Protein AF-0000000084593591 (afdb_homodimer)

Nearest PDB structures (foldseek):
  9ce3-assembly1_B  TM=7.766E-01  e=1.064E-32  Homo sapiens
  6ssh-assembly1_A  TM=9.298E-01  e=1.401E-16  Thermochaetoides thermophila
  1srq-assembly2_C  TM=5.461E-01  e=8.043E-14  Homo sapiens
  1srq-assembly1_A  TM=5.404E-01  e=1.190E-13  Homo sapiens
  3brw-assembly1_A  TM=5.599E-01  e=1.426E-11  Homo sapiens

Secondary structure (DSSP, 8-state):
---GGGG-SHHHHHHHHHHHHHHHHHHHTT-HHHHH-S--TT--HHHHHHHHHHHHHHHGGGGGGS-HHHHHHHHHHHHHHTTS-HHHHHHHHHHHHHHHHH-HHHHHHHHHHHHHHHHHHTT-HHHHHHHHHHHHHHHT-GGGGTT--HHHHHHHHHHHHHHHHHHHSGGGGSSGGGGS-HHHHHHHHHHHHHHHHHHHHHS-GGGHHHHHHHHHHHHHHHTTTSSS--HHHHHHHHHHHHHSSB---SS----HHHHHHHS-TT--S-SEEEEEEEE-SS-EEEEEEESSTTEEEEEEEETTEEEEEEEEES-S--STHHHHHHHHHHHHHHHHHHHHHHHHH------S---------TTSSS-----------B-HHHHHHHTS--S--SSS-TT-EEE--SHHHHHHHHHHHHS-SSEEEEEEEEEE-TT--SHHHHHT-S---HHHHHHHHHHSEEEE-TT--SS--TT--SSS-TT-SEEEEEE-SSEEEEEEEGGGS---TT-TT-HHHHHHHTT-SEEEEEE-SSSPPPTTSS--S---EEEEEEESSTT------TTTGGG-EEEEEEEE-TTPPP-SS-TTEEEEETTTHHHHHHHHHHHHHHHHHHHHHTTTTTS-PPP--HHHHHHHHHHHHHHHSPPPP-----SSSGGGHHHH-GGGT-/---GGGG-SHHHHHHHHHHHHHHHHHHHTT-HHHHH-S--TT--HHHHHHHHHHHHHHHGGGGGGS-HHHHHHHHHHHHHHTTS-HHHHHHHHHHHHHHHHH-HHHHHHHHHHHHHHHHHHTT-HHHHHHHHHHHHHHHT-GGGGTT--HHHHHHHHHHHHHHHHHHHSGGGGSSGGGGS-HHHHHHHHHHHHHHHHHHHHHS-GGGHHHHHHHHHHHHHHHTTTSSS--HHHHHHHHHHHHHSSB---SS----HHHHHHHS-TT--S-SEEEEEEEE-SS-EEEEEEESSTTEEEEEEEETTEEEEEEEEES-S---THHHHHHHHHHHHHHHHHHHHHHHHH------S---------TTSS------------B-HHHHHHHTS--S--SSS-TT-EEE--SHHHHHHHHHHHHS-SSEEEEEEEEEE-TT--SHHHHHT-S---HHHHHHHHHHSEEEE-TT--SS--TT--SSS-TT-SEEEEEE-SSEEEEEEEGGGS---TT-TT-HHHHHHHTT-SEEEEEE-SSSPPPTTSS--S---EEEEEEESSTT------TTGGGG-EEEEEEEE-TTPPP-SS-SSEEEEETTTHHHHHHHHHHHHHHHHHHHHHTTTTTS-PPP--HHHHHHHHHHHHHHHSPPPP-----SSSGGGHHHH-GGGT-

InterPro domains:
  IPR000331 Rap/Ran-GAP domain [PF02145] (442-643)
  IPR000331 Rap/Ran-GAP domain [PS50085] (413-647)
  IPR016024 Armadillo-type fold [SSF48371] (11-152)
  IPR018515 Tuberin-type domain [PF03542] (2-205)
  IPR027107 Tuberin/Ral GTPase-activating protein subunit alpha [PTHR10063] (328-657)
  IPR035974 Rap/Ran-GAP superfamily [G3DSA:3.40.50.11210] (422-617)
  IPR035974 Rap/Ran-GAP superfamily [SSF111347] (372-648)

Foldseek 3Di:
DLACVVQPDPVSLVVLLVVLVVLLVCLLVVNPDVVVPDDDPVDDSLVVSLVSLLVLLSSVLSCVSPDPVSLLSSLVSLLSQCPDDPSSNQSSLLSLLQCVLSVLVSLLVCVLVSLVSLQVVCLDPVCVLSSLLSLLSNLVPLSSCVPPDPVSLLSQLNSLLVVLLLLLDPCNCPPPNVVDQLLVSLLSNVSSLVSVVSSLLSDDLVCSVVCCVVNVVSQVSSCVVPPDRDLSSQLSQVQSLQPNFWQDFQEDDCALLNCCQQDPPPDPDGQFDDKWWFAFALWIWMKTDGPQPQWIKIWIFHLLHIDIDIDGDPPDDPPDVNVVSVVRSVVSSVVVVVVVVVVVVPPPPDPDPPPCPDCPPPVQPPPPCPPPPPDIGGDPVNVVSSPHSPDPNVPTDPQTFIDDPDPLVVVLVVVLVPQDSAAEAEEEEWEAAAQRAAPLVGLQALDHDPLVVVLLVPLAHKDFQAPDDPDDAQPDDRHDCQQAGIWGWDDGNHYIYTYLYSNRGDDDPPPSVNVVSCVRNLQHQEYEYEHHHLDDHDQCNDPHPNHFKYWYKAWSHRPPDCPVDPPCLQSGKIKIAIDGDPLQDDHDSAPGIGIHGSVSVSSRVSSRRVSVRSSSVSCVVCVNSVHNDNDADSSSVSSVSSVVSVVPDDDDDDLPCDDDDVSCVVVPPCVNRD/DLACVVQPDPVSLVVLLVVLVVLLVCLQVVNPDVVVPDDDPVDDSLVVSLVSLVVLLSSVLSCVSPDPVSLLSSLVSLLSQCPDDPSSNQSSLLSLLQCVLSVLVSLLVCVLVVLVSLQVVCLDPVCVLSSLLSLLSNLVPLSSCVPPDPVSLLSQLNSLLVVLLLCLDPCNCPPPNVVDQLLVVLLSNVSSLVSVLSSLLSDDLVCSVVCCVVNVVSQCSSCVPPPDRDLSSQLSQVQSLQPNFWQDFQEDDCALLNCCQQDPPPDPDGQFDDKWWFAFALWIWMKTDGPQPQWIKIWIFHLLHIDIDIDGDPPDDPPDVNVVSVVSSVVSSVVVVVVVVVVVVPPPPDPDPPPCPDCPPPVQPPPPCPPPPPDIRGDPVNVVSSPHSPDPNVPTDPQTFIDDPDPLVVVLVVVLVVQDSAAEAEEEEWEAAAQRAAPLVGLQALDHDPLVVVLLVPLAHKDFQAPDDPADAQPDDRHDCQQAGIWGWDDGNHYIYTYLYSNRGDDDPPPSVNVVSCVRNLQHQEYEYEHHHLDDHDQCNDPHPNHFKYWYKAWSHRPPDCPVDPPCLQSGKIKIAIDGDPLQDDHDSAPGIGIHGSVSVSSRVSSRRVSVSSSSVSCVVCVNSVHNDNDAHSSSVSSVSSVVSVVPDDDDDDLPCDDDDVSCVVVPPCVNSD

Organism: NCBI:txid1423351

Radius of gyration: 41.79 Å; Cα contacts (8 Å, |Δi|>4): 2212; chains: 2; bounding box: 86×126×93 Å

Sequence (1348 aa):
MSNKHLFCGPRTRSAIIRLISELCTAVYEDKLTTHIGPLATSLKATDVAGLAYHTLTTLMSYHRTFNKQLQDDLLRTFLRGLNKNTTTVKPCLQALAIAAFELQPSTTKFLGEIVDKLSQIMSNPTIAGYILELLCIIGSIPSLYANFTDDNYRRVFHVPLQYITLHNRPDSHAGPAGKESYALTQHVLILAYYQIYIWFLALKLQDRPKHIPYITRHLLLANEHYTQVDEPTEVCFDWLARFSYANAESKPRMSSLRESVLNPPGSSGEGVVASKSWVFGNSIITIKTLRHSGWLEIECRRPSGLSTFLCKLENVAALGLGEQVTGEIVEAATEAISQVQTESGSNPSNEAPVAETPNIPSGLLSPCSIAPPKEMELDPSYFALQLSPYPDIRRASLRGRLVPNDDLLGRTLRSLDRVPVMDFHKVGIIYVGPGQTHEREILANRAGSPAYTHFLDNIGRLIRLKDQKDLYTGGLDQHYDSDGKYAYAWWDVIIQMLYHTATLMPNREGDEQFAFKKLHIGNDYVRIVWNDSGKPYRFDTLATQFQYVNIVIEPHSIGTVAAFTSDAHREEFYKVILQRAPGMPEFGMIGEFKVVSAKCLPDVVRQTSMLADFFAQIYVHTQHDTTREEFITPWRARLRQIRMYKSKLPPMAVEELADGILGQEVARDFSRSYMSNKHLFCGPRTRSAIIRLISELCTAVYEDKLTTHIGPLATSLKATDVAGLAYHTLTTLMSYHRTFNKQLQDDLLRTFLRGLNKNTTTVKPCLQALAIAAFELQPSTTKFLGEIVDKLSQIMSNPTIAGYILELLCIIGSIPSLYANFTDDNYRRVFHVPLQYITLHNRPDSHAGPAGKESYALTQHVLILAYYQIYIWFLALKLQDRPKHIPYITRHLLLANEHYTQVDEPTEVCFDWLARFSYANAESKPRMSSLRESVLNPPGSSGEGVVASKSWVFGNSIITIKTLRHSGWLEIECRRPSGLSTFLCKLENVAALGLGEQVTGEIVEAATEAISQVQTESGSNPSNEAPVAETPNIPSGLLSPCSIAPPKEMELDPSYFALQLSPYPDIRRASLRGRLVPNDDLLGRTLRSLDRVPVMDFHKVGIIYVGPGQTHEREILANRAGSPAYTHFLDNIGRLIRLKDQKDLYTGGLDQHYDSDGKYAYAWWDVIIQMLYHTATLMPNREGDEQFAFKKLHIGNDYVRIVWNDSGKPYRFDTLATQFQYVNIVIEPHSIGTVAAFTSDAHREEFYKVILQRAPGMPEFGMIGEFKVVSAKCLPDVVRQTSMLADFFAQIYVHTQHDTTREEFITPWRARLRQIRMYKSKLPPMAVEELADGILGQEVARDFSRSY

Structure (mmCIF, N/CA/C/O backbone):
data_AF-0000000084593591-model_v1
#
loop_
_entity.id
_entity.type
_entity.pdbx_description
1 polymer 'Tuberin-like protein'
#
loop_
_atom_site.group_PDB
_atom_site.id
_atom_site.type_symbol
_atom_site.label_atom_id
_atom_site.label_alt_id
_atom_site.label_comp_id
_atom_site.label_asym_id
_atom_site.label_entity_id
_atom_site.label_seq_id
_atom_site.pdbx_PDB_ins_code
_atom_site.Cartn_x
_atom_site.Cartn_y
_atom_site.Cartn_z
_atom_site.occupancy
_atom_site.B_iso_or_equiv
_atom_site.auth_seq_id
_atom_site.auth_comp_id
_atom_site.auth_asym_id
_atom_site.auth_atom_id
_atom_site.pdbx_PDB_model_num
ATOM 1 N N . MET A 1 1 ? -1.349 54.156 32.812 1 54.78 1 MET A N 1
ATOM 2 C CA . MET A 1 1 ? -0.956 52.875 33.375 1 54.78 1 MET A CA 1
ATOM 3 C C . MET A 1 1 ? -0.174 52.031 32.375 1 54.78 1 MET A C 1
ATOM 5 O O . MET A 1 1 ? 0.542 51.125 32.75 1 54.78 1 MET A O 1
ATOM 9 N N . SER A 1 2 ? -0.221 52.531 31.188 1 61.03 2 SER A N 1
ATOM 10 C CA . SER A 1 2 ? 0.537 51.844 30.141 1 61.03 2 SER A CA 1
ATOM 11 C C . SER A 1 2 ? 1.986 52.312 30.109 1 61.03 2 SER A C 1
ATOM 13 O O . SER A 1 2 ? 2.844 51.688 29.5 1 61.03 2 SER A O 1
ATOM 15 N N . ASN A 1 3 ? 2.15 53.406 30.828 1 56.19 3 ASN A N 1
ATOM 16 C CA . ASN A 1 3 ? 3.52 53.906 30.922 1 56.19 3 ASN A CA 1
ATOM 17 C C . ASN A 1 3 ? 4.25 53.312 32.125 1 56.19 3 ASN A C 1
ATOM 19 O O . ASN A 1 3 ? 4.336 53.969 33.188 1 56.19 3 ASN A O 1
ATOM 23 N N . LYS A 1 4 ? 4.848 52.312 32.062 1 65.44 4 LYS A N 1
ATOM 24 C CA . LYS A 1 4 ? 5.383 51.5 33.125 1 65.44 4 LYS A CA 1
ATOM 25 C C . LYS A 1 4 ? 6.586 52.156 33.781 1 65.44 4 LYS A C 1
ATOM 27 O O . LYS A 1 4 ? 6.848 51.969 34.969 1 65.44 4 LYS A O 1
ATOM 32 N N . HIS A 1 5 ? 7.23 52.938 33.031 1 62 5 HIS A N 1
ATOM 33 C CA . HIS A 1 5 ? 8.414 53.562 33.594 1 62 5 HIS A CA 1
ATOM 34 C C . HIS A 1 5 ? 8.047 54.531 34.719 1 62 5 HIS A C 1
ATOM 36 O O . HIS A 1 5 ? 8.844 54.75 35.656 1 62 5 HIS A O 1
ATOM 42 N N . LEU A 1 6 ? 6.938 54.938 34.625 1 58.72 6 LEU A N 1
ATOM 43 C CA . LEU A 1 6 ? 6.477 55.875 35.688 1 58.72 6 LEU A CA 1
ATOM 44 C C . LEU A 1 6 ? 6.297 55.125 37 1 58.72 6 LEU A C 1
ATOM 46 O O . LEU A 1 6 ? 6.312 55.75 38.062 1 58.72 6 LEU A O 1
ATOM 50 N N . PHE A 1 7 ? 6.332 53.844 36.875 1 65.06 7 PHE A N 1
ATOM 51 C CA . PHE A 1 7 ? 5.965 53.094 38.062 1 65.06 7 PHE A CA 1
ATOM 52 C C . PHE A 1 7 ? 7.09 52.156 38.5 1 65.06 7 PHE A C 1
ATOM 54 O O . PHE A 1 7 ? 6.844 51.125 39.125 1 65.06 7 PHE A O 1
ATOM 61 N N . CYS A 1 8 ? 8.266 52.406 38.094 1 65.19 8 CYS A N 1
ATOM 62 C CA . CYS A 1 8 ? 9.414 51.562 38.344 1 65.19 8 CYS A CA 1
ATOM 63 C C . CYS A 1 8 ? 9.961 51.812 39.75 1 65.19 8 CYS A C 1
ATOM 65 O O . CYS A 1 8 ? 10.719 51 40.281 1 65.19 8 CYS A O 1
ATOM 67 N N . GLY A 1 9 ? 9.516 52.781 40.438 1 70.56 9 GLY A N 1
ATOM 68 C CA . GLY A 1 9 ? 10.031 53.031 41.781 1 70.56 9 GLY A CA 1
ATOM 69 C C . GLY A 1 9 ? 9.422 52.156 42.844 1 70.56 9 GLY A C 1
ATOM 70 O O . GLY A 1 9 ? 8.359 51.562 42.625 1 70.56 9 GLY A O 1
ATOM 71 N N . PRO A 1 10 ? 10.125 51.906 43.875 1 77.06 10 PRO A N 1
ATOM 72 C CA . PRO A 1 10 ? 9.648 51.031 44.938 1 77.06 10 PRO A CA 1
ATOM 73 C C . PRO A 1 10 ? 8.289 51.469 45.5 1 77.06 10 PRO A C 1
ATOM 75 O O . PRO A 1 10 ? 7.434 50.594 45.75 1 77.06 10 PRO A O 1
ATOM 78 N N . ARG A 1 11 ? 8.148 52.688 45.656 1 79.38 11 ARG A N 1
ATOM 79 C CA . ARG A 1 11 ? 6.883 53.156 46.188 1 79.38 11 ARG A CA 1
ATOM 80 C C . ARG A 1 11 ? 5.758 52.969 45.188 1 79.38 11 ARG A C 1
ATOM 82 O O . ARG A 1 11 ? 4.637 52.625 45.531 1 79.38 11 ARG A O 1
ATOM 89 N N . THR A 1 12 ? 6.105 53.25 44.062 1 79.56 12 THR A N 1
ATOM 90 C CA . THR A 1 12 ? 5.105 53.125 43 1 79.56 12 THR A CA 1
ATOM 91 C C . THR A 1 12 ? 4.75 51.656 42.781 1 79.56 12 THR A C 1
ATOM 93 O O . THR A 1 12 ? 3.594 51.312 42.531 1 79.56 12 THR A O 1
ATOM 96 N N . ARG A 1 13 ? 5.672 50.844 43.031 1 81.94 13 ARG A N 1
ATOM 97 C CA . ARG A 1 13 ? 5.426 49.438 42.938 1 81.94 13 ARG A CA 1
ATOM 98 C C . ARG A 1 13 ? 4.418 48.969 43.969 1 81.94 13 ARG A C 1
ATOM 100 O O . ARG A 1 13 ? 3.512 48.188 43.688 1 81.94 13 ARG A O 1
ATOM 107 N N . SER A 1 14 ? 4.672 49.469 45.094 1 85.94 14 SER A N 1
ATOM 108 C CA . SER A 1 14 ? 3.764 49.125 46.156 1 85.94 14 SER A CA 1
ATOM 109 C C . SER A 1 14 ? 2.361 49.656 45.906 1 85.94 14 SER A C 1
ATOM 111 O O . SER A 1 14 ? 1.367 49.031 46.25 1 85.94 14 SER A O 1
ATOM 113 N N . ALA A 1 15 ? 2.326 50.781 45.312 1 86.44 15 ALA A N 1
ATOM 114 C CA . ALA A 1 15 ? 1.044 51.406 45.031 1 86.44 15 ALA A CA 1
ATOM 115 C C . ALA A 1 15 ? 0.285 50.625 43.969 1 86.44 15 ALA A C 1
ATOM 117 O O . ALA A 1 15 ? -0.939 50.5 44.031 1 86.44 15 ALA A O 1
ATOM 118 N N . ILE A 1 16 ? 1.019 50.156 43.062 1 86.5 16 ILE A N 1
ATOM 119 C CA . ILE A 1 16 ? 0.4 49.375 41.969 1 86.5 16 ILE A CA 1
ATOM 120 C C . ILE A 1 16 ? -0.162 48.062 42.5 1 86.5 16 ILE A C 1
ATOM 122 O O . ILE A 1 16 ? -1.256 47.656 42.125 1 86.5 16 ILE A O 1
ATOM 126 N N . ILE A 1 17 ? 0.55 47.5 43.406 1 88.81 17 ILE A N 1
ATOM 127 C CA . ILE A 1 17 ? 0.109 46.25 44 1 88.81 17 ILE A CA 1
ATOM 128 C C . ILE A 1 17 ? -1.183 46.5 44.781 1 88.81 17 ILE A C 1
ATOM 130 O O . ILE A 1 17 ? -2.119 45.688 44.719 1 88.81 17 ILE A O 1
ATOM 134 N N . ARG A 1 18 ? -1.184 47.594 45.438 1 89.56 18 ARG A N 1
ATOM 135 C CA . ARG A 1 18 ? -2.375 47.906 46.219 1 89.56 18 ARG A CA 1
ATOM 136 C C . ARG A 1 18 ? -3.553 48.219 45.281 1 89.56 18 ARG A C 1
ATOM 138 O O . ARG A 1 18 ? -4.688 47.844 45.562 1 89.56 18 ARG A O 1
ATOM 145 N N . LEU A 1 19 ? -3.229 48.906 44.312 1 89.75 19 LEU A N 1
ATOM 146 C CA . LEU A 1 19 ? -4.266 49.281 43.375 1 89.75 19 LEU A CA 1
ATOM 147 C C . LEU A 1 19 ? -4.902 48.062 42.75 1 89.75 19 LEU A C 1
ATOM 149 O O . LEU A 1 19 ? -6.129 47.938 42.656 1 89.75 19 LEU A O 1
ATOM 153 N N . ILE A 1 20 ? -4.109 47.125 42.312 1 90.25 20 ILE A N 1
ATOM 154 C CA . ILE A 1 20 ? -4.605 45.938 41.656 1 90.25 20 ILE A CA 1
ATOM 155 C C . ILE A 1 20 ? -5.398 45.094 42.625 1 90.25 20 ILE A C 1
ATOM 157 O O . ILE A 1 20 ? -6.453 44.562 42.281 1 90.25 20 ILE A O 1
ATOM 161 N N . SER A 1 21 ? -4.871 45 43.781 1 91.69 21 SER A N 1
ATOM 162 C CA . SER A 1 21 ? -5.547 44.219 44.812 1 91.69 21 SER A CA 1
ATOM 163 C C . SER A 1 21 ? -6.922 44.781 45.125 1 91.69 21 SER A C 1
ATOM 165 O O . SER A 1 21 ? -7.906 44.062 45.219 1 91.69 21 SER A O 1
ATOM 167 N N . GLU A 1 22 ? -6.977 46.062 45.219 1 90.94 22 GLU A N 1
ATOM 168 C CA . GLU A 1 22 ? -8.234 46.75 45.531 1 90.94 22 GLU A CA 1
ATOM 169 C C . GLU A 1 22 ? -9.219 46.656 44.375 1 90.94 22 GLU A C 1
ATOM 171 O O . GLU A 1 22 ? -10.414 46.438 44.594 1 90.94 22 GLU A O 1
ATOM 176 N N . LEU A 1 23 ? -8.656 46.906 43.281 1 91.06 23 LEU A N 1
ATOM 177 C CA . LEU A 1 23 ? -9.516 46.875 42.094 1 91.06 23 LEU A CA 1
ATOM 178 C C . LEU A 1 23 ? -10.047 45.469 41.844 1 91.06 23 LEU A C 1
ATOM 180 O O . LEU A 1 23 ? -11.219 45.312 41.5 1 91.06 23 LEU A O 1
ATOM 184 N N . CYS A 1 24 ? -9.227 44.469 42 1 91.88 24 CYS A N 1
ATOM 185 C CA . CYS A 1 24 ? -9.656 43.062 41.844 1 91.88 24 CYS A CA 1
ATOM 186 C C . CYS A 1 24 ? -10.758 42.719 42.812 1 91.88 24 CYS A C 1
ATOM 188 O O . CYS A 1 24 ? -11.758 42.125 42.438 1 91.88 24 CYS A O 1
ATOM 190 N N . THR A 1 25 ? -10.523 43.125 43.969 1 91 25 THR A N 1
ATOM 191 C CA . THR A 1 25 ? -11.508 42.844 45.031 1 91 25 THR A CA 1
ATOM 192 C C . THR A 1 25 ? -12.82 43.562 44.719 1 91 25 THR A C 1
ATOM 194 O O . THR A 1 25 ? -13.891 42.969 44.844 1 91 25 THR A O 1
ATOM 197 N N . ALA A 1 26 ? -12.742 44.812 44.344 1 90.19 26 ALA A N 1
ATOM 198 C CA . ALA A 1 26 ? -13.93 45.594 44.062 1 90.19 26 ALA A CA 1
ATOM 199 C C . ALA A 1 26 ? -14.711 45.062 42.875 1 90.19 26 ALA A C 1
ATOM 201 O O . ALA A 1 26 ? -15.945 45.031 42.906 1 90.19 26 ALA A O 1
ATOM 202 N N . VAL A 1 27 ? -13.984 44.656 41.906 1 89.38 27 VAL A N 1
ATOM 203 C CA . VAL A 1 27 ? -14.617 44.156 40.688 1 89.38 27 VAL A CA 1
ATOM 204 C C . VAL A 1 27 ? -15.18 42.75 40.969 1 89.38 27 VAL A C 1
ATOM 206 O O . VAL A 1 27 ? -16.297 42.438 40.531 1 89.38 27 VAL A O 1
ATOM 209 N N . TYR A 1 28 ? -14.43 41.969 41.688 1 88.81 28 TYR A N 1
ATOM 210 C CA . TYR A 1 28 ? -14.836 40.594 41.969 1 88.81 28 TYR A CA 1
ATOM 211 C C . TYR A 1 28 ? -16.109 40.594 42.812 1 88.81 28 TYR A C 1
ATOM 213 O O . TYR A 1 28 ? -16.984 39.75 42.594 1 88.81 28 TYR A O 1
ATOM 221 N N . GLU A 1 29 ? -16.203 41.531 43.688 1 88.31 29 GLU A N 1
ATOM 222 C CA . GLU A 1 29 ? -17.344 41.594 44.594 1 88.31 29 GLU A CA 1
ATOM 223 C C . GLU A 1 29 ? -18.469 42.469 44.031 1 88.31 29 GLU A C 1
ATOM 225 O O . GLU A 1 29 ? -19.5 42.656 44.688 1 88.31 29 GLU A O 1
ATOM 230 N N . ASP A 1 30 ? -18.297 43.094 42.969 1 83.62 30 ASP A N 1
ATOM 231 C CA . ASP A 1 30 ? -19.281 43.969 42.312 1 83.62 30 ASP A CA 1
ATOM 232 C C . ASP A 1 30 ? -19.562 45.219 43.156 1 83.62 30 ASP A C 1
ATOM 234 O O . ASP A 1 30 ? -20.719 45.594 43.344 1 83.62 30 ASP A O 1
ATOM 238 N N . LYS A 1 31 ? -18.562 45.688 43.719 1 84 31 LYS A N 1
ATOM 239 C CA . LYS A 1 31 ? -18.719 46.844 44.594 1 84 31 LYS A CA 1
ATOM 240 C C . LYS A 1 31 ? -18 48.062 44.031 1 84 31 LYS A C 1
ATOM 242 O O . LYS A 1 31 ? -17.766 49.062 44.75 1 84 31 LYS A O 1
ATOM 247 N N . LEU A 1 32 ? -17.641 48.031 42.875 1 81.88 32 LEU A N 1
ATOM 248 C CA . LEU A 1 32 ? -16.875 49.125 42.281 1 81.88 32 LEU A CA 1
ATOM 249 C C . LEU A 1 32 ? -17.688 50.406 42.25 1 81.88 32 LEU A C 1
ATOM 251 O O . LEU A 1 32 ? -17.172 51.469 42.625 1 81.88 32 LEU A O 1
ATOM 255 N N . THR A 1 33 ? -18.938 50.312 41.906 1 79.44 33 THR A N 1
ATOM 256 C CA . THR A 1 33 ? -19.781 51.5 41.781 1 79.44 33 THR A CA 1
ATOM 257 C C . THR A 1 33 ? -20.188 52.031 43.156 1 79.44 33 THR A C 1
ATOM 259 O O . THR A 1 33 ? -20.469 53.219 43.312 1 79.44 33 THR A O 1
ATOM 262 N N . THR A 1 34 ? -20.219 51.125 44.031 1 79.19 34 THR A N 1
ATOM 263 C CA . THR A 1 34 ? -20.547 51.562 45.375 1 79.19 34 THR A CA 1
ATOM 264 C C . THR A 1 34 ? -19.469 52.469 45.938 1 79.19 34 THR A C 1
ATOM 266 O O . THR A 1 34 ? -19.75 53.375 46.75 1 79.19 34 THR A O 1
ATOM 269 N N . HIS A 1 35 ? -18.344 52.25 45.531 1 74.81 35 HIS A N 1
ATOM 270 C CA . HIS A 1 35 ? -17.203 53 46.031 1 74.81 35 HIS A CA 1
ATOM 271 C C . HIS A 1 35 ? -17 54.312 45.281 1 74.81 35 HIS A C 1
ATOM 273 O O . HIS A 1 35 ? -16.328 55.219 45.75 1 74.81 35 HIS A O 1
ATOM 279 N N . ILE A 1 36 ? -17.438 54.438 44.094 1 71.44 36 ILE A N 1
ATOM 280 C CA . ILE A 1 36 ? -17.219 55.625 43.25 1 71.44 36 ILE A CA 1
ATOM 281 C C . ILE A 1 36 ? -18.328 56.625 43.5 1 71.44 36 ILE A C 1
ATOM 283 O O . ILE A 1 36 ? -18.109 57.844 43.406 1 71.44 36 ILE A O 1
ATOM 287 N N . GLY A 1 37 ? -19.5 56.406 44 1 67.12 37 GLY A N 1
ATOM 288 C CA . GLY A 1 37 ? -20.641 57.281 44.188 1 67.12 37 GLY A CA 1
ATOM 289 C C . GLY A 1 37 ? -21.609 57.281 43.031 1 67.12 37 GLY A C 1
ATOM 290 O O . GLY A 1 37 ? -21.5 56.438 42.125 1 67.12 37 GLY A O 1
ATOM 291 N N . PRO A 1 38 ? -22.562 58.188 43 1 70.62 38 PRO A N 1
ATOM 292 C CA . PRO A 1 38 ? -23.609 58.219 42 1 70.62 38 PRO A CA 1
ATOM 293 C C . PRO A 1 38 ? -23.047 58.469 40.594 1 70.62 38 PRO A C 1
ATOM 295 O O . PRO A 1 38 ? -22.297 59.438 40.406 1 70.62 38 PRO A O 1
ATOM 298 N N . LEU A 1 39 ? -23.219 57.375 39.656 1 74 39 LEU A N 1
ATOM 299 C CA . LEU A 1 39 ? -22.734 57.5 38.281 1 74 39 LEU A CA 1
ATOM 300 C C . LEU A 1 39 ? -23.562 58.5 37.5 1 74 39 LEU A C 1
ATOM 302 O O . LEU A 1 39 ? -24.75 58.688 37.781 1 74 39 LEU A O 1
ATOM 306 N N . ALA A 1 40 ? -22.812 59.219 36.75 1 76.88 40 ALA A N 1
ATOM 307 C CA . ALA A 1 40 ? -23.531 60.125 35.844 1 76.88 40 ALA A CA 1
ATOM 308 C C . ALA A 1 40 ? -24.609 59.375 35.062 1 76.88 40 ALA A C 1
ATOM 310 O O . ALA A 1 40 ? -24.484 58.188 34.781 1 76.88 40 ALA A O 1
ATOM 311 N N . THR A 1 41 ? -25.703 60.031 34.906 1 75.31 41 THR A N 1
ATOM 312 C CA . THR A 1 41 ? -26.859 59.438 34.25 1 75.31 41 THR A CA 1
ATOM 313 C C . THR A 1 41 ? -26.469 58.812 32.938 1 75.31 41 THR A C 1
ATOM 315 O O . THR A 1 41 ? -27.125 57.844 32.469 1 75.31 41 THR A O 1
ATOM 318 N N . SER A 1 42 ? -25.422 59.188 32.375 1 79.19 42 SER A N 1
ATOM 319 C CA . SER A 1 42 ? -25.031 58.688 31.062 1 79.19 42 SER A CA 1
ATOM 320 C C . SER A 1 42 ? -24.141 57.469 31.172 1 79.19 42 SER A C 1
ATOM 322 O O . SER A 1 42 ? -23.922 56.781 30.172 1 79.19 42 SER A O 1
ATOM 324 N N . LEU A 1 43 ? -23.75 57.219 32.375 1 78.81 43 LEU A N 1
ATOM 325 C CA . LEU A 1 43 ? -22.781 56.125 32.531 1 78.81 43 LEU A CA 1
ATOM 326 C C . LEU A 1 43 ? -23.438 54.875 33.094 1 78.81 43 LEU A C 1
ATOM 328 O O . LEU A 1 43 ? -24.031 54.938 34.188 1 78.81 43 LEU A O 1
ATOM 332 N N . LYS A 1 44 ? -23.484 53.906 32.281 1 82.69 44 LYS A N 1
ATOM 333 C CA . LYS A 1 44 ? -24 52.625 32.719 1 82.69 44 LYS A CA 1
ATOM 334 C C . LYS A 1 44 ? -22.984 51.906 33.594 1 82.69 44 LYS A C 1
ATOM 336 O O . LYS A 1 44 ? -21.781 51.938 33.344 1 82.69 44 LYS A O 1
ATOM 341 N N . ALA A 1 45 ? -23.453 51.25 34.594 1 80.44 45 ALA A N 1
ATOM 342 C CA . ALA A 1 45 ? -22.609 50.469 35.5 1 80.44 45 ALA A CA 1
ATOM 343 C C . ALA A 1 45 ? -21.812 49.406 34.781 1 80.44 45 ALA A C 1
ATOM 345 O O . ALA A 1 45 ? -20.672 49.125 35.125 1 80.44 45 ALA A O 1
ATOM 346 N N . THR A 1 46 ? -22.422 48.938 33.781 1 81.5 46 THR A N 1
ATOM 347 C CA . THR A 1 46 ? -21.781 47.875 33 1 81.5 46 THR A CA 1
ATOM 348 C C . THR A 1 46 ? -20.578 48.438 32.219 1 81.5 46 THR A C 1
ATOM 350 O O . THR A 1 46 ? -19.562 47.75 32.062 1 81.5 46 THR A O 1
ATOM 353 N N . ASP A 1 47 ? -20.609 49.594 31.875 1 84.19 47 ASP A N 1
ATOM 354 C CA . ASP A 1 47 ? -19.516 50.219 31.156 1 84.19 47 ASP A CA 1
ATOM 355 C C . ASP A 1 47 ? -18.344 50.5 32.094 1 84.19 47 ASP A C 1
ATOM 357 O O . ASP A 1 47 ? -17.172 50.406 31.672 1 84.19 47 ASP A O 1
ATOM 361 N N . VAL A 1 48 ? -18.766 50.812 33.219 1 85.81 48 VAL A N 1
ATOM 362 C CA . VAL A 1 48 ? -17.734 51.094 34.219 1 85.81 48 VAL A CA 1
ATOM 363 C C . VAL A 1 48 ? -16.984 49.812 34.531 1 85.81 48 VAL A C 1
ATOM 365 O O . VAL A 1 48 ? -15.75 49.812 34.656 1 85.81 48 VAL A O 1
ATOM 368 N N . ALA A 1 49 ? -17.766 48.812 34.656 1 84.62 49 ALA A N 1
ATOM 369 C CA . ALA A 1 49 ? -17.141 47.531 34.906 1 84.62 49 ALA A CA 1
ATOM 370 C C . ALA A 1 49 ? -16.234 47.125 33.719 1 84.62 49 ALA A C 1
ATOM 372 O O . ALA A 1 49 ? -15.141 46.594 33.938 1 84.62 49 ALA A O 1
ATOM 373 N N . GLY A 1 50 ? -16.656 47.375 32.562 1 85.75 50 GLY A N 1
ATOM 374 C CA . GLY A 1 50 ? -15.859 47.094 31.391 1 85.75 50 GLY A CA 1
ATOM 375 C C . GLY A 1 50 ? -14.531 47.812 31.391 1 85.75 50 GLY A C 1
ATOM 376 O O . GLY A 1 50 ? -13.5 47.25 31.047 1 85.75 50 GLY A O 1
ATOM 377 N N . LEU A 1 51 ? -14.594 49.031 31.797 1 86.75 51 LEU A N 1
ATOM 378 C CA . LEU A 1 51 ? -13.391 49.844 31.859 1 86.75 51 LEU A CA 1
ATOM 379 C C . LEU A 1 51 ? -12.445 49.344 32.938 1 86.75 51 LEU A C 1
ATOM 381 O O . LEU A 1 51 ? -11.219 49.406 32.781 1 86.75 51 LEU A O 1
ATOM 385 N N . ALA A 1 52 ? -13.062 48.906 33.969 1 89.5 52 ALA A N 1
ATOM 386 C CA . ALA A 1 52 ? -12.25 48.344 35.031 1 89.5 52 ALA A CA 1
ATOM 387 C C . ALA A 1 52 ? -11.484 47.094 34.594 1 89.5 52 ALA A C 1
ATOM 389 O O . ALA A 1 52 ? -10.312 46.938 34.906 1 89.5 52 ALA A O 1
ATOM 390 N N . TYR A 1 53 ? -12.164 46.281 33.875 1 90.62 53 TYR A N 1
ATOM 391 C CA . TYR A 1 53 ? -11.5 45.094 33.344 1 90.62 53 TYR A CA 1
ATOM 392 C C . TYR A 1 53 ? -10.391 45.469 32.375 1 90.62 53 TYR A C 1
ATOM 394 O O . TYR A 1 53 ? -9.344 44.844 32.344 1 90.62 53 TYR A O 1
ATOM 402 N N . HIS A 1 54 ? -10.57 46.438 31.562 1 88.62 54 HIS A N 1
ATOM 403 C CA . HIS A 1 54 ? -9.531 46.938 30.672 1 88.62 54 HIS A CA 1
ATOM 404 C C . HIS A 1 54 ? -8.32 47.438 31.453 1 88.62 54 HIS A C 1
ATOM 406 O O . HIS A 1 54 ? -7.176 47.219 31.031 1 88.62 54 HIS A O 1
ATOM 412 N N . THR A 1 55 ? -8.633 48.125 32.469 1 89.44 55 THR A N 1
ATOM 413 C CA . THR A 1 55 ? -7.562 48.625 33.312 1 89.44 55 THR A CA 1
ATOM 414 C C . THR A 1 55 ? -6.777 47.5 33.938 1 89.44 55 THR A C 1
ATOM 416 O O . THR A 1 55 ? -5.547 47.531 34 1 89.44 55 THR A O 1
ATOM 419 N N . LEU A 1 56 ? -7.539 46.562 34.375 1 90.94 56 LEU A N 1
ATOM 420 C CA . LEU A 1 56 ? -6.891 45.406 34.969 1 90.94 56 LEU A CA 1
ATOM 421 C C . LEU A 1 56 ? -5.992 44.719 33.969 1 90.94 56 LEU A C 1
ATOM 423 O O . LEU A 1 56 ? -4.922 44.219 34.312 1 90.94 56 LEU A O 1
ATOM 427 N N . THR A 1 57 ? -6.414 44.656 32.75 1 90.75 57 THR A N 1
ATOM 428 C CA . THR A 1 57 ? -5.613 44.031 31.672 1 90.75 57 THR A CA 1
ATOM 429 C C . THR A 1 57 ? -4.309 44.812 31.484 1 90.75 57 THR A C 1
ATOM 431 O O . THR A 1 57 ? -3.25 44.188 31.297 1 90.75 57 THR A O 1
ATOM 434 N N . THR A 1 58 ? -4.434 46.094 31.516 1 86.81 58 THR A N 1
ATOM 435 C CA . THR A 1 58 ? -3.24 46.906 31.375 1 86.81 58 THR A CA 1
ATOM 436 C C . THR A 1 58 ? -2.303 46.719 32.562 1 86.81 58 THR A C 1
ATOM 438 O O . THR A 1 58 ? -1.083 46.656 32.406 1 86.81 58 THR A O 1
ATOM 441 N N . LEU A 1 59 ? -2.889 46.531 33.688 1 87.75 59 LEU A N 1
ATOM 442 C CA . LEU A 1 59 ? -2.104 46.375 34.906 1 87.75 59 LEU A CA 1
ATOM 443 C C . LEU A 1 59 ? -1.447 45 34.969 1 87.75 59 LEU A C 1
ATOM 445 O O . LEU A 1 59 ? -0.487 44.781 35.719 1 87.75 59 LEU A O 1
ATOM 449 N N . MET A 1 60 ? -1.931 44.125 34.25 1 89.19 60 MET A N 1
ATOM 450 C CA . MET A 1 60 ? -1.348 42.781 34.156 1 89.19 60 MET A CA 1
ATOM 451 C C . MET A 1 60 ? 0.102 42.844 33.688 1 89.19 60 MET A C 1
ATOM 453 O O . MET A 1 60 ? 0.903 41.969 33.969 1 89.19 60 MET A O 1
ATOM 457 N N . SER A 1 61 ? 0.504 43.906 32.969 1 86.19 61 SER A N 1
ATOM 458 C CA . SER A 1 61 ? 1.862 44.062 32.469 1 86.19 61 SER A CA 1
ATOM 459 C C . SER A 1 61 ? 2.857 44.281 33.594 1 86.19 61 SER A C 1
ATOM 461 O O . SER A 1 61 ? 4.066 44.125 33.406 1 86.19 61 SER A O 1
ATOM 463 N N . TYR A 1 62 ? 2.342 44.406 34.781 1 85.12 62 TYR A N 1
ATOM 464 C CA . TYR A 1 62 ? 3.205 44.562 35.969 1 85.12 62 TYR A CA 1
ATOM 465 C C . TYR A 1 62 ? 3.311 43.25 36.719 1 85.12 62 TYR A C 1
ATOM 467 O O . TYR A 1 62 ? 3.742 43.219 37.875 1 85.12 62 TYR A O 1
ATOM 475 N N . HIS A 1 63 ? 2.971 42.188 36.188 1 84.62 63 HIS A N 1
ATOM 476 C CA . HIS A 1 63 ? 2.828 40.906 36.875 1 84.62 63 HIS A CA 1
ATOM 477 C C . HIS A 1 63 ? 4.156 40.438 37.469 1 84.62 63 HIS A C 1
ATOM 479 O O . HIS A 1 63 ? 4.176 39.625 38.375 1 84.62 63 HIS A O 1
ATOM 485 N N . ARG A 1 64 ? 5.207 40.969 37 1 81.94 64 ARG A N 1
ATOM 486 C CA . ARG A 1 64 ? 6.5 40.594 37.562 1 81.94 64 ARG A CA 1
ATOM 487 C C . ARG A 1 64 ? 6.629 41.062 39.031 1 81.94 64 ARG A C 1
ATOM 489 O O . ARG A 1 64 ? 7.438 40.531 39.781 1 81.94 64 ARG A O 1
ATOM 496 N N . THR A 1 65 ? 5.891 42.062 39.25 1 81.94 65 THR A N 1
ATOM 497 C CA . THR A 1 65 ? 5.941 42.594 40.594 1 81.94 65 THR A CA 1
ATOM 498 C C . THR A 1 65 ? 4.926 41.906 41.5 1 81.94 65 THR A C 1
ATOM 500 O O . THR A 1 65 ? 4.906 42.125 42.719 1 81.94 65 THR A O 1
ATOM 503 N N . PHE A 1 66 ? 4.129 41.062 40.938 1 86.38 66 PHE A N 1
ATOM 504 C CA . PHE A 1 66 ? 3.062 40.406 41.688 1 86.38 66 PHE A CA 1
ATOM 505 C C . PHE A 1 66 ? 3.559 39.094 42.25 1 86.38 66 PHE A C 1
ATOM 507 O O . PHE A 1 66 ? 4.445 38.438 41.688 1 86.38 66 PHE A O 1
ATOM 514 N N . ASN A 1 67 ? 3.066 38.75 43.344 1 89.06 67 ASN A N 1
ATOM 515 C CA . ASN A 1 67 ? 3.229 37.375 43.812 1 89.06 67 ASN A CA 1
ATOM 516 C C . ASN A 1 67 ? 2.242 36.438 43.125 1 89.06 67 ASN A C 1
ATOM 518 O O . ASN A 1 67 ? 1.363 36.906 42.375 1 89.06 67 ASN A O 1
ATOM 522 N N . LYS A 1 68 ? 2.367 35.25 43.312 1 93.19 68 LYS A N 1
ATOM 523 C CA . LYS A 1 68 ? 1.563 34.25 42.625 1 93.19 68 LYS A CA 1
ATOM 524 C C . LYS A 1 68 ? 0.092 34.344 43 1 93.19 68 LYS A C 1
ATOM 526 O O . LYS A 1 68 ? -0.792 34.188 42.156 1 93.19 68 LYS A O 1
ATOM 531 N N . GLN A 1 69 ? -0.118 34.688 44.156 1 93.5 69 GLN A N 1
ATOM 532 C CA . GLN A 1 69 ? -1.488 34.812 44.656 1 93.5 69 GLN A CA 1
ATOM 533 C C . GLN A 1 69 ? -2.225 35.938 43.938 1 93.5 69 GLN A C 1
ATOM 535 O O . GLN A 1 69 ? -3.391 35.781 43.562 1 93.5 69 GLN A O 1
ATOM 540 N N . LEU A 1 70 ? -1.562 37.031 43.875 1 92.56 70 LEU A N 1
ATOM 541 C CA . LEU A 1 70 ? -2.176 38.156 43.188 1 92.56 70 LEU A CA 1
ATOM 542 C C . LEU A 1 70 ? -2.426 37.844 41.719 1 92.56 70 LEU A C 1
ATOM 544 O O . LEU A 1 70 ? -3.418 38.312 41.156 1 92.56 70 LEU A O 1
ATOM 548 N N . GLN A 1 71 ? -1.527 37.156 41.062 1 94.69 71 GLN A N 1
ATOM 549 C CA . GLN A 1 71 ? -1.73 36.75 39.688 1 94.69 71 GLN A CA 1
ATOM 550 C C . GLN A 1 71 ? -2.949 35.844 39.562 1 94.69 71 GLN A C 1
ATOM 552 O O . GLN A 1 71 ? -3.74 35.969 38.625 1 94.69 71 GLN A O 1
ATOM 557 N N . ASP A 1 72 ? -3.072 34.938 40.5 1 95.88 72 ASP A N 1
ATOM 558 C CA . ASP A 1 72 ? -4.23 34.062 40.531 1 95.88 72 ASP A CA 1
ATOM 559 C C . ASP A 1 72 ? -5.523 34.844 40.719 1 95.88 72 ASP A C 1
ATOM 561 O O . ASP A 1 72 ? -6.535 34.531 40.062 1 95.88 72 ASP A O 1
ATOM 565 N N . ASP A 1 73 ? -5.453 35.781 41.594 1 94.25 73 ASP A N 1
ATOM 566 C CA . ASP A 1 73 ? -6.625 36.625 41.844 1 94.25 73 ASP A CA 1
ATOM 567 C C . ASP A 1 73 ? -7.039 37.406 40.625 1 94.25 73 ASP A C 1
ATOM 569 O O . ASP A 1 73 ? -8.234 37.594 40.375 1 94.25 73 ASP A O 1
ATOM 573 N N . LEU A 1 74 ? -6.07 37.844 40 1 94.19 74 LEU A N 1
ATOM 574 C CA . LEU A 1 74 ? -6.332 38.594 38.75 1 94.19 74 LEU A CA 1
ATOM 575 C C . LEU A 1 74 ? -7.066 37.688 37.75 1 94.19 74 LEU A C 1
ATOM 577 O O . LEU A 1 74 ? -8.062 38.125 37.156 1 94.19 74 LEU A O 1
ATOM 581 N N . LEU A 1 75 ? -6.625 36.438 37.562 1 95.06 75 LEU A N 1
ATOM 582 C CA . LEU A 1 75 ? -7.262 35.531 36.625 1 95.06 75 LEU A CA 1
ATOM 583 C C . LEU A 1 75 ? -8.672 35.156 37.094 1 95.06 75 LEU A C 1
ATOM 585 O O . LEU A 1 75 ? -9.594 35.062 36.281 1 95.06 75 LEU A O 1
ATOM 589 N N . ARG A 1 76 ? -8.844 35 38.312 1 94.25 76 ARG A N 1
ATOM 590 C CA . ARG A 1 76 ? -10.164 34.688 38.875 1 94.25 76 ARG A CA 1
ATOM 591 C C . ARG A 1 76 ? -11.133 35.844 38.625 1 94.25 76 ARG A C 1
ATOM 593 O O . ARG A 1 76 ? -12.32 35.625 38.375 1 94.25 76 ARG A O 1
ATOM 600 N N . THR A 1 77 ? -10.586 37 38.75 1 94.31 77 THR A N 1
ATOM 601 C CA . THR A 1 77 ? -11.406 38.188 38.5 1 94.31 77 THR A CA 1
ATOM 602 C C . THR A 1 77 ? -11.875 38.219 37.062 1 94.31 77 THR A C 1
ATOM 604 O O . THR A 1 77 ? -13.039 38.5 36.781 1 94.31 77 THR A O 1
ATOM 607 N N . PHE A 1 78 ? -10.961 37.969 36.156 1 94.88 78 PHE A N 1
ATOM 608 C CA . PHE A 1 78 ? -11.344 37.906 34.75 1 94.88 78 PHE A CA 1
ATOM 609 C C . PHE A 1 78 ? -12.367 36.812 34.5 1 94.88 78 PHE A C 1
ATOM 611 O O . PHE A 1 78 ? -13.305 37 33.719 1 94.88 78 PHE A O 1
ATOM 618 N N . LEU A 1 79 ? -12.242 35.688 35.156 1 93.88 79 LEU A N 1
ATOM 619 C CA . LEU A 1 79 ? -13.172 34.562 35.031 1 93.88 79 LEU A CA 1
ATOM 620 C C . LEU A 1 79 ? -14.562 34.969 35.5 1 93.88 79 LEU A C 1
ATOM 622 O O . LEU A 1 79 ? -15.562 34.562 34.906 1 93.88 79 LEU A O 1
ATOM 626 N N . ARG A 1 80 ? -14.57 35.688 36.531 1 91.56 80 ARG A N 1
ATOM 627 C CA . ARG A 1 80 ? -15.844 36.156 37.062 1 91.56 80 ARG A CA 1
ATOM 628 C C . ARG A 1 80 ? -16.547 37.094 36.094 1 91.56 80 ARG A C 1
ATOM 630 O O . ARG A 1 80 ? -17.781 37.125 36 1 91.56 80 ARG A O 1
ATOM 637 N N . GLY A 1 81 ? -15.758 37.812 35.375 1 91.94 81 GLY A N 1
ATOM 638 C CA . GLY A 1 81 ? -16.297 38.75 34.406 1 91.94 81 GLY A CA 1
ATOM 639 C C . GLY A 1 81 ? -17 38.062 33.25 1 91.94 81 GLY A C 1
ATOM 640 O O . GLY A 1 81 ? -17.812 38.688 32.562 1 91.94 81 GLY A O 1
ATOM 641 N N . LEU A 1 82 ? -16.797 36.781 33.062 1 91 82 LEU A N 1
ATOM 642 C CA . LEU A 1 82 ? -17.406 36.031 31.969 1 91 82 LEU A CA 1
ATOM 643 C C . LEU A 1 82 ? -18.859 35.688 32.281 1 91 82 LEU A C 1
ATOM 645 O O . LEU A 1 82 ? -19.641 35.344 31.406 1 91 82 LEU A O 1
ATOM 649 N N . ASN A 1 83 ? -19.266 35.781 33.5 1 82.75 83 ASN A N 1
ATOM 650 C CA . ASN A 1 83 ? -20.625 35.469 33.969 1 82.75 83 ASN A CA 1
ATOM 651 C C . ASN A 1 83 ? -21.531 36.688 33.875 1 82.75 83 ASN A C 1
ATOM 653 O O . ASN A 1 83 ? -22.734 36.594 34.156 1 82.75 83 ASN A O 1
ATOM 657 N N . LYS A 1 84 ? -21.062 37.75 33.5 1 76.88 84 LYS A N 1
ATOM 658 C CA . LYS A 1 84 ? -21.859 38.969 33.562 1 76.88 84 LYS A CA 1
ATOM 659 C C . LYS A 1 84 ? -22.422 39.312 32.188 1 76.88 84 LYS A C 1
ATOM 661 O O . LYS A 1 84 ? -22.812 38.438 31.438 1 76.88 84 LYS A O 1
ATOM 666 N N . ASN A 1 85 ? -22.438 40.562 31.891 1 77 85 ASN A N 1
ATOM 667 C CA . ASN A 1 85 ? -23.016 41.062 30.641 1 77 85 ASN A CA 1
ATOM 668 C C . ASN A 1 85 ? -22.016 40.969 29.5 1 77 85 ASN A C 1
ATOM 670 O O . ASN A 1 85 ? -20.812 40.812 29.719 1 77 85 ASN A O 1
ATOM 674 N N . THR A 1 86 ? -22.516 41.031 28.359 1 75.06 86 THR A N 1
ATOM 675 C CA . THR A 1 86 ? -21.719 40.938 27.141 1 75.06 86 THR A CA 1
ATOM 676 C C . THR A 1 86 ? -20.641 42 27.125 1 75.06 86 THR A C 1
ATOM 678 O O . THR A 1 86 ? -19.562 41.812 26.562 1 75.06 86 THR A O 1
ATOM 681 N N . THR A 1 87 ? -20.875 43.031 27.781 1 82 87 THR A N 1
ATOM 682 C CA . THR A 1 87 ? -19.953 44.156 27.766 1 82 87 THR A CA 1
ATOM 683 C C . THR A 1 87 ? -18.688 43.812 28.562 1 82 87 THR A C 1
ATOM 685 O O . THR A 1 87 ? -17.609 44.375 28.297 1 82 87 THR A O 1
ATOM 688 N N . THR A 1 88 ? -18.844 42.969 29.438 1 88.25 88 THR A N 1
ATOM 689 C CA . THR A 1 88 ? -17.703 42.625 30.281 1 88.25 88 THR A CA 1
ATOM 690 C C . THR A 1 88 ? -17 41.375 29.719 1 88.25 88 THR A C 1
ATOM 692 O O . THR A 1 88 ? -15.797 41.188 29.953 1 88.25 88 THR A O 1
ATOM 695 N N . VAL A 1 89 ? -17.75 40.625 28.984 1 91.25 89 VAL A N 1
ATOM 696 C CA . VAL A 1 89 ? -17.234 39.344 28.547 1 91.25 89 VAL A CA 1
ATOM 697 C C . VAL A 1 89 ? -16.094 39.562 27.547 1 91.25 89 VAL A C 1
ATOM 699 O O . VAL A 1 89 ? -15.047 38.906 27.625 1 91.25 89 VAL A O 1
ATOM 702 N N . LYS A 1 90 ? -16.234 40.438 26.641 1 90.81 90 LYS A N 1
ATOM 703 C CA . LYS A 1 90 ? -15.25 40.688 25.578 1 90.81 90 LYS A CA 1
ATOM 704 C C . LYS A 1 90 ? -13.906 41.094 26.156 1 90.81 90 LYS A C 1
ATOM 706 O O . LYS A 1 90 ? -12.883 40.5 25.875 1 90.81 90 LYS A O 1
ATOM 711 N N . PRO A 1 91 ? -13.898 42.094 27.047 1 91.94 91 PRO A N 1
ATOM 712 C CA . PRO A 1 91 ? -12.609 42.5 27.625 1 91.94 91 PRO A CA 1
ATOM 713 C C . PRO A 1 91 ? -11.977 41.375 28.453 1 91.94 91 PRO A C 1
ATOM 715 O O . PRO A 1 91 ? -10.75 41.25 28.5 1 91.94 91 PRO A O 1
ATOM 718 N N . CYS A 1 92 ? -12.797 40.625 29.109 1 95 92 CYS A N 1
ATOM 719 C CA . CYS A 1 92 ? -12.266 39.531 29.922 1 95 92 CYS A CA 1
ATOM 720 C C . CYS A 1 92 ? -11.648 38.469 29.047 1 95 92 CYS A C 1
ATOM 722 O O . CYS A 1 92 ? -10.609 37.906 29.391 1 95 92 CYS A O 1
ATOM 724 N N . LEU A 1 93 ? -12.305 38.156 27.922 1 95.62 93 LEU A N 1
ATOM 725 C CA . LEU A 1 93 ? -11.75 37.188 26.984 1 95.62 93 LEU A CA 1
ATOM 726 C C . LEU A 1 93 ? -10.422 37.688 26.422 1 95.62 93 LEU A C 1
ATOM 728 O O . LEU A 1 93 ? -9.461 36.906 26.312 1 95.62 93 LEU A O 1
ATOM 732 N N . GLN A 1 94 ? -10.367 38.906 26.094 1 94.88 94 GLN A N 1
ATOM 733 C CA . GLN A 1 94 ? -9.141 39.5 25.578 1 94.88 94 GLN A CA 1
ATOM 734 C C . GLN A 1 94 ? -8.031 39.469 26.625 1 94.88 94 GLN A C 1
ATOM 736 O O . GLN A 1 94 ? -6.871 39.25 26.297 1 94.88 94 GLN A O 1
ATOM 741 N N . ALA A 1 95 ? -8.43 39.719 27.844 1 95.81 95 ALA A N 1
ATOM 742 C CA . ALA A 1 95 ? -7.465 39.688 28.938 1 95.81 95 ALA A CA 1
ATOM 743 C C . ALA A 1 95 ? -6.898 38.281 29.125 1 95.81 95 ALA A C 1
ATOM 745 O O . ALA A 1 95 ? -5.695 38.125 29.344 1 95.81 95 ALA A O 1
ATOM 746 N N . LEU A 1 96 ? -7.781 37.344 29.062 1 96.81 96 LEU A N 1
ATOM 747 C CA . LEU A 1 96 ? -7.359 35.969 29.234 1 96.81 96 LEU A CA 1
ATOM 748 C C . LEU A 1 96 ? -6.414 35.531 28.109 1 96.81 96 LEU A C 1
ATOM 750 O O . LEU A 1 96 ? -5.508 34.75 28.328 1 96.81 96 LEU A O 1
ATOM 754 N N . ALA A 1 97 ? -6.602 36.062 26.891 1 96.88 97 ALA A N 1
ATOM 755 C CA . ALA A 1 97 ? -5.715 35.75 25.766 1 96.88 97 ALA A CA 1
ATOM 756 C C . ALA A 1 97 ? -4.293 36.219 26.062 1 96.88 97 ALA A C 1
ATOM 758 O O . ALA A 1 97 ? -3.33 35.5 25.781 1 96.88 97 ALA A O 1
ATOM 759 N N . ILE A 1 98 ? -4.168 37.375 26.594 1 95.62 98 ILE A N 1
ATOM 760 C CA . ILE A 1 98 ? -2.854 37.938 26.922 1 95.62 98 ILE A CA 1
ATOM 761 C C . ILE A 1 98 ? -2.271 37.156 28.109 1 95.62 98 ILE A C 1
ATOM 763 O O . ILE A 1 98 ? -1.07 36.875 28.156 1 95.62 98 ILE A O 1
ATOM 767 N N . ALA A 1 99 ? -3.152 36.844 29.062 1 96.69 99 ALA A N 1
ATOM 768 C CA . ALA A 1 99 ? -2.723 36.125 30.25 1 96.69 99 ALA A CA 1
ATOM 769 C C . ALA A 1 99 ? -2.162 34.75 29.859 1 96.69 99 ALA A C 1
ATOM 771 O O . ALA A 1 99 ? -1.246 34.219 30.5 1 96.69 99 ALA A O 1
ATOM 772 N N . ALA A 1 100 ? -2.703 34.156 28.844 1 97.06 100 ALA A N 1
ATOM 773 C CA . ALA A 1 100 ? -2.23 32.875 28.359 1 97.06 100 ALA A CA 1
ATOM 774 C C . ALA A 1 100 ? -0.748 32.906 28.016 1 97.06 100 ALA A C 1
ATOM 776 O O . ALA A 1 100 ? -0.03 31.922 28.156 1 97.06 100 ALA A O 1
ATOM 777 N N . PHE A 1 101 ? -0.307 34.031 27.547 1 95.88 101 PHE A N 1
ATOM 778 C CA . PHE A 1 101 ? 1.1 34.219 27.203 1 95.88 101 PHE A CA 1
ATOM 779 C C . PHE A 1 101 ? 1.902 34.688 28.406 1 95.88 101 PHE A C 1
ATOM 781 O O . PHE A 1 101 ? 2.996 34.188 28.672 1 95.88 101 PHE A O 1
ATOM 788 N N . GLU A 1 102 ? 1.341 35.625 29.219 1 94.12 102 GLU A N 1
ATOM 789 C CA . GLU A 1 102 ? 2.094 36.375 30.219 1 94.12 102 GLU A CA 1
ATOM 790 C C . GLU A 1 102 ? 2.043 35.656 31.578 1 94.12 102 GLU A C 1
ATOM 792 O O . GLU A 1 102 ? 2.98 35.75 32.375 1 94.12 102 GLU A O 1
ATOM 797 N N . LEU A 1 103 ? 0.938 35.031 31.875 1 95.5 103 LEU A N 1
ATOM 798 C CA . LEU A 1 103 ? 0.721 34.406 33.188 1 95.5 103 LEU A CA 1
ATOM 799 C C . LEU A 1 103 ? 0.469 32.906 33.031 1 95.5 103 LEU A C 1
ATOM 801 O O . LEU A 1 103 ? -0.544 32.406 33.5 1 95.5 103 LEU A O 1
ATOM 805 N N . GLN A 1 104 ? 1.401 32.188 32.5 1 94.75 104 GLN A N 1
ATOM 806 C CA . GLN A 1 104 ? 1.215 30.797 32.094 1 94.75 104 GLN A CA 1
ATOM 807 C C . GLN A 1 104 ? 0.968 29.906 33.281 1 94.75 104 GLN A C 1
ATOM 809 O O . GLN A 1 104 ? 0.066 29.062 33.281 1 94.75 104 GLN A O 1
ATOM 814 N N . PRO A 1 105 ? 1.673 30.094 34.438 1 94.75 105 PRO A N 1
ATOM 815 C CA . PRO A 1 105 ? 1.414 29.219 35.594 1 94.75 105 PRO A CA 1
ATOM 816 C C . PRO A 1 105 ? -0.011 29.344 36.125 1 94.75 105 PRO A C 1
ATOM 818 O O . PRO A 1 105 ? -0.651 28.344 36.438 1 94.75 105 PRO A O 1
ATOM 821 N N . SER A 1 106 ? -0.445 30.609 36.219 1 95.44 106 SER A N 1
ATOM 822 C CA . SER A 1 106 ? -1.803 30.828 36.688 1 95.44 106 SER A CA 1
ATOM 823 C C . SER A 1 106 ? -2.838 30.344 35.688 1 95.44 106 SER A C 1
ATOM 825 O O . SER A 1 106 ? -3.865 29.766 36.062 1 95.44 106 SER A O 1
ATOM 827 N N . THR A 1 107 ? -2.592 30.625 34.469 1 96.75 107 THR A N 1
ATOM 828 C CA . THR A 1 107 ? -3.506 30.156 33.406 1 96.75 107 THR A CA 1
ATOM 829 C C . THR A 1 107 ? -3.611 28.641 33.406 1 96.75 107 THR A C 1
ATOM 831 O O . THR A 1 107 ? -4.699 28.094 33.25 1 96.75 107 THR A O 1
ATOM 834 N N . THR A 1 108 ? -2.471 27.953 33.562 1 96.38 108 THR A N 1
ATOM 835 C CA . THR A 1 108 ? -2.455 26.5 33.625 1 96.38 108 THR A CA 1
ATOM 836 C C . THR A 1 108 ? -3.322 26 34.781 1 96.38 108 THR A C 1
ATOM 838 O O . THR A 1 108 ? -4.09 25.047 34.594 1 96.38 108 THR A O 1
ATOM 841 N N . LYS A 1 109 ? -3.188 26.688 35.844 1 95.5 109 LYS A N 1
ATOM 842 C CA . LYS A 1 109 ? -3.922 26.312 37.031 1 95.5 109 LYS A CA 1
ATOM 843 C C . LYS A 1 109 ? -5.43 26.422 36.844 1 95.5 109 LYS A C 1
ATOM 845 O O . LYS A 1 109 ? -6.195 25.562 37.281 1 95.5 109 LYS A O 1
ATOM 850 N N . PHE A 1 110 ? -5.855 27.438 36.156 1 95.38 110 PHE A N 1
ATOM 851 C CA . PHE A 1 110 ? -7.281 27.719 36.031 1 95.38 110 PHE A CA 1
ATOM 852 C C . PHE A 1 110 ? -7.82 27.266 34.688 1 95.38 110 PHE A C 1
ATOM 854 O O . PHE A 1 110 ? -8.977 27.547 34.344 1 95.38 110 PHE A O 1
ATOM 861 N N . LEU A 1 111 ? -7.027 26.625 33.844 1 96.62 111 LEU A N 1
ATOM 862 C CA . LEU A 1 111 ? -7.402 26.328 32.469 1 96.62 111 LEU A CA 1
ATOM 863 C C . LEU A 1 111 ? -8.664 25.469 32.406 1 96.62 111 LEU A C 1
ATOM 865 O O . LEU A 1 111 ? -9.531 25.688 31.578 1 96.62 111 LEU A O 1
ATOM 869 N N . GLY A 1 112 ? -8.75 24.453 33.281 1 94.5 112 GLY A N 1
ATOM 870 C CA . GLY A 1 112 ? -9.953 23.641 33.312 1 94.5 112 GLY A CA 1
ATOM 871 C C . GLY A 1 112 ? -11.211 24.453 33.562 1 94.5 112 GLY A C 1
ATOM 872 O O . GLY A 1 112 ? -12.211 24.266 32.844 1 94.5 112 GLY A O 1
ATOM 873 N N . GLU A 1 113 ? -11.172 25.375 34.5 1 94.38 113 GLU A N 1
ATOM 874 C CA . GLU A 1 113 ? -12.305 26.234 34.812 1 94.38 113 GLU A CA 1
ATOM 875 C C . GLU A 1 113 ? -12.617 27.172 33.656 1 94.38 113 GLU A C 1
ATOM 877 O O . GLU A 1 113 ? -13.781 27.484 33.406 1 94.38 113 GLU A O 1
ATOM 882 N N . ILE A 1 114 ? -11.562 27.656 33.031 1 95.31 114 ILE A N 1
ATOM 883 C CA . ILE A 1 114 ? -11.719 28.547 31.906 1 95.31 114 ILE A CA 1
ATOM 884 C C . ILE A 1 114 ? -12.492 27.828 30.797 1 95.31 114 ILE A C 1
ATOM 886 O O . ILE A 1 114 ? -13.477 28.359 30.266 1 95.31 114 ILE A O 1
ATOM 890 N N . VAL A 1 115 ? -12.086 26.641 30.484 1 95.12 115 VAL A N 1
ATOM 891 C CA . VAL A 1 115 ? -12.711 25.875 29.406 1 95.12 115 VAL A CA 1
ATOM 892 C C . VAL A 1 115 ? -14.172 25.609 29.75 1 95.12 115 VAL A C 1
ATOM 894 O O . VAL A 1 115 ? -15.047 25.703 28.875 1 95.12 115 VAL A O 1
ATOM 897 N N . ASP A 1 116 ? -14.461 25.312 30.938 1 93.88 116 ASP A N 1
ATOM 898 C CA . ASP A 1 116 ? -15.828 25.062 31.375 1 93.88 116 ASP A CA 1
ATOM 899 C C . ASP A 1 116 ? -16.703 26.297 31.188 1 93.88 116 ASP A C 1
ATOM 901 O O . ASP A 1 116 ? -17.828 26.203 30.672 1 93.88 116 ASP A O 1
ATOM 905 N N . LYS A 1 117 ? -16.219 27.375 31.578 1 93.25 117 LYS A N 1
ATOM 906 C CA . LYS A 1 117 ? -16.969 28.625 31.453 1 93.25 117 LYS A CA 1
ATOM 907 C C . LYS A 1 117 ? -17.188 28.984 29.984 1 93.25 117 LYS A C 1
ATOM 909 O O . LYS A 1 117 ? -18.281 29.438 29.625 1 93.25 117 LYS A O 1
ATOM 914 N N . LEU A 1 118 ? -16.141 28.844 29.234 1 94.19 118 LEU A N 1
ATOM 915 C CA . LEU A 1 118 ? -16.25 29.141 27.812 1 94.19 118 LEU A CA 1
ATOM 916 C C . LEU A 1 118 ? -17.297 28.25 27.141 1 94.19 118 LEU A C 1
ATOM 918 O O . LEU A 1 118 ? -18.062 28.719 26.297 1 94.19 118 LEU A O 1
ATOM 922 N N . SER A 1 119 ? -17.359 27.016 27.516 1 91.88 119 SER A N 1
ATOM 923 C CA . SER A 1 119 ? -18.328 26.078 26.969 1 91.88 119 SER A CA 1
ATOM 924 C C . SER A 1 119 ? -19.75 26.5 27.328 1 91.88 119 SER A C 1
ATOM 926 O O . SER A 1 119 ? -20.672 26.328 26.531 1 91.88 119 SER A O 1
ATOM 928 N N . GLN A 1 120 ? -19.938 27.109 28.406 1 90.56 120 GLN A N 1
ATOM 929 C CA . GLN A 1 120 ? -21.25 27.516 28.906 1 90.56 120 GLN A CA 1
ATOM 930 C C . GLN A 1 120 ? -21.766 28.734 28.156 1 90.56 120 GLN A C 1
ATOM 932 O O . GLN A 1 120 ? -22.969 28.875 27.922 1 90.56 120 GLN A O 1
ATOM 937 N N . ILE A 1 121 ? -20.891 29.594 27.75 1 90.81 121 ILE A N 1
ATOM 938 C CA . ILE A 1 121 ? -21.344 30.859 27.203 1 90.81 121 ILE A CA 1
ATOM 939 C C . ILE A 1 121 ? -21.219 30.828 25.688 1 90.81 121 ILE A C 1
ATOM 941 O O . ILE A 1 121 ? -21.484 31.828 25.016 1 90.81 121 ILE A O 1
ATOM 945 N N . MET A 1 122 ? -20.891 29.734 25.094 1 89 122 MET A N 1
ATOM 946 C CA . MET A 1 122 ? -20.609 29.594 23.672 1 89 122 MET A CA 1
ATOM 947 C C . MET A 1 122 ? -21.875 29.797 22.844 1 89 122 MET A C 1
ATOM 949 O O . MET A 1 122 ? -21.797 30.156 21.656 1 89 122 MET A O 1
ATOM 953 N N . SER A 1 123 ? -23.031 29.766 23.375 1 84.31 123 SER A N 1
ATOM 954 C CA . SER A 1 123 ? -24.297 29.875 22.641 1 84.31 123 SER A CA 1
ATOM 955 C C . SER A 1 123 ? -24.547 31.312 22.172 1 84.31 123 SER A C 1
ATOM 957 O O . SER A 1 123 ? -25.375 31.547 21.281 1 84.31 123 SER A O 1
ATOM 959 N N . ASN A 1 124 ? -23.781 32.281 22.75 1 83.31 124 ASN A N 1
ATOM 960 C CA . ASN A 1 124 ? -23.906 33.656 22.328 1 83.31 124 ASN A CA 1
ATOM 961 C C . ASN A 1 124 ? -23.094 33.938 21.062 1 83.31 124 ASN A C 1
ATOM 963 O O . ASN A 1 124 ? -21.859 33.906 21.078 1 83.31 124 ASN A O 1
ATOM 967 N N . PRO A 1 125 ? -23.75 34.219 20.031 1 79.19 125 PRO A N 1
ATOM 968 C CA . PRO A 1 125 ? -23.078 34.344 18.75 1 79.19 125 PRO A CA 1
ATOM 969 C C . PRO A 1 125 ? -22.109 35.531 18.719 1 79.19 125 PRO A C 1
ATOM 971 O O . PRO A 1 125 ? -21.125 35.531 17.984 1 79.19 125 PRO A O 1
ATOM 974 N N . THR A 1 126 ? -22.375 36.562 19.531 1 80.69 126 THR A N 1
ATOM 975 C CA . THR A 1 126 ? -21.562 37.75 19.484 1 80.69 126 THR A CA 1
ATOM 976 C C . THR A 1 126 ? -20.203 37.5 20.109 1 80.69 126 THR A C 1
ATOM 978 O O . THR A 1 126 ? -19.234 38.219 19.812 1 80.69 126 THR A O 1
ATOM 981 N N . ILE A 1 127 ? -20.156 36.531 20.969 1 90.06 127 ILE A N 1
ATOM 982 C CA . ILE A 1 127 ? -18.891 36.344 21.672 1 90.06 127 ILE A CA 1
ATOM 983 C C . ILE A 1 127 ? -18.219 35.062 21.188 1 90.06 127 ILE A C 1
ATOM 985 O O . ILE A 1 127 ? -17.062 34.781 21.516 1 90.06 127 ILE A O 1
ATOM 989 N N . ALA A 1 128 ? -18.922 34.25 20.406 1 91 128 ALA A N 1
ATOM 990 C CA . ALA A 1 128 ? -18.453 32.938 19.984 1 91 128 ALA A CA 1
ATOM 991 C C . ALA A 1 128 ? -17.094 33.062 19.281 1 91 128 ALA A C 1
ATOM 993 O O . ALA A 1 128 ? -16.203 32.25 19.5 1 91 128 ALA A O 1
ATOM 994 N N . GLY A 1 129 ? -17 34.062 18.469 1 92.75 129 GLY A N 1
ATOM 995 C CA . GLY A 1 129 ? -15.742 34.281 17.75 1 92.75 129 GLY A CA 1
ATOM 996 C C . GLY A 1 129 ? -14.555 34.469 18.688 1 92.75 129 GLY A C 1
ATOM 997 O O . GLY A 1 129 ? -13.469 33.938 18.438 1 92.75 129 GLY A O 1
ATOM 998 N N . TYR A 1 130 ? -14.773 35.188 19.719 1 94.56 130 TYR A N 1
ATOM 999 C CA . TYR A 1 130 ? -13.719 35.469 20.688 1 94.56 130 TYR A CA 1
ATOM 1000 C C . TYR A 1 130 ? -13.367 34.219 21.484 1 94.56 130 TYR A C 1
ATOM 1002 O O . TYR A 1 130 ? -12.195 33.969 21.781 1 94.56 130 TYR A O 1
ATOM 1010 N N . ILE A 1 131 ? -14.367 33.469 21.766 1 96.12 131 ILE A N 1
ATOM 1011 C CA . ILE A 1 131 ? -14.164 32.25 22.531 1 96.12 131 ILE A CA 1
ATOM 1012 C C . ILE A 1 131 ? -13.305 31.281 21.719 1 96.12 131 ILE A C 1
ATOM 1014 O O . ILE A 1 131 ? -12.32 30.734 22.234 1 96.12 131 ILE A O 1
ATOM 1018 N N . LEU A 1 132 ? -13.695 31.109 20.484 1 96.75 132 LEU A N 1
ATOM 1019 C CA . LEU A 1 132 ? -12.969 30.188 19.609 1 96.75 132 LEU A CA 1
ATOM 1020 C C . LEU A 1 132 ? -11.531 30.672 19.406 1 96.75 132 LEU A C 1
ATOM 1022 O O . LEU A 1 132 ? -10.602 29.859 19.422 1 96.75 132 LEU A O 1
ATOM 1026 N N . GLU A 1 133 ? -11.352 31.906 19.219 1 96.38 133 GLU A N 1
ATOM 1027 C CA . GLU A 1 133 ? -10.008 32.469 19.047 1 96.38 133 GLU A CA 1
ATOM 1028 C C . GLU A 1 133 ? -9.164 32.25 20.297 1 96.38 133 GLU A C 1
ATOM 1030 O O . GLU A 1 133 ? -7.973 31.938 20.203 1 96.38 133 GLU A O 1
ATOM 1035 N N . LEU A 1 134 ? -9.758 32.469 21.438 1 97 134 LEU A N 1
ATOM 1036 C CA . LEU A 1 134 ? -9.047 32.281 22.688 1 97 134 LEU A CA 1
ATOM 1037 C C . LEU A 1 134 ? -8.555 30.828 22.797 1 97 134 LEU A C 1
ATOM 1039 O O . LEU A 1 134 ? -7.398 30.594 23.156 1 97 134 LEU A O 1
ATOM 1043 N N . LEU A 1 135 ? -9.398 29.938 22.469 1 96.94 135 LEU A N 1
ATOM 1044 C CA . LEU A 1 135 ? -9.031 28.531 22.594 1 96.94 135 LEU A CA 1
ATOM 1045 C C . LEU A 1 135 ? -7.996 28.141 21.547 1 96.94 135 LEU A C 1
ATOM 1047 O O . LEU A 1 135 ? -7.172 27.266 21.781 1 96.94 135 LEU A O 1
ATOM 1051 N N . CYS A 1 136 ? -8.016 28.812 20.406 1 96.06 136 CYS A N 1
ATOM 1052 C CA . CYS A 1 136 ? -6.965 28.594 19.422 1 96.06 136 CYS A CA 1
ATOM 1053 C C . CYS A 1 136 ? -5.617 29.078 19.938 1 96.06 136 CYS A C 1
ATOM 1055 O O . CYS A 1 136 ? -4.598 28.406 19.75 1 96.06 136 CYS A O 1
ATOM 1057 N N . ILE A 1 137 ? -5.633 30.219 20.578 1 96.19 137 ILE A N 1
ATOM 1058 C CA . ILE A 1 137 ? -4.41 30.766 21.156 1 96.19 137 ILE A CA 1
ATOM 1059 C C . ILE A 1 137 ? -3.877 29.828 22.234 1 96.19 137 ILE A C 1
ATOM 1061 O O . ILE A 1 137 ? -2.691 29.484 22.234 1 96.19 137 ILE A O 1
ATOM 1065 N N . ILE A 1 138 ? -4.77 29.406 23.094 1 96.81 138 ILE A N 1
ATOM 1066 C CA . ILE A 1 138 ? -4.371 28.5 24.156 1 96.81 138 ILE A CA 1
ATOM 1067 C C . ILE A 1 138 ? -3.82 27.203 23.562 1 96.81 138 ILE A C 1
ATOM 1069 O O . ILE A 1 138 ? -2.816 26.672 24.031 1 96.81 138 ILE A O 1
ATOM 1073 N N . GLY A 1 139 ? -4.445 26.703 22.547 1 95.56 139 GLY A N 1
ATOM 1074 C CA . GLY A 1 139 ? -4.027 25.484 21.875 1 95.56 139 GLY A CA 1
ATOM 1075 C C . GLY A 1 139 ? -2.641 25.578 21.266 1 95.56 139 GLY A C 1
ATOM 1076 O O . GLY A 1 139 ? -1.962 24.562 21.094 1 95.56 139 GLY A O 1
ATOM 1077 N N . SER A 1 140 ? -2.186 26.734 20.969 1 93.5 140 SER A N 1
ATOM 1078 C CA . SER A 1 140 ? -0.878 26.953 20.359 1 93.5 140 SER A CA 1
ATOM 1079 C C . SER A 1 140 ? 0.23 26.953 21.406 1 93.5 140 SER A C 1
ATOM 1081 O O . SER A 1 140 ? 1.414 26.984 21.062 1 93.5 140 SER A O 1
ATOM 1083 N N . ILE A 1 141 ? -0.166 26.891 22.688 1 95.12 141 ILE A N 1
ATOM 1084 C CA . ILE A 1 141 ? 0.804 26.938 23.781 1 95.12 141 ILE A CA 1
ATOM 1085 C C . ILE A 1 141 ? 0.764 25.641 24.562 1 95.12 141 ILE A C 1
ATOM 1087 O O . ILE A 1 141 ? 0.093 25.547 25.594 1 95.12 141 ILE A O 1
ATOM 1091 N N . PRO A 1 142 ? 1.588 24.672 24.266 1 93.44 142 PRO A N 1
ATOM 1092 C CA . PRO A 1 142 ? 1.524 23.328 24.844 1 93.44 142 PRO A CA 1
ATOM 1093 C C . PRO A 1 142 ? 1.752 23.328 26.359 1 93.44 142 PRO A C 1
ATOM 1095 O O . PRO A 1 142 ? 1.206 22.484 27.062 1 93.44 142 PRO A O 1
ATOM 1098 N N . SER A 1 143 ? 2.455 24.234 26.875 1 94.06 143 SER A N 1
ATOM 1099 C CA . SER A 1 143 ? 2.768 24.281 28.297 1 94.06 143 SER A CA 1
ATOM 1100 C C . SER A 1 143 ? 1.508 24.469 29.125 1 94.06 143 SER A C 1
ATOM 1102 O O . SER A 1 143 ? 1.475 24.109 30.312 1 94.06 143 SER A O 1
ATOM 1104 N N . LEU A 1 144 ? 0.526 25.031 28.547 1 96.5 144 LEU A N 1
ATOM 1105 C CA . LEU A 1 144 ? -0.683 25.375 29.297 1 96.5 144 LEU A CA 1
ATOM 1106 C C . LEU A 1 144 ? -1.512 24.125 29.578 1 96.5 144 LEU A C 1
ATOM 1108 O O . LEU A 1 144 ? -2.271 24.094 30.547 1 96.5 144 LEU A O 1
ATOM 1112 N N . TYR A 1 145 ? -1.429 23.078 28.75 1 96.06 145 TYR A N 1
ATOM 1113 C CA . TYR A 1 145 ? -2.301 21.938 28.922 1 96.06 145 TYR A CA 1
ATOM 1114 C C . TYR A 1 145 ? -1.487 20.656 29.109 1 96.06 145 TYR A C 1
ATOM 1116 O O . TYR A 1 145 ? -1.903 19.578 28.672 1 96.06 145 TYR A O 1
ATOM 1124 N N . ALA A 1 146 ? -0.361 20.734 29.609 1 91.69 146 ALA A N 1
ATOM 1125 C CA . ALA A 1 146 ? 0.508 19.594 29.875 1 91.69 146 ALA A CA 1
ATOM 1126 C C . ALA A 1 146 ? -0.18 18.578 30.781 1 91.69 146 ALA A C 1
ATOM 1128 O O . ALA A 1 146 ? 0.072 17.375 30.688 1 91.69 146 ALA A O 1
ATOM 1129 N N . ASN A 1 147 ? -1.092 19.062 31.625 1 90.69 147 ASN A N 1
ATOM 1130 C CA . ASN A 1 147 ? -1.734 18.188 32.594 1 90.69 147 ASN A CA 1
ATOM 1131 C C . ASN A 1 147 ? -3.178 17.875 32.219 1 90.69 147 ASN A C 1
ATOM 1133 O O . ASN A 1 147 ? -3.969 17.438 33.031 1 90.69 147 ASN A O 1
ATOM 1137 N N . PHE A 1 148 ? -3.518 18.141 31.031 1 94.38 148 PHE A N 1
ATOM 1138 C CA . PHE A 1 148 ? -4.887 17.922 30.578 1 94.38 148 PHE A CA 1
ATOM 1139 C C . PHE A 1 148 ? -5.223 16.438 30.562 1 94.38 148 PHE A C 1
ATOM 1141 O O . PHE A 1 148 ? -4.387 15.609 30.188 1 94.38 148 PHE A O 1
ATOM 1148 N N . THR A 1 149 ? -6.359 16.094 31 1 94.25 149 THR A N 1
ATOM 1149 C CA . THR A 1 149 ? -6.914 14.75 30.922 1 94.25 149 THR A CA 1
ATOM 1150 C C . THR A 1 149 ? -7.785 14.594 29.672 1 94.25 149 THR A C 1
ATOM 1152 O O . THR A 1 149 ? -8.062 15.57 28.984 1 94.25 149 THR A O 1
ATOM 1155 N N . ASP A 1 150 ? -8.234 13.422 29.359 1 94.69 150 ASP A N 1
ATOM 1156 C CA . ASP A 1 150 ? -9.109 13.156 28.219 1 94.69 150 ASP A CA 1
ATOM 1157 C C . ASP A 1 150 ? -10.422 13.922 28.344 1 94.69 150 ASP A C 1
ATOM 1159 O O . ASP A 1 150 ? -10.961 14.391 27.344 1 94.69 150 ASP A O 1
ATOM 1163 N N . ASP A 1 151 ? -10.867 14 29.516 1 94.38 151 ASP A N 1
ATOM 1164 C CA . ASP A 1 151 ? -12.117 14.727 29.75 1 94.38 151 ASP A CA 1
ATOM 1165 C C . ASP A 1 151 ? -11.953 16.203 29.438 1 94.38 151 ASP A C 1
ATOM 1167 O O . ASP A 1 151 ? -12.875 16.844 28.891 1 94.38 151 ASP A O 1
ATOM 1171 N N . ASN A 1 152 ? -10.805 16.75 29.859 1 95.31 152 ASN A N 1
ATOM 1172 C CA . ASN A 1 152 ? -10.523 18.141 29.531 1 95.31 152 ASN A CA 1
ATOM 1173 C C . ASN A 1 152 ? -10.5 18.375 28.016 1 95.31 152 ASN A C 1
ATOM 1175 O O . ASN A 1 152 ? -11.094 19.328 27.516 1 95.31 152 ASN A O 1
ATOM 1179 N N . TYR A 1 153 ? -9.852 17.484 27.344 1 97 153 TYR A N 1
ATOM 1180 C CA . TYR A 1 153 ? -9.781 17.594 25.891 1 97 153 TYR A CA 1
ATOM 1181 C C . TYR A 1 153 ? -11.172 17.5 25.266 1 97 153 TYR A C 1
ATOM 1183 O O . TYR A 1 153 ? -11.492 18.234 24.328 1 97 153 TYR A O 1
ATOM 1191 N N . ARG A 1 154 ? -11.969 16.594 25.766 1 96.25 154 ARG A N 1
ATOM 1192 C CA . ARG A 1 154 ? -13.32 16.438 25.25 1 96.25 154 ARG A CA 1
ATOM 1193 C C . ARG A 1 154 ? -14.117 17.734 25.391 1 96.25 154 ARG A C 1
ATOM 1195 O O . ARG A 1 154 ? -14.883 18.094 24.5 1 96.25 154 ARG A O 1
ATOM 1202 N N . ARG A 1 155 ? -13.953 18.375 26.484 1 95.25 155 ARG A N 1
ATOM 1203 C CA . ARG A 1 155 ? -14.641 19.641 26.703 1 95.25 155 ARG A CA 1
ATOM 1204 C C . ARG A 1 155 ? -14.172 20.703 25.719 1 95.25 155 ARG A C 1
ATOM 1206 O O . ARG A 1 155 ? -14.977 21.531 25.25 1 95.25 155 ARG A O 1
ATOM 1213 N N . VAL A 1 156 ? -12.883 20.688 25.5 1 97.25 156 VAL A N 1
ATOM 1214 C CA . VAL A 1 156 ? -12.328 21.641 24.547 1 97.25 156 VAL A CA 1
ATOM 1215 C C . VAL A 1 156 ? -12.922 21.391 23.156 1 97.25 156 VAL A C 1
ATOM 1217 O O . VAL A 1 156 ? -13.289 22.328 22.453 1 97.25 156 VAL A O 1
ATOM 1220 N N . PHE A 1 157 ? -13.055 20.094 22.75 1 97.88 157 PHE A N 1
ATOM 1221 C CA . PHE A 1 157 ? -13.609 19.75 21.438 1 97.88 157 PHE A CA 1
ATOM 1222 C C . PHE A 1 157 ? -15.094 20.078 21.375 1 97.88 157 PHE A C 1
ATOM 1224 O O . PHE A 1 157 ? -15.625 20.391 20.312 1 97.88 157 PHE A O 1
ATOM 1231 N N . HIS A 1 158 ? -15.734 20.062 22.484 1 96.62 158 HIS A N 1
ATOM 1232 C CA . HIS A 1 158 ? -17.172 20.312 22.531 1 96.62 158 HIS A CA 1
ATOM 1233 C C . HIS A 1 158 ? -17.5 21.734 22.094 1 96.62 158 HIS A C 1
ATOM 1235 O O . HIS A 1 158 ? -18.547 21.984 21.484 1 96.62 158 HIS A O 1
ATOM 1241 N N . VAL A 1 159 ? -16.656 22.688 22.391 1 96.75 159 VAL A N 1
ATOM 1242 C CA . VAL A 1 159 ? -16.906 24.109 22.156 1 96.75 159 VAL A CA 1
ATOM 1243 C C . VAL A 1 159 ? -17.078 24.375 20.672 1 96.75 159 VAL A C 1
ATOM 1245 O O . VAL A 1 159 ? -18.109 24.875 20.234 1 96.75 159 VAL A O 1
ATOM 1248 N N . PRO A 1 160 ? -16.078 24.062 19.875 1 97.62 160 PRO A N 1
ATOM 1249 C CA . PRO A 1 160 ? -16.281 24.297 18.438 1 97.62 160 PRO A CA 1
ATOM 1250 C C . PRO A 1 160 ? -17.406 23.453 17.844 1 97.62 160 PRO A C 1
ATOM 1252 O O . PRO A 1 160 ? -18.094 23.891 16.922 1 97.62 160 PRO A O 1
ATOM 1255 N N . LEU A 1 161 ? -17.578 22.219 18.344 1 97.5 161 LEU A N 1
ATOM 1256 C CA . LEU A 1 161 ? -18.625 21.344 17.828 1 97.5 161 LEU A CA 1
ATOM 1257 C C . LEU A 1 161 ? -20 21.906 18.125 1 97.5 161 LEU A C 1
ATOM 1259 O O . LEU A 1 161 ? -20.906 21.812 17.281 1 97.5 161 LEU A O 1
ATOM 1263 N N . GLN A 1 162 ? -20.156 22.469 19.25 1 95.31 162 GLN A N 1
ATOM 1264 C CA . GLN A 1 162 ? -21.406 23.125 19.594 1 95.31 162 GLN A CA 1
ATOM 1265 C C . GLN A 1 162 ? -21.656 24.328 18.688 1 95.31 162 GLN A C 1
ATOM 1267 O O . GLN A 1 162 ? -22.781 24.531 18.219 1 95.31 162 GLN A O 1
ATOM 1272 N N . TYR A 1 163 ? -20.641 25.094 18.453 1 95.62 163 TYR A N 1
ATOM 1273 C CA . TYR A 1 163 ? -20.797 26.234 17.562 1 95.62 163 TYR A CA 1
ATOM 1274 C C . TYR A 1 163 ? -21.234 25.797 16.172 1 95.62 163 TYR A C 1
ATOM 1276 O O . TYR A 1 163 ? -22.125 26.391 15.578 1 95.62 163 TYR A O 1
ATOM 1284 N N . ILE A 1 164 ? -20.578 24.766 15.633 1 96.31 164 ILE A N 1
ATOM 1285 C CA . ILE A 1 164 ? -20.891 24.266 14.297 1 96.31 164 ILE A CA 1
ATOM 1286 C C . ILE A 1 164 ? -22.328 23.797 14.25 1 96.31 164 ILE A C 1
ATOM 1288 O O . ILE A 1 164 ? -23.047 24.047 13.273 1 96.31 164 ILE A O 1
ATOM 1292 N N . THR A 1 165 ? -22.797 23.125 15.32 1 94.75 165 THR A N 1
ATOM 1293 C CA . THR A 1 165 ? -24.172 22.672 15.398 1 94.75 165 THR A CA 1
ATOM 1294 C C . THR A 1 165 ? -25.141 23.844 15.352 1 94.75 165 THR A C 1
ATOM 1296 O O . THR A 1 165 ? -26.141 23.812 14.625 1 94.75 165 THR A O 1
ATOM 1299 N N . LEU A 1 166 ? -24.828 24.875 16.078 1 92 166 LEU A N 1
ATOM 1300 C CA . LEU A 1 166 ? -25.672 26.062 16.125 1 92 166 LEU A CA 1
ATOM 1301 C C . LEU A 1 166 ? -25.656 26.797 14.781 1 92 166 LEU A C 1
ATOM 1303 O O . LEU A 1 166 ? -26.703 27.25 14.312 1 92 166 LEU A O 1
ATOM 1307 N N . HIS A 1 167 ? -24.5 26.906 14.211 1 91.62 167 HIS A N 1
ATOM 1308 C CA . HIS A 1 167 ? -24.344 27.578 12.93 1 91.62 167 HIS A CA 1
ATOM 1309 C C . HIS A 1 167 ? -25.156 26.891 11.836 1 91.62 167 HIS A C 1
ATOM 1311 O O . HIS A 1 167 ? -25.734 27.547 10.969 1 91.62 167 HIS A O 1
ATOM 1317 N N . ASN A 1 168 ? -25.203 25.578 11.859 1 92.44 168 ASN A N 1
ATOM 1318 C CA . ASN A 1 168 ? -25.797 24.781 10.797 1 92.44 168 ASN A CA 1
ATOM 1319 C C . ASN A 1 168 ? -27.312 24.672 10.977 1 92.44 168 ASN A C 1
ATOM 1321 O O . ASN A 1 168 ? -28.016 24.203 10.078 1 92.44 168 ASN A O 1
ATOM 1325 N N . ARG A 1 169 ? -27.812 25.188 12.008 1 89.31 169 ARG A N 1
ATOM 1326 C CA . ARG A 1 169 ? -29.25 25.141 12.211 1 89.31 169 ARG A CA 1
ATOM 1327 C C . ARG A 1 169 ? -29.969 26.016 11.188 1 89.31 169 ARG A C 1
ATOM 1329 O O . ARG A 1 169 ? -29.5 27.094 10.836 1 89.31 169 ARG A O 1
ATOM 1336 N N . PRO A 1 170 ? -31.062 25.5 10.695 1 83.88 170 PRO A N 1
ATOM 1337 C CA . PRO A 1 170 ? -31.812 26.25 9.672 1 83.88 170 PRO A CA 1
ATOM 1338 C C . PRO A 1 170 ? -32.25 27.641 10.156 1 83.88 170 PRO A C 1
ATOM 1340 O O . PRO A 1 170 ? -32.312 28.578 9.367 1 83.88 170 PRO A O 1
ATOM 1343 N N . ASP A 1 171 ? -32.438 27.844 11.414 1 77.88 171 ASP A N 1
ATOM 1344 C CA . ASP A 1 171 ? -32.969 29.094 11.945 1 77.88 171 ASP A CA 1
ATOM 1345 C C . ASP A 1 171 ? -31.844 30.078 12.281 1 77.88 171 ASP A C 1
ATOM 1347 O O . ASP A 1 171 ? -32.094 31.219 12.656 1 77.88 171 ASP A O 1
ATOM 1351 N N . SER A 1 172 ? -30.719 29.641 12.117 1 72.88 172 SER A N 1
ATOM 1352 C CA . SER A 1 172 ? -29.594 30.453 12.586 1 72.88 172 SER A CA 1
ATOM 1353 C C . SER A 1 172 ? -29.391 31.688 11.711 1 72.88 172 SER A C 1
ATOM 1355 O O . SER A 1 172 ? -28.938 32.719 12.195 1 72.88 172 SER A O 1
ATOM 1357 N N . HIS A 1 173 ? -29.734 31.531 10.547 1 65.31 173 HIS A N 1
ATOM 1358 C CA . HIS A 1 173 ? -29.453 32.656 9.672 1 65.31 173 HIS A CA 1
ATOM 1359 C C . HIS A 1 173 ? -30.688 33.5 9.43 1 65.31 173 HIS A C 1
ATOM 1361 O O . HIS A 1 173 ? -30.656 34.469 8.656 1 65.31 173 HIS A O 1
ATOM 1367 N N . ALA A 1 174 ? -31.891 33 10.203 1 56.47 174 ALA A N 1
ATOM 1368 C CA . ALA A 1 174 ? -33.156 33.719 10.141 1 56.47 174 ALA A CA 1
ATOM 1369 C C . ALA A 1 174 ? -33.312 34.656 11.32 1 56.47 174 ALA A C 1
ATOM 1371 O O . ALA A 1 174 ? -32.812 34.406 12.414 1 56.47 174 ALA A O 1
ATOM 1372 N N . GLY A 1 175 ? -33.281 36.219 11.039 1 48.81 175 GLY A N 1
ATOM 1373 C CA . GLY A 1 175 ? -33.562 37.188 12.086 1 48.81 175 GLY A CA 1
ATOM 1374 C C . GLY A 1 175 ? -32.469 38.219 12.242 1 48.81 175 GLY A C 1
ATOM 1375 O O . GLY A 1 175 ? -31.672 38.438 11.328 1 48.81 175 GLY A O 1
ATOM 1376 N N . PRO A 1 176 ? -32.375 38.656 13.547 1 48 176 PRO A N 1
ATOM 1377 C CA . PRO A 1 176 ? -31.469 39.75 13.852 1 48 176 PRO A CA 1
ATOM 1378 C C . PRO A 1 176 ? -30 39.375 13.672 1 48 176 PRO A C 1
ATOM 1380 O O . PRO A 1 176 ? -29.141 40.25 13.508 1 48 176 PRO A O 1
ATOM 1383 N N . ALA A 1 177 ? -29.688 38.125 13.812 1 52.28 177 ALA A N 1
ATOM 1384 C CA . ALA A 1 177 ? -28.359 37.562 13.539 1 52.28 177 ALA A CA 1
ATOM 1385 C C . ALA A 1 177 ? -27.938 37.812 12.094 1 52.28 177 ALA A C 1
ATOM 1387 O O . ALA A 1 177 ? -26.75 37.875 11.781 1 52.28 177 ALA A O 1
ATOM 1388 N N . GLY A 1 178 ? -28.953 37.969 11.344 1 51.19 178 GLY A N 1
ATOM 1389 C CA . GLY A 1 178 ? -28.781 38.406 9.961 1 51.19 178 GLY A CA 1
ATOM 1390 C C . GLY A 1 178 ? -28.109 39.781 9.844 1 51.19 178 GLY A C 1
ATOM 1391 O O . GLY A 1 178 ? -27.688 40.156 8.75 1 51.19 178 GLY A O 1
ATOM 1392 N N . LYS A 1 179 ? -28.031 40.438 10.953 1 61.81 179 LYS A N 1
ATOM 1393 C CA . LYS A 1 179 ? -27.453 41.781 10.984 1 61.81 179 LYS A CA 1
ATOM 1394 C C . LYS A 1 179 ? -25.953 41.719 11.25 1 61.81 179 LYS A C 1
ATOM 1396 O O . LYS A 1 179 ? -25.266 42.75 11.141 1 61.81 179 LYS A O 1
ATOM 1401 N N . GLU A 1 180 ? -25.516 40.469 11.422 1 76.88 180 GLU A N 1
ATOM 1402 C CA . GLU A 1 180 ? -24.078 40.312 11.68 1 76.88 180 GLU A CA 1
ATOM 1403 C C . GLU A 1 180 ? -23.297 40.219 10.383 1 76.88 180 GLU A C 1
ATOM 1405 O O . GLU A 1 180 ? -23.844 39.906 9.328 1 76.88 180 GLU A O 1
ATOM 1410 N N . SER A 1 181 ? -22.109 40.688 10.398 1 88.25 181 SER A N 1
ATOM 1411 C CA . SER A 1 181 ? -21.188 40.625 9.266 1 88.25 181 SER A CA 1
ATOM 1412 C C . SER A 1 181 ? -21.078 39.188 8.742 1 88.25 181 SER A C 1
ATOM 1414 O O . SER A 1 181 ? -20.75 38.25 9.492 1 88.25 181 SER A O 1
ATOM 1416 N N . TYR A 1 182 ? -21.484 39 7.469 1 91.31 182 TYR A N 1
ATOM 1417 C CA . TYR A 1 182 ? -21.375 37.688 6.832 1 91.31 182 TYR A CA 1
ATOM 1418 C C . TYR A 1 182 ? -19.922 37.219 6.805 1 91.31 182 TYR A C 1
ATOM 1420 O O . TYR A 1 182 ? -19.641 36.031 7.031 1 91.31 182 TYR A O 1
ATOM 1428 N N . ALA A 1 183 ? -19.016 38.125 6.562 1 93.12 183 ALA A N 1
ATOM 1429 C CA . ALA A 1 183 ? -17.578 37.812 6.555 1 93.12 183 ALA A CA 1
ATOM 1430 C C . ALA A 1 183 ? -17.125 37.312 7.91 1 93.12 183 ALA A C 1
ATOM 1432 O O . ALA A 1 183 ? -16.344 36.344 7.984 1 93.12 183 ALA A O 1
ATOM 1433 N N . LEU A 1 184 ? -17.609 37.906 8.891 1 92.06 184 LEU A N 1
ATOM 1434 C CA . LEU A 1 184 ? -17.219 37.5 10.234 1 92.06 184 LEU A CA 1
ATOM 1435 C C . LEU A 1 184 ? -17.766 36.125 10.562 1 92.06 184 LEU A C 1
ATOM 1437 O O . LEU A 1 184 ? -17.094 35.312 11.211 1 92.06 184 LEU A O 1
ATOM 1441 N N . THR A 1 185 ? -19 35.875 10.141 1 91.75 185 THR A N 1
ATOM 1442 C CA . THR A 1 185 ? -19.609 34.562 10.391 1 91.75 185 THR A CA 1
ATOM 1443 C C . THR A 1 185 ? -18.812 33.469 9.688 1 91.75 185 THR A C 1
ATOM 1445 O O . THR A 1 185 ? -18.625 32.375 10.25 1 91.75 185 THR A O 1
ATOM 1448 N N . GLN A 1 186 ? -18.391 33.719 8.508 1 93.62 186 GLN A N 1
ATOM 1449 C CA . GLN A 1 186 ? -17.578 32.75 7.781 1 93.62 186 GLN A CA 1
ATOM 1450 C C . GLN A 1 186 ? -16.234 32.531 8.477 1 93.62 186 GLN A C 1
ATOM 1452 O O . GLN A 1 186 ? -15.758 31.391 8.594 1 93.62 186 GLN A O 1
ATOM 1457 N N . HIS A 1 187 ? -15.68 33.625 8.891 1 94.44 187 HIS A N 1
ATOM 1458 C CA . HIS A 1 187 ? -14.414 33.562 9.609 1 94.44 187 HIS A CA 1
ATOM 1459 C C . HIS A 1 187 ? -14.539 32.688 10.867 1 94.44 187 HIS A C 1
ATOM 1461 O O . HIS A 1 187 ? -13.688 31.844 11.117 1 94.44 187 HIS A O 1
ATOM 1467 N N . VAL A 1 188 ? -15.609 32.875 11.609 1 94.44 188 VAL A N 1
ATOM 1468 C CA . VAL A 1 188 ? -15.805 32.188 12.875 1 94.44 188 VAL A CA 1
ATOM 1469 C C . VAL A 1 188 ? -16.047 30.703 12.609 1 94.44 188 VAL A C 1
ATOM 1471 O O . VAL A 1 188 ? -15.57 29.844 13.367 1 94.44 188 VAL A O 1
ATOM 1474 N N . LEU A 1 189 ? -16.75 30.375 11.594 1 95.31 189 LEU A N 1
ATOM 1475 C CA . LEU A 1 189 ? -16.984 28.969 11.25 1 95.31 189 LEU A CA 1
ATOM 1476 C C . LEU A 1 189 ? -15.664 28.266 10.93 1 95.31 189 LEU A C 1
ATOM 1478 O O . LEU A 1 189 ? -15.414 27.156 11.406 1 95.31 189 LEU A O 1
ATOM 1482 N N . ILE A 1 190 ? -14.875 28.891 10.102 1 96 190 ILE A N 1
ATOM 1483 C CA . ILE A 1 190 ? -13.586 28.312 9.734 1 96 190 ILE A CA 1
ATOM 1484 C C . ILE A 1 190 ? -12.703 28.188 10.969 1 96 190 ILE A C 1
ATOM 1486 O O . ILE A 1 190 ? -11.961 27.203 11.117 1 96 190 ILE A O 1
ATOM 1490 N N . LEU A 1 191 ? -12.812 29.172 11.828 1 96 191 LEU A N 1
ATOM 1491 C CA . LEU A 1 191 ? -12.07 29.125 13.086 1 96 191 LEU A CA 1
ATOM 1492 C C . LEU A 1 191 ? -12.5 27.938 13.938 1 96 191 LEU A C 1
ATOM 1494 O O . LEU A 1 191 ? -11.68 27.359 14.664 1 96 191 LEU A O 1
ATOM 1498 N N . ALA A 1 192 ? -13.75 27.641 13.93 1 97.62 192 ALA A N 1
ATOM 1499 C CA . ALA A 1 192 ? -14.242 26.5 14.688 1 97.62 192 ALA A CA 1
ATOM 1500 C C . ALA A 1 192 ? -13.578 25.219 14.242 1 97.62 192 ALA A C 1
ATOM 1502 O O . ALA A 1 192 ? -13.117 24.422 15.07 1 97.62 192 ALA A O 1
ATOM 1503 N N . TYR A 1 193 ? -13.523 25.016 12.977 1 98.06 193 TYR A N 1
ATOM 1504 C CA . TYR A 1 193 ? -12.844 23.828 12.461 1 98.06 193 TYR A CA 1
ATOM 1505 C C . TYR A 1 193 ? -11.352 23.891 12.766 1 98.06 193 TYR A C 1
ATOM 1507 O O . TYR A 1 193 ? -10.742 22.875 13.102 1 98.06 193 TYR A O 1
ATOM 1515 N N . TYR A 1 194 ? -10.781 25.047 12.594 1 97.06 194 TYR A N 1
ATOM 1516 C CA . TYR A 1 194 ? -9.375 25.219 12.906 1 97.06 194 TYR A CA 1
ATOM 1517 C C . TYR A 1 194 ? -9.086 24.844 14.352 1 97.06 194 TYR A C 1
ATOM 1519 O O . TYR A 1 194 ? -8.047 24.234 14.648 1 97.06 194 TYR A O 1
ATOM 1527 N N . GLN A 1 195 ? -9.969 25.203 15.234 1 97.62 195 GLN A N 1
ATOM 1528 C CA . GLN A 1 195 ? -9.805 24.844 16.641 1 97.62 195 GLN A CA 1
ATOM 1529 C C . GLN A 1 195 ? -9.766 23.344 16.828 1 97.62 195 GLN A C 1
ATOM 1531 O O . GLN A 1 195 ? -8.992 22.828 17.641 1 97.62 195 GLN A O 1
ATOM 1536 N N . ILE A 1 196 ? -10.602 22.641 16.094 1 98.38 196 ILE A N 1
ATOM 1537 C CA . ILE A 1 196 ? -10.594 21.188 16.156 1 98.38 196 ILE A CA 1
ATOM 1538 C C . ILE A 1 196 ? -9.227 20.656 15.734 1 98.38 196 ILE A C 1
ATOM 1540 O O . ILE A 1 196 ? -8.641 19.797 16.406 1 98.38 196 ILE A O 1
ATOM 1544 N N . TYR A 1 197 ? -8.688 21.203 14.695 1 97.69 197 TYR A N 1
ATOM 1545 C CA . TYR A 1 197 ? -7.434 20.719 14.141 1 97.69 197 TYR A CA 1
ATOM 1546 C C . TYR A 1 197 ? -6.277 20.984 15.102 1 97.69 197 TYR A C 1
ATOM 1548 O O . TYR A 1 197 ? -5.477 20.078 15.375 1 97.69 197 TYR A O 1
ATOM 1556 N N . ILE A 1 198 ? -6.188 22.156 15.648 1 96.44 198 ILE A N 1
ATOM 1557 C CA . ILE A 1 198 ? -5.062 22.531 16.5 1 96.44 198 ILE A CA 1
ATOM 1558 C C . ILE A 1 198 ? -5.074 21.688 17.781 1 96.44 198 ILE A C 1
ATOM 1560 O O . ILE A 1 198 ? -4.023 21.234 18.234 1 96.44 198 ILE A O 1
ATOM 1564 N N . TRP A 1 199 ? -6.18 21.516 18.312 1 97.69 199 TRP A N 1
ATOM 1565 C CA . TRP A 1 199 ? -6.262 20.766 19.562 1 97.69 199 TRP A CA 1
ATOM 1566 C C . TRP A 1 199 ? -6.125 19.266 19.312 1 97.69 199 TRP A C 1
ATOM 1568 O O . TRP A 1 199 ? -5.668 18.516 20.188 1 97.69 199 TRP A O 1
ATOM 1578 N N . PHE A 1 200 ? -6.574 18.812 18.125 1 97.62 200 PHE A N 1
ATOM 1579 C CA . PHE A 1 200 ? -6.336 17.422 17.781 1 97.62 200 PHE A CA 1
ATOM 1580 C C . PHE A 1 200 ? -4.844 17.125 17.672 1 97.62 200 PHE A C 1
ATOM 1582 O O . PHE A 1 200 ? -4.375 16.078 18.125 1 97.62 200 PHE A O 1
ATOM 1589 N N . LEU A 1 201 ? -4.125 18.047 17.156 1 95.56 201 LEU A N 1
ATOM 1590 C CA . LEU A 1 201 ? -2.676 17.906 17.031 1 95.56 201 LEU A CA 1
ATOM 1591 C C . LEU A 1 201 ? -1.999 18.031 18.391 1 95.56 201 LEU A C 1
ATOM 1593 O O . LEU A 1 201 ? -0.849 17.609 18.562 1 95.56 201 LEU A O 1
ATOM 1597 N N . ALA A 1 202 ? -2.676 18.656 19.328 1 95.12 202 ALA A N 1
ATOM 1598 C CA . ALA A 1 202 ? -2.139 18.812 20.672 1 95.12 202 ALA A CA 1
ATOM 1599 C C . ALA A 1 202 ? -2.141 17.469 21.422 1 95.12 202 ALA A C 1
ATOM 1601 O O . ALA A 1 202 ? -1.393 17.297 22.375 1 95.12 202 ALA A O 1
ATOM 1602 N N . LEU A 1 203 ? -2.941 16.516 20.969 1 96 203 LEU A N 1
ATOM 1603 C CA . LEU A 1 203 ? -3.016 15.195 21.578 1 96 203 LEU A CA 1
ATOM 1604 C C . LEU A 1 203 ? -1.778 14.375 21.234 1 96 203 LEU A C 1
ATOM 1606 O O . LEU A 1 203 ? -1.177 14.555 20.172 1 96 203 LEU A O 1
ATOM 1610 N N . LYS A 1 204 ? -1.44 13.539 22.188 1 93.69 204 LYS A N 1
ATOM 1611 C CA . LYS A 1 204 ? -0.453 12.523 21.844 1 93.69 204 LYS A CA 1
ATOM 1612 C C . LYS A 1 204 ? -0.994 11.578 20.766 1 93.69 204 LYS A C 1
ATOM 1614 O O . LYS A 1 204 ? -2.18 11.234 20.766 1 93.69 204 LYS A O 1
ATOM 1619 N N . LEU A 1 205 ? -0.145 11.156 19.938 1 93.38 205 LEU A N 1
ATOM 1620 C CA . LEU A 1 205 ? -0.547 10.328 18.812 1 93.38 205 LEU A CA 1
ATOM 1621 C C . LEU A 1 205 ? -1.336 9.109 19.281 1 93.38 205 LEU A C 1
ATOM 1623 O O . LEU A 1 205 ? -2.35 8.75 18.672 1 93.38 205 LEU A O 1
ATOM 1627 N N . GLN A 1 206 ? -0.95 8.469 20.359 1 93.38 206 GLN A N 1
ATOM 1628 C CA . GLN A 1 206 ? -1.554 7.238 20.859 1 93.38 206 GLN A CA 1
ATOM 1629 C C . GLN A 1 206 ? -2.963 7.484 21.391 1 93.38 206 GLN A C 1
ATOM 1631 O O . GLN A 1 206 ? -3.779 6.566 21.453 1 93.38 206 GLN A O 1
ATOM 1636 N N . ASP A 1 207 ? -3.297 8.742 21.672 1 95.5 207 ASP A N 1
ATOM 1637 C CA . ASP A 1 207 ? -4.574 9.062 22.297 1 95.5 207 ASP A CA 1
ATOM 1638 C C . ASP A 1 207 ? -5.57 9.602 21.266 1 95.5 207 ASP A C 1
ATOM 1640 O O . ASP A 1 207 ? -6.77 9.68 21.547 1 95.5 207 ASP A O 1
ATOM 1644 N N . ARG A 1 208 ? -5.125 9.93 20.109 1 97 208 ARG A N 1
ATOM 1645 C CA . ARG A 1 208 ? -5.953 10.602 19.109 1 97 208 ARG A CA 1
ATOM 1646 C C . ARG A 1 208 ? -7.145 9.727 18.719 1 97 208 ARG A C 1
ATOM 1648 O O . ARG A 1 208 ? -8.281 10.203 18.688 1 97 208 ARG A O 1
ATOM 1655 N N . PRO A 1 209 ? -6.961 8.406 18.531 1 96.31 209 PRO A N 1
ATOM 1656 C CA . PRO A 1 209 ? -8.094 7.574 18.125 1 96.31 209 PRO A CA 1
ATOM 1657 C C . PRO A 1 209 ? -9.203 7.547 19.172 1 96.31 209 PRO A C 1
ATOM 1659 O O . PRO A 1 209 ? -10.383 7.391 18.828 1 96.31 209 PRO A O 1
ATOM 1662 N N . LYS A 1 210 ? -8.914 7.793 20.406 1 96.25 210 LYS A N 1
ATOM 1663 C CA . LYS A 1 210 ? -9.883 7.762 21.5 1 96.25 210 LYS A CA 1
ATOM 1664 C C . LYS A 1 210 ? -10.914 8.875 21.359 1 96.25 210 LYS A C 1
ATOM 1666 O O . LYS A 1 210 ? -12.031 8.766 21.859 1 96.25 210 LYS A O 1
ATOM 1671 N N . HIS A 1 211 ? -10.57 9.906 20.656 1 97.5 211 HIS A N 1
ATOM 1672 C CA . HIS A 1 211 ? -11.43 11.086 20.594 1 97.5 211 HIS A CA 1
ATOM 1673 C C . HIS A 1 211 ? -12.227 11.117 19.297 1 97.5 211 HIS A C 1
ATOM 1675 O O . HIS A 1 211 ? -13.133 11.938 19.141 1 97.5 211 HIS A O 1
ATOM 1681 N N . ILE A 1 212 ? -11.961 10.18 18.375 1 97.62 212 ILE A N 1
ATOM 1682 C CA . ILE A 1 212 ? -12.555 10.195 17.031 1 97.62 212 ILE A CA 1
ATOM 1683 C C . ILE A 1 212 ? -14.047 9.891 17.141 1 97.62 212 ILE A C 1
ATOM 1685 O O . ILE A 1 212 ? -14.867 10.562 16.516 1 97.62 212 ILE A O 1
ATOM 1689 N N . PRO A 1 213 ? -14.477 8.914 17.984 1 95.75 213 PRO A N 1
ATOM 1690 C CA . PRO A 1 213 ? -15.906 8.625 18.047 1 95.75 213 PRO A CA 1
ATOM 1691 C C . PRO A 1 213 ? -16.734 9.828 18.5 1 95.75 213 PRO A C 1
ATOM 1693 O O . PRO A 1 213 ? -17.766 10.125 17.906 1 95.75 213 PRO A O 1
ATOM 1696 N N . TYR A 1 214 ? -16.234 10.531 19.5 1 96.75 214 TYR A N 1
ATOM 1697 C CA . TYR A 1 214 ? -16.953 11.688 20.031 1 96.75 214 TYR A CA 1
ATOM 1698 C C . TYR A 1 214 ? -17.047 12.789 18.984 1 96.75 214 TYR A C 1
ATOM 1700 O O . TYR A 1 214 ? -18.109 13.352 18.75 1 96.75 214 TYR A O 1
ATOM 1708 N N . ILE A 1 215 ? -15.922 13.133 18.359 1 98 215 ILE A N 1
ATOM 1709 C CA . ILE A 1 215 ? -15.875 14.203 17.359 1 98 215 ILE A CA 1
ATOM 1710 C C . ILE A 1 215 ? -16.781 13.852 16.188 1 98 215 ILE A C 1
ATOM 1712 O O . ILE A 1 215 ? -17.547 14.688 15.711 1 98 215 ILE A O 1
ATOM 1716 N N . THR A 1 216 ? -16.688 12.57 15.75 1 96.44 216 THR A N 1
ATOM 1717 C CA . THR A 1 216 ? -17.453 12.102 14.609 1 96.44 216 THR A CA 1
ATOM 1718 C C . THR A 1 216 ? -18.953 12.219 14.891 1 96.44 216 THR A C 1
ATOM 1720 O O . THR A 1 216 ? -19.703 12.734 14.062 1 96.44 216 THR A O 1
ATOM 1723 N N . ARG A 1 217 ? -19.391 11.812 16.016 1 95.5 217 ARG A N 1
ATOM 1724 C CA . ARG A 1 217 ? -20.797 11.859 16.375 1 95.5 217 ARG A CA 1
ATOM 1725 C C . ARG A 1 217 ? -21.312 13.297 16.375 1 95.5 217 ARG A C 1
ATOM 1727 O O . ARG A 1 217 ? -22.391 13.57 15.82 1 95.5 217 ARG A O 1
ATOM 1734 N N . HIS A 1 218 ? -20.594 14.203 16.938 1 96.81 218 HIS A N 1
ATOM 1735 C CA . HIS A 1 218 ? -21.062 15.578 17.062 1 96.81 218 HIS A CA 1
ATOM 1736 C C . HIS A 1 218 ? -21 16.297 15.727 1 96.81 218 HIS A C 1
ATOM 1738 O O . HIS A 1 218 ? -21.828 17.172 15.453 1 96.81 218 HIS A O 1
ATOM 1744 N N . LEU A 1 219 ? -20.031 15.938 14.875 1 97.25 219 LEU A N 1
ATOM 1745 C CA . LEU A 1 219 ? -20.016 16.484 13.531 1 97.25 219 LEU A CA 1
ATOM 1746 C C . LEU A 1 219 ? -21.234 16.031 12.742 1 97.25 219 LEU A C 1
ATOM 1748 O O . LEU A 1 219 ? -21.828 16.812 11.984 1 97.25 219 LEU A O 1
ATOM 1752 N N . LEU A 1 220 ? -21.594 14.773 12.969 1 95.06 220 LEU A N 1
ATOM 1753 C CA . LEU A 1 220 ? -22.781 14.25 12.289 1 95.06 220 LEU A CA 1
ATOM 1754 C C . LEU A 1 220 ? -24.047 14.883 12.844 1 95.06 220 LEU A C 1
ATOM 1756 O O . LEU A 1 220 ? -24.969 15.18 12.094 1 95.06 220 LEU A O 1
ATOM 1760 N N . LEU A 1 221 ? -24.078 15.078 14.156 1 95.19 221 LEU A N 1
ATOM 1761 C CA . LEU A 1 221 ? -25.219 15.758 14.773 1 95.19 221 LEU A CA 1
ATOM 1762 C C . LEU A 1 221 ? -25.391 17.156 14.203 1 95.19 221 LEU A C 1
ATOM 1764 O O . LEU A 1 221 ? -26.516 17.609 13.984 1 95.19 221 LEU A O 1
ATOM 1768 N N . ALA A 1 222 ? -24.281 17.828 13.969 1 95.62 222 ALA A N 1
ATOM 1769 C CA . ALA A 1 222 ? -24.312 19.172 13.406 1 95.62 222 ALA A CA 1
ATOM 1770 C C . ALA A 1 222 ? -24.859 19.156 11.977 1 95.62 222 ALA A C 1
ATOM 1772 O O . ALA A 1 222 ? -25.281 20.203 11.461 1 95.62 222 ALA A O 1
ATOM 1773 N N . ASN A 1 223 ? -24.844 18 11.336 1 95.19 223 ASN A N 1
ATOM 1774 C CA . ASN A 1 223 ? -25.297 17.875 9.953 1 95.19 223 ASN A CA 1
ATOM 1775 C C . ASN A 1 223 ? -26.625 17.125 9.852 1 95.19 223 ASN A C 1
ATOM 1777 O O . ASN A 1 223 ? -27.031 16.734 8.758 1 95.19 223 ASN A O 1
ATOM 1781 N N . GLU A 1 224 ? -27.312 16.906 10.891 1 91.25 224 GLU A N 1
ATOM 1782 C CA . GLU A 1 224 ? -28.484 16.031 10.953 1 91.25 224 GLU A CA 1
ATOM 1783 C C . GLU A 1 224 ? -29.594 16.547 10.047 1 91.25 224 GLU A C 1
ATOM 1785 O O . GLU A 1 224 ? -30.359 15.758 9.477 1 91.25 224 GLU A O 1
ATOM 1790 N N . HIS A 1 225 ? -29.641 17.797 9.844 1 89.19 225 HIS A N 1
ATOM 1791 C CA . HIS A 1 225 ? -30.75 18.391 9.086 1 89.19 225 HIS A CA 1
ATOM 1792 C C . HIS A 1 225 ? -30.438 18.406 7.594 1 89.19 225 HIS A C 1
ATOM 1794 O O . HIS A 1 225 ? -31.312 18.734 6.781 1 89.19 225 HIS A O 1
ATOM 1800 N N . TYR A 1 226 ? -29.266 18.109 7.227 1 89.94 226 TYR A N 1
ATOM 1801 C CA . TYR A 1 226 ? -28.875 18.078 5.82 1 89.94 226 TYR A CA 1
ATOM 1802 C C . TYR A 1 226 ? -29.125 16.703 5.219 1 89.94 226 TYR A C 1
ATOM 1804 O O . TYR A 1 226 ? -29.266 15.711 5.949 1 89.94 226 TYR A O 1
ATOM 1812 N N . THR A 1 227 ? -29.203 16.609 3.932 1 88.31 227 THR A N 1
ATOM 1813 C CA . THR A 1 227 ? -29.328 15.336 3.223 1 88.31 227 THR A CA 1
ATOM 1814 C C . THR A 1 227 ? -27.969 14.648 3.104 1 88.31 227 THR A C 1
ATOM 1816 O O . THR A 1 227 ? -27.891 13.414 3.141 1 88.31 227 THR A O 1
ATOM 1819 N N . GLN A 1 228 ? -26.984 15.492 2.992 1 90.75 228 GLN A N 1
ATOM 1820 C CA . GLN A 1 228 ? -25.609 15.016 2.922 1 90.75 228 GLN A CA 1
ATOM 1821 C C . GLN A 1 228 ? -24.703 15.828 3.844 1 90.75 228 GLN A C 1
ATOM 1823 O O . GLN A 1 228 ? -25 16.984 4.16 1 90.75 228 GLN A O 1
ATOM 1828 N N . VAL A 1 229 ? -23.703 15.18 4.23 1 93.75 229 VAL A N 1
ATOM 1829 C CA . VAL A 1 229 ? -22.734 15.875 5.07 1 93.75 229 VAL A CA 1
ATOM 1830 C C . VAL A 1 229 ? -22.125 17.047 4.297 1 93.75 229 VAL A C 1
ATOM 1832 O O . VAL A 1 229 ? -21.797 16.922 3.117 1 93.75 229 VAL A O 1
ATOM 1835 N N . ASP A 1 230 ? -22.094 18.125 4.918 1 95.12 230 ASP A N 1
ATOM 1836 C CA . ASP A 1 230 ? -21.594 19.328 4.23 1 95.12 230 ASP A CA 1
ATOM 1837 C C . ASP A 1 230 ? -20.094 19.219 3.953 1 95.12 230 ASP A C 1
ATOM 1839 O O . ASP A 1 230 ? -19.406 18.375 4.551 1 95.12 230 ASP A O 1
ATOM 1843 N N . GLU A 1 231 ? -19.562 20.016 3.07 1 96.12 231 GLU A N 1
ATOM 1844 C CA . GLU A 1 231 ? -18.188 19.922 2.566 1 96.12 231 GLU A CA 1
ATOM 1845 C C . GLU A 1 231 ? -17.172 20.172 3.674 1 96.12 231 GLU A C 1
ATOM 1847 O O . GLU A 1 231 ? -16.172 19.469 3.777 1 96.12 231 GLU A O 1
ATOM 1852 N N . PRO A 1 232 ? -17.344 21.219 4.57 1 97.12 232 PRO A N 1
ATOM 1853 C CA . PRO A 1 232 ? -16.359 21.438 5.633 1 97.12 232 PRO A CA 1
ATOM 1854 C C . PRO A 1 232 ? -16.219 20.234 6.566 1 97.12 232 PRO A C 1
ATOM 1856 O O . PRO A 1 232 ? -15.117 19.906 6.992 1 97.12 232 PRO A O 1
ATOM 1859 N N . THR A 1 233 ? -17.375 19.625 6.836 1 97.44 233 THR A N 1
ATOM 1860 C CA . THR A 1 233 ? -17.344 18.438 7.695 1 97.44 233 THR A CA 1
ATOM 1861 C C . THR A 1 233 ? -16.656 17.281 6.992 1 97.44 233 THR A C 1
ATOM 1863 O O . THR A 1 233 ? -15.906 16.516 7.617 1 97.44 233 THR A O 1
ATOM 1866 N N . GLU A 1 234 ? -16.906 17.109 5.703 1 96.62 234 GLU A N 1
ATOM 1867 C CA . GLU A 1 234 ? -16.234 16.078 4.922 1 96.62 234 GLU A CA 1
ATOM 1868 C C . GLU A 1 234 ? -14.711 16.25 4.969 1 96.62 234 GLU A C 1
ATOM 1870 O O . GLU A 1 234 ? -13.969 15.281 5.133 1 96.62 234 GLU A O 1
ATOM 1875 N N . VAL A 1 235 ? -14.312 17.469 4.762 1 97.25 235 VAL A N 1
ATOM 1876 C CA . VAL A 1 235 ? -12.891 17.797 4.812 1 97.25 235 VAL A CA 1
ATOM 1877 C C . VAL A 1 235 ? -12.344 17.516 6.211 1 97.25 235 VAL A C 1
ATOM 1879 O O . VAL A 1 235 ? -11.227 17.016 6.359 1 97.25 235 VAL A O 1
ATOM 1882 N N . CYS A 1 236 ? -13.086 17.844 7.219 1 98 236 CYS A N 1
ATOM 1883 C CA . CYS A 1 236 ? -12.664 17.609 8.594 1 98 236 CYS A CA 1
ATOM 1884 C C . CYS A 1 236 ? -12.453 16.125 8.852 1 98 236 CYS A C 1
ATOM 1886 O O . CYS A 1 236 ? -11.469 15.727 9.477 1 98 236 CYS A O 1
ATOM 1888 N N . PHE A 1 237 ? -13.414 15.281 8.352 1 97.12 237 PHE A N 1
ATOM 1889 C CA . PHE A 1 237 ? -13.258 13.836 8.469 1 97.12 237 PHE A CA 1
ATOM 1890 C C . PHE A 1 237 ? -11.961 13.375 7.812 1 97.12 237 PHE A C 1
ATOM 1892 O O . PHE A 1 237 ? -11.203 12.594 8.398 1 97.12 237 PHE A O 1
ATOM 1899 N N . ASP A 1 238 ? -11.766 13.836 6.66 1 96.69 238 ASP A N 1
ATOM 1900 C CA . ASP A 1 238 ? -10.57 13.461 5.91 1 96.69 238 ASP A CA 1
ATOM 1901 C C . ASP A 1 238 ? -9.305 13.898 6.645 1 96.69 238 ASP A C 1
ATOM 1903 O O . ASP A 1 238 ? -8.328 13.148 6.707 1 96.69 238 ASP A O 1
ATOM 1907 N N . TRP A 1 239 ? -9.312 15.102 7.156 1 97.25 239 TRP A N 1
ATOM 1908 C CA . TRP A 1 239 ? -8.156 15.656 7.859 1 97.25 239 TRP A CA 1
ATOM 1909 C C . TRP A 1 239 ? -7.867 14.867 9.133 1 97.25 239 TRP A C 1
ATOM 1911 O O . TRP A 1 239 ? -6.711 14.547 9.422 1 97.25 239 TRP A O 1
ATOM 1921 N N . LEU A 1 240 ? -8.875 14.578 9.898 1 97.81 240 LEU A N 1
ATOM 1922 C CA . LEU A 1 240 ? -8.711 13.789 11.117 1 97.81 240 LEU A CA 1
ATOM 1923 C C . LEU A 1 240 ? -8.125 12.422 10.805 1 97.81 240 LEU A C 1
ATOM 1925 O O . LEU A 1 240 ? -7.277 11.914 11.547 1 97.81 240 LEU A O 1
ATOM 1929 N N . ALA A 1 241 ? -8.578 11.867 9.711 1 96.44 241 ALA A N 1
ATOM 1930 C CA . ALA A 1 241 ? -8.062 10.562 9.297 1 96.44 241 ALA A CA 1
ATOM 1931 C C . ALA A 1 241 ? -6.57 10.641 8.977 1 96.44 241 ALA A C 1
ATOM 1933 O O . ALA A 1 241 ? -5.816 9.719 9.281 1 96.44 241 ALA A O 1
ATOM 1934 N N . ARG A 1 242 ? -6.176 11.672 8.391 1 95.94 242 ARG A N 1
ATOM 1935 C CA . ARG A 1 242 ? -4.785 11.844 7.996 1 95.94 242 ARG A CA 1
ATOM 1936 C C . ARG A 1 242 ? -3.879 11.969 9.219 1 95.94 242 ARG A C 1
ATOM 1938 O O . ARG A 1 242 ? -2.768 11.438 9.227 1 95.94 242 ARG A O 1
ATOM 1945 N N . PHE A 1 243 ? -4.305 12.625 10.258 1 96.19 243 PHE A N 1
ATOM 1946 C CA . PHE A 1 243 ? -3.389 13.016 11.328 1 96.19 243 PHE A CA 1
ATOM 1947 C C . PHE A 1 243 ? -3.639 12.188 12.586 1 96.19 243 PHE A C 1
ATOM 1949 O O . PHE A 1 243 ? -3.002 12.414 13.617 1 96.19 243 PHE A O 1
ATOM 1956 N N . SER A 1 244 ? -4.488 11.203 12.555 1 97.06 244 SER A N 1
ATOM 1957 C CA . SER A 1 244 ? -4.754 10.352 13.703 1 97.06 244 SER A CA 1
ATOM 1958 C C . SER A 1 244 ? -3.584 9.406 13.977 1 97.06 244 SER A C 1
ATOM 1960 O O . SER A 1 244 ? -3.309 9.07 15.125 1 97.06 244 SER A O 1
ATOM 1962 N N . TYR A 1 245 ? -2.938 9.039 12.875 1 96.31 245 TYR A N 1
ATOM 1963 C CA . TYR A 1 245 ? -2 7.938 13.07 1 96.31 245 TYR A CA 1
ATOM 1964 C C . TYR A 1 245 ? -0.587 8.352 12.672 1 96.31 245 TYR A C 1
ATOM 1966 O O . TYR A 1 245 ? 0.331 7.527 12.68 1 96.31 245 TYR A O 1
ATOM 1974 N N . ALA A 1 246 ? -0.422 9.57 12.297 1 93.62 246 ALA A N 1
ATOM 1975 C CA . ALA A 1 246 ? 0.903 10.102 11.992 1 93.62 246 ALA A CA 1
ATOM 1976 C C . ALA A 1 246 ? 0.872 11.625 11.891 1 93.62 246 ALA A C 1
ATOM 1978 O O . ALA A 1 246 ? -0.187 12.211 11.664 1 93.62 246 ALA A O 1
ATOM 1979 N N . ASN A 1 247 ? 2.002 12.203 12.211 1 89.88 247 ASN A N 1
ATOM 1980 C CA . ASN A 1 247 ? 2.195 13.617 11.898 1 89.88 247 ASN A CA 1
ATOM 1981 C C . ASN A 1 247 ? 3.016 13.805 10.625 1 89.88 247 ASN A C 1
ATOM 1983 O O . ASN A 1 247 ? 4.047 14.477 10.641 1 89.88 247 ASN A O 1
ATOM 1987 N N . ALA A 1 248 ? 2.473 13.227 9.578 1 90.31 248 ALA A N 1
ATOM 1988 C CA . ALA A 1 248 ? 3.129 13.32 8.273 1 90.31 248 ALA A CA 1
ATOM 1989 C C . ALA A 1 248 ? 2.762 14.617 7.566 1 90.31 248 ALA A C 1
ATOM 1991 O O . ALA A 1 248 ? 1.627 15.094 7.668 1 90.31 248 ALA A O 1
ATOM 1992 N N . GLU A 1 249 ? 3.697 15.125 6.832 1 89.44 249 GLU A N 1
ATOM 1993 C CA . GLU A 1 249 ? 3.432 16.328 6.055 1 89.44 249 GLU A CA 1
ATOM 1994 C C . GLU A 1 249 ? 2.348 16.078 5.012 1 89.44 249 GLU A C 1
ATOM 1996 O O . GLU A 1 249 ? 2.156 14.953 4.562 1 89.44 249 GLU A O 1
ATOM 2001 N N . SER A 1 250 ? 1.734 17.109 4.648 1 92.31 250 SER A N 1
ATOM 2002 C CA . SER A 1 250 ? 0.62 16.984 3.715 1 92.31 250 SER A CA 1
ATOM 2003 C C . SER A 1 250 ? 1.111 16.922 2.273 1 92.31 250 SER A C 1
ATOM 2005 O O . SER A 1 250 ? 0.351 16.578 1.367 1 92.31 250 SER A O 1
ATOM 2007 N N . LYS A 1 251 ? 2.348 17.266 2.074 1 91.38 251 LYS A N 1
ATOM 2008 C CA . LYS A 1 251 ? 2.975 17.156 0.759 1 91.38 251 LYS A CA 1
ATOM 2009 C C . LYS A 1 251 ? 4.27 16.359 0.826 1 91.38 251 LYS A C 1
ATOM 2011 O O . LYS A 1 251 ? 5.055 16.516 1.767 1 91.38 251 LYS A O 1
ATOM 2016 N N . PRO A 1 252 ? 4.426 15.523 -0.161 1 91.44 252 PRO A N 1
ATOM 2017 C CA . PRO A 1 252 ? 5.66 14.734 -0.158 1 91.44 252 PRO A CA 1
ATOM 2018 C C . PRO A 1 252 ? 6.883 15.562 -0.548 1 91.44 252 PRO A C 1
ATOM 2020 O O . PRO A 1 252 ? 6.754 16.594 -1.211 1 91.44 252 PRO A O 1
ATOM 2023 N N . ARG A 1 253 ? 7.961 15.078 -0.129 1 83.75 253 ARG A N 1
ATOM 2024 C CA . ARG A 1 253 ? 9.242 15.664 -0.501 1 83.75 253 ARG A CA 1
ATOM 2025 C C . ARG A 1 253 ? 10.023 14.734 -1.43 1 83.75 253 ARG A C 1
ATOM 2027 O O . ARG A 1 253 ? 9.727 13.539 -1.51 1 83.75 253 ARG A O 1
ATOM 2034 N N . MET A 1 254 ? 10.969 15.312 -2.1 1 80.94 254 MET A N 1
ATOM 2035 C CA . MET A 1 254 ? 11.844 14.523 -2.965 1 80.94 254 MET A CA 1
ATOM 2036 C C . MET A 1 254 ? 13.078 14.055 -2.209 1 80.94 254 MET A C 1
ATOM 2038 O O . MET A 1 254 ? 14.07 14.789 -2.111 1 80.94 254 MET A O 1
ATOM 2042 N N . SER A 1 255 ? 12.977 12.859 -1.739 1 78.44 255 SER A N 1
ATOM 2043 C CA . SER A 1 255 ? 14.141 12.305 -1.056 1 78.44 255 SER A CA 1
ATOM 2044 C C . SER A 1 255 ? 15.211 11.875 -2.051 1 78.44 255 SER A C 1
ATOM 2046 O O . SER A 1 255 ? 14.938 11.734 -3.244 1 78.44 255 SER A O 1
ATOM 2048 N N . SER A 1 256 ? 16.406 11.711 -1.559 1 74.56 256 SER A N 1
ATOM 2049 C CA . SER A 1 256 ? 17.5 11.266 -2.41 1 74.56 256 SER A CA 1
ATOM 2050 C C . SER A 1 256 ? 17.219 9.883 -2.988 1 74.56 256 SER A C 1
ATOM 2052 O O . SER A 1 256 ? 17.562 9.602 -4.141 1 74.56 256 SER A O 1
ATOM 2054 N N . LEU A 1 257 ? 16.688 9.039 -2.16 1 80.62 257 LEU A N 1
ATOM 2055 C CA . LEU A 1 257 ? 16.328 7.707 -2.633 1 80.62 257 LEU A CA 1
ATOM 2056 C C . LEU A 1 257 ? 15.305 7.781 -3.754 1 80.62 257 LEU A C 1
ATOM 2058 O O . LEU A 1 257 ? 15.438 7.105 -4.777 1 80.62 257 LEU A O 1
ATOM 2062 N N . ARG A 1 258 ? 14.266 8.547 -3.484 1 84.69 258 ARG A N 1
ATOM 2063 C CA . ARG A 1 258 ? 13.211 8.711 -4.48 1 84.69 258 ARG A CA 1
ATOM 2064 C C . ARG A 1 258 ? 13.781 9.258 -5.789 1 84.69 258 ARG A C 1
ATOM 2066 O O . ARG A 1 258 ? 13.43 8.781 -6.871 1 84.69 258 ARG A O 1
ATOM 2073 N N . GLU A 1 259 ? 14.625 10.234 -5.707 1 81.06 259 GLU A N 1
ATOM 2074 C CA . GLU A 1 259 ? 15.242 10.82 -6.891 1 81.06 259 GLU A CA 1
ATOM 2075 C C . GLU A 1 259 ? 16.078 9.797 -7.648 1 81.06 259 GLU A C 1
ATOM 2077 O O . GLU A 1 259 ? 16.062 9.766 -8.883 1 81.06 259 GLU A O 1
ATOM 2082 N N . SER A 1 260 ? 16.781 9.031 -6.918 1 77.69 260 SER A N 1
ATOM 2083 C CA . SER A 1 260 ? 17.641 8.031 -7.527 1 77.69 260 SER A CA 1
ATOM 2084 C C . SER A 1 260 ? 16.828 6.953 -8.234 1 77.69 260 SER A C 1
ATOM 2086 O O . SER A 1 260 ? 17.266 6.398 -9.242 1 77.69 260 SER A O 1
ATOM 2088 N N . VAL A 1 261 ? 15.766 6.602 -7.672 1 82.12 261 VAL A N 1
ATOM 2089 C CA . VAL A 1 261 ? 14.922 5.559 -8.242 1 82.12 261 VAL A CA 1
ATOM 2090 C C . VAL A 1 261 ? 14.203 6.098 -9.477 1 82.12 261 VAL A C 1
ATOM 2092 O O . VAL A 1 261 ? 14.047 5.383 -10.477 1 82.12 261 VAL A O 1
ATOM 2095 N N . LEU A 1 262 ? 13.766 7.305 -9.383 1 82.56 262 LEU A N 1
ATOM 2096 C CA . LEU A 1 262 ? 13.008 7.902 -10.477 1 82.56 262 LEU A CA 1
ATOM 2097 C C . LEU A 1 262 ? 13.938 8.312 -11.625 1 82.56 262 LEU A C 1
ATOM 2099 O O . LEU A 1 262 ? 13.555 8.234 -12.789 1 82.56 262 LEU A O 1
ATOM 2103 N N . ASN A 1 263 ? 15 8.859 -11.289 1 76 263 ASN A N 1
ATOM 2104 C CA . ASN A 1 263 ? 15.977 9.312 -12.273 1 76 263 ASN A CA 1
ATOM 2105 C C . ASN A 1 263 ? 17.328 8.625 -12.086 1 76 263 ASN A C 1
ATOM 2107 O O . ASN A 1 263 ? 18.297 9.258 -11.648 1 76 263 ASN A O 1
ATOM 2111 N N . PRO A 1 264 ? 17.297 7.363 -12.492 1 65.56 264 PRO A N 1
ATOM 2112 C CA . PRO A 1 264 ? 18.594 6.691 -12.305 1 65.56 264 PRO A CA 1
ATOM 2113 C C . PRO A 1 264 ? 19.719 7.34 -13.109 1 65.56 264 PRO A C 1
ATOM 2115 O O . PRO A 1 264 ? 19.484 7.836 -14.211 1 65.56 264 PRO A O 1
ATOM 2118 N N . PRO A 1 265 ? 20.844 7.441 -12.461 1 59.19 265 PRO A N 1
ATOM 2119 C CA . PRO A 1 265 ? 21.969 8.039 -13.203 1 59.19 265 PRO A CA 1
ATOM 2120 C C . PRO A 1 265 ? 22.25 7.324 -14.523 1 59.19 265 PRO A C 1
ATOM 2122 O O . PRO A 1 265 ? 22.234 6.09 -14.578 1 59.19 265 PRO A O 1
ATOM 2125 N N . GLY A 1 266 ? 22.375 8.047 -15.617 1 59.16 266 GLY A N 1
ATOM 2126 C CA . GLY A 1 266 ? 22.766 7.516 -16.906 1 59.16 266 GLY A CA 1
ATOM 2127 C C . GLY A 1 266 ? 21.578 7.168 -17.781 1 59.16 266 GLY A C 1
ATOM 2128 O O . GLY A 1 266 ? 21.75 6.77 -18.938 1 59.16 266 GLY A O 1
ATOM 2129 N N . SER A 1 267 ? 20.453 6.988 -17.172 1 59.78 267 SER A N 1
ATOM 2130 C CA . SER A 1 267 ? 19.328 6.594 -18.016 1 59.78 267 SER A CA 1
ATOM 2131 C C . SER A 1 267 ? 18.547 7.812 -18.5 1 59.78 267 SER A C 1
ATOM 2133 O O . SER A 1 267 ? 18.391 8.789 -17.766 1 59.78 267 SER A O 1
ATOM 2135 N N . SER A 1 268 ? 18.484 8.109 -19.719 1 58.91 268 SER A N 1
ATOM 2136 C CA . SER A 1 268 ? 17.844 9.25 -20.344 1 58.91 268 SER A CA 1
ATOM 2137 C C . SER A 1 268 ? 16.312 9.133 -20.281 1 58.91 268 SER A C 1
ATOM 2139 O O . SER A 1 268 ? 15.602 10.086 -20.594 1 58.91 268 SER A O 1
ATOM 2141 N N . GLY A 1 269 ? 15.852 7.98 -19.672 1 59.38 269 GLY A N 1
ATOM 2142 C CA . GLY A 1 269 ? 14.414 7.867 -19.844 1 59.38 269 GLY A CA 1
ATOM 2143 C C . GLY A 1 269 ? 13.633 8.086 -18.562 1 59.38 269 GLY A C 1
ATOM 2144 O O . GLY A 1 269 ? 14.227 8.273 -17.5 1 59.38 269 GLY A O 1
ATOM 2145 N N . GLU A 1 270 ? 12.258 8.375 -18.875 1 65.25 270 GLU A N 1
ATOM 2146 C CA . GLU A 1 270 ? 11.359 8.578 -17.734 1 65.25 270 GLU A CA 1
ATOM 2147 C C . GLU A 1 270 ? 11.359 7.363 -16.812 1 65.25 270 GLU A C 1
ATOM 2149 O O . GLU A 1 270 ? 11.352 6.223 -17.281 1 65.25 270 GLU A O 1
ATOM 2154 N N . GLY A 1 271 ? 11.547 7.48 -15.625 1 79.5 271 GLY A N 1
ATOM 2155 C CA . GLY A 1 271 ? 11.648 6.449 -14.602 1 79.5 271 GLY A CA 1
ATOM 2156 C C . GLY A 1 271 ? 10.367 5.652 -14.438 1 79.5 271 GLY A C 1
ATOM 2157 O O . GLY A 1 271 ? 10.391 4.527 -13.938 1 79.5 271 GLY A O 1
ATOM 2158 N N . VAL A 1 272 ? 9.227 6.199 -15.07 1 85.81 272 VAL A N 1
ATOM 2159 C CA . VAL A 1 272 ? 7.938 5.535 -14.891 1 85.81 272 VAL A CA 1
ATOM 2160 C C . VAL A 1 272 ? 7.629 4.656 -16.094 1 85.81 272 VAL A C 1
ATOM 2162 O O . VAL A 1 272 ? 7.645 5.137 -17.234 1 85.81 272 VAL A O 1
ATOM 2165 N N . VAL A 1 273 ? 7.328 3.4 -15.883 1 87.62 273 VAL A N 1
ATOM 2166 C CA . VAL A 1 273 ? 7.066 2.426 -16.938 1 87.62 273 VAL A CA 1
ATOM 2167 C C . VAL A 1 273 ? 5.562 2.334 -17.203 1 87.62 273 VAL A C 1
ATOM 2169 O O . VAL A 1 273 ? 5.125 2.266 -18.344 1 87.62 273 VAL A O 1
ATOM 2172 N N . ALA A 1 274 ? 4.793 2.262 -16.172 1 92.88 274 ALA A N 1
ATOM 2173 C CA . ALA A 1 274 ? 3.338 2.15 -16.266 1 92.88 274 ALA A CA 1
ATOM 2174 C C . ALA A 1 274 ? 2.658 2.857 -15.094 1 92.88 274 ALA A C 1
ATOM 2176 O O . ALA A 1 274 ? 3.244 3 -14.016 1 92.88 274 ALA A O 1
ATOM 2177 N N . SER A 1 275 ? 1.469 3.338 -15.344 1 95.38 275 SER A N 1
ATOM 2178 C CA . SER A 1 275 ? 0.71 4.047 -14.32 1 95.38 275 SER A CA 1
ATOM 2179 C C . SER A 1 275 ? -0.782 3.75 -14.438 1 95.38 275 SER A C 1
ATOM 2181 O O . SER A 1 275 ? -1.322 3.672 -15.539 1 95.38 275 SER A O 1
ATOM 2183 N N . LYS A 1 276 ? -1.379 3.449 -13.352 1 96.69 276 LYS A N 1
ATOM 2184 C CA . LYS A 1 276 ? -2.826 3.285 -13.258 1 96.69 276 LYS A CA 1
ATOM 2185 C C . LYS A 1 276 ? -3.391 4.066 -12.07 1 96.69 276 LYS A C 1
ATOM 2187 O O . LYS A 1 276 ? -2.727 4.211 -11.047 1 96.69 276 LYS A O 1
ATOM 2192 N N . SER A 1 277 ? -4.582 4.605 -12.219 1 97 277 SER A N 1
ATOM 2193 C CA . SER A 1 277 ? -5.207 5.402 -11.164 1 97 277 SER A CA 1
ATOM 2194 C C . SER A 1 277 ? -6.605 4.891 -10.836 1 97 277 SER A C 1
ATOM 2196 O O . SER A 1 277 ? -7.324 4.426 -11.727 1 97 277 SER A O 1
ATOM 2198 N N . TRP A 1 278 ? -6.941 4.867 -9.633 1 94.94 278 TRP A N 1
ATOM 2199 C CA . TRP A 1 278 ? -8.258 4.48 -9.141 1 94.94 278 TRP A CA 1
ATOM 2200 C C . TRP A 1 278 ? -8.906 5.621 -8.367 1 94.94 278 TRP A C 1
ATOM 2202 O O . TRP A 1 278 ? -8.242 6.305 -7.578 1 94.94 278 TRP A O 1
ATOM 2212 N N . VAL A 1 279 ? -10.156 5.922 -8.641 1 93.19 279 VAL A N 1
ATOM 2213 C CA . VAL A 1 279 ? -10.945 6.777 -7.758 1 93.19 279 VAL A CA 1
ATOM 2214 C C . VAL A 1 279 ? -11.547 5.941 -6.629 1 93.19 279 VAL A C 1
ATOM 2216 O O . VAL A 1 279 ? -12.25 4.957 -6.883 1 93.19 279 VAL A O 1
ATOM 2219 N N . PHE A 1 280 ? -11.219 6.242 -5.473 1 89.94 280 PHE A N 1
ATOM 2220 C CA . PHE A 1 280 ? -11.609 5.484 -4.293 1 89.94 280 PHE A CA 1
ATOM 2221 C C . PHE A 1 280 ? -12.164 6.406 -3.215 1 89.94 280 PHE A C 1
ATOM 2223 O O . PHE A 1 280 ? -11.406 6.977 -2.43 1 89.94 280 PHE A O 1
ATOM 2230 N N . GLY A 1 281 ? -13.492 6.527 -3.047 1 89.12 281 GLY A N 1
ATOM 2231 C CA . GLY A 1 281 ? -14.086 7.555 -2.205 1 89.12 281 GLY A CA 1
ATOM 2232 C C . GLY A 1 281 ? -13.789 8.961 -2.684 1 89.12 281 GLY A C 1
ATOM 2233 O O . GLY A 1 281 ? -14.039 9.297 -3.844 1 89.12 281 GLY A O 1
ATOM 2234 N N . ASN A 1 282 ? -13.266 9.727 -1.763 1 91.25 282 ASN A N 1
ATOM 2235 C CA . ASN A 1 282 ? -12.852 11.078 -2.123 1 91.25 282 ASN A CA 1
ATOM 2236 C C . ASN A 1 282 ? -11.344 11.172 -2.328 1 91.25 282 ASN A C 1
ATOM 2238 O O . ASN A 1 282 ? -10.703 12.109 -1.853 1 91.25 282 ASN A O 1
ATOM 2242 N N . SER A 1 283 ? -10.828 10.117 -2.918 1 94.62 283 SER A N 1
ATOM 2243 C CA . SER A 1 283 ? -9.391 10.102 -3.176 1 94.62 283 SER A CA 1
ATOM 2244 C C . SER A 1 283 ? -9.086 9.547 -4.562 1 94.62 283 SER A C 1
ATOM 2246 O O . SER A 1 283 ? -9.922 8.875 -5.164 1 94.62 283 SER A O 1
ATOM 2248 N N . ILE A 1 284 ? -8.031 9.93 -5.098 1 96.62 284 ILE A N 1
ATOM 2249 C CA . ILE A 1 284 ? -7.477 9.367 -6.324 1 96.62 284 ILE A CA 1
ATOM 2250 C C . ILE A 1 284 ? -6.125 8.711 -6.027 1 96.62 284 ILE A C 1
ATOM 2252 O O . ILE A 1 284 ? -5.176 9.391 -5.633 1 96.62 284 ILE A O 1
ATOM 2256 N N . ILE A 1 285 ? -6.098 7.422 -6.129 1 96.62 285 ILE A N 1
ATOM 2257 C CA . ILE A 1 285 ? -4.875 6.668 -5.867 1 96.62 285 ILE A CA 1
ATOM 2258 C C . ILE A 1 285 ? -4.199 6.312 -7.188 1 96.62 285 ILE A C 1
ATOM 2260 O O . ILE A 1 285 ? -4.812 5.699 -8.062 1 96.62 285 ILE A O 1
ATOM 2264 N N . THR A 1 286 ? -3.027 6.73 -7.371 1 97.75 286 THR A N 1
ATOM 2265 C CA . THR A 1 286 ? -2.23 6.422 -8.555 1 97.75 286 THR A CA 1
ATOM 2266 C C . THR A 1 286 ? -1.054 5.523 -8.195 1 97.75 286 THR A C 1
ATOM 2268 O O . THR A 1 286 ? -0.282 5.832 -7.285 1 97.75 286 THR A O 1
ATOM 2271 N N . ILE A 1 287 ? -0.96 4.414 -8.812 1 97.5 287 ILE A N 1
ATOM 2272 C CA . ILE A 1 287 ? 0.162 3.5 -8.633 1 97.5 287 ILE A CA 1
ATOM 2273 C C . ILE A 1 287 ? 1.022 3.484 -9.891 1 97.5 287 ILE A C 1
ATOM 2275 O O . ILE A 1 287 ? 0.515 3.26 -10.992 1 97.5 287 ILE A O 1
ATOM 2279 N N . LYS A 1 288 ? 2.295 3.734 -9.719 1 96.31 288 LYS A N 1
ATOM 2280 C CA . LYS A 1 288 ? 3.252 3.781 -10.828 1 96.31 288 LYS A CA 1
ATOM 2281 C C . LYS A 1 288 ? 4.312 2.695 -10.68 1 96.31 288 LYS A C 1
ATOM 2283 O O . LYS A 1 288 ? 4.855 2.492 -9.586 1 96.31 288 LYS A O 1
ATOM 2288 N N . THR A 1 289 ? 4.473 1.919 -11.711 1 94.19 289 THR A N 1
ATOM 2289 C CA . THR A 1 289 ? 5.613 1.016 -11.766 1 94.19 289 THR A CA 1
ATOM 2290 C C . THR A 1 289 ? 6.836 1.728 -12.344 1 94.19 289 THR A C 1
ATOM 2292 O O . THR A 1 289 ? 6.754 2.371 -13.391 1 94.19 289 THR A O 1
ATOM 2295 N N . LEU A 1 290 ? 7.895 1.567 -11.633 1 90.25 290 LEU A N 1
ATOM 2296 C CA . LEU A 1 290 ? 9.102 2.283 -12.016 1 90.25 290 LEU A CA 1
ATOM 2297 C C . LEU A 1 290 ? 10.039 1.382 -12.82 1 90.25 290 LEU A C 1
ATOM 2299 O O . LEU A 1 290 ? 9.781 0.182 -12.953 1 90.25 290 LEU A O 1
ATOM 2303 N N . ARG A 1 291 ? 11.023 1.934 -13.43 1 81.25 291 ARG A N 1
ATOM 2304 C CA . ARG A 1 291 ? 11.891 1.255 -14.383 1 81.25 291 ARG A CA 1
ATOM 2305 C C . ARG A 1 291 ? 12.695 0.149 -13.703 1 81.25 291 ARG A C 1
ATOM 2307 O O . ARG A 1 291 ? 12.898 -0.92 -14.281 1 81.25 291 ARG A O 1
ATOM 2314 N N . HIS A 1 292 ? 13.062 0.405 -12.5 1 76.69 292 HIS A N 1
ATOM 2315 C CA . HIS A 1 292 ? 13.82 -0.618 -11.797 1 76.69 292 HIS A CA 1
ATOM 2316 C C . HIS A 1 292 ? 12.914 -1.723 -11.273 1 76.69 292 HIS A C 1
ATOM 2318 O O . HIS A 1 292 ? 11.797 -1.453 -10.828 1 76.69 292 HIS A O 1
ATOM 2324 N N . SER A 1 293 ? 13.469 -2.861 -11.375 1 77.81 293 SER A N 1
ATOM 2325 C CA . SER A 1 293 ? 12.648 -4.039 -11.102 1 77.81 293 SER A CA 1
ATOM 2326 C C . SER A 1 293 ? 12.094 -4.016 -9.68 1 77.81 293 SER A C 1
ATOM 2328 O O . SER A 1 293 ? 12.859 -3.885 -8.719 1 77.81 293 SER A O 1
ATOM 2330 N N . GLY A 1 294 ? 10.812 -4.027 -9.633 1 87.25 294 GLY A N 1
ATOM 2331 C CA . GLY A 1 294 ? 10.117 -4.246 -8.375 1 87.25 294 GLY A CA 1
ATOM 2332 C C . GLY A 1 294 ? 9.766 -2.957 -7.66 1 87.25 294 GLY A C 1
ATOM 2333 O O . GLY A 1 294 ? 9.172 -2.984 -6.578 1 87.25 294 GLY A O 1
ATOM 2334 N N . TRP A 1 295 ? 10.164 -1.822 -8.25 1 90.44 295 TRP A N 1
ATOM 2335 C CA . TRP A 1 295 ? 9.891 -0.557 -7.574 1 90.44 295 TRP A CA 1
ATOM 2336 C C . TRP A 1 295 ? 8.555 0.026 -8.023 1 90.44 295 TRP A C 1
ATOM 2338 O O . TRP A 1 295 ? 8.219 -0.025 -9.211 1 90.44 295 TRP A O 1
ATOM 2348 N N . LEU A 1 296 ? 7.82 0.521 -7.051 1 95.25 296 LEU A N 1
ATOM 2349 C CA . LEU A 1 296 ? 6.527 1.152 -7.273 1 95.25 296 LEU A CA 1
ATOM 2350 C C . LEU A 1 296 ? 6.426 2.469 -6.508 1 95.25 296 LEU A C 1
ATOM 2352 O O . LEU A 1 296 ? 7.09 2.652 -5.488 1 95.25 296 LEU A O 1
ATOM 2356 N N . GLU A 1 297 ? 5.688 3.354 -6.988 1 96.38 297 GLU A N 1
ATOM 2357 C CA . GLU A 1 297 ? 5.305 4.574 -6.285 1 96.38 297 GLU A CA 1
ATOM 2358 C C . GLU A 1 297 ? 3.787 4.691 -6.172 1 96.38 297 GLU A C 1
ATOM 2360 O O . GLU A 1 297 ? 3.07 4.543 -7.164 1 96.38 297 GLU A O 1
ATOM 2365 N N . ILE A 1 298 ? 3.354 4.867 -5.023 1 97.81 298 ILE A N 1
ATOM 2366 C CA . ILE A 1 298 ? 1.927 5.023 -4.766 1 97.81 298 ILE A CA 1
ATOM 2367 C C . ILE A 1 298 ? 1.632 6.457 -4.34 1 97.81 298 ILE A C 1
ATOM 2369 O O . ILE A 1 298 ? 2.221 6.961 -3.377 1 97.81 298 ILE A O 1
ATOM 2373 N N . GLU A 1 299 ? 0.761 7.121 -5.012 1 97.5 299 GLU A N 1
ATOM 2374 C CA . GLU A 1 299 ? 0.328 8.477 -4.691 1 97.5 299 GLU A CA 1
ATOM 2375 C C . GLU A 1 299 ? -1.15 8.508 -4.312 1 97.5 299 GLU A C 1
ATOM 2377 O O . GLU A 1 299 ? -2.002 8.039 -5.074 1 97.5 299 GLU A O 1
ATOM 2382 N N . CYS A 1 300 ? -1.405 8.984 -3.203 1 97.12 300 CYS A N 1
ATOM 2383 C CA . CYS A 1 300 ? -2.775 9.125 -2.725 1 97.12 300 CYS A CA 1
ATOM 2384 C C . CYS A 1 300 ? -3.162 10.594 -2.602 1 97.12 300 CYS A C 1
ATOM 2386 O O . CYS A 1 300 ? -2.738 11.273 -1.667 1 97.12 300 CYS A O 1
ATOM 2388 N N . ARG A 1 301 ? -3.959 11.07 -3.492 1 97.62 301 ARG A N 1
ATOM 2389 C CA . ARG A 1 301 ? -4.441 12.445 -3.471 1 97.62 301 ARG A CA 1
ATOM 2390 C C . ARG A 1 301 ? -5.793 12.539 -2.77 1 97.62 301 ARG A C 1
ATOM 2392 O O . ARG A 1 301 ? -6.777 11.961 -3.225 1 97.62 301 ARG A O 1
ATOM 2399 N N . ARG A 1 302 ? -5.84 13.219 -1.666 1 97.25 302 ARG A N 1
ATOM 2400 C CA . ARG A 1 302 ? -7.031 13.445 -0.857 1 97.25 302 ARG A CA 1
ATOM 2401 C C . ARG A 1 302 ? -7.258 14.938 -0.618 1 97.25 302 ARG A C 1
ATOM 2403 O O . ARG A 1 302 ? -6.383 15.758 -0.909 1 97.25 302 ARG A O 1
ATOM 2410 N N . PRO A 1 303 ? -8.398 15.328 -0.106 1 97.06 303 PRO A N 1
ATOM 2411 C CA . PRO A 1 303 ? -8.641 16.75 0.15 1 97.06 303 PRO A CA 1
ATOM 2412 C C . PRO A 1 303 ? -7.617 17.359 1.106 1 97.06 303 PRO A C 1
ATOM 2414 O O . PRO A 1 303 ? -7.176 18.5 0.902 1 97.06 303 PRO A O 1
ATOM 2417 N N . SER A 1 304 ? -7.172 16.656 2.045 1 96.25 304 SER A N 1
ATOM 2418 C CA . SER A 1 304 ? -6.309 17.203 3.082 1 96.25 304 SER A CA 1
ATOM 2419 C C . SER A 1 304 ? -4.84 17.125 2.68 1 96.25 304 SER A C 1
ATOM 2421 O O . SER A 1 304 ? -3.965 17.609 3.4 1 96.25 304 SER A O 1
ATOM 2423 N N . GLY A 1 305 ? -4.559 16.391 1.578 1 96.25 305 GLY A N 1
ATOM 2424 C CA . GLY A 1 305 ? -3.162 16.375 1.177 1 96.25 305 GLY A CA 1
ATOM 2425 C C . GLY A 1 305 ? -2.838 15.258 0.198 1 96.25 305 GLY A C 1
ATOM 2426 O O . GLY A 1 305 ? -3.742 14.602 -0.328 1 96.25 305 GLY A O 1
ATOM 2427 N N . LEU A 1 306 ? -1.551 15.195 -0.138 1 96.69 306 LEU A N 1
ATOM 2428 C CA . LEU A 1 306 ? -0.979 14.18 -1.013 1 96.69 306 LEU A CA 1
ATOM 2429 C C . LEU A 1 306 ? 0.036 13.328 -0.26 1 96.69 306 LEU A C 1
ATOM 2431 O O . LEU A 1 306 ? 0.996 13.852 0.309 1 96.69 306 LEU A O 1
ATOM 2435 N N . SER A 1 307 ? -0.219 12.039 -0.134 1 96.44 307 SER A N 1
ATOM 2436 C CA . SER A 1 307 ? 0.73 11.094 0.442 1 96.44 307 SER A CA 1
ATOM 2437 C C . SER A 1 307 ? 1.396 10.25 -0.64 1 96.44 307 SER A C 1
ATOM 2439 O O . SER A 1 307 ? 0.729 9.766 -1.556 1 96.44 307 SER A O 1
ATOM 2441 N N . THR A 1 308 ? 2.695 10.109 -0.565 1 96.75 308 THR A N 1
ATOM 2442 C CA . THR A 1 308 ? 3.441 9.328 -1.543 1 96.75 308 THR A CA 1
ATOM 2443 C C . THR A 1 308 ? 4.27 8.242 -0.852 1 96.75 308 THR A C 1
ATOM 2445 O O . THR A 1 308 ? 4.996 8.523 0.101 1 96.75 308 THR A O 1
ATOM 2448 N N . PHE A 1 309 ? 4.148 7.027 -1.297 1 96.81 309 PHE A N 1
ATOM 2449 C CA . PHE A 1 309 ? 4.922 5.895 -0.798 1 96.81 309 PHE A CA 1
ATOM 2450 C C . PHE A 1 309 ? 5.82 5.328 -1.891 1 96.81 309 PHE A C 1
ATOM 2452 O O . PHE A 1 309 ? 5.352 4.992 -2.979 1 96.81 309 PHE A O 1
ATOM 2459 N N . LEU A 1 310 ? 7.078 5.316 -1.621 1 94.44 310 LEU A N 1
ATOM 2460 C CA . LEU A 1 310 ? 8.008 4.566 -2.463 1 94.44 310 LEU A CA 1
ATOM 2461 C C . LEU A 1 310 ? 8.125 3.123 -1.983 1 94.44 310 LEU A C 1
ATOM 2463 O O . LEU A 1 310 ? 8.523 2.875 -0.844 1 94.44 310 LEU A O 1
ATOM 2467 N N . CYS A 1 311 ? 7.754 2.166 -2.834 1 95 311 CYS A N 1
ATOM 2468 C CA . CYS A 1 311 ? 7.668 0.772 -2.412 1 95 311 CYS A CA 1
ATOM 2469 C C . CYS A 1 311 ? 8.594 -0.108 -3.248 1 95 311 CYS A C 1
ATOM 2471 O O . CYS A 1 311 ? 8.812 0.163 -4.43 1 95 311 CYS A O 1
ATOM 2473 N N . LYS A 1 312 ? 9.141 -1.118 -2.641 1 92.56 312 LYS A N 1
ATOM 2474 C CA . LYS A 1 312 ? 9.922 -2.16 -3.303 1 92.56 312 LYS A CA 1
ATOM 2475 C C . LYS A 1 312 ? 9.328 -3.541 -3.041 1 92.56 312 LYS A C 1
ATOM 2477 O O . LYS A 1 312 ? 9.164 -3.939 -1.886 1 92.56 312 LYS A O 1
ATOM 2482 N N . LEU A 1 313 ? 8.93 -4.191 -4.098 1 94.62 313 LEU A N 1
ATOM 2483 C CA . LEU A 1 313 ? 8.445 -5.566 -3.992 1 94.62 313 LEU A CA 1
ATOM 2484 C C . LEU A 1 313 ? 9.602 -6.527 -3.732 1 94.62 313 LEU A C 1
ATOM 2486 O O . LEU A 1 313 ? 10.555 -6.582 -4.512 1 94.62 313 LEU A O 1
ATOM 2490 N N . GLU A 1 314 ? 9.516 -7.348 -2.686 1 92.12 314 GLU A N 1
ATOM 2491 C CA . GLU A 1 314 ? 10.594 -8.242 -2.285 1 92.12 314 GLU A CA 1
ATOM 2492 C C . GLU A 1 314 ? 10.461 -9.609 -2.953 1 92.12 314 GLU A C 1
ATOM 2494 O O . GLU A 1 314 ? 11.328 -10.469 -2.795 1 92.12 314 GLU A O 1
ATOM 2499 N N . ASN A 1 315 ? 9.422 -9.82 -3.699 1 91.31 315 ASN A N 1
ATOM 2500 C CA . ASN A 1 315 ? 9.172 -11.07 -4.41 1 91.31 315 ASN A CA 1
ATOM 2501 C C . ASN A 1 315 ? 9.828 -11.07 -5.785 1 91.31 315 ASN A C 1
ATOM 2503 O O . ASN A 1 315 ? 9.281 -11.625 -6.742 1 91.31 315 ASN A O 1
ATOM 2507 N N . VAL A 1 316 ? 10.945 -10.367 -5.91 1 80.56 316 VAL A N 1
ATOM 2508 C CA . VAL A 1 316 ? 11.664 -10.312 -7.176 1 80.56 316 VAL A CA 1
ATOM 2509 C C . VAL A 1 316 ? 12.828 -11.297 -7.156 1 80.56 316 VAL A C 1
ATOM 2511 O O . VAL A 1 316 ? 13.477 -11.484 -6.121 1 80.56 316 VAL A O 1
ATOM 2514 N N . ALA A 1 317 ? 12.891 -12.102 -8.242 1 60.62 317 ALA A N 1
ATOM 2515 C CA . ALA A 1 317 ? 13.898 -13.148 -8.352 1 60.62 317 ALA A CA 1
ATOM 2516 C C . ALA A 1 317 ? 15.305 -12.562 -8.25 1 60.62 317 ALA A C 1
ATOM 2518 O O . ALA A 1 317 ? 15.562 -11.445 -8.703 1 60.62 317 ALA A O 1
ATOM 2519 N N . ALA A 1 318 ? 16.047 -12.797 -7.086 1 51.56 318 ALA A N 1
ATOM 2520 C CA . ALA A 1 318 ? 17.406 -12.367 -6.777 1 51.56 318 ALA A CA 1
ATOM 2521 C C . ALA A 1 318 ? 18.297 -12.469 -8.008 1 51.56 318 ALA A C 1
ATOM 2523 O O . ALA A 1 318 ? 19.5 -12.203 -7.934 1 51.56 318 ALA A O 1
ATOM 2524 N N . LEU A 1 319 ? 17.875 -13.062 -9.055 1 44.81 319 LEU A N 1
ATOM 2525 C CA . LEU A 1 319 ? 19.047 -13.352 -9.867 1 44.81 319 LEU A CA 1
ATOM 2526 C C . LEU A 1 319 ? 19.703 -12.062 -10.344 1 44.81 319 LEU A C 1
ATOM 2528 O O . LEU A 1 319 ? 19.031 -11.164 -10.844 1 44.81 319 LEU A O 1
ATOM 2532 N N . GLY A 1 320 ? 20.969 -11.617 -9.914 1 44.72 320 GLY A N 1
ATOM 2533 C CA . GLY A 1 320 ? 22.141 -10.789 -10.18 1 44.72 320 GLY A CA 1
ATOM 2534 C C . GLY A 1 320 ? 21.812 -9.312 -10.289 1 44.72 320 GLY A C 1
ATOM 2535 O O . GLY A 1 320 ? 22.391 -8.492 -9.562 1 44.72 320 GLY A O 1
ATOM 2536 N N . LEU A 1 321 ? 20.953 -8.945 -11.188 1 41.59 321 LEU A N 1
ATOM 2537 C CA . LEU A 1 321 ? 20.875 -7.578 -11.695 1 41.59 321 LEU A CA 1
ATOM 2538 C C . LEU A 1 321 ? 20.031 -6.711 -10.766 1 41.59 321 LEU A C 1
ATOM 2540 O O . LEU A 1 321 ? 20.344 -5.535 -10.555 1 41.59 321 LEU A O 1
ATOM 2544 N N . GLY A 1 322 ? 18.938 -7.312 -10.164 1 46.41 322 GLY A N 1
ATOM 2545 C CA . GLY A 1 322 ? 18.109 -6.473 -9.312 1 46.41 322 GLY A CA 1
ATOM 2546 C C . GLY A 1 322 ? 18.844 -5.91 -8.117 1 46.41 322 GLY A C 1
ATOM 2547 O O . GLY A 1 322 ? 18.703 -4.727 -7.793 1 46.41 322 GLY A O 1
ATOM 2548 N N . GLU A 1 323 ? 19.516 -6.836 -7.531 1 52.88 323 GLU A N 1
ATOM 2549 C CA . GLU A 1 323 ? 20.281 -6.383 -6.379 1 52.88 323 GLU A CA 1
ATOM 2550 C C . GLU A 1 323 ? 21.375 -5.395 -6.797 1 52.88 323 GLU A C 1
ATOM 2552 O O . GLU A 1 323 ? 21.688 -4.453 -6.062 1 52.88 323 GLU A O 1
ATOM 2557 N N . GLN A 1 324 ? 21.812 -5.703 -8.016 1 50.47 324 GLN A N 1
ATOM 2558 C CA . GLN A 1 324 ? 22.828 -4.785 -8.5 1 50.47 324 GLN A CA 1
ATOM 2559 C C . GLN A 1 324 ? 22.266 -3.385 -8.711 1 50.47 324 GLN A C 1
ATOM 2561 O O . GLN A 1 324 ? 22.875 -2.395 -8.312 1 50.47 324 GLN A O 1
ATOM 2566 N N . VAL A 1 325 ? 21.125 -3.408 -9.281 1 50.72 325 VAL A N 1
ATOM 2567 C CA . VAL A 1 325 ? 20.516 -2.119 -9.578 1 50.72 325 VAL A CA 1
ATOM 2568 C C . VAL A 1 325 ? 20.125 -1.418 -8.281 1 50.72 325 VAL A C 1
ATOM 2570 O O . VAL A 1 325 ? 20.344 -0.212 -8.133 1 50.72 325 VAL A O 1
ATOM 2573 N N . THR A 1 326 ? 19.562 -2.258 -7.402 1 58.44 326 THR A N 1
ATOM 2574 C CA . THR A 1 326 ? 19.266 -1.68 -6.098 1 58.44 326 THR A CA 1
ATOM 2575 C C . THR A 1 326 ? 20.516 -1.132 -5.438 1 58.44 326 THR A C 1
ATOM 2577 O O . THR A 1 326 ? 20.484 -0.084 -4.789 1 58.44 326 THR A O 1
ATOM 2580 N N . GLY A 1 327 ? 21.516 -1.9 -5.66 1 58.09 327 GLY A N 1
ATOM 2581 C CA . GLY A 1 327 ? 22.797 -1.436 -5.141 1 58.09 327 GLY A CA 1
ATOM 2582 C C . GLY A 1 327 ? 23.234 -0.119 -5.746 1 58.09 327 GLY A C 1
ATOM 2583 O O . GLY A 1 327 ? 23.703 0.773 -5.035 1 58.09 327 GLY A O 1
ATOM 2584 N N . GLU A 1 328 ? 23 -0.043 -7.035 1 57.72 328 GLU A N 1
ATOM 2585 C CA . GLU A 1 328 ? 23.375 1.177 -7.742 1 57.72 328 GLU A CA 1
ATOM 2586 C C . GLU A 1 328 ? 22.516 2.359 -7.301 1 57.72 328 GLU A C 1
ATOM 2588 O O . GLU A 1 328 ? 23.031 3.469 -7.125 1 57.72 328 GLU A O 1
ATOM 2593 N N . ILE A 1 329 ? 21.328 2.105 -7.203 1 56.12 329 ILE A N 1
ATOM 2594 C CA . ILE A 1 329 ? 20.406 3.152 -6.781 1 56.12 329 ILE A CA 1
ATOM 2595 C C . ILE A 1 329 ? 20.766 3.631 -5.379 1 56.12 329 ILE A C 1
ATOM 2597 O O . ILE A 1 329 ? 20.828 4.836 -5.121 1 56.12 329 ILE A O 1
ATOM 2601 N N . VAL A 1 330 ? 21.047 2.672 -4.629 1 59.34 330 VAL A N 1
ATOM 2602 C CA . VAL A 1 330 ? 21.375 2.971 -3.24 1 59.34 330 VAL A CA 1
ATOM 2603 C C . VAL A 1 330 ? 22.703 3.725 -3.174 1 59.34 330 VAL A C 1
ATOM 2605 O O . VAL A 1 330 ? 22.844 4.656 -2.381 1 59.34 330 VAL A O 1
ATOM 2608 N N . GLU A 1 331 ? 23.562 3.357 -4.09 1 59.53 331 GLU A N 1
ATOM 2609 C CA . GLU A 1 331 ? 24.844 4.047 -4.176 1 59.53 331 GLU A CA 1
ATOM 2610 C C . GLU A 1 331 ? 24.656 5.496 -4.617 1 59.53 331 GLU A C 1
ATOM 2612 O O . GLU A 1 331 ? 25.281 6.402 -4.055 1 59.53 331 GLU A O 1
ATOM 2617 N N . ALA A 1 332 ? 23.922 5.641 -5.57 1 56.53 332 ALA A N 1
ATOM 2618 C CA . ALA A 1 332 ? 23.672 6.984 -6.082 1 56.53 332 ALA A CA 1
ATOM 2619 C C . ALA A 1 332 ? 23.016 7.859 -5.02 1 56.53 332 ALA A C 1
ATOM 2621 O O . ALA A 1 332 ? 23.359 9.031 -4.867 1 56.53 332 ALA A O 1
ATOM 2622 N N . ALA A 1 333 ? 22.109 7.242 -4.316 1 55.97 333 ALA A N 1
ATOM 2623 C CA . ALA A 1 333 ? 21.422 7.969 -3.252 1 55.97 333 ALA A CA 1
ATOM 2624 C C . ALA A 1 333 ? 22.391 8.367 -2.145 1 55.97 333 ALA A C 1
ATOM 2626 O O . ALA A 1 333 ? 22.328 9.484 -1.628 1 55.97 333 ALA A O 1
ATOM 2627 N N . THR A 1 334 ? 23.25 7.523 -1.858 1 56.53 334 THR A N 1
ATOM 2628 C CA . THR A 1 334 ? 24.25 7.777 -0.826 1 56.53 334 THR A CA 1
ATOM 2629 C C . THR A 1 334 ? 25.188 8.906 -1.244 1 56.53 334 THR A C 1
ATOM 2631 O O . THR A 1 334 ? 25.547 9.758 -0.427 1 56.53 334 THR A O 1
ATOM 2634 N N . GLU A 1 335 ? 25.578 8.836 -2.461 1 57.06 335 GLU A N 1
ATOM 2635 C CA . GLU A 1 335 ? 26.453 9.883 -2.977 1 57.06 335 GLU A CA 1
ATOM 2636 C C . GLU A 1 335 ? 25.766 11.25 -2.918 1 57.06 335 GLU A C 1
ATOM 2638 O O . GLU A 1 335 ? 26.391 12.25 -2.566 1 57.06 335 GLU A O 1
ATOM 2643 N N . ALA A 1 336 ? 24.578 11.242 -3.188 1 54.22 336 ALA A N 1
ATOM 2644 C CA . ALA A 1 336 ? 23.828 12.492 -3.193 1 54.22 336 ALA A CA 1
ATOM 2645 C C . ALA A 1 336 ? 23.656 13.039 -1.778 1 54.22 336 ALA A C 1
ATOM 2647 O O . ALA A 1 336 ? 23.781 14.25 -1.555 1 54.22 336 ALA A O 1
ATOM 2648 N N . ILE A 1 337 ? 23.438 12.125 -0.86 1 53.97 337 ILE A N 1
ATOM 2649 C CA . ILE A 1 337 ? 23.281 12.508 0.539 1 53.97 337 ILE A CA 1
ATOM 2650 C C . ILE A 1 337 ? 24.609 13.055 1.075 1 53.97 337 ILE A C 1
ATOM 2652 O O . ILE A 1 337 ? 24.625 14.062 1.786 1 53.97 337 ILE A O 1
ATOM 2656 N N . SER A 1 338 ? 25.641 12.359 0.717 1 54.12 338 SER A N 1
ATOM 2657 C CA . SER A 1 338 ? 26.969 12.789 1.155 1 54.12 338 SER A CA 1
ATOM 2658 C C . SER A 1 338 ? 27.328 14.156 0.575 1 54.12 338 SER A C 1
ATOM 2660 O O . SER A 1 338 ? 27.953 14.977 1.249 1 54.12 338 SER A O 1
ATOM 2662 N N . GLN A 1 339 ? 27 14.391 -0.604 1 51.25 339 GLN A N 1
ATOM 2663 C CA . GLN A 1 339 ? 27.297 15.672 -1.238 1 51.25 339 GLN A CA 1
ATOM 2664 C C . GLN A 1 339 ? 26.547 16.812 -0.554 1 51.25 339 GLN A C 1
ATOM 2666 O O . GLN A 1 339 ? 27.094 17.891 -0.362 1 51.25 339 GLN A O 1
ATOM 2671 N N . VAL A 1 340 ? 25.359 16.562 -0.209 1 50.72 340 VAL A N 1
ATOM 2672 C CA . VAL A 1 340 ? 24.562 17.594 0.459 1 50.72 340 VAL A CA 1
ATOM 2673 C C . VAL A 1 340 ? 25.141 17.875 1.845 1 50.72 340 VAL A C 1
ATOM 2675 O O . VAL A 1 340 ? 25.188 19.031 2.277 1 50.72 340 VAL A O 1
ATOM 2678 N N . GLN A 1 341 ? 25.625 16.828 2.461 1 49.41 341 GLN A N 1
ATOM 2679 C CA . GLN A 1 341 ? 26.25 17.016 3.768 1 49.41 341 GLN A CA 1
ATOM 2680 C C . GLN A 1 341 ? 27.578 17.766 3.639 1 49.41 341 GLN A C 1
ATOM 2682 O O . GLN A 1 341 ? 27.922 18.594 4.496 1 49.41 341 GLN A O 1
ATOM 2687 N N . THR A 1 342 ? 28.391 17.375 2.668 1 47.19 342 THR A N 1
ATOM 2688 C CA . THR A 1 342 ? 29.672 18.062 2.486 1 47.19 342 THR A CA 1
ATOM 2689 C C . THR A 1 342 ? 29.453 19.516 2.07 1 47.19 342 THR A C 1
ATOM 2691 O O . THR A 1 342 ? 30.203 20.391 2.471 1 47.19 342 THR A O 1
ATOM 2694 N N . GLU A 1 343 ? 28.578 19.719 1.136 1 43.41 343 GLU A N 1
ATOM 2695 C CA . GLU A 1 343 ? 28.359 21.109 0.747 1 43.41 343 GLU A CA 1
ATOM 2696 C C . GLU A 1 343 ? 27.828 21.922 1.921 1 43.41 343 GLU A C 1
ATOM 2698 O O . GLU A 1 343 ? 28.109 23.125 2.029 1 43.41 343 GLU A O 1
ATOM 2703 N N . SER A 1 344 ? 27.094 21.328 2.686 1 39.72 344 SER A N 1
ATOM 2704 C CA . SER A 1 344 ? 26.703 22.047 3.891 1 39.72 344 SER A CA 1
ATOM 2705 C C . SER A 1 344 ? 27.844 22.125 4.891 1 39.72 344 SER A C 1
ATOM 2707 O O . SER A 1 344 ? 27.891 23.047 5.711 1 39.72 344 SER A O 1
ATOM 2709 N N . GLY A 1 345 ? 28.891 21.172 4.812 1 35.78 345 GLY A N 1
ATOM 2710 C CA . GLY A 1 345 ? 30.031 21.203 5.703 1 35.78 345 GLY A CA 1
ATOM 2711 C C . GLY A 1 345 ? 31.234 21.938 5.109 1 35.78 345 GLY A C 1
ATOM 2712 O O . GLY A 1 345 ? 32.312 21.953 5.695 1 35.78 345 GLY A O 1
ATOM 2713 N N . SER A 1 346 ? 31.531 22.047 3.811 1 32.84 346 SER A N 1
ATOM 2714 C CA . SER A 1 346 ? 32.75 22.75 3.422 1 32.84 346 SER A CA 1
ATOM 2715 C C . SER A 1 346 ? 32.781 24.156 4.02 1 32.84 346 SER A C 1
ATOM 2717 O O . SER A 1 346 ? 32.156 25.078 3.492 1 32.84 346 SER A O 1
ATOM 2719 N N . ASN A 1 347 ? 33 24.328 5.273 1 29.33 347 ASN A N 1
ATOM 2720 C CA . ASN A 1 347 ? 33.844 25.422 5.777 1 29.33 347 ASN A CA 1
ATOM 2721 C C . ASN A 1 347 ? 35.25 25.391 5.191 1 29.33 347 ASN A C 1
ATOM 2723 O O . ASN A 1 347 ? 35.969 24.422 5.395 1 29.33 347 ASN A O 1
ATOM 2727 N N . PRO A 1 348 ? 35.688 26.031 4.09 1 30.42 348 PRO A N 1
ATOM 2728 C CA . PRO A 1 348 ? 37.094 26.266 3.76 1 30.42 348 PRO A CA 1
ATOM 2729 C C . PRO A 1 348 ? 37.938 26.656 4.977 1 30.42 348 PRO A C 1
ATOM 2731 O O . PRO A 1 348 ? 37.625 27.641 5.652 1 30.42 348 PRO A O 1
ATOM 2734 N N . SER A 1 349 ? 38.656 25.922 5.652 1 28.92 349 SER A N 1
ATOM 2735 C CA . SER A 1 349 ? 39.75 26.281 6.531 1 28.92 349 SER A CA 1
ATOM 2736 C C . SER A 1 349 ? 40.844 27.062 5.781 1 28.92 349 SER A C 1
ATOM 2738 O O . SER A 1 349 ? 42 26.984 6.113 1 28.92 349 SER A O 1
ATOM 2740 N N . ASN A 1 350 ? 40.812 27.547 4.559 1 27.05 350 ASN A N 1
ATOM 2741 C CA . ASN A 1 350 ? 41.969 28.375 4.223 1 27.05 350 ASN A CA 1
ATOM 2742 C C . ASN A 1 350 ? 42.156 29.531 5.203 1 27.05 350 ASN A C 1
ATOM 2744 O O . ASN A 1 350 ? 41.156 30.078 5.691 1 27.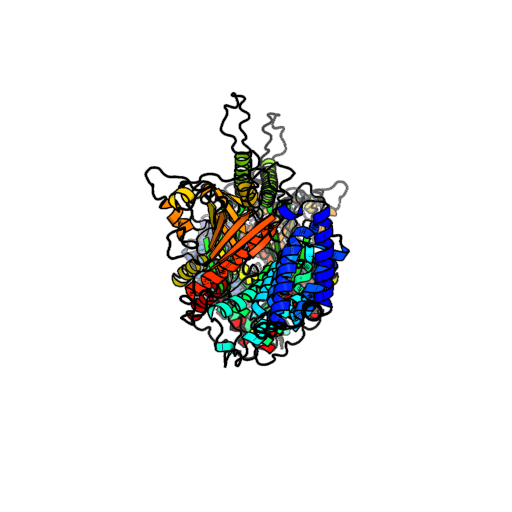05 350 ASN A O 1
ATOM 2748 N N . GLU A 1 351 ? 43.5 29.859 5.738 1 29.34 351 GLU A N 1
ATOM 2749 C CA . GLU A 1 351 ? 44.25 30.969 6.328 1 29.34 351 GLU A CA 1
ATOM 2750 C C . GLU A 1 351 ? 44.031 32.25 5.566 1 29.34 351 GLU A C 1
ATOM 2752 O O . GLU A 1 351 ? 44.844 33.188 5.625 1 29.34 351 GLU A O 1
ATOM 2757 N N . ALA A 1 352 ? 43.438 32.438 4.48 1 31.17 352 ALA A N 1
ATOM 2758 C CA . ALA A 1 352 ? 43.594 33.875 4.215 1 31.17 352 ALA A CA 1
ATOM 2759 C C . ALA A 1 352 ? 43.094 34.719 5.387 1 31.17 352 ALA A C 1
ATOM 2761 O O . ALA A 1 352 ? 42.25 34.281 6.152 1 31.17 352 ALA A O 1
ATOM 2762 N N . PRO A 1 353 ? 43.906 35.938 5.73 1 26.7 353 PRO A N 1
ATOM 2763 C CA . PRO A 1 353 ? 43.406 36.938 6.688 1 26.7 353 PRO A CA 1
ATOM 2764 C C . PRO A 1 353 ? 41.906 37.156 6.582 1 26.7 353 PRO A C 1
ATOM 2766 O O . PRO A 1 353 ? 41.344 37.062 5.492 1 26.7 353 PRO A O 1
ATOM 2769 N N . VAL A 1 354 ? 41.094 36.906 7.695 1 25.08 354 VAL A N 1
ATOM 2770 C CA . VAL A 1 354 ? 39.75 37.25 8.062 1 25.08 354 VAL A CA 1
ATOM 2771 C C . VAL A 1 354 ? 39.375 38.625 7.508 1 25.08 354 VAL A C 1
ATOM 2773 O O . VAL A 1 354 ? 39.781 39.656 8.078 1 25.08 354 VAL A O 1
ATOM 2776 N N . ALA A 1 355 ? 39.844 38.875 6.254 1 27.89 355 ALA A N 1
ATOM 2777 C CA . ALA A 1 355 ? 39.312 40.188 5.887 1 27.89 355 ALA A CA 1
ATOM 2778 C C . ALA A 1 355 ? 37.906 40.375 6.418 1 27.89 355 ALA A C 1
ATOM 2780 O O . ALA A 1 355 ? 37.125 39.438 6.508 1 27.89 355 ALA A O 1
ATOM 2781 N N . GLU A 1 356 ? 37.656 41.688 7.109 1 23.86 356 GLU A N 1
ATOM 2782 C CA . GLU A 1 356 ? 36.562 42.188 7.91 1 23.86 356 GLU A CA 1
ATOM 2783 C C . GLU A 1 356 ? 35.188 41.844 7.285 1 23.86 356 GLU A C 1
ATOM 2785 O O . GLU A 1 356 ? 34.719 42.531 6.398 1 23.86 356 GLU A O 1
ATOM 2790 N N . THR A 1 357 ? 35.125 40.75 6.684 1 27.34 357 THR A N 1
ATOM 2791 C CA . THR A 1 357 ? 33.844 40.594 5.992 1 27.34 357 THR A CA 1
ATOM 2792 C C . THR A 1 357 ? 32.688 40.969 6.906 1 27.34 357 THR A C 1
ATOM 2794 O O . THR A 1 357 ? 32.656 40.594 8.078 1 27.34 357 THR A O 1
ATOM 2797 N N . PRO A 1 358 ? 31.953 42.094 6.617 1 27.02 358 PRO A N 1
ATOM 2798 C CA . PRO A 1 358 ? 30.969 42.656 7.547 1 27.02 358 PRO A CA 1
ATOM 2799 C C . PRO A 1 358 ? 30.219 41.594 8.336 1 27.02 358 PRO A C 1
ATOM 2801 O O . PRO A 1 358 ? 30.141 40.438 7.887 1 27.02 358 PRO A O 1
ATOM 2804 N N . ASN A 1 359 ? 30.094 41.781 9.68 1 24.55 359 ASN A N 1
ATOM 2805 C CA . ASN A 1 359 ? 29.547 41.156 10.867 1 24.55 359 ASN A CA 1
ATOM 2806 C C . ASN A 1 359 ? 28.203 40.5 10.586 1 24.55 359 ASN A C 1
ATOM 2808 O O . ASN A 1 359 ? 27.156 41.156 10.672 1 24.55 359 ASN A O 1
ATOM 2812 N N . ILE A 1 360 ? 28.078 39.844 9.484 1 28.59 360 ILE A N 1
ATOM 2813 C CA . ILE A 1 360 ? 26.781 39.188 9.484 1 28.59 360 ILE A CA 1
ATOM 2814 C C . ILE A 1 360 ? 26.594 38.469 10.812 1 28.59 360 ILE A C 1
ATOM 2816 O O . ILE A 1 360 ? 27.391 37.594 11.18 1 28.59 360 ILE A O 1
ATOM 2820 N N . PRO A 1 361 ? 25.984 39.156 11.867 1 25.88 361 PRO A N 1
ATOM 2821 C CA . PRO A 1 361 ? 25.953 38.562 13.211 1 25.88 361 PRO A CA 1
ATOM 2822 C C . PRO A 1 361 ? 25.812 37.031 13.18 1 25.88 361 PRO A C 1
ATOM 2824 O O . PRO A 1 361 ? 25.25 36.5 12.227 1 25.88 361 PRO A O 1
ATOM 2827 N N . SER A 1 362 ? 26.734 36.312 13.758 1 28.27 362 SER A N 1
ATOM 2828 C CA . SER A 1 362 ? 26.953 34.906 14.094 1 28.27 362 SER A CA 1
ATOM 2829 C C . SER A 1 362 ? 25.625 34.188 14.422 1 28.27 362 SER A C 1
ATOM 2831 O O . SER A 1 362 ? 25.609 33 14.664 1 28.27 362 SER A O 1
ATOM 2833 N N . GLY A 1 363 ? 24.672 35 15.133 1 26.92 363 GLY A N 1
ATOM 2834 C CA . GLY A 1 363 ? 23.469 34.406 15.688 1 26.92 363 GLY A CA 1
ATOM 2835 C C . GLY A 1 363 ? 22.625 33.688 14.656 1 26.92 363 GLY A C 1
ATOM 2836 O O . GLY A 1 363 ? 21.516 33.25 14.961 1 26.92 363 GLY A O 1
ATOM 2837 N N . LEU A 1 364 ? 22.734 34.031 13.508 1 27.27 364 LEU A N 1
ATOM 2838 C CA . LEU A 1 364 ? 21.812 33.562 12.477 1 27.27 364 LEU A CA 1
ATOM 2839 C C . LEU A 1 364 ? 21.859 32.031 12.367 1 27.27 364 LEU A C 1
ATOM 2841 O O . LEU A 1 364 ? 20.891 31.406 11.969 1 27.27 364 LEU A O 1
ATOM 2845 N N . LEU A 1 365 ? 23.094 31.547 12.203 1 28.06 365 LEU A N 1
ATOM 2846 C CA . LEU A 1 365 ? 23.266 30.109 11.977 1 28.06 365 LEU A CA 1
ATOM 2847 C C . LEU A 1 365 ? 22.984 29.328 13.25 1 28.06 365 LEU A C 1
ATOM 2849 O O . LEU A 1 365 ? 23.438 28.172 13.391 1 28.06 365 LEU A O 1
ATOM 2853 N N . SER A 1 366 ? 22.938 30.047 14.422 1 26.22 366 SER A N 1
ATOM 2854 C CA . SER A 1 366 ? 22.734 29.094 15.516 1 26.22 366 SER A CA 1
ATOM 2855 C C . SER A 1 366 ? 21.641 28.094 15.172 1 26.22 366 SER A C 1
ATOM 2857 O O . SER A 1 366 ? 20.516 28.469 14.812 1 26.22 366 SER A O 1
ATOM 2859 N N . PRO A 1 367 ? 22.047 26.875 14.789 1 28.78 367 PRO A N 1
ATOM 2860 C CA . PRO A 1 367 ? 21.094 25.781 14.648 1 28.78 367 PRO A CA 1
ATOM 2861 C C . PRO A 1 367 ? 19.953 25.859 15.68 1 28.78 367 PRO A C 1
ATOM 2863 O O . PRO A 1 367 ? 20.219 25.781 16.891 1 28.78 367 PRO A O 1
ATOM 2866 N N . CYS A 1 368 ? 19.234 26.922 15.906 1 27.48 368 CYS A N 1
ATOM 2867 C CA . CYS A 1 368 ? 18.109 26.844 16.828 1 27.48 368 CYS A CA 1
ATOM 2868 C C . CYS A 1 368 ? 17.797 25.391 17.188 1 27.48 368 CYS A C 1
ATOM 2870 O O . CYS A 1 368 ? 18 24.5 16.391 1 27.48 368 CYS A O 1
ATOM 2872 N N . SER A 1 369 ? 17.719 25.172 18.578 1 29.31 369 SER A N 1
ATOM 2873 C CA . SER A 1 369 ? 17.484 23.875 19.203 1 29.31 369 SER A CA 1
ATOM 2874 C C . SER A 1 369 ? 16.531 23.016 18.375 1 29.31 369 SER A C 1
ATOM 2876 O O . SER A 1 369 ? 15.32 23.094 18.516 1 29.31 369 SER A O 1
ATOM 2878 N N . ILE A 1 370 ? 16.719 23.031 17.188 1 31.48 370 ILE A N 1
ATOM 2879 C CA . ILE A 1 370 ? 16.016 21.969 16.469 1 31.48 370 ILE A CA 1
ATOM 2880 C C . ILE A 1 370 ? 15.992 20.703 17.328 1 31.48 370 ILE A C 1
ATOM 2882 O O . ILE A 1 370 ? 17.047 20.141 17.625 1 31.48 370 ILE A O 1
ATOM 2886 N N . ALA A 1 371 ? 15.148 20.812 18.328 1 35.06 371 ALA A N 1
ATOM 2887 C CA . ALA A 1 371 ? 15.008 19.531 19.016 1 35.06 371 ALA A CA 1
ATOM 2888 C C . ALA A 1 371 ? 15.445 18.375 18.109 1 35.06 371 ALA A C 1
ATOM 2890 O O . ALA A 1 371 ? 15.32 18.453 16.891 1 35.06 371 ALA A O 1
ATOM 2891 N N . PRO A 1 372 ? 16.422 17.656 18.516 1 39.44 372 PRO A N 1
ATOM 2892 C CA . PRO A 1 372 ? 16.812 16.469 17.75 1 39.44 372 PRO A CA 1
ATOM 2893 C C . PRO A 1 372 ? 15.672 15.922 16.891 1 39.44 372 PRO A C 1
ATOM 2895 O O . PRO A 1 372 ? 14.516 15.938 17.328 1 39.44 372 PRO A O 1
ATOM 2898 N N . PRO A 1 373 ? 15.758 16.141 15.602 1 41.59 373 PRO A N 1
ATOM 2899 C CA . PRO A 1 373 ? 14.719 15.648 14.688 1 41.59 373 PRO A CA 1
ATOM 2900 C C . PRO A 1 373 ? 13.969 14.438 15.242 1 41.59 373 PRO A C 1
ATOM 2902 O O . PRO A 1 373 ? 14.578 13.398 15.508 1 41.59 373 PRO A O 1
ATOM 2905 N N . LYS A 1 374 ? 13.156 14.656 16.219 1 48.97 374 LYS A N 1
ATOM 2906 C CA . LYS A 1 374 ? 12.359 13.578 16.781 1 48.97 374 LYS A CA 1
ATOM 2907 C C . LYS A 1 374 ? 11.82 12.656 15.695 1 48.97 374 LYS A C 1
ATOM 2909 O O . LYS A 1 374 ? 11.414 13.117 14.625 1 48.97 374 LYS A O 1
ATOM 2914 N N . GLU A 1 375 ? 12.148 11.43 15.641 1 62.53 375 GLU A N 1
ATOM 2915 C CA . GLU A 1 375 ? 11.641 10.336 14.828 1 62.53 375 GLU A CA 1
ATOM 2916 C C . GLU A 1 375 ? 10.125 10.414 14.688 1 62.53 375 GLU A C 1
ATOM 2918 O O . GLU A 1 375 ? 9.414 10.648 15.664 1 62.53 375 GLU A O 1
ATOM 2923 N N . MET A 1 376 ? 9.672 10.758 13.453 1 75.44 376 MET A N 1
ATOM 2924 C CA . MET A 1 376 ? 8.234 10.805 13.18 1 75.44 376 MET A CA 1
ATOM 2925 C C . MET A 1 376 ? 7.551 9.516 13.641 1 75.44 376 MET A C 1
ATOM 2927 O O . MET A 1 376 ? 8.023 8.422 13.344 1 75.44 376 MET A O 1
ATOM 2931 N N . GLU A 1 377 ? 6.605 9.719 14.5 1 85.25 377 GLU A N 1
ATOM 2932 C CA . GLU A 1 377 ? 5.781 8.586 14.898 1 85.25 377 GLU A CA 1
ATOM 2933 C C . GLU A 1 377 ? 4.824 8.18 13.781 1 85.25 377 GLU A C 1
ATOM 2935 O O . GLU A 1 377 ? 4.129 9.023 13.211 1 85.25 377 GLU A O 1
ATOM 2940 N N . LEU A 1 378 ? 4.945 7.043 13.375 1 92.44 378 LEU A N 1
ATOM 2941 C CA . LEU A 1 378 ? 4.117 6.5 12.305 1 92.44 378 LEU A CA 1
ATOM 2942 C C . LEU A 1 378 ? 3.439 5.207 12.742 1 92.44 378 LEU A C 1
ATOM 2944 O O . LEU A 1 378 ? 4.113 4.219 13.039 1 92.44 378 LEU A O 1
ATOM 2948 N N . ASP A 1 379 ? 2.125 5.246 12.867 1 95.44 379 ASP A N 1
ATOM 2949 C CA . ASP A 1 379 ? 1.326 4.062 13.172 1 95.44 379 ASP A CA 1
ATOM 2950 C C . ASP A 1 379 ? 0.973 3.295 11.898 1 95.44 379 ASP A C 1
ATOM 2952 O O . ASP A 1 379 ? 0.672 3.896 10.867 1 95.44 379 ASP A O 1
ATOM 2956 N N . PRO A 1 380 ? 0.923 1.977 11.961 1 96.06 380 PRO A N 1
ATOM 2957 C CA . PRO A 1 380 ? 0.611 1.174 10.773 1 96.06 380 PRO A CA 1
ATOM 2958 C C . PRO A 1 380 ? -0.74 1.531 10.156 1 96.06 380 PRO A C 1
ATOM 2960 O O . PRO A 1 380 ? -0.927 1.392 8.945 1 96.06 380 PRO A O 1
ATOM 2963 N N . SER A 1 381 ? -1.643 1.991 10.914 1 96.5 381 SER A N 1
ATOM 2964 C CA . SER A 1 381 ? -2.982 2.324 10.438 1 96.5 381 SER A CA 1
ATOM 2965 C C . SER A 1 381 ? -2.945 3.475 9.438 1 96.5 381 SER A C 1
ATOM 2967 O O . SER A 1 381 ? -3.893 3.67 8.68 1 96.5 381 SER A O 1
ATOM 2969 N N . TYR A 1 382 ? -1.901 4.305 9.5 1 96.56 382 TYR A N 1
ATOM 2970 C CA . TYR A 1 382 ? -1.802 5.426 8.57 1 96.56 382 TYR A CA 1
ATOM 2971 C C . TYR A 1 382 ? -1.863 4.945 7.125 1 96.56 382 TYR A C 1
ATOM 2973 O O . TYR A 1 382 ? -2.668 5.438 6.332 1 96.56 382 TYR A O 1
ATOM 2981 N N . PHE A 1 383 ? -1.065 3.963 6.875 1 96.25 383 PHE A N 1
ATOM 2982 C CA . PHE A 1 383 ? -0.998 3.41 5.527 1 96.25 383 PHE A CA 1
ATOM 2983 C C . PHE A 1 383 ? -2.342 2.822 5.113 1 96.25 383 PHE A C 1
ATOM 2985 O O . PHE A 1 383 ? -2.84 3.107 4.023 1 96.25 383 PHE A O 1
ATOM 2992 N N . ALA A 1 384 ? -2.873 2.008 5.918 1 94.38 384 ALA A N 1
ATOM 2993 C CA . ALA A 1 384 ? -4.129 1.323 5.629 1 94.38 384 ALA A CA 1
ATOM 2994 C C . ALA A 1 384 ? -5.262 2.324 5.414 1 94.38 384 ALA A C 1
ATOM 2996 O O . ALA A 1 384 ? -6.055 2.182 4.484 1 94.38 384 ALA A O 1
ATOM 2997 N N . LEU A 1 385 ? -5.281 3.279 6.258 1 93.69 385 LEU A N 1
ATOM 2998 C CA . LEU A 1 385 ? -6.375 4.246 6.23 1 93.69 385 LEU A CA 1
ATOM 2999 C C . LEU A 1 385 ? -6.254 5.164 5.02 1 93.69 385 LEU A C 1
ATOM 3001 O O . LEU A 1 385 ? -7.258 5.48 4.375 1 93.69 385 LEU A O 1
ATOM 3005 N N . GLN A 1 386 ? -5.051 5.605 4.688 1 92.88 386 GLN A N 1
ATOM 3006 C CA . GLN A 1 386 ? -4.848 6.504 3.555 1 92.88 386 GLN A CA 1
ATOM 3007 C C . GLN A 1 386 ? -5.23 5.824 2.24 1 92.88 386 GLN A C 1
ATOM 3009 O O . GLN A 1 386 ? -5.652 6.492 1.292 1 92.88 386 GLN A O 1
ATOM 3014 N N . LEU A 1 387 ? -5.109 4.523 2.225 1 91.44 387 LEU A N 1
ATOM 3015 C CA . LEU A 1 387 ? -5.418 3.797 0.997 1 91.44 387 LEU A CA 1
ATOM 3016 C C . LEU A 1 387 ? -6.824 3.205 1.053 1 91.44 387 LEU A C 1
ATOM 3018 O O . LEU A 1 387 ? -7.195 2.396 0.2 1 91.44 387 LEU A O 1
ATOM 3022 N N . SER A 1 388 ? -7.609 3.598 1.975 1 89.88 388 SER A N 1
ATOM 3023 C CA . SER A 1 388 ? -8.992 3.156 2.115 1 89.88 388 SER A CA 1
ATOM 3024 C C . SER A 1 388 ? -9.953 4.129 1.443 1 89.88 388 SER A C 1
ATOM 3026 O O . SER A 1 388 ? -9.57 5.242 1.083 1 89.88 388 SER A O 1
ATOM 3028 N N . PRO A 1 389 ? -11.164 3.766 1.262 1 86.5 389 PRO A N 1
ATOM 3029 C CA . PRO A 1 389 ? -12.148 4.672 0.659 1 86.5 389 PRO A CA 1
ATOM 3030 C C . PRO A 1 389 ? -12.766 5.629 1.674 1 86.5 389 PRO A C 1
ATOM 3032 O O . PRO A 1 389 ? -13.789 6.262 1.391 1 86.5 389 PRO A O 1
ATOM 3035 N N . TYR A 1 390 ? -12.25 5.758 2.85 1 86.56 390 TYR A N 1
ATOM 3036 C CA . TYR A 1 390 ? -12.742 6.699 3.852 1 86.56 390 TYR A CA 1
ATOM 3037 C C . TYR A 1 390 ? -12.883 8.094 3.264 1 86.56 390 TYR A C 1
ATOM 3039 O O . TYR A 1 390 ? -12.094 8.5 2.408 1 86.56 390 TYR A O 1
ATOM 3047 N N . PRO A 1 391 ? -14.07 8.719 3.615 1 81.31 391 PRO A N 1
ATOM 3048 C CA . PRO A 1 391 ? -14.883 8.633 4.832 1 81.31 391 PRO A CA 1
ATOM 3049 C C . PRO A 1 391 ? -16.203 7.895 4.609 1 81.31 391 PRO A C 1
ATOM 3051 O O . PRO A 1 391 ? -16.797 7.398 5.566 1 81.31 391 PRO A O 1
ATOM 3054 N N . ASP A 1 392 ? -16.781 7.996 3.473 1 70.75 392 ASP A N 1
ATOM 3055 C CA . ASP A 1 392 ? -18.031 7.281 3.275 1 70.75 392 ASP A CA 1
ATOM 3056 C C . ASP A 1 392 ? -17.797 5.922 2.621 1 70.75 392 ASP A C 1
ATOM 3058 O O . ASP A 1 392 ? -17.797 5.809 1.393 1 70.75 392 ASP A O 1
ATOM 3062 N N . ILE A 1 393 ? -17.766 4.969 3.455 1 65.31 393 ILE A N 1
ATOM 3063 C CA . ILE A 1 393 ? -17.406 3.627 3.004 1 65.31 393 ILE A CA 1
ATOM 3064 C C . ILE A 1 393 ? -18.672 2.891 2.539 1 65.31 393 ILE A C 1
ATOM 3066 O O . ILE A 1 393 ? -18.578 1.919 1.784 1 65.31 393 ILE A O 1
ATOM 3070 N N . ARG A 1 394 ? -19.844 3.422 2.908 1 58.88 394 ARG A N 1
ATOM 3071 C CA . ARG A 1 394 ? -21.094 2.768 2.533 1 58.88 394 ARG A CA 1
ATOM 3072 C C . ARG A 1 394 ? -21.328 2.863 1.029 1 58.88 394 ARG A C 1
ATOM 3074 O O . ARG A 1 394 ? -21.906 1.957 0.427 1 58.88 394 ARG A O 1
ATOM 3081 N N . ARG A 1 395 ? -20.797 3.832 0.548 1 55.84 395 ARG A N 1
ATOM 3082 C CA . ARG A 1 395 ? -21.078 4.094 -0.859 1 55.84 395 ARG A CA 1
ATOM 3083 C C . ARG A 1 395 ? -19.906 3.678 -1.741 1 55.84 395 ARG A C 1
ATOM 3085 O O . ARG A 1 395 ? -20.031 3.65 -2.967 1 55.84 395 ARG A O 1
ATOM 3092 N N . ALA A 1 396 ? -18.922 3.279 -1.123 1 54.5 396 ALA A N 1
ATOM 3093 C CA . ALA A 1 396 ? -17.719 3.045 -1.908 1 54.5 396 ALA A CA 1
ATOM 3094 C C . ALA A 1 396 ? -17.656 1.598 -2.389 1 54.5 396 ALA A C 1
ATOM 3096 O O . ALA A 1 396 ? -18.141 0.69 -1.718 1 54.5 396 ALA A O 1
ATOM 3097 N N . SER A 1 397 ? -17.375 1.52 -3.666 1 59.88 397 SER A N 1
ATOM 3098 C CA . SER A 1 397 ? -17.047 0.197 -4.191 1 59.88 397 SER A CA 1
ATOM 3099 C C . SER A 1 397 ? -15.781 -0.357 -3.547 1 59.88 397 SER A C 1
ATOM 3101 O O . SER A 1 397 ? -14.82 0.381 -3.32 1 59.88 397 SER A O 1
ATOM 3103 N N . LEU A 1 398 ? -15.922 -1.518 -3.104 1 60.59 398 LEU A N 1
ATOM 3104 C CA . LEU A 1 398 ? -14.82 -2.205 -2.438 1 60.59 398 LEU A CA 1
ATOM 3105 C C . LEU A 1 398 ? -13.594 -2.277 -3.344 1 60.59 398 LEU A C 1
ATOM 3107 O O . LEU A 1 398 ? -12.484 -2.51 -2.871 1 60.59 398 LEU A O 1
ATOM 3111 N N . ARG A 1 399 ? -13.742 -1.929 -4.605 1 71.06 399 ARG A N 1
ATOM 3112 C CA . ARG A 1 399 ? -12.609 -2.119 -5.512 1 71.06 399 ARG A CA 1
ATOM 3113 C C . ARG A 1 399 ? -12.117 -0.785 -6.059 1 71.06 399 ARG A C 1
ATOM 3115 O O . ARG A 1 399 ? -11.078 -0.723 -6.715 1 71.06 399 ARG A O 1
ATOM 3122 N N . GLY A 1 400 ? -12.688 0.234 -5.676 1 79.94 400 GLY A N 1
ATOM 3123 C CA . GLY A 1 400 ? -12.312 1.464 -6.352 1 79.94 400 GLY A CA 1
ATOM 3124 C C . GLY A 1 400 ? -12.664 1.466 -7.828 1 79.94 400 GLY A C 1
ATOM 3125 O O . GLY A 1 400 ? -12.992 0.421 -8.391 1 79.94 400 GLY A O 1
ATOM 3126 N N . ARG A 1 401 ? -12.664 2.51 -8.453 1 88.62 401 ARG A N 1
ATOM 3127 C CA . ARG A 1 401 ? -12.953 2.637 -9.883 1 88.62 401 ARG A CA 1
ATOM 3128 C C . ARG A 1 401 ? -11.688 2.947 -10.672 1 88.62 401 ARG A C 1
ATOM 3130 O O . ARG A 1 401 ? -11.117 4.027 -10.531 1 88.62 401 ARG A O 1
ATOM 3137 N N . LEU A 1 402 ? -11.297 1.937 -11.414 1 92.69 402 LEU A N 1
ATOM 3138 C CA . LEU A 1 402 ? -10.172 2.16 -12.312 1 92.69 402 LEU A CA 1
ATOM 3139 C C . LEU A 1 402 ? -10.523 3.191 -13.383 1 92.69 402 LEU A C 1
ATOM 3141 O O . LEU A 1 402 ? -11.57 3.094 -14.023 1 92.69 402 LEU A O 1
ATOM 3145 N N . VAL A 1 403 ? -9.703 4.184 -13.531 1 94.81 403 VAL A N 1
ATOM 3146 C CA . VAL A 1 403 ? -9.977 5.238 -14.5 1 94.81 403 VAL A CA 1
ATOM 3147 C C . VAL A 1 403 ? -8.945 5.188 -15.625 1 94.81 403 VAL A C 1
ATOM 3149 O O . VAL A 1 403 ? -7.785 4.855 -15.391 1 94.81 403 VAL A O 1
ATOM 3152 N N . PRO A 1 404 ? -9.359 5.465 -16.844 1 91.88 404 PRO A N 1
ATOM 3153 C CA . PRO A 1 404 ? -8.414 5.457 -17.953 1 91.88 404 PRO A CA 1
ATOM 3154 C C . PRO A 1 404 ? -7.344 6.539 -17.828 1 91.88 404 PRO A C 1
ATOM 3156 O O . PRO A 1 404 ? -7.617 7.621 -17.312 1 91.88 404 PRO A O 1
ATOM 3159 N N . ASN A 1 405 ? -6.203 6.195 -18.266 1 92.12 405 ASN A N 1
ATOM 3160 C CA . ASN A 1 405 ? -5.102 7.152 -18.312 1 92.12 405 ASN A CA 1
ATOM 3161 C C . ASN A 1 405 ? -5.215 8.094 -19.5 1 92.12 405 ASN A C 1
ATOM 3163 O O . ASN A 1 405 ? -4.402 8.023 -20.438 1 92.12 405 ASN A O 1
ATOM 3167 N N . ASP A 1 406 ? -6.16 9.023 -19.484 1 93.62 406 ASP A N 1
ATOM 3168 C CA . ASP A 1 406 ? -6.414 9.953 -20.578 1 93.62 406 ASP A CA 1
ATOM 3169 C C . ASP A 1 406 ? -6.039 11.375 -20.188 1 93.62 406 ASP A C 1
ATOM 3171 O O . ASP A 1 406 ? -5.465 11.609 -19.125 1 93.62 406 ASP A O 1
ATOM 3175 N N . ASP A 1 407 ? -6.305 12.273 -21.062 1 94.19 407 ASP A N 1
ATOM 3176 C CA . ASP A 1 407 ? -5.934 13.672 -20.859 1 94.19 407 ASP A CA 1
ATOM 3177 C C . ASP A 1 407 ? -6.738 14.297 -19.734 1 94.19 407 ASP A C 1
ATOM 3179 O O . ASP A 1 407 ? -6.238 15.172 -19.016 1 94.19 407 ASP A O 1
ATOM 3183 N N . LEU A 1 408 ? -7.945 13.844 -19.625 1 94.44 408 LEU A N 1
ATOM 3184 C CA . LEU A 1 408 ? -8.789 14.375 -18.562 1 94.44 408 LEU A CA 1
ATOM 3185 C C . LEU A 1 408 ? -8.188 14.078 -17.188 1 94.44 408 LEU A C 1
ATOM 3187 O O . LEU A 1 408 ? -8.148 14.961 -16.328 1 94.44 408 LEU A O 1
ATOM 3191 N N . LEU A 1 409 ? -7.797 12.867 -16.984 1 96.19 409 LEU A N 1
ATOM 3192 C CA . LEU A 1 409 ? -7.152 12.508 -15.734 1 96.19 409 LEU A CA 1
ATOM 3193 C C . LEU A 1 409 ? -5.887 13.336 -15.516 1 96.19 409 LEU A C 1
ATOM 3195 O O . LEU A 1 409 ? -5.672 13.867 -14.422 1 96.19 409 LEU A O 1
ATOM 3199 N N . GLY A 1 410 ? -5.051 13.422 -16.531 1 96.12 410 GLY A N 1
ATOM 3200 C CA . GLY A 1 410 ? -3.818 14.18 -16.422 1 96.12 410 GLY A CA 1
ATOM 3201 C C . GLY A 1 410 ? -4.043 15.625 -16 1 96.12 410 GLY A C 1
ATOM 3202 O O . GLY A 1 410 ? -3.354 16.141 -15.117 1 96.12 410 GLY A O 1
ATOM 3203 N N . ARG A 1 411 ? -4.953 16.25 -16.641 1 95.81 411 ARG A N 1
ATOM 3204 C CA . ARG A 1 411 ? -5.285 17.641 -16.328 1 95.81 411 ARG A CA 1
ATOM 3205 C C . ARG A 1 411 ? -5.82 17.766 -14.906 1 95.81 411 ARG A C 1
ATOM 3207 O O . ARG A 1 411 ? -5.473 18.703 -14.18 1 95.81 411 ARG A O 1
ATOM 3214 N N . THR A 1 412 ? -6.672 16.828 -14.555 1 96.44 412 THR A N 1
ATOM 3215 C CA . THR A 1 412 ? -7.25 16.844 -13.219 1 96.44 412 THR A CA 1
ATOM 3216 C C . THR A 1 412 ? -6.16 16.734 -12.156 1 96.44 412 THR A C 1
ATOM 3218 O O . THR A 1 412 ? -6.172 17.469 -11.172 1 96.44 412 THR A O 1
ATOM 3221 N N . LEU A 1 413 ? -5.285 15.805 -12.367 1 97.06 413 LEU A N 1
ATOM 3222 C CA . LEU A 1 413 ? -4.215 15.594 -11.398 1 97.06 413 LEU A CA 1
ATOM 3223 C C . LEU A 1 413 ? -3.32 16.828 -11.297 1 97.06 413 LEU A C 1
ATOM 3225 O O . LEU A 1 413 ? -2.922 17.219 -10.203 1 97.06 413 LEU A O 1
ATOM 3229 N N . ARG A 1 414 ? -3.025 17.453 -12.375 1 95.56 414 ARG A N 1
ATOM 3230 C CA . ARG A 1 414 ? -2.209 18.656 -12.367 1 95.56 414 ARG A CA 1
ATOM 3231 C C . ARG A 1 414 ? -2.922 19.797 -11.648 1 95.56 414 ARG A C 1
ATOM 3233 O O . ARG A 1 414 ? -2.309 20.531 -10.867 1 95.56 414 ARG A O 1
ATOM 3240 N N . SER A 1 415 ? -4.152 19.938 -11.938 1 95.88 415 SER A N 1
ATOM 3241 C CA . SER A 1 415 ? -4.953 20.969 -11.289 1 95.88 415 SER A CA 1
ATOM 3242 C C . SER A 1 415 ? -5.035 20.734 -9.781 1 95.88 415 SER A C 1
ATOM 3244 O O . SER A 1 415 ? -4.934 21.688 -9 1 95.88 415 SER A O 1
ATOM 3246 N N . LEU A 1 416 ? -5.238 19.5 -9.406 1 96.56 416 LEU A N 1
ATOM 3247 C CA . LEU A 1 416 ? -5.32 19.141 -8 1 96.56 416 LEU A CA 1
ATOM 3248 C C . LEU A 1 416 ? -4.004 19.422 -7.285 1 96.56 416 LEU A C 1
ATOM 3250 O O . LEU A 1 416 ? -4 19.922 -6.156 1 96.56 416 LEU A O 1
ATOM 3254 N N . ASP A 1 417 ? -2.963 19.156 -7.98 1 94.62 417 ASP A N 1
ATOM 3255 C CA . ASP A 1 417 ? -1.649 19.328 -7.367 1 94.62 417 ASP A CA 1
ATOM 3256 C C . ASP A 1 417 ? -1.288 20.812 -7.254 1 94.62 417 ASP A C 1
ATOM 3258 O O . ASP A 1 417 ? -0.415 21.188 -6.469 1 94.62 417 ASP A O 1
ATOM 3262 N N . ARG A 1 418 ? -1.918 21.625 -7.934 1 92.81 418 ARG A N 1
ATOM 3263 C CA . ARG A 1 418 ? -1.675 23.062 -7.875 1 92.81 418 ARG A CA 1
ATOM 3264 C C . ARG A 1 418 ? -2.408 23.703 -6.695 1 92.81 418 ARG A C 1
ATOM 3266 O O . ARG A 1 418 ? -2.021 24.766 -6.219 1 92.81 418 ARG A O 1
ATOM 3273 N N . VAL A 1 419 ? -3.52 23.062 -6.289 1 95.44 419 VAL A N 1
ATOM 3274 C CA . VAL A 1 419 ? -4.238 23.562 -5.121 1 95.44 419 VAL A CA 1
ATOM 3275 C C . VAL A 1 419 ? -3.426 23.281 -3.859 1 95.44 419 VAL A C 1
ATOM 3277 O O . VAL A 1 419 ? -2.955 22.172 -3.648 1 95.44 419 VAL A O 1
ATOM 3280 N N . PRO A 1 420 ? -3.23 24.312 -3.053 1 93.12 420 PRO A N 1
ATOM 3281 C CA . PRO A 1 420 ? -2.439 24.109 -1.837 1 93.12 420 PRO A CA 1
ATOM 3282 C C . PRO A 1 420 ? -3.035 23.047 -0.916 1 93.12 420 PRO A C 1
ATOM 3284 O O . PRO A 1 420 ? -4.258 22.891 -0.854 1 93.12 420 PRO A O 1
ATOM 3287 N N . VAL A 1 421 ? -2.176 22.344 -0.18 1 94 421 VAL A N 1
ATOM 3288 C CA . VAL A 1 421 ? -2.6 21.297 0.748 1 94 421 VAL A CA 1
ATOM 3289 C C . VAL A 1 421 ? -2.645 21.859 2.168 1 94 421 VAL A C 1
ATOM 3291 O O . VAL A 1 421 ? -2.84 21.109 3.129 1 94 421 VAL A O 1
ATOM 3294 N N . MET A 1 422 ? -2.395 23.141 2.332 1 92.69 422 MET A N 1
ATOM 3295 C CA . MET A 1 422 ? -2.473 23.859 3.6 1 92.69 422 MET A CA 1
ATOM 3296 C C . MET A 1 422 ? -2.764 25.344 3.367 1 92.69 422 MET A C 1
ATOM 3298 O O . MET A 1 422 ? -2.873 25.781 2.223 1 92.69 422 MET A O 1
ATOM 3302 N N . ASP A 1 423 ? -3.012 26.016 4.441 1 93.56 423 ASP A N 1
ATOM 3303 C CA . ASP A 1 423 ? -3.287 27.438 4.324 1 93.56 423 ASP A CA 1
ATOM 3304 C C . ASP A 1 423 ? -1.99 28.25 4.238 1 93.56 423 ASP A C 1
ATOM 3306 O O . ASP A 1 423 ? -1.086 28.062 5.055 1 93.56 423 ASP A O 1
ATOM 3310 N N . PHE A 1 424 ? -1.923 29.094 3.268 1 94.19 424 PHE A N 1
ATOM 3311 C CA . PHE A 1 424 ? -0.768 29.953 3.096 1 94.19 424 PHE A CA 1
ATOM 3312 C C . PHE A 1 424 ? -1.126 31.406 3.426 1 94.19 424 PHE A C 1
ATOM 3314 O O . PHE A 1 424 ? -2.186 31.891 3.027 1 94.19 424 PHE A O 1
ATOM 3321 N N . HIS A 1 425 ? -0.234 32.062 4.164 1 95.62 425 HIS A N 1
ATOM 3322 C CA . HIS A 1 425 ? -0.408 33.469 4.539 1 95.62 425 HIS A CA 1
ATOM 3323 C C . HIS A 1 425 ? 0.866 34.281 4.289 1 95.62 425 HIS A C 1
ATOM 3325 O O . HIS A 1 425 ? 1.972 33.75 4.465 1 95.62 425 HIS A O 1
ATOM 3331 N N . LYS A 1 426 ? 0.765 35.438 3.836 1 97.06 426 LYS A N 1
ATOM 3332 C CA . LYS A 1 426 ? 1.857 36.406 3.686 1 97.06 426 LYS A CA 1
ATOM 3333 C C . LYS A 1 426 ? 1.574 37.688 4.461 1 97.06 426 LYS A C 1
ATOM 3335 O O . LYS A 1 426 ? 0.477 38.25 4.375 1 97.06 426 LYS A O 1
ATOM 3340 N N . VAL A 1 427 ? 2.486 38.094 5.219 1 98.19 427 VAL A N 1
ATOM 3341 C CA . VAL A 1 427 ? 2.363 39.25 6.07 1 98.19 427 VAL A CA 1
ATOM 3342 C C . VAL A 1 427 ? 3.6 40.156 5.914 1 98.19 427 VAL A C 1
ATOM 3344 O O . VAL A 1 427 ? 4.727 39.656 5.883 1 98.19 427 VAL A O 1
ATOM 3347 N N . GLY A 1 428 ? 3.385 41.438 5.758 1 98.25 428 GLY A N 1
ATOM 3348 C CA . GLY A 1 428 ? 4.508 42.344 5.648 1 98.25 428 GLY A CA 1
ATOM 3349 C C . GLY A 1 428 ? 5.027 42.812 6.996 1 98.25 428 GLY A C 1
ATOM 3350 O O . GLY A 1 428 ? 4.258 42.969 7.941 1 98.25 428 GLY A O 1
ATOM 3351 N N . ILE A 1 429 ? 6.309 42.969 7.07 1 98.5 429 ILE A N 1
ATOM 3352 C CA . ILE A 1 429 ? 6.934 43.562 8.242 1 98.5 429 ILE A CA 1
ATOM 3353 C C . ILE A 1 429 ? 7.727 44.812 7.832 1 98.5 429 ILE A C 1
ATOM 3355 O O . ILE A 1 429 ? 8.578 44.75 6.938 1 98.5 429 ILE A O 1
ATOM 3359 N N . ILE A 1 430 ? 7.504 45.938 8.531 1 97.81 430 ILE A N 1
ATOM 3360 C CA . ILE A 1 430 ? 8.219 47.188 8.227 1 97.81 430 ILE A CA 1
ATOM 3361 C C . ILE A 1 430 ? 8.781 47.781 9.508 1 97.81 430 ILE A C 1
ATOM 3363 O O . ILE A 1 430 ? 8.211 47.594 10.586 1 97.81 430 ILE A O 1
ATOM 3367 N N . TYR A 1 431 ? 9.891 48.406 9.375 1 98.06 431 TYR A N 1
ATOM 3368 C CA . TYR A 1 431 ? 10.555 49.156 10.453 1 98.06 431 TYR A CA 1
ATOM 3369 C C . TYR A 1 431 ? 10.453 50.656 10.242 1 98.06 431 TYR A C 1
ATOM 3371 O O . TYR A 1 431 ? 10.82 51.156 9.18 1 98.06 431 TYR A O 1
ATOM 3379 N N . VAL A 1 432 ? 9.914 51.312 11.227 1 97.81 432 VAL A N 1
ATOM 3380 C CA . VAL A 1 432 ? 9.844 52.781 11.203 1 97.81 432 VAL A CA 1
ATOM 3381 C C . VAL A 1 432 ? 10.883 53.375 12.156 1 97.81 432 VAL A C 1
ATOM 3383 O O . VAL A 1 432 ? 10.703 53.344 13.375 1 97.81 432 VAL A O 1
ATOM 3386 N N . GLY A 1 433 ? 11.906 53.938 11.594 1 96 433 GLY A N 1
ATOM 3387 C CA . GLY A 1 433 ? 12.984 54.5 12.391 1 96 433 GLY A CA 1
ATOM 3388 C C . GLY A 1 433 ? 12.625 55.812 13.055 1 96 433 GLY A C 1
ATOM 3389 O O . GLY A 1 433 ? 11.547 56.375 12.805 1 96 433 GLY A O 1
ATOM 3390 N N . PRO A 1 434 ? 13.586 56.312 13.867 1 94.19 434 PRO A N 1
ATOM 3391 C CA . PRO A 1 434 ? 13.312 57.562 14.586 1 94.19 434 PRO A CA 1
ATOM 3392 C C . PRO A 1 434 ? 12.984 58.719 13.648 1 94.19 434 PRO A C 1
ATOM 3394 O O . PRO A 1 434 ? 13.734 59 12.703 1 94.19 434 PRO A O 1
ATOM 3397 N N . GLY A 1 435 ? 11.859 59.312 13.859 1 94.12 435 GLY A N 1
ATOM 3398 C CA . GLY A 1 435 ? 11.469 60.5 13.133 1 94.12 435 GLY A CA 1
ATOM 3399 C C . GLY A 1 435 ? 10.852 60.219 11.781 1 94.12 435 GLY A C 1
ATOM 3400 O O . GLY A 1 435 ? 10.336 61.094 11.117 1 94.12 435 GLY A O 1
ATOM 3401 N N . GLN A 1 436 ? 10.789 58.969 11.391 1 95.44 436 GLN A N 1
ATOM 3402 C CA . GLN A 1 436 ? 10.289 58.625 10.062 1 95.44 436 GLN A CA 1
ATOM 3403 C C . GLN A 1 436 ? 8.766 58.594 10.039 1 95.44 436 GLN A C 1
ATOM 3405 O O . GLN A 1 436 ? 8.125 58.125 10.977 1 95.44 436 GLN A O 1
ATOM 3410 N N . THR A 1 437 ? 8.148 59.188 9.023 1 94.06 437 THR A N 1
ATOM 3411 C CA . THR A 1 437 ? 6.691 59.219 8.914 1 94.06 437 THR A CA 1
ATOM 3412 C C . THR A 1 437 ? 6.246 58.938 7.48 1 94.06 437 THR A C 1
ATOM 3414 O O . THR A 1 437 ? 5.055 58.75 7.219 1 94.06 437 THR A O 1
ATOM 3417 N N . HIS A 1 438 ? 7.199 58.875 6.574 1 94.94 438 HIS A N 1
ATOM 3418 C CA . HIS A 1 438 ? 6.859 58.719 5.164 1 94.94 438 HIS A CA 1
ATOM 3419 C C . HIS A 1 438 ? 7.309 57.375 4.629 1 94.94 438 HIS A C 1
ATOM 3421 O O . HIS A 1 438 ? 8.359 56.875 5.023 1 94.94 438 HIS A O 1
ATOM 3427 N N . GLU A 1 439 ? 6.613 56.938 3.633 1 95.44 439 GLU A N 1
ATOM 3428 C CA . GLU A 1 439 ? 6.793 55.594 3.084 1 95.44 439 GLU A CA 1
ATOM 3429 C C . GLU A 1 439 ? 8.195 55.438 2.516 1 95.44 439 GLU A C 1
ATOM 3431 O O . GLU A 1 439 ? 8.812 54.375 2.689 1 95.44 439 GLU A O 1
ATOM 3436 N N . ARG A 1 440 ? 8.727 56.438 1.864 1 95 440 ARG A N 1
ATOM 3437 C CA . ARG A 1 440 ? 10.031 56.344 1.214 1 95 440 ARG A CA 1
ATOM 3438 C C . ARG A 1 440 ? 11.133 56.125 2.24 1 95 440 ARG A C 1
ATOM 3440 O O . ARG A 1 440 ? 12.023 55.281 2.031 1 95 440 ARG A O 1
ATOM 3447 N N . GLU A 1 441 ? 11.062 56.844 3.307 1 95.56 441 GLU A N 1
ATOM 3448 C CA . GLU A 1 441 ? 12.055 56.688 4.367 1 95.56 441 GLU A CA 1
ATOM 3449 C C . GLU A 1 441 ? 11.953 55.312 5.023 1 95.56 441 GLU A C 1
ATOM 3451 O O . GLU A 1 441 ? 12.969 54.688 5.316 1 95.56 441 GLU A O 1
ATOM 3456 N N . ILE A 1 442 ? 10.766 54.906 5.234 1 96.81 442 ILE A N 1
ATOM 3457 C CA . ILE A 1 442 ? 10.492 53.656 5.941 1 96.81 442 ILE A CA 1
ATOM 3458 C C . ILE A 1 442 ? 10.953 52.469 5.098 1 96.81 442 ILE A C 1
ATOM 3460 O O . ILE A 1 442 ? 11.633 51.562 5.598 1 96.81 442 ILE A O 1
ATOM 3464 N N . LEU A 1 443 ? 10.641 52.469 3.762 1 97 443 LEU A N 1
ATOM 3465 C CA . LEU A 1 443 ? 10.984 51.375 2.875 1 97 443 LEU A CA 1
ATOM 3466 C C . LEU A 1 443 ? 12.477 51.344 2.582 1 97 443 LEU A C 1
ATOM 3468 O O . LEU A 1 443 ? 13.023 50.312 2.176 1 97 443 LEU A O 1
ATOM 3472 N N . ALA A 1 444 ? 13.125 52.438 2.859 1 96.31 444 ALA A N 1
ATOM 3473 C CA . ALA A 1 444 ? 14.555 52.531 2.578 1 96.31 444 ALA A CA 1
ATOM 3474 C C . ALA A 1 444 ? 15.375 51.875 3.666 1 96.31 444 ALA A C 1
ATOM 3476 O O . ALA A 1 444 ? 16.562 51.594 3.467 1 96.31 444 ALA A O 1
ATOM 3477 N N . ASN A 1 445 ? 14.758 51.594 4.836 1 96.44 445 ASN A N 1
ATOM 3478 C CA . ASN A 1 445 ? 15.5 51 5.941 1 96.44 445 ASN A CA 1
ATOM 3479 C C . ASN A 1 445 ? 16.016 49.594 5.594 1 96.44 445 ASN A C 1
ATOM 3481 O O . ASN A 1 445 ? 15.25 48.75 5.09 1 96.44 445 ASN A O 1
ATOM 3485 N N . ARG A 1 446 ? 17.297 49.344 5.836 1 95 446 ARG A N 1
ATOM 3486 C CA . ARG A 1 446 ? 17.906 48.031 5.582 1 95 446 ARG A CA 1
ATOM 3487 C C . ARG A 1 446 ? 18.234 47.312 6.891 1 95 446 ARG A C 1
ATOM 3489 O O . ARG A 1 446 ? 18.672 46.156 6.879 1 95 446 ARG A O 1
ATOM 3496 N N . ALA A 1 447 ? 18.047 47.969 7.922 1 93.56 447 ALA A N 1
ATOM 3497 C CA . ALA A 1 447 ? 18.234 47.438 9.273 1 93.56 447 ALA A CA 1
ATOM 3498 C C . ALA A 1 447 ? 17.359 48.188 10.281 1 93.56 447 ALA A C 1
ATOM 3500 O O . ALA A 1 447 ? 16.812 49.25 9.977 1 93.56 447 ALA A O 1
ATOM 3501 N N . GLY A 1 448 ? 17.109 47.594 11.391 1 93.62 448 GLY A N 1
ATOM 3502 C CA . GLY A 1 448 ? 16.328 48.219 12.453 1 93.62 448 GLY A CA 1
ATOM 3503 C C . GLY A 1 448 ? 17.062 48.219 13.789 1 93.62 448 GLY A C 1
ATOM 3504 O O . GLY A 1 448 ? 18.281 48.125 13.836 1 93.62 448 GLY A O 1
ATOM 3505 N N . SER A 1 449 ? 16.359 48.469 14.773 1 92.38 449 SER A N 1
ATOM 3506 C CA . SER A 1 449 ? 16.906 48.469 16.125 1 92.38 449 SER A CA 1
ATOM 3507 C C . SER A 1 449 ? 17.219 47.062 16.609 1 92.38 449 SER A C 1
ATOM 3509 O O . SER A 1 449 ? 16.75 46.094 16.016 1 92.38 449 SER A O 1
ATOM 3511 N N . PRO A 1 450 ? 18.062 46.938 17.578 1 90.12 450 PRO A N 1
ATOM 3512 C CA . PRO A 1 450 ? 18.344 45.625 18.156 1 90.12 450 PRO A CA 1
ATOM 3513 C C . PRO A 1 450 ? 17.062 44.906 18.609 1 90.12 450 PRO A C 1
ATOM 3515 O O . PRO A 1 450 ? 16.953 43.688 18.469 1 90.12 450 PRO A O 1
ATOM 3518 N N . ALA A 1 451 ? 16.156 45.656 19.156 1 90.62 451 ALA A N 1
ATOM 3519 C CA . ALA A 1 451 ? 14.898 45.062 19.594 1 90.62 451 ALA A CA 1
ATOM 3520 C C . ALA A 1 451 ? 14.109 44.531 18.406 1 90.62 451 ALA A C 1
ATOM 3522 O O . ALA A 1 451 ? 13.484 43.469 18.5 1 90.62 451 ALA A O 1
ATOM 3523 N N . TYR A 1 452 ? 14.172 45.281 17.344 1 94.44 452 TYR A N 1
ATOM 3524 C CA . TYR A 1 452 ? 13.531 44.844 16.109 1 94.44 452 TYR A CA 1
ATOM 3525 C C . TYR A 1 452 ? 14.156 43.562 15.594 1 94.44 452 TYR A C 1
ATOM 3527 O O . TYR A 1 452 ? 13.438 42.625 15.219 1 94.44 452 TYR A O 1
ATOM 3535 N N . THR A 1 453 ? 15.398 43.469 15.617 1 93.44 453 THR A N 1
ATOM 3536 C CA . THR A 1 453 ? 16.109 42.281 15.156 1 93.44 453 THR A CA 1
ATOM 3537 C C . THR A 1 453 ? 15.781 41.094 16.047 1 93.44 453 THR A C 1
ATOM 3539 O O . THR A 1 453 ? 15.594 39.969 15.539 1 93.44 453 THR A O 1
ATOM 3542 N N . HIS A 1 454 ? 15.727 41.344 17.281 1 91.06 454 HIS A N 1
ATOM 3543 C CA . HIS A 1 454 ? 15.367 40.281 18.203 1 91.06 454 HIS A CA 1
ATOM 3544 C C . HIS A 1 454 ? 13.961 39.781 17.938 1 91.06 454 HIS A C 1
ATOM 3546 O O . HIS A 1 454 ? 13.703 38.562 18.016 1 91.06 454 HIS A O 1
ATOM 3552 N N . PHE A 1 455 ? 13.102 40.656 17.719 1 94.44 455 PHE A N 1
ATOM 3553 C CA . PHE A 1 455 ? 11.727 40.312 17.391 1 94.44 455 PHE A CA 1
ATOM 3554 C C . PHE A 1 455 ? 11.672 39.438 16.141 1 94.44 455 PHE A C 1
ATOM 3556 O O . PHE A 1 455 ? 11 38.406 16.109 1 94.44 455 PHE A O 1
ATOM 3563 N N . LEU A 1 456 ? 12.383 39.812 15.078 1 95.56 456 LEU A N 1
ATOM 3564 C CA . LEU A 1 456 ? 12.406 39.094 13.82 1 95.56 456 LEU A CA 1
ATOM 3565 C C . LEU A 1 456 ? 12.93 37.688 14.023 1 95.56 456 LEU A C 1
ATOM 3567 O O . LEU A 1 456 ? 12.383 36.719 13.461 1 95.56 456 LEU A O 1
ATOM 3571 N N . ASP A 1 457 ? 13.852 37.562 14.867 1 92.62 457 ASP A N 1
ATOM 3572 C CA . ASP A 1 457 ? 14.5 36.25 15.102 1 92.62 457 ASP A CA 1
ATOM 3573 C C . ASP A 1 457 ? 13.555 35.281 15.805 1 92.62 457 ASP A C 1
ATOM 3575 O O . ASP A 1 457 ? 13.781 34.094 15.797 1 92.62 457 ASP A O 1
ATOM 3579 N N . ASN A 1 458 ? 12.5 35.844 16.375 1 93.69 458 ASN A N 1
ATOM 3580 C CA . ASN A 1 458 ? 11.656 34.969 17.188 1 93.69 458 ASN A CA 1
ATOM 3581 C C . ASN A 1 458 ? 10.25 34.844 16.594 1 93.69 458 ASN A C 1
ATOM 3583 O O . ASN A 1 458 ? 9.43 34.062 17.094 1 93.69 458 ASN A O 1
ATOM 3587 N N . ILE A 1 459 ? 9.977 35.625 15.57 1 95.5 459 ILE A N 1
ATOM 3588 C CA . ILE A 1 459 ? 8.641 35.531 14.984 1 95.5 459 ILE A CA 1
ATOM 3589 C C . ILE A 1 459 ? 8.539 34.281 14.102 1 95.5 459 ILE A C 1
ATOM 3591 O O . ILE A 1 459 ? 7.449 33.75 13.922 1 95.5 459 ILE A O 1
ATOM 3595 N N . GLY A 1 460 ? 9.594 33.906 13.555 1 94.06 460 GLY A N 1
ATOM 3596 C CA . GLY A 1 460 ? 9.695 32.75 12.688 1 94.06 460 GLY A CA 1
ATOM 3597 C C . GLY A 1 460 ? 11.125 32.281 12.477 1 94.06 460 GLY A C 1
ATOM 3598 O O . GLY A 1 460 ? 12 32.531 13.305 1 94.06 460 GLY A O 1
ATOM 3599 N N . ARG A 1 461 ? 11.234 31.484 11.453 1 91.31 461 ARG A N 1
ATOM 3600 C CA . ARG A 1 461 ? 12.555 30.984 11.086 1 91.31 461 ARG A CA 1
ATOM 3601 C C . ARG A 1 461 ? 13.031 31.594 9.773 1 91.31 461 ARG A C 1
ATOM 3603 O O . ARG A 1 461 ? 12.227 31.844 8.875 1 91.31 461 ARG A O 1
ATOM 3610 N N . LEU A 1 462 ? 14.328 31.781 9.797 1 91.25 462 LEU A N 1
ATOM 3611 C CA . LEU A 1 462 ? 14.93 32.312 8.57 1 91.25 462 LEU A CA 1
ATOM 3612 C C . LEU A 1 462 ? 15.086 31.203 7.527 1 91.25 462 LEU A C 1
ATOM 3614 O O . LEU A 1 462 ? 15.656 30.156 7.812 1 91.25 462 LEU A O 1
ATOM 3618 N N . ILE A 1 463 ? 14.594 31.391 6.312 1 90.44 463 ILE A N 1
ATOM 3619 C CA . ILE A 1 463 ? 14.688 30.391 5.262 1 90.44 463 ILE A CA 1
ATOM 3620 C C . ILE A 1 463 ? 15.414 30.984 4.051 1 90.44 463 ILE A C 1
ATOM 3622 O O . ILE A 1 463 ? 15.312 32.188 3.779 1 90.44 463 ILE A O 1
ATOM 3626 N N . ARG A 1 464 ? 16.141 30.141 3.336 1 92.62 464 ARG A N 1
ATOM 3627 C CA . ARG A 1 464 ? 16.781 30.531 2.084 1 92.62 464 ARG A CA 1
ATOM 3628 C C . ARG A 1 464 ? 15.797 30.484 0.924 1 92.62 464 ARG A C 1
ATOM 3630 O O . ARG A 1 464 ? 15.07 29.5 0.755 1 92.62 464 ARG A O 1
ATOM 3637 N N . LEU A 1 465 ? 15.789 31.578 0.166 1 92.62 465 LEU A N 1
ATOM 3638 C CA . LEU A 1 465 ? 14.797 31.688 -0.892 1 92.62 465 LEU A CA 1
ATOM 3639 C C . LEU A 1 465 ? 15.25 30.969 -2.152 1 92.62 465 LEU A C 1
ATOM 3641 O O . LEU A 1 465 ? 14.461 30.297 -2.812 1 92.62 465 LEU A O 1
ATOM 3645 N N . LYS A 1 466 ? 16.484 31.078 -2.41 1 91.81 466 LYS A N 1
ATOM 3646 C CA . LYS A 1 466 ? 17 30.5 -3.646 1 91.81 466 LYS A CA 1
ATOM 3647 C C . LYS A 1 466 ? 16.812 28.984 -3.652 1 91.81 466 LYS A C 1
ATOM 3649 O O . LYS A 1 466 ? 17.219 28.297 -2.709 1 91.81 466 LYS A O 1
ATOM 3654 N N . ASP A 1 467 ? 16.094 28.406 -4.621 1 84.38 467 ASP A N 1
ATOM 3655 C CA . ASP A 1 467 ? 15.883 26.984 -4.875 1 84.38 467 ASP A CA 1
ATOM 3656 C C . ASP A 1 467 ? 15 26.359 -3.799 1 84.38 467 ASP A C 1
ATOM 3658 O O . ASP A 1 467 ? 15.047 25.156 -3.572 1 84.38 467 ASP A O 1
ATOM 3662 N N . GLN A 1 468 ? 14.297 27.25 -3.1 1 85.56 468 GLN A N 1
ATOM 3663 C CA . GLN A 1 468 ? 13.375 26.75 -2.088 1 85.56 468 GLN A CA 1
ATOM 3664 C C . GLN A 1 468 ? 12.195 26.031 -2.729 1 85.56 468 GLN A C 1
ATOM 3666 O O . GLN A 1 468 ? 11.383 26.641 -3.428 1 85.56 468 GLN A O 1
ATOM 3671 N N . LYS A 1 469 ? 12.086 24.734 -2.557 1 76.69 469 LYS A N 1
ATOM 3672 C CA . LYS A 1 469 ? 11.016 23.953 -3.176 1 76.69 469 LYS A CA 1
ATOM 3673 C C . LYS A 1 469 ? 10.047 23.422 -2.123 1 76.69 469 LYS A C 1
ATOM 3675 O O . LYS A 1 469 ? 8.922 23.047 -2.443 1 76.69 469 LYS A O 1
ATOM 3680 N N . ASP A 1 470 ? 10.328 23.516 -0.909 1 76.69 470 ASP A N 1
ATOM 3681 C CA . ASP A 1 470 ? 9.562 22.844 0.139 1 76.69 470 ASP A CA 1
ATOM 3682 C C . ASP A 1 470 ? 8.57 23.797 0.793 1 76.69 470 ASP A C 1
ATOM 3684 O O . ASP A 1 470 ? 7.488 23.391 1.217 1 76.69 470 ASP A O 1
ATOM 3688 N N . LEU A 1 471 ? 9 25.062 0.898 1 85.38 471 LEU A N 1
ATOM 3689 C CA . LEU A 1 471 ? 8.156 26.031 1.611 1 85.38 471 LEU A CA 1
ATOM 3690 C C . LEU A 1 471 ? 7.621 27.094 0.662 1 85.38 471 LEU A C 1
ATOM 3692 O O . LEU A 1 471 ? 8.25 27.406 -0.352 1 85.38 471 LEU A O 1
ATOM 3696 N N . TYR A 1 472 ? 6.516 27.562 1.063 1 87.31 472 TYR A N 1
ATOM 3697 C CA . TYR A 1 472 ? 5.891 28.688 0.377 1 87.31 472 TYR A CA 1
ATOM 3698 C C . TYR A 1 472 ? 6.723 29.953 0.531 1 87.31 472 TYR A C 1
ATOM 3700 O O . TYR A 1 472 ? 7.117 30.312 1.643 1 87.31 472 TYR A O 1
ATOM 3708 N N . THR A 1 473 ? 6.984 30.672 -0.592 1 92.06 473 THR A N 1
ATOM 3709 C CA . THR A 1 473 ? 7.867 31.828 -0.51 1 92.06 473 THR A CA 1
ATOM 3710 C C . THR A 1 473 ? 7.086 33.125 -0.709 1 92.06 473 THR A C 1
ATOM 3712 O O . THR A 1 473 ? 7.676 34.188 -0.852 1 92.06 473 THR A O 1
ATOM 3715 N N . GLY A 1 474 ? 5.789 33.031 -0.808 1 92.62 474 GLY A N 1
ATOM 3716 C CA . GLY A 1 474 ? 4.945 34.219 -0.866 1 92.62 474 GLY A CA 1
ATOM 3717 C C . GLY A 1 474 ? 5.188 35.062 -2.104 1 92.62 474 GLY A C 1
ATOM 3718 O O . GLY A 1 474 ? 5.086 36.281 -2.053 1 92.62 474 GLY A O 1
ATOM 3719 N N . GLY A 1 475 ? 5.742 34.5 -3.158 1 93.69 475 GLY A N 1
ATOM 3720 C CA . GLY A 1 475 ? 5.961 35.219 -4.398 1 93.69 475 GLY A CA 1
ATOM 3721 C C . GLY A 1 475 ? 7.367 35.781 -4.523 1 93.69 475 GLY A C 1
ATOM 3722 O O . GLY A 1 475 ? 7.73 36.344 -5.57 1 93.69 475 GLY A O 1
ATOM 3723 N N . LEU A 1 476 ? 8.125 35.656 -3.482 1 95.88 476 LEU A N 1
ATOM 3724 C CA . LEU A 1 476 ? 9.508 36.156 -3.531 1 95.88 476 LEU A CA 1
ATOM 3725 C C . LEU A 1 476 ? 10.328 35.344 -4.535 1 95.88 476 LEU A C 1
ATOM 3727 O O . LEU A 1 476 ? 10.062 34.156 -4.758 1 95.88 476 LEU A O 1
ATOM 3731 N N . ASP A 1 477 ? 11.281 35.969 -5.027 1 95.12 477 ASP A N 1
ATOM 3732 C CA . ASP A 1 477 ? 12.117 35.375 -6.062 1 95.12 477 ASP A CA 1
ATOM 3733 C C . ASP A 1 477 ? 12.891 34.188 -5.508 1 95.12 477 ASP A C 1
ATOM 3735 O O . ASP A 1 477 ? 13.531 34.281 -4.457 1 95.12 477 ASP A O 1
ATOM 3739 N N . GLN A 1 478 ? 12.859 33.156 -6.215 1 94.06 478 GLN A N 1
ATOM 3740 C CA . GLN A 1 478 ? 13.547 31.922 -5.789 1 94.06 478 GLN A CA 1
ATOM 3741 C C . GLN A 1 478 ? 14.734 31.609 -6.695 1 94.06 478 GLN A C 1
ATOM 3743 O O . GLN A 1 478 ? 15.312 30.531 -6.621 1 94.06 478 GLN A O 1
ATOM 3748 N N . HIS A 1 479 ? 15.172 32.5 -7.559 1 93.62 479 HIS A N 1
ATOM 3749 C CA . HIS A 1 479 ? 16.156 32.125 -8.57 1 93.62 479 HIS A CA 1
ATOM 3750 C C . HIS A 1 479 ? 17.359 33.062 -8.539 1 93.62 479 HIS A C 1
ATOM 3752 O O . HIS A 1 479 ? 18.5 32.625 -8.727 1 93.62 479 HIS A O 1
ATOM 3758 N N . TYR A 1 480 ? 17.125 34.375 -8.336 1 93.31 480 TYR A N 1
ATOM 3759 C CA . TYR A 1 480 ? 18.188 35.344 -8.594 1 93.31 480 TYR A CA 1
ATOM 3760 C C . TYR A 1 480 ? 18.453 36.188 -7.359 1 93.31 480 TYR A C 1
ATOM 3762 O O . TYR A 1 480 ? 19.172 37.219 -7.438 1 93.31 480 TYR A O 1
ATOM 3770 N N . ASP A 1 481 ? 17.812 35.969 -6.238 1 92.88 481 ASP A N 1
ATOM 3771 C CA . ASP A 1 481 ? 17.953 36.719 -5 1 92.88 481 ASP A CA 1
ATOM 3772 C C . ASP A 1 481 ? 17.531 38.188 -5.191 1 92.88 481 ASP A C 1
ATOM 3774 O O . ASP A 1 481 ? 18.078 39.062 -4.539 1 92.88 481 ASP A O 1
ATOM 3778 N N . SER A 1 482 ? 16.656 38.406 -6.105 1 93.5 482 SER A N 1
ATOM 3779 C CA . SER A 1 482 ? 16.25 39.75 -6.441 1 93.5 482 SER A CA 1
ATOM 3780 C C . SER A 1 482 ? 15.453 40.406 -5.305 1 93.5 482 SER A C 1
ATOM 3782 O O . SER A 1 482 ? 15.469 41.625 -5.141 1 93.5 482 SER A O 1
ATOM 3784 N N . ASP A 1 483 ? 14.75 39.625 -4.547 1 95.31 483 ASP A N 1
ATOM 3785 C CA . ASP A 1 483 ? 13.938 40.125 -3.439 1 95.31 483 ASP A CA 1
ATOM 3786 C C . ASP A 1 483 ? 14.648 39.906 -2.102 1 95.31 483 ASP A C 1
ATOM 3788 O O . ASP A 1 483 ? 14.047 40.094 -1.041 1 95.31 483 ASP A O 1
ATOM 3792 N N . GLY A 1 484 ? 15.891 39.562 -2.189 1 94.56 484 GLY A N 1
ATOM 3793 C CA . GLY A 1 484 ? 16.656 39.219 -1.003 1 94.56 484 GLY A CA 1
ATOM 3794 C C . GLY A 1 484 ? 17.031 37.75 -0.929 1 94.56 484 GLY A C 1
ATOM 3795 O O . GLY A 1 484 ? 16.438 36.938 -1.633 1 94.56 484 GLY A O 1
ATOM 3796 N N . LYS A 1 485 ? 17.875 37.438 -0.043 1 94.62 485 LYS A N 1
ATOM 3797 C CA . LYS A 1 485 ? 18.391 36.062 0.057 1 94.62 485 LYS A CA 1
ATOM 3798 C C . LYS A 1 485 ? 17.547 35.25 1.024 1 94.62 485 LYS A C 1
ATOM 3800 O O . LYS A 1 485 ? 17.469 34.031 0.887 1 94.62 485 LYS A O 1
ATOM 3805 N N . TYR A 1 486 ? 16.938 35.938 1.972 1 94.38 486 TYR A N 1
ATOM 3806 C CA . TYR A 1 486 ? 16.281 35.219 3.055 1 94.38 486 TYR A CA 1
ATOM 3807 C C . TYR A 1 486 ? 14.922 35.812 3.373 1 94.38 486 TYR A C 1
ATOM 3809 O O . TYR A 1 486 ? 14.633 36.969 2.98 1 94.38 486 TYR A O 1
ATOM 3817 N N . ALA A 1 487 ? 14.141 35.062 3.977 1 95.81 487 ALA A N 1
ATOM 3818 C CA . ALA A 1 487 ? 12.852 35.5 4.516 1 95.81 487 ALA A CA 1
ATOM 3819 C C . ALA A 1 487 ? 12.516 34.781 5.805 1 95.81 487 ALA A C 1
ATOM 3821 O O . ALA A 1 487 ? 13.016 33.656 6.043 1 95.81 487 ALA A O 1
ATOM 3822 N N . TYR A 1 488 ? 11.773 35.375 6.633 1 95.62 488 TYR A N 1
ATOM 3823 C CA . TYR A 1 488 ? 11.281 34.688 7.824 1 95.62 488 TYR A CA 1
ATOM 3824 C C . TYR A 1 488 ? 9.977 33.969 7.531 1 95.62 488 TYR A C 1
ATOM 3826 O O . TYR A 1 488 ? 9.133 34.469 6.785 1 95.62 488 TYR A O 1
ATOM 3834 N N . ALA A 1 489 ? 9.922 32.75 8.031 1 95.19 489 ALA A N 1
ATOM 3835 C CA . ALA A 1 489 ? 8.711 31.953 7.84 1 95.19 489 ALA A CA 1
ATOM 3836 C C . ALA A 1 489 ? 8.383 31.125 9.086 1 95.19 489 ALA A C 1
ATOM 3838 O O . ALA A 1 489 ? 9.273 30.828 9.891 1 95.19 489 ALA A O 1
ATOM 3839 N N . TRP A 1 490 ? 7.168 30.891 9.312 1 93.81 490 TRP A N 1
ATOM 3840 C CA . TRP A 1 490 ? 6.656 29.984 10.336 1 93.81 490 TRP A CA 1
ATOM 3841 C C . TRP A 1 490 ? 5.629 29.031 9.742 1 93.81 490 TRP A C 1
ATOM 3843 O O . TRP A 1 490 ? 4.828 29.406 8.891 1 93.81 490 TRP A O 1
ATOM 3853 N N . TRP A 1 491 ? 5.75 27.734 10.133 1 89.12 491 TRP A N 1
ATOM 3854 C CA . TRP A 1 491 ? 4.785 26.812 9.555 1 89.12 491 TRP A CA 1
ATOM 3855 C C . TRP A 1 491 ? 4.539 25.625 10.484 1 89.12 491 TRP A C 1
ATOM 3857 O O . TRP A 1 491 ? 5.344 25.344 11.375 1 89.12 491 TRP A O 1
ATOM 3867 N N . ASP A 1 492 ? 3.416 25.031 10.383 1 86.62 492 ASP A N 1
ATOM 3868 C CA . ASP A 1 492 ? 3.045 23.703 10.891 1 86.62 492 ASP A CA 1
ATOM 3869 C C . ASP A 1 492 ? 2.342 22.891 9.805 1 86.62 492 ASP A C 1
ATOM 3871 O O . ASP A 1 492 ? 2.559 23.109 8.617 1 86.62 492 ASP A O 1
ATOM 3875 N N . VAL A 1 493 ? 1.517 21.953 10.219 1 87.06 493 VAL A N 1
ATOM 3876 C CA . VAL A 1 493 ? 0.923 21.062 9.219 1 87.06 493 VAL A CA 1
ATOM 3877 C C . VAL A 1 493 ? -0.38 21.672 8.703 1 87.06 493 VAL A C 1
ATOM 3879 O O . VAL A 1 493 ? -0.962 21.172 7.734 1 87.06 493 VAL A O 1
ATOM 3882 N N . ILE A 1 494 ? -0.827 22.766 9.312 1 92.44 494 ILE A N 1
ATOM 3883 C CA . ILE A 1 494 ? -2.09 23.375 8.922 1 92.44 494 ILE A CA 1
ATOM 3884 C C . ILE A 1 494 ? -1.817 24.656 8.133 1 92.44 494 ILE A C 1
ATOM 3886 O O . ILE A 1 494 ? -2.465 24.922 7.117 1 92.44 494 ILE A O 1
ATOM 3890 N N . ILE A 1 495 ? -0.816 25.422 8.609 1 93.94 495 ILE A N 1
ATOM 3891 C CA . ILE A 1 495 ? -0.639 26.781 8.086 1 93.94 495 ILE A CA 1
ATOM 3892 C C . ILE A 1 495 ? 0.846 27.047 7.852 1 93.94 495 ILE A C 1
ATOM 3894 O O . ILE A 1 495 ? 1.7 26.5 8.555 1 93.94 495 ILE A O 1
ATOM 3898 N N . GLN A 1 496 ? 1.135 27.812 6.832 1 93.56 496 GLN A N 1
ATOM 3899 C CA . GLN A 1 496 ? 2.455 28.391 6.609 1 93.56 496 GLN A CA 1
ATOM 3900 C C . GLN A 1 496 ? 2.377 29.906 6.5 1 93.56 496 GLN A C 1
ATOM 3902 O O . GLN A 1 496 ? 1.574 30.438 5.734 1 93.56 496 GLN A O 1
ATOM 3907 N N . MET A 1 497 ? 3.152 30.547 7.32 1 95.81 497 MET A N 1
ATOM 3908 C CA . MET A 1 497 ? 3.266 32 7.305 1 95.81 497 MET A CA 1
ATOM 3909 C C . MET A 1 497 ? 4.578 32.438 6.664 1 95.81 497 MET A C 1
ATOM 3911 O O . MET A 1 497 ? 5.641 31.922 7 1 95.81 497 MET A O 1
ATOM 3915 N N . LEU A 1 498 ? 4.492 33.312 5.727 1 97.12 498 LEU A N 1
ATOM 3916 C CA . LEU A 1 498 ? 5.668 33.938 5.16 1 97.12 498 LEU A CA 1
ATOM 3917 C C . LEU A 1 498 ? 5.656 35.438 5.461 1 97.12 498 LEU A C 1
ATOM 3919 O O . LEU A 1 498 ? 4.645 36.125 5.254 1 97.12 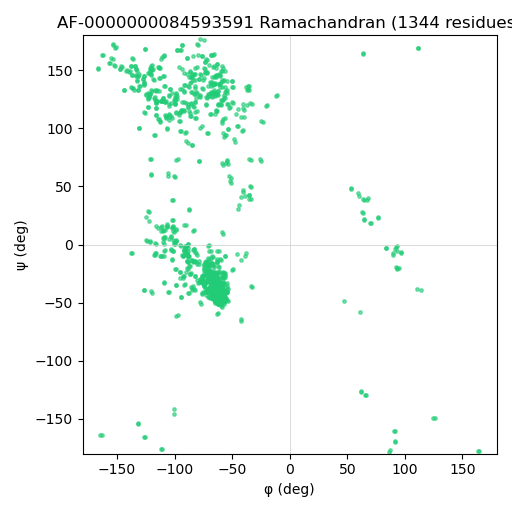498 LEU A O 1
ATOM 3923 N N . TYR A 1 499 ? 6.785 35.969 5.93 1 98.06 499 TYR A N 1
ATOM 3924 C CA . TYR A 1 499 ? 6.863 37.375 6.289 1 98.06 499 TYR A CA 1
ATOM 3925 C C . TYR A 1 499 ? 7.699 38.156 5.277 1 98.06 499 TYR A C 1
ATOM 3927 O O . TYR A 1 499 ? 8.906 37.938 5.156 1 98.06 499 TYR A O 1
ATOM 3935 N N . HIS A 1 500 ? 7.078 39 4.535 1 98 500 HIS A N 1
ATOM 3936 C CA . HIS A 1 500 ? 7.793 39.969 3.691 1 98 500 HIS A CA 1
ATOM 3937 C C . HIS A 1 500 ? 8.445 41.062 4.531 1 98 500 HIS A C 1
ATOM 3939 O O . HIS A 1 500 ? 7.816 42.062 4.836 1 98 500 HIS A O 1
ATOM 3945 N N . THR A 1 501 ? 9.695 40.844 4.797 1 98.06 501 THR A N 1
ATOM 3946 C CA . THR A 1 501 ? 10.414 41.75 5.672 1 98.06 501 THR A CA 1
ATOM 3947 C C . THR A 1 501 ? 11.148 42.812 4.855 1 98.06 501 THR A C 1
ATOM 3949 O O . THR A 1 501 ? 12.156 42.531 4.215 1 98.06 501 THR A O 1
ATOM 3952 N N . ALA A 1 502 ? 10.734 44.031 4.988 1 97.62 502 ALA A N 1
ATOM 3953 C CA . ALA A 1 502 ? 11.266 45.125 4.168 1 97.62 502 ALA A CA 1
ATOM 3954 C C . ALA A 1 502 ? 12.766 45.281 4.387 1 97.62 502 ALA A C 1
ATOM 3956 O O . ALA A 1 502 ? 13.516 45.562 3.443 1 97.62 502 ALA A O 1
ATOM 3957 N N . THR A 1 503 ? 13.258 45.125 5.562 1 97.06 503 THR A N 1
ATOM 3958 C CA . THR A 1 503 ? 14.656 45.375 5.902 1 97.06 503 THR A CA 1
ATOM 3959 C C . THR A 1 503 ? 15.547 44.281 5.309 1 97.06 503 THR A C 1
ATOM 3961 O O . THR A 1 503 ? 16.766 44.5 5.164 1 97.06 503 THR A O 1
ATOM 3964 N N . LEU A 1 504 ? 14.953 43.156 4.988 1 96.19 504 LEU A N 1
ATOM 3965 C CA . LEU A 1 504 ? 15.727 42.062 4.387 1 96.19 504 LEU A CA 1
ATOM 3966 C C . LEU A 1 504 ? 15.742 42.188 2.869 1 96.19 504 LEU A C 1
ATOM 3968 O O . LEU A 1 504 ? 16.547 41.531 2.197 1 96.19 504 LEU A O 1
ATOM 3972 N N . MET A 1 505 ? 14.883 43 2.33 1 96.38 505 MET A N 1
ATOM 3973 C CA . MET A 1 505 ? 14.805 43.219 0.888 1 96.38 505 MET A CA 1
ATOM 3974 C C . MET A 1 505 ? 15.797 44.312 0.444 1 96.38 505 MET A C 1
ATOM 3976 O O . MET A 1 505 ? 15.969 45.312 1.127 1 96.38 505 MET A O 1
ATOM 3980 N N . PRO A 1 506 ? 16.406 44.094 -0.647 1 95.5 506 PRO A N 1
ATOM 3981 C CA . PRO A 1 506 ? 17.438 45.062 -1.08 1 95.5 506 PRO A CA 1
ATOM 3982 C C . PRO A 1 506 ? 16.844 46.344 -1.612 1 95.5 506 PRO A C 1
ATOM 3984 O O . PRO A 1 506 ? 15.711 46.375 -2.102 1 95.5 506 PRO A O 1
ATOM 3987 N N . ASN A 1 507 ? 17.656 47.406 -1.437 1 95.44 507 ASN A N 1
ATOM 3988 C CA . ASN A 1 507 ? 17.375 48.656 -2.145 1 95.44 507 ASN A CA 1
ATOM 3989 C C . ASN A 1 507 ? 18 48.656 -3.535 1 95.44 507 ASN A C 1
ATOM 3991 O O . ASN A 1 507 ? 19.234 48.75 -3.674 1 95.44 507 ASN A O 1
ATOM 3995 N N . ARG A 1 508 ? 17.219 48.594 -4.441 1 92.62 508 ARG A N 1
ATOM 3996 C CA . ARG A 1 508 ? 17.734 48.5 -5.805 1 92.62 508 ARG A CA 1
ATOM 3997 C C . ARG A 1 508 ? 18.094 49.875 -6.355 1 92.62 508 ARG A C 1
ATOM 3999 O O . ARG A 1 508 ? 17.391 50.875 -6.102 1 92.62 508 ARG A O 1
ATOM 4006 N N . GLU A 1 509 ? 19.156 49.844 -7.211 1 91 509 GLU A N 1
ATOM 4007 C CA . GLU A 1 509 ? 19.578 51.062 -7.863 1 91 509 GLU A CA 1
ATOM 4008 C C . GLU A 1 509 ? 18.531 51.531 -8.867 1 91 509 GLU A C 1
ATOM 4010 O O . GLU A 1 509 ? 18.016 50.75 -9.656 1 91 509 GLU A O 1
ATOM 4015 N N . GLY A 1 510 ? 18.172 52.781 -8.781 1 89.94 510 GLY A N 1
ATOM 4016 C CA . GLY A 1 510 ? 17.203 53.344 -9.719 1 89.94 510 GLY A CA 1
ATOM 4017 C C . GLY A 1 510 ? 15.773 53.219 -9.25 1 89.94 510 GLY A C 1
ATOM 4018 O O . GLY A 1 510 ? 14.852 53.719 -9.883 1 89.94 510 GLY A O 1
ATOM 4019 N N . ASP A 1 511 ? 15.562 52.5 -8.211 1 92 511 ASP A N 1
ATOM 4020 C CA . ASP A 1 511 ? 14.227 52.312 -7.656 1 92 511 ASP A CA 1
ATOM 4021 C C . ASP A 1 511 ? 13.984 53.281 -6.496 1 92 511 ASP A C 1
ATOM 4023 O O . ASP A 1 511 ? 13.875 52.875 -5.344 1 92 511 ASP A O 1
ATOM 4027 N N . GLU A 1 512 ? 13.789 54.562 -6.805 1 89.62 512 GLU A N 1
ATOM 4028 C CA . GLU A 1 512 ? 13.711 55.594 -5.793 1 89.62 512 GLU A CA 1
ATOM 4029 C C . GLU A 1 512 ? 12.422 55.5 -4.98 1 89.62 512 GLU A C 1
ATOM 4031 O O . GLU A 1 512 ? 12.359 55.969 -3.838 1 89.62 512 GLU A O 1
ATOM 4036 N N . GLN A 1 513 ? 11.469 54.875 -5.586 1 91.25 513 GLN A N 1
ATOM 4037 C CA . GLN A 1 513 ? 10.188 54.781 -4.898 1 91.25 513 GLN A CA 1
ATOM 4038 C C . GLN A 1 513 ? 10.039 53.406 -4.238 1 91.25 513 GLN A C 1
ATOM 4040 O O . GLN A 1 513 ? 9.008 53.094 -3.631 1 91.25 513 GLN A O 1
ATOM 4045 N N . PHE A 1 514 ? 11.07 52.562 -4.395 1 94.81 514 PHE A N 1
ATOM 4046 C CA . PHE A 1 514 ? 11.109 51.25 -3.785 1 94.81 514 PHE A CA 1
ATOM 4047 C C . PHE A 1 514 ? 9.938 50.375 -4.25 1 94.81 514 PHE A C 1
ATOM 4049 O O . PHE A 1 514 ? 9.25 49.781 -3.436 1 94.81 514 PHE A O 1
ATOM 4056 N N . ALA A 1 515 ? 9.688 50.469 -5.512 1 93.19 515 ALA A N 1
ATOM 4057 C CA . ALA A 1 515 ? 8.586 49.75 -6.16 1 93.19 515 ALA A CA 1
ATOM 4058 C C . ALA A 1 515 ? 8.75 48.25 -6.023 1 93.19 515 ALA A C 1
ATOM 4060 O O . ALA A 1 515 ? 7.766 47.5 -5.91 1 93.19 515 ALA A O 1
ATOM 4061 N N . PHE A 1 516 ? 9.961 47.812 -6 1 94.06 516 PHE A N 1
ATOM 4062 C CA . PHE A 1 516 ? 10.211 46.375 -5.926 1 94.06 516 PHE A CA 1
ATOM 4063 C C . PHE A 1 516 ? 9.828 45.844 -4.559 1 94.06 516 PHE A C 1
ATOM 4065 O O . PHE A 1 516 ? 9.336 44.719 -4.449 1 94.06 516 PHE A O 1
ATOM 4072 N N . LYS A 1 517 ? 10.078 46.594 -3.492 1 95.5 517 LYS A N 1
ATOM 4073 C CA . LYS A 1 517 ? 9.617 46.188 -2.164 1 95.5 517 LYS A CA 1
ATOM 4074 C C . LYS A 1 517 ? 8.094 46.281 -2.07 1 95.5 517 LYS A C 1
ATOM 4076 O O . LYS A 1 517 ? 7.465 45.375 -1.508 1 95.5 517 LYS A O 1
ATOM 4081 N N . LYS A 1 518 ? 7.57 47.281 -2.658 1 94.38 518 LYS A N 1
ATOM 4082 C CA . LYS A 1 518 ? 6.133 47.531 -2.59 1 94.38 518 LYS A CA 1
ATOM 4083 C C . LYS A 1 518 ? 5.359 46.469 -3.383 1 94.38 518 LYS A C 1
ATOM 4085 O O . LYS A 1 518 ? 4.184 46.219 -3.109 1 94.38 518 LYS A O 1
ATOM 4090 N N . LEU A 1 519 ? 6.023 45.938 -4.367 1 94.12 519 LEU A N 1
ATOM 4091 C CA . LEU A 1 519 ? 5.41 44.875 -5.156 1 94.12 519 LEU A CA 1
ATOM 4092 C C . LEU A 1 519 ? 4.938 43.75 -4.254 1 94.12 519 LEU A C 1
ATOM 4094 O O . LEU A 1 519 ? 3.934 43.094 -4.551 1 94.12 519 LEU A O 1
ATOM 4098 N N . HIS A 1 520 ? 5.637 43.438 -3.174 1 95.62 520 HIS A N 1
ATOM 4099 C CA . HIS A 1 520 ? 5.293 42.406 -2.227 1 95.62 520 HIS A CA 1
ATOM 4100 C C . HIS A 1 520 ? 4.57 42.969 -1.008 1 95.62 520 HIS A C 1
ATOM 4102 O O . HIS A 1 520 ? 3.373 42.75 -0.831 1 95.62 520 HIS A O 1
ATOM 4108 N N . ILE A 1 521 ? 5.176 43.844 -0.265 1 96.12 521 ILE A N 1
ATOM 4109 C CA . ILE A 1 521 ? 4.672 44.344 0.998 1 96.12 521 ILE A CA 1
ATOM 4110 C C . ILE A 1 521 ? 3.4 45.156 0.749 1 96.12 521 ILE A C 1
ATOM 4112 O O . ILE A 1 521 ? 2.479 45.156 1.568 1 96.12 521 ILE A O 1
ATOM 4116 N N . GLY A 1 522 ? 3.355 45.844 -0.364 1 94.94 522 GLY A N 1
ATOM 4117 C CA . GLY A 1 522 ? 2.182 46.625 -0.708 1 94.94 522 GLY A CA 1
ATOM 4118 C C . GLY A 1 522 ? 0.945 45.781 -0.946 1 94.94 522 GLY A C 1
ATOM 4119 O O . GLY A 1 522 ? -0.18 46.25 -0.781 1 94.94 522 GLY A O 1
ATOM 4120 N N . ASN A 1 523 ? 1.187 44.594 -1.34 1 95.12 523 ASN A N 1
ATOM 4121 C CA . ASN A 1 523 ? 0.076 43.688 -1.672 1 95.12 523 ASN A CA 1
ATOM 4122 C C . ASN A 1 523 ? -0.309 42.812 -0.489 1 95.12 523 ASN A C 1
ATOM 4124 O O . ASN A 1 523 ? -1.242 42 -0.584 1 95.12 523 ASN A O 1
ATOM 4128 N N . ASP A 1 524 ? 0.359 42.938 0.608 1 97.5 524 ASP A N 1
ATOM 4129 C CA . ASP A 1 524 ? -0.001 42.219 1.809 1 97.5 524 ASP A CA 1
ATOM 4130 C C . ASP A 1 524 ? -1.221 42.812 2.492 1 97.5 524 ASP A C 1
ATOM 4132 O O . ASP A 1 524 ? -1.318 44.031 2.619 1 97.5 524 ASP A O 1
ATOM 4136 N N . TYR A 1 525 ? -2.145 42.031 2.885 1 97.75 525 TYR A N 1
ATOM 4137 C CA . TYR A 1 525 ? -3.354 42.531 3.543 1 97.75 525 TYR A CA 1
ATOM 4138 C C . TYR A 1 525 ? -3.057 42.969 4.969 1 97.75 525 TYR A C 1
ATOM 4140 O O . TYR A 1 525 ? -3.73 43.844 5.504 1 97.75 525 TYR A O 1
ATOM 4148 N N . VAL A 1 526 ? -2.154 42.281 5.582 1 98.19 526 VAL A N 1
ATOM 4149 C CA . VAL A 1 526 ? -1.768 42.562 6.961 1 98.19 526 VAL A CA 1
ATOM 4150 C C . VAL A 1 526 ? -0.294 42.969 7.012 1 98.19 526 VAL A C 1
ATOM 4152 O O . VAL A 1 526 ? 0.534 42.406 6.297 1 98.19 526 VAL A O 1
ATOM 4155 N N . ARG A 1 527 ? 0.009 43.938 7.871 1 98.19 527 ARG A N 1
ATOM 4156 C CA . ARG A 1 527 ? 1.388 44.406 8.055 1 98.19 527 ARG A CA 1
ATOM 4157 C C . ARG A 1 527 ? 1.723 44.562 9.531 1 98.19 527 ARG A C 1
ATOM 4159 O O . ARG A 1 527 ? 0.895 45.031 10.312 1 98.19 527 ARG A O 1
ATOM 4166 N N . ILE A 1 528 ? 2.824 44.062 9.852 1 98.56 528 ILE A N 1
ATOM 4167 C CA . ILE A 1 528 ? 3.4 44.312 11.172 1 98.56 528 ILE A CA 1
ATOM 4168 C C . ILE A 1 528 ? 4.324 45.531 11.102 1 98.56 528 ILE A C 1
ATOM 4170 O O . ILE A 1 528 ? 5.273 45.562 10.32 1 98.56 528 ILE A O 1
ATOM 4174 N N . VAL A 1 529 ? 4.07 46.562 11.914 1 98.38 529 VAL A N 1
ATOM 4175 C CA . VAL A 1 529 ? 4.82 47.812 11.891 1 98.38 529 VAL A CA 1
ATOM 4176 C C . VAL A 1 529 ? 5.578 47.969 13.211 1 98.38 529 VAL A C 1
ATOM 4178 O O . VAL A 1 529 ? 4.973 48.188 14.258 1 98.38 529 VAL A O 1
ATOM 4181 N N . TRP A 1 530 ? 6.824 47.812 13.109 1 97.81 530 TRP A N 1
ATOM 4182 C CA . TRP A 1 530 ? 7.652 48.156 14.25 1 97.81 530 TRP A CA 1
ATOM 4183 C C . TRP A 1 530 ? 7.914 49.656 14.273 1 97.81 530 TRP A C 1
ATOM 4185 O O . TRP A 1 530 ? 8.727 50.188 13.492 1 97.81 530 TRP A O 1
ATOM 4195 N N . ASN A 1 531 ? 7.344 50.406 15.188 1 96.56 531 ASN A N 1
ATOM 4196 C CA . ASN A 1 531 ? 7.359 51.875 15.172 1 96.56 531 ASN A CA 1
ATOM 4197 C C . ASN A 1 531 ? 8.312 52.438 16.234 1 96.56 531 ASN A C 1
ATOM 4199 O O . ASN A 1 531 ? 7.922 52.594 17.391 1 96.56 531 ASN A O 1
ATOM 4203 N N . ASP A 1 532 ? 9.477 52.812 15.828 1 93.69 532 ASP A N 1
ATOM 4204 C CA . ASP A 1 532 ? 10.445 53.5 16.672 1 93.69 532 ASP A CA 1
ATOM 4205 C C . ASP A 1 532 ? 10.484 55 16.375 1 93.69 532 ASP A C 1
ATOM 4207 O O . ASP A 1 532 ? 11.422 55.688 16.766 1 93.69 532 ASP A O 1
ATOM 4211 N N . SER A 1 533 ? 9.539 55.5 15.703 1 93.44 533 SER A N 1
ATOM 4212 C CA . SER A 1 533 ? 9.57 56.875 15.227 1 93.44 533 SER A CA 1
ATOM 4213 C C . SER A 1 533 ? 9.359 57.875 16.375 1 93.44 533 SER A C 1
ATOM 4215 O O . SER A 1 533 ? 9.812 59 16.312 1 93.44 533 SER A O 1
ATOM 4217 N N . GLY A 1 534 ? 8.625 57.438 17.344 1 88.69 534 GLY A N 1
ATOM 4218 C CA . GLY A 1 534 ? 8.234 58.344 18.422 1 88.69 534 GLY A CA 1
ATOM 4219 C C . GLY A 1 534 ? 6.902 59 18.172 1 88.69 534 GLY A C 1
ATOM 4220 O O . GLY A 1 534 ? 6.383 59.719 19.047 1 88.69 534 GLY A O 1
ATOM 4221 N N . LYS A 1 535 ? 6.336 58.781 17 1 90.81 535 LYS A N 1
ATOM 4222 C CA . LYS A 1 535 ? 5.039 59.344 16.625 1 90.81 535 LYS A CA 1
ATOM 4223 C C . LYS A 1 535 ? 4.043 58.219 16.312 1 90.81 535 LYS A C 1
ATOM 4225 O O . LYS A 1 535 ? 4.438 57.094 16 1 90.81 535 LYS A O 1
ATOM 4230 N N . PRO A 1 536 ? 2.816 58.594 16.5 1 91.88 536 PRO A N 1
ATOM 4231 C CA . PRO A 1 536 ? 1.832 57.562 16.125 1 91.88 536 PRO A CA 1
ATOM 4232 C C . PRO A 1 536 ? 1.913 57.188 14.641 1 91.88 536 PRO A C 1
ATOM 4234 O O . PRO A 1 536 ? 2.113 58.062 13.797 1 91.88 536 PRO A O 1
ATOM 4237 N N . TYR A 1 537 ? 1.815 55.969 14.367 1 95.5 537 TYR A N 1
ATOM 4238 C CA . TYR A 1 537 ? 1.846 55.5 12.992 1 95.5 537 TYR A CA 1
ATOM 4239 C C . TYR A 1 537 ? 0.488 55.656 12.328 1 95.5 537 TYR A C 1
ATOM 4241 O O . TYR A 1 537 ? -0.524 55.156 12.82 1 95.5 537 TYR A O 1
ATOM 4249 N N . ARG A 1 538 ? 0.451 56.312 11.195 1 95.56 538 ARG A N 1
ATOM 4250 C CA . ARG A 1 538 ? -0.796 56.531 10.469 1 95.56 538 ARG A CA 1
ATOM 4251 C C . ARG A 1 538 ? -1.153 55.312 9.625 1 95.56 538 ARG A C 1
ATOM 4253 O O . ARG A 1 538 ? -0.285 54.719 8.977 1 95.56 538 ARG A O 1
ATOM 4260 N N . PHE A 1 539 ? -2.416 55.031 9.586 1 94.81 539 PHE A N 1
ATOM 4261 C CA . PHE A 1 539 ? -2.904 53.844 8.898 1 94.81 539 PHE A CA 1
ATOM 4262 C C . PHE A 1 539 ? -2.555 53.906 7.414 1 94.81 539 PHE A C 1
ATOM 4264 O O . PHE A 1 539 ? -2.238 52.875 6.809 1 94.81 539 PHE A O 1
ATOM 4271 N N . ASP A 1 540 ? -2.551 55.094 6.797 1 90.94 540 ASP A N 1
ATOM 4272 C CA . ASP A 1 540 ? -2.391 55.219 5.352 1 90.94 540 ASP A CA 1
ATOM 4273 C C . ASP A 1 540 ? -0.968 55.656 4.996 1 90.94 540 ASP A C 1
ATOM 4275 O O . ASP A 1 540 ? -0.739 56.25 3.949 1 90.94 540 ASP A O 1
ATOM 4279 N N . THR A 1 541 ? -0.028 55.406 5.965 1 93.94 541 THR A N 1
ATOM 4280 C CA . THR A 1 541 ? 1.367 55.75 5.711 1 93.94 541 THR A CA 1
ATOM 4281 C C . THR A 1 541 ? 1.855 55.094 4.418 1 93.94 541 THR A C 1
ATOM 4283 O O . THR A 1 541 ? 2.504 55.75 3.596 1 93.94 541 THR A O 1
ATOM 4286 N N . LEU A 1 542 ? 1.603 53.812 4.242 1 92.25 542 LEU A N 1
ATOM 4287 C CA . LEU A 1 542 ? 1.911 53.125 2.986 1 92.25 542 LEU A CA 1
ATOM 4288 C C . LEU A 1 542 ? 0.771 53.281 1.986 1 92.25 542 LEU A C 1
ATOM 4290 O O . LEU A 1 542 ? -0.379 52.969 2.293 1 92.25 542 LEU A O 1
ATOM 4294 N N . ALA A 1 543 ? 1.046 53.844 0.871 1 90.44 543 ALA A N 1
ATOM 4295 C CA . ALA A 1 543 ? 0.033 54.031 -0.161 1 90.44 543 ALA A CA 1
ATOM 4296 C C . ALA A 1 543 ? -0.264 52.719 -0.902 1 90.44 543 ALA A C 1
ATOM 4298 O O . ALA A 1 543 ? 0.546 52.281 -1.711 1 90.44 543 ALA A O 1
ATOM 4299 N N . THR A 1 544 ? -1.297 52.125 -0.59 1 91.62 544 THR A N 1
ATOM 4300 C CA . THR A 1 544 ? -1.725 50.875 -1.241 1 91.62 544 THR A CA 1
ATOM 4301 C C . THR A 1 544 ? -3.229 50.688 -1.076 1 91.62 544 THR A C 1
ATOM 4303 O O . THR A 1 544 ? -3.846 51.25 -0.187 1 91.62 544 THR A O 1
ATOM 4306 N N . GLN A 1 545 ? -3.838 49.906 -1.981 1 88.25 545 GLN A N 1
ATOM 4307 C CA . GLN A 1 545 ? -5.266 49.594 -1.917 1 88.25 545 GLN A CA 1
ATOM 4308 C C . GLN A 1 545 ? -5.52 48.312 -1.149 1 88.25 545 GLN A C 1
ATOM 4310 O O . GLN A 1 545 ? -6.668 47.969 -0.857 1 88.25 545 GLN A O 1
ATOM 4315 N N . PHE A 1 546 ? -4.504 47.594 -0.746 1 90.5 546 PHE A N 1
ATOM 4316 C CA . PHE A 1 546 ? -4.652 46.281 -0.146 1 90.5 546 PHE A CA 1
ATOM 4317 C C . PHE A 1 546 ? -4.387 46.344 1.354 1 90.5 546 PHE A C 1
ATOM 4319 O O . PHE A 1 546 ? -4.215 45.312 1.997 1 90.5 546 PHE A O 1
ATOM 4326 N N . GLN A 1 547 ? -4.406 47.406 1.953 1 92.06 547 GLN A N 1
ATOM 4327 C CA . GLN A 1 547 ? -4.121 47.562 3.377 1 92.06 547 GLN A CA 1
ATOM 4328 C C . GLN A 1 547 ? -5.383 47.375 4.211 1 92.06 547 GLN A C 1
ATOM 4330 O O . GLN A 1 547 ? -6.285 48.219 4.176 1 92.06 547 GLN A O 1
ATOM 4335 N N . TYR A 1 548 ? -5.418 46.375 4.992 1 96.31 548 TYR A N 1
ATOM 4336 C CA . TYR A 1 548 ? -6.629 46.094 5.762 1 96.31 548 TYR A CA 1
ATOM 4337 C C . TYR A 1 548 ? -6.336 46.125 7.258 1 96.31 548 TYR A C 1
ATOM 4339 O O . TYR A 1 548 ? -7.16 46.562 8.055 1 96.31 548 TYR A O 1
ATOM 4347 N N . VAL A 1 549 ? -5.211 45.562 7.637 1 97.38 549 VAL A N 1
ATOM 4348 C CA . VAL A 1 549 ? -4.871 45.531 9.055 1 97.38 549 VAL A CA 1
ATOM 4349 C C . VAL A 1 549 ? -3.398 45.875 9.242 1 97.38 549 VAL A C 1
ATOM 4351 O O . VAL A 1 549 ? -2.539 45.406 8.5 1 97.38 549 VAL A O 1
ATOM 4354 N N . ASN A 1 550 ? -3.094 46.75 10.211 1 97.69 550 ASN A N 1
ATOM 4355 C CA . ASN A 1 550 ? -1.742 47 10.695 1 97.69 550 ASN A CA 1
ATOM 4356 C C . ASN A 1 550 ? -1.596 46.625 12.172 1 97.69 550 ASN A C 1
ATOM 4358 O O . ASN A 1 550 ? -2.412 47.031 13 1 97.69 550 ASN A O 1
ATOM 4362 N N . ILE A 1 551 ? -0.695 45.812 12.398 1 98.25 551 ILE A N 1
ATOM 4363 C CA . ILE A 1 551 ? -0.304 45.531 13.781 1 98.25 551 ILE A CA 1
ATOM 4364 C C . ILE A 1 551 ? 0.903 46.406 14.156 1 98.25 551 ILE A C 1
ATOM 4366 O O . ILE A 1 551 ? 2.039 46.062 13.812 1 98.25 551 ILE A O 1
ATOM 4370 N N . VAL A 1 552 ? 0.658 47.406 14.953 1 97.94 552 VAL A N 1
ATOM 4371 C CA . VAL A 1 552 ? 1.693 48.375 15.266 1 97.94 552 VAL A CA 1
ATOM 4372 C C . VAL A 1 552 ? 2.309 48.094 16.625 1 97.94 552 VAL A C 1
ATOM 4374 O O . VAL A 1 552 ? 1.593 47.938 17.625 1 97.94 552 VAL A O 1
ATOM 4377 N N . ILE A 1 553 ? 3.576 47.938 16.625 1 97.12 553 ILE A N 1
ATOM 4378 C CA . ILE A 1 553 ? 4.332 47.656 17.844 1 97.12 553 ILE A CA 1
ATOM 4379 C C . ILE A 1 553 ? 5.148 48.906 18.219 1 97.12 553 ILE A C 1
ATOM 4381 O O . ILE A 1 553 ? 5.965 49.375 17.422 1 97.12 553 ILE A O 1
ATOM 4385 N N . GLU A 1 554 ? 4.934 49.406 19.391 1 93.06 554 GLU A N 1
ATOM 4386 C CA . GLU A 1 554 ? 5.641 50.594 19.891 1 93.06 554 GLU A CA 1
ATOM 4387 C C . GLU A 1 554 ? 6.148 50.375 21.312 1 93.06 554 GLU A C 1
ATOM 4389 O O . GLU A 1 554 ? 5.539 49.625 22.094 1 93.06 554 GLU A O 1
ATOM 4394 N N . PRO A 1 555 ? 7.309 50.969 21.562 1 85.38 555 PRO A N 1
ATOM 4395 C CA . PRO A 1 555 ? 7.746 50.875 22.953 1 85.38 555 PRO A CA 1
ATOM 4396 C C . PRO A 1 555 ? 6.746 51.5 23.922 1 85.38 555 PRO A C 1
ATOM 4398 O O . PRO A 1 555 ? 6.105 52.5 23.594 1 85.38 555 PRO A O 1
ATOM 4401 N N . HIS A 1 556 ? 6.504 50.906 25.078 1 74.81 556 HIS A N 1
ATOM 4402 C CA . HIS A 1 556 ? 5.516 51.344 26.047 1 74.81 556 HIS A CA 1
ATOM 4403 C C . HIS A 1 556 ? 5.887 52.719 26.625 1 74.81 556 HIS A C 1
ATOM 4405 O O . HIS A 1 556 ? 5.012 53.5 27 1 74.81 556 HIS A O 1
ATOM 4411 N N . SER A 1 557 ? 7.168 52.969 27.125 1 62.28 557 SER A N 1
ATOM 4412 C CA . SER A 1 557 ? 7.559 54.219 27.734 1 62.28 557 SER A CA 1
ATOM 4413 C C . SER A 1 557 ? 8.281 55.125 26.75 1 62.28 557 SER A C 1
ATOM 4415 O O . SER A 1 557 ? 9.086 54.656 25.938 1 62.28 557 SER A O 1
ATOM 4417 N N . ILE A 1 558 ? 7.738 56.344 26.719 1 50.25 558 ILE A N 1
ATOM 4418 C CA . ILE A 1 558 ? 8.289 57.438 25.906 1 50.25 558 ILE A CA 1
ATOM 4419 C C . ILE A 1 558 ? 9.711 57.75 26.359 1 50.25 558 ILE A C 1
ATOM 4421 O O . ILE A 1 558 ? 9.984 57.844 27.562 1 50.25 558 ILE A O 1
ATOM 4425 N N . GLY A 1 559 ? 10.859 57.688 25.562 1 49.19 559 GLY A N 1
ATOM 4426 C CA . GLY A 1 559 ? 12.219 58.125 25.812 1 49.19 559 GLY A CA 1
ATOM 4427 C C . GLY A 1 559 ? 13.211 56.969 25.891 1 49.19 559 GLY A C 1
ATOM 4428 O O . GLY A 1 559 ? 14.414 57.188 26.031 1 49.19 559 GLY A O 1
ATOM 4429 N N . THR A 1 560 ? 12.766 55.906 26.5 1 45.88 560 THR A N 1
ATOM 4430 C CA . THR A 1 560 ? 13.781 54.875 26.625 1 45.88 560 THR A CA 1
ATOM 4431 C C . THR A 1 560 ? 14.312 54.469 25.25 1 45.88 560 THR A C 1
ATOM 4433 O O . THR A 1 560 ? 13.594 53.875 24.453 1 45.88 560 THR A O 1
ATOM 4436 N N . VAL A 1 561 ? 14.93 55.312 24.734 1 45.41 561 VAL A N 1
ATOM 4437 C CA . VAL A 1 561 ? 15.742 54.812 23.625 1 45.41 561 VAL A CA 1
ATOM 4438 C C . VAL A 1 561 ? 16.266 53.406 23.953 1 45.41 561 VAL A C 1
ATOM 4440 O O . VAL A 1 561 ? 16.594 53.125 25.094 1 45.41 561 VAL A O 1
ATOM 4443 N N . ALA A 1 562 ? 16.203 52.562 23.031 1 44.44 562 ALA A N 1
ATOM 4444 C CA . ALA A 1 562 ? 16.578 51.125 22.953 1 44.44 562 ALA A CA 1
ATOM 4445 C C . ALA A 1 562 ? 17.891 50.875 23.688 1 44.44 562 ALA A C 1
ATOM 4447 O O . ALA A 1 562 ? 18.969 51 23.109 1 44.44 562 ALA A O 1
ATOM 4448 N N . ALA A 1 563 ? 18.156 51.344 24.828 1 39.88 563 ALA A N 1
ATOM 4449 C CA . ALA A 1 563 ? 19.344 50.75 25.422 1 39.88 563 ALA A CA 1
ATOM 4450 C C . ALA A 1 563 ? 19.219 49.219 25.422 1 39.88 563 ALA A C 1
ATOM 4452 O O . ALA A 1 563 ? 18.641 48.625 26.344 1 39.88 563 ALA A O 1
ATOM 4453 N N . PHE A 1 564 ? 19.062 48.562 24.281 1 42.38 564 PHE A N 1
ATOM 4454 C CA . PHE A 1 564 ? 19.031 47.125 24.109 1 42.38 564 PHE A CA 1
ATOM 4455 C C . PHE A 1 564 ? 20.25 46.469 24.75 1 42.38 564 PHE A C 1
ATOM 4457 O O . PHE A 1 564 ? 21.344 46.5 24.188 1 42.38 564 PHE A O 1
ATOM 4464 N N . THR A 1 565 ? 20.578 46.656 26 1 39.12 565 THR A N 1
ATOM 4465 C CA . THR A 1 565 ? 21.641 45.781 26.5 1 39.12 565 THR A CA 1
ATOM 4466 C C . THR A 1 565 ? 21.172 44.312 26.531 1 39.12 565 THR A C 1
ATOM 4468 O O . THR A 1 565 ? 19.969 44.062 26.672 1 39.12 565 THR A O 1
ATOM 4471 N N . SER A 1 566 ? 21.953 43.344 26.266 1 44.97 566 SER A N 1
ATOM 4472 C CA . SER A 1 566 ? 21.781 41.938 26.031 1 44.97 566 SER A CA 1
ATOM 4473 C C . SER A 1 566 ? 20.781 41.312 27.016 1 44.97 566 SER A C 1
ATOM 4475 O O . SER A 1 566 ? 19.859 40.594 26.625 1 44.97 566 SER A O 1
ATOM 4477 N N . ASP A 1 567 ? 21.125 41.312 28.359 1 44.38 567 ASP A N 1
ATOM 4478 C CA . ASP A 1 567 ? 20.469 40.562 29.438 1 44.38 567 ASP A CA 1
ATOM 4479 C C . ASP A 1 567 ? 19.203 41.281 29.906 1 44.38 567 ASP A C 1
ATOM 4481 O O . ASP A 1 567 ? 18.297 40.656 30.453 1 44.38 567 ASP A O 1
ATOM 4485 N N . ALA A 1 568 ? 19.109 42.594 29.859 1 45.28 568 ALA A N 1
ATOM 4486 C CA . ALA A 1 568 ? 18.203 43.531 30.516 1 45.28 568 ALA A CA 1
ATOM 4487 C C . ALA A 1 568 ? 16.922 43.719 29.703 1 45.28 568 ALA A C 1
ATOM 4489 O O . ALA A 1 568 ? 15.938 44.25 30.219 1 45.28 568 ALA A O 1
ATOM 4490 N N . HIS A 1 569 ? 16.891 43.531 28.438 1 50.78 569 HIS A N 1
ATOM 4491 C CA . HIS A 1 569 ? 15.773 43.75 27.516 1 50.78 569 HIS A CA 1
ATOM 4492 C C . HIS A 1 569 ? 14.688 42.688 27.703 1 50.78 569 HIS A C 1
ATOM 4494 O O . HIS A 1 569 ? 13.57 42.844 27.203 1 50.78 569 HIS A O 1
ATOM 4500 N N . ARG A 1 570 ? 15.008 41.625 28.375 1 54.41 570 ARG A N 1
ATOM 4501 C CA . ARG A 1 570 ? 13.984 40.656 28.734 1 54.41 570 ARG A CA 1
ATOM 4502 C C . ARG A 1 570 ? 12.914 41.25 29.625 1 54.41 570 ARG A C 1
ATOM 4504 O O . ARG A 1 570 ? 11.844 40.688 29.812 1 54.41 570 ARG A O 1
ATOM 4511 N N . GLU A 1 571 ? 13.273 42.594 29.984 1 63.53 571 GLU A N 1
ATOM 4512 C CA . GLU A 1 571 ? 12.336 43.156 30.953 1 63.53 571 GLU A CA 1
ATOM 4513 C C . GLU A 1 571 ? 11.523 44.281 30.328 1 63.53 571 GLU A C 1
ATOM 4515 O O . GLU A 1 571 ? 10.742 44.938 31.016 1 63.53 571 GLU A O 1
ATOM 4520 N N . GLU A 1 572 ? 11.539 44.375 28.969 1 78.62 572 GLU A N 1
ATOM 4521 C CA . GLU A 1 572 ? 10.836 45.438 28.281 1 78.62 572 GLU A CA 1
ATOM 4522 C C . GLU A 1 572 ? 9.438 45.031 27.859 1 78.62 572 GLU A C 1
ATOM 4524 O O . GLU A 1 572 ? 9.164 43.812 27.719 1 78.62 572 GLU A O 1
ATOM 4529 N N . PHE A 1 573 ? 8.539 46.031 27.797 1 87.94 573 PHE A N 1
ATOM 4530 C CA . PHE A 1 573 ? 7.168 45.844 27.344 1 87.94 573 PHE A CA 1
ATOM 4531 C C . PHE A 1 573 ? 6.855 46.719 26.141 1 87.94 573 PHE A C 1
ATOM 4533 O O . PHE A 1 573 ? 7.457 47.781 25.969 1 87.94 573 PHE A O 1
ATOM 4540 N N . TYR A 1 574 ? 6.016 46.219 25.344 1 92 574 TYR A N 1
ATOM 4541 C CA . TYR A 1 574 ? 5.617 46.938 24.125 1 92 574 TYR A CA 1
ATOM 4542 C C . TYR A 1 574 ? 4.102 47.062 24.047 1 92 574 TYR A C 1
ATOM 4544 O O . TYR A 1 574 ? 3.365 46.219 24.562 1 92 574 TYR A O 1
ATOM 4552 N N . LYS A 1 575 ? 3.758 48.188 23.5 1 93 575 LYS A N 1
ATOM 4553 C CA . LYS A 1 575 ? 2.348 48.406 23.203 1 93 575 LYS A CA 1
ATOM 4554 C C . LYS A 1 575 ? 2.008 47.906 21.797 1 93 575 LYS A C 1
ATOM 4556 O O . LYS A 1 575 ? 2.672 48.25 20.828 1 93 575 LYS A O 1
ATOM 4561 N N . VAL A 1 576 ? 1.081 47 21.703 1 95.62 576 VAL A N 1
ATOM 4562 C CA . VAL A 1 576 ? 0.622 46.438 20.438 1 95.62 576 VAL A CA 1
ATOM 4563 C C . VAL A 1 576 ? -0.743 47.031 20.078 1 95.62 576 VAL A C 1
ATOM 4565 O O . VAL A 1 576 ? -1.701 46.906 20.844 1 95.62 576 VAL A O 1
ATOM 4568 N N . ILE A 1 577 ? -0.817 47.719 18.922 1 96.12 577 ILE A N 1
ATOM 4569 C CA . ILE A 1 577 ? -2.039 48.375 18.469 1 96.12 577 ILE A CA 1
ATOM 4570 C C . ILE A 1 577 ? -2.531 47.75 17.172 1 96.12 577 ILE A C 1
ATOM 4572 O O . ILE A 1 577 ? -1.739 47.469 16.281 1 96.12 577 ILE A O 1
ATOM 4576 N N . LEU A 1 578 ? -3.77 47.469 17.156 1 96.38 578 LEU A N 1
ATOM 4577 C CA . LEU A 1 578 ? -4.367 46.906 15.953 1 96.38 578 LEU A CA 1
ATOM 4578 C C . LEU A 1 578 ? -5.145 47.969 15.188 1 96.38 578 LEU A C 1
ATOM 4580 O O . LEU A 1 578 ? -6.164 48.469 15.672 1 96.38 578 LEU A O 1
ATOM 4584 N N . GLN A 1 579 ? -4.637 48.406 14.039 1 96.56 579 GLN A N 1
ATOM 4585 C CA . GLN A 1 579 ? -5.352 49.312 13.133 1 96.56 579 GLN A CA 1
ATOM 4586 C C . GLN A 1 579 ? -6.113 48.5 12.07 1 96.56 579 GLN A C 1
ATOM 4588 O O . GLN A 1 579 ? -5.586 47.562 11.508 1 96.56 579 GLN A O 1
ATOM 4593 N N . ARG A 1 580 ? -7.355 48.812 11.805 1 95.88 580 ARG A N 1
ATOM 4594 C CA . ARG A 1 580 ? -8.195 48.156 10.82 1 95.88 580 ARG A CA 1
ATOM 4595 C C . ARG A 1 580 ? -8.688 49.125 9.758 1 95.88 580 ARG A C 1
ATOM 4597 O O . ARG A 1 580 ? -8.852 50.312 10.039 1 95.88 580 ARG A O 1
ATOM 4604 N N . ALA A 1 581 ? -8.906 48.625 8.664 1 94.94 581 ALA A N 1
ATOM 4605 C CA . ALA A 1 581 ? -9.492 49.406 7.598 1 94.94 581 ALA A CA 1
ATOM 4606 C C . ALA A 1 581 ? -10.891 49.906 7.977 1 94.94 581 ALA A C 1
ATOM 4608 O O . ALA A 1 581 ? -11.617 49.219 8.695 1 94.94 581 ALA A O 1
ATOM 4609 N N . PRO A 1 582 ? -11.211 51.062 7.5 1 92 582 PRO A N 1
ATOM 4610 C CA . PRO A 1 582 ? -12.562 51.562 7.785 1 92 582 PRO A CA 1
ATOM 4611 C C . PRO A 1 582 ? -13.656 50.594 7.332 1 92 582 PRO A C 1
ATOM 4613 O O . PRO A 1 582 ? -13.594 50.062 6.223 1 92 582 PRO A O 1
ATOM 4616 N N . GLY A 1 583 ? -14.547 50.344 8.164 1 90.69 583 GLY A N 1
ATOM 4617 C CA . GLY A 1 583 ? -15.672 49.469 7.828 1 90.69 583 GLY A CA 1
ATOM 4618 C C . GLY A 1 583 ? -15.438 48.031 8.203 1 90.69 583 GLY A C 1
ATOM 4619 O O . GLY A 1 583 ? -16.375 47.25 8.281 1 90.69 583 GLY A O 1
ATOM 4620 N N . MET A 1 584 ? -14.18 47.656 8.383 1 93.62 584 MET A N 1
ATOM 4621 C CA . MET A 1 584 ? -13.875 46.281 8.766 1 93.62 584 MET A CA 1
ATOM 4622 C C . MET A 1 584 ? -14.375 45.969 10.172 1 93.62 584 MET A C 1
ATOM 4624 O O . MET A 1 584 ? -14.141 46.75 11.102 1 93.62 584 MET A O 1
ATOM 4628 N N . PRO A 1 585 ? -15.148 44.875 10.289 1 91.81 585 PRO A N 1
ATOM 4629 C CA . PRO A 1 585 ? -15.656 44.531 11.617 1 91.81 585 PRO A CA 1
ATOM 4630 C C . PRO A 1 585 ? -14.531 44.312 12.633 1 91.81 585 PRO A C 1
ATOM 4632 O O . PRO A 1 585 ? -13.43 43.906 12.25 1 91.81 585 PRO A O 1
ATOM 4635 N N . GLU A 1 586 ? -14.859 44.531 13.883 1 90.25 586 GLU A N 1
ATOM 4636 C CA . GLU A 1 586 ? -13.898 44.281 14.953 1 90.25 586 GLU A CA 1
ATOM 4637 C C . GLU A 1 586 ? -13.68 42.781 15.125 1 90.25 586 GLU A C 1
ATOM 4639 O O . GLU A 1 586 ? -14.617 42 15.039 1 90.25 586 GLU A O 1
ATOM 4644 N N . PHE A 1 587 ? -12.469 42.438 15.266 1 89.94 587 PHE A N 1
ATOM 4645 C CA . PHE A 1 587 ? -12.109 41.062 15.5 1 89.94 587 PHE A CA 1
ATOM 4646 C C . PHE A 1 587 ? -10.82 40.969 16.312 1 89.94 587 PHE A C 1
ATOM 4648 O O . PHE A 1 587 ? -10.156 41.969 16.562 1 89.94 587 PHE A O 1
ATOM 4655 N N . GLY A 1 588 ? -10.523 39.812 16.734 1 90.06 588 GLY A N 1
ATOM 4656 C CA . GLY A 1 588 ? -9.242 39.562 17.375 1 90.06 588 GLY A CA 1
ATOM 4657 C C . GLY A 1 588 ? -9.242 39.844 18.859 1 90.06 588 GLY A C 1
ATOM 4658 O O . GLY A 1 588 ? -10.242 40.312 19.406 1 90.06 588 GLY A O 1
ATOM 4659 N N . MET A 1 589 ? -8.086 39.656 19.422 1 93.81 589 MET A N 1
ATOM 4660 C CA . MET A 1 589 ? -7.992 39.688 20.875 1 93.81 589 MET A CA 1
ATOM 4661 C C . MET A 1 589 ? -7.262 40.938 21.359 1 93.81 589 MET A C 1
ATOM 4663 O O . MET A 1 589 ? -7.164 41.188 22.562 1 93.81 589 MET A O 1
ATOM 4667 N N . ILE A 1 590 ? -6.863 41.75 20.438 1 93.81 590 ILE A N 1
ATOM 4668 C CA . ILE A 1 590 ? -6.051 42.906 20.828 1 93.81 590 ILE A CA 1
ATOM 4669 C C . ILE A 1 590 ? -6.961 44.062 21.25 1 93.81 590 ILE A C 1
ATOM 4671 O O . ILE A 1 590 ? -6.656 44.781 22.203 1 93.81 590 ILE A O 1
ATOM 4675 N N . GLY A 1 591 ? -8.117 44.25 20.578 1 89.06 591 GLY A N 1
ATOM 4676 C CA . GLY A 1 591 ? -8.945 45.438 20.828 1 89.06 591 GLY A CA 1
ATOM 4677 C C . GLY A 1 591 ? -8.273 46.719 20.391 1 89.06 591 GLY A C 1
ATOM 4678 O O . GLY A 1 591 ? -7.781 46.812 19.266 1 89.06 591 GLY A O 1
ATOM 4679 N N . GLU A 1 592 ? -8.25 47.688 21.312 1 85.12 592 GLU A N 1
ATOM 4680 C CA . GLU A 1 592 ? -7.582 48.938 20.984 1 85.12 592 GLU A CA 1
ATOM 4681 C C . GLU A 1 592 ? -6.066 48.812 21.094 1 85.12 592 GLU A C 1
ATOM 4683 O O . GLU A 1 592 ? -5.332 49.188 20.188 1 85.12 592 GLU A O 1
ATOM 4688 N N . PHE A 1 593 ? -5.609 48.281 22.203 1 91.06 593 PHE A N 1
ATOM 4689 C CA . PHE A 1 593 ? -4.191 47.969 22.359 1 91.06 593 PHE A CA 1
ATOM 4690 C C . PHE A 1 593 ? -3.98 47 23.516 1 91.06 593 PHE A C 1
ATOM 4692 O O . PHE A 1 593 ? -4.875 46.812 24.344 1 91.06 593 PHE A O 1
ATOM 4699 N N . LYS A 1 594 ? -2.895 46.406 23.547 1 93.69 594 LYS A N 1
ATOM 4700 C CA . LYS A 1 594 ? -2.424 45.594 24.656 1 93.69 594 LYS A CA 1
ATOM 4701 C C . LYS A 1 594 ? -0.941 45.812 24.922 1 93.69 594 LYS A C 1
ATOM 4703 O O . LYS A 1 594 ? -0.194 46.219 24.031 1 93.69 594 LYS A O 1
ATOM 4708 N N . VAL A 1 595 ? -0.547 45.688 26.141 1 91.94 595 VAL A N 1
ATOM 4709 C CA . VAL A 1 595 ? 0.857 45.75 26.531 1 91.94 595 VAL A CA 1
ATOM 4710 C C . VAL A 1 595 ? 1.421 44.344 26.734 1 91.94 595 VAL A C 1
ATOM 4712 O O . VAL A 1 595 ? 0.878 43.562 27.531 1 91.94 595 VAL A O 1
ATOM 4715 N N . VAL A 1 596 ? 2.428 44.062 26 1 92.94 596 VAL A N 1
ATOM 4716 C CA . VAL A 1 596 ? 2.984 42.719 25.969 1 92.94 596 VAL A CA 1
ATOM 4717 C C . VAL A 1 596 ? 4.484 42.781 26.25 1 92.94 596 VAL A C 1
ATOM 4719 O O . VAL A 1 596 ? 5.164 43.719 25.844 1 92.94 596 VAL A O 1
ATOM 4722 N N . SER A 1 597 ? 4.906 41.781 26.984 1 91.56 597 SER A N 1
ATOM 4723 C CA . SER A 1 597 ? 6.336 41.719 27.281 1 91.56 597 SER A CA 1
ATOM 4724 C C . SER A 1 597 ? 7.133 41.375 26.016 1 91.56 597 SER A C 1
ATOM 4726 O O . SER A 1 597 ? 6.613 40.75 25.094 1 91.56 597 SER A O 1
ATOM 4728 N N . ALA A 1 598 ? 8.391 41.781 25.969 1 90.5 598 ALA A N 1
ATOM 4729 C CA . ALA A 1 598 ? 9.273 41.5 24.844 1 90.5 598 ALA A CA 1
ATOM 4730 C C . ALA A 1 598 ? 9.406 40 24.625 1 90.5 598 ALA A C 1
ATOM 4732 O O . ALA A 1 598 ? 9.539 39.531 23.484 1 90.5 598 ALA A O 1
ATOM 4733 N N . LYS A 1 599 ? 9.359 39.312 25.656 1 90.69 599 LYS A N 1
ATOM 4734 C CA . LYS A 1 599 ? 9.492 37.844 25.594 1 90.69 599 LYS A CA 1
ATOM 4735 C C . LYS A 1 599 ? 8.32 37.219 24.859 1 90.69 599 LYS A C 1
ATOM 4737 O O . LYS A 1 599 ? 8.516 36.312 24.047 1 90.69 599 LYS A O 1
ATOM 4742 N N . CYS A 1 600 ? 7.086 37.656 25.078 1 94.12 600 CYS A N 1
ATOM 4743 C CA . CYS A 1 600 ? 5.879 37.062 24.531 1 94.12 600 CYS A CA 1
ATOM 4744 C C . CYS A 1 600 ? 5.477 37.719 23.219 1 94.12 600 CYS A C 1
ATOM 4746 O O . CYS A 1 600 ? 4.648 37.188 22.469 1 94.12 600 CYS A O 1
ATOM 4748 N N . LEU A 1 601 ? 6.145 38.844 22.891 1 95.5 601 LEU A N 1
ATOM 4749 C CA . LEU A 1 601 ? 5.723 39.688 21.781 1 95.5 601 LEU A CA 1
ATOM 4750 C C . LEU A 1 601 ? 5.699 38.906 20.469 1 95.5 601 LEU A C 1
ATOM 4752 O O . LEU A 1 601 ? 4.715 38.969 19.734 1 95.5 601 LEU A O 1
ATOM 4756 N N . PRO A 1 602 ? 6.762 38.125 20.125 1 96.38 602 PRO A N 1
ATOM 4757 C CA . PRO A 1 602 ? 6.738 37.406 18.844 1 96.38 602 PRO A CA 1
ATOM 4758 C C . PRO A 1 602 ? 5.574 36.438 18.734 1 96.38 602 PRO A C 1
ATOM 4760 O O . PRO A 1 602 ? 4.922 36.344 17.688 1 96.38 602 PRO A O 1
ATOM 4763 N N . ASP A 1 603 ? 5.242 35.719 19.766 1 96 603 ASP A N 1
ATOM 4764 C CA . ASP A 1 603 ? 4.164 34.75 19.75 1 96 603 ASP A CA 1
ATOM 4765 C C . ASP A 1 603 ? 2.803 35.406 19.609 1 96 603 ASP A C 1
ATOM 4767 O O . ASP A 1 603 ? 1.943 34.938 18.875 1 96 603 ASP A O 1
ATOM 4771 N N . VAL A 1 604 ? 2.654 36.469 20.344 1 96.94 604 VAL A N 1
ATOM 4772 C CA . VAL A 1 604 ? 1.396 37.219 20.297 1 96.94 604 VAL A CA 1
ATOM 4773 C C . VAL A 1 604 ? 1.167 37.781 18.891 1 96.94 604 VAL A C 1
ATOM 4775 O O . VAL A 1 604 ? 0.07 37.656 18.344 1 96.94 604 VAL A O 1
ATOM 4778 N N . VAL A 1 605 ? 2.197 38.344 18.359 1 97.88 605 VAL A N 1
ATOM 4779 C CA . VAL A 1 605 ? 2.082 39 17.047 1 97.88 605 VAL A CA 1
ATOM 4780 C C . VAL A 1 605 ? 1.897 37.938 15.961 1 97.88 605 VAL A C 1
ATOM 4782 O O . VAL A 1 605 ? 1.174 38.156 14.992 1 97.88 605 VAL A O 1
ATOM 4785 N N . ARG A 1 606 ? 2.568 36.812 16.078 1 96.88 606 ARG A N 1
ATOM 4786 C CA . ARG A 1 606 ? 2.402 35.75 15.125 1 96.88 606 ARG A CA 1
ATOM 4787 C C . ARG A 1 606 ? 0.957 35.25 15.086 1 96.88 606 ARG A C 1
ATOM 4789 O O . ARG A 1 606 ? 0.369 35.125 14.008 1 96.88 606 ARG A O 1
ATOM 4796 N N . GLN A 1 607 ? 0.392 35 16.234 1 95 607 GLN A N 1
ATOM 4797 C CA . GLN A 1 607 ? -0.988 34.531 16.312 1 95 607 GLN A CA 1
ATOM 4798 C C . GLN A 1 607 ? -1.956 35.594 15.781 1 95 607 GLN A C 1
ATOM 4800 O O . GLN A 1 607 ? -2.895 35.281 15.047 1 95 607 GLN A O 1
ATOM 4805 N N . THR A 1 608 ? -1.671 36.812 16.188 1 96.31 608 THR A N 1
ATOM 4806 C CA . THR A 1 608 ? -2.541 37.906 15.781 1 96.31 608 THR A CA 1
ATOM 4807 C C . THR A 1 608 ? -2.486 38.125 14.273 1 96.31 608 THR A C 1
ATOM 4809 O O . THR A 1 608 ? -3.518 38.312 13.625 1 96.31 608 THR A O 1
ATOM 4812 N N . SER A 1 609 ? -1.276 38.094 13.719 1 97.44 609 SER A N 1
ATOM 4813 C CA . SER A 1 609 ? -1.124 38.344 12.289 1 97.44 609 SER A CA 1
ATOM 4814 C C . SER A 1 609 ? -1.727 37.188 11.477 1 97.44 609 SER A C 1
ATOM 4816 O O . SER A 1 609 ? -2.301 37.438 10.406 1 97.44 609 SER A O 1
ATOM 4818 N N . MET A 1 610 ? -1.612 35.969 11.953 1 95.69 610 MET A N 1
ATOM 4819 C CA . MET A 1 610 ? -2.186 34.812 11.281 1 95.69 610 MET A CA 1
ATOM 4820 C C . MET A 1 610 ? -3.705 34.938 11.211 1 95.69 610 MET A C 1
ATOM 4822 O O . MET A 1 610 ? -4.289 34.781 10.133 1 95.69 610 MET A O 1
ATOM 4826 N N . LEU A 1 611 ? -4.301 35.188 12.297 1 93.62 611 LEU A N 1
ATOM 4827 C CA . LEU A 1 611 ? -5.754 35.25 12.359 1 93.62 611 LEU A CA 1
ATOM 4828 C C . LEU A 1 611 ? -6.266 36.469 11.594 1 93.62 611 LEU A C 1
ATOM 4830 O O . LEU A 1 611 ? -7.32 36.406 10.961 1 93.62 611 LEU A O 1
ATOM 4834 N N . ALA A 1 612 ? -5.508 37.531 11.688 1 96.25 612 ALA A N 1
ATOM 4835 C CA . ALA A 1 612 ? -5.879 38.75 10.961 1 96.25 612 ALA A CA 1
ATOM 4836 C C . ALA A 1 612 ? -5.84 38.5 9.453 1 96.25 612 ALA A C 1
ATOM 4838 O O . ALA A 1 612 ? -6.727 38.969 8.719 1 96.25 612 ALA A O 1
ATOM 4839 N N . ASP A 1 613 ? -4.801 37.844 9.023 1 97.06 613 ASP A N 1
ATOM 4840 C CA . ASP A 1 613 ? -4.695 37.594 7.59 1 97.06 613 ASP A CA 1
ATOM 4841 C C . ASP A 1 613 ? -5.805 36.656 7.117 1 97.06 613 ASP A C 1
ATOM 4843 O O . ASP A 1 613 ? -6.309 36.812 6 1 97.06 613 ASP A O 1
ATOM 4847 N N . PHE A 1 614 ? -6.109 35.719 7.941 1 95.12 614 PHE A N 1
ATOM 4848 C CA . PHE A 1 614 ? -7.219 34.844 7.629 1 95.12 614 PHE A CA 1
ATOM 4849 C C . PHE A 1 614 ? -8.508 35.625 7.426 1 95.12 614 PHE A C 1
ATOM 4851 O O . PHE A 1 614 ? -9.211 35.438 6.43 1 95.12 614 PHE A O 1
ATOM 4858 N N . PHE A 1 615 ? -8.828 36.438 8.32 1 95.94 615 PHE A N 1
ATOM 4859 C CA . PHE A 1 615 ? -10.055 37.219 8.234 1 95.94 615 PHE A CA 1
ATOM 4860 C C . PHE A 1 615 ? -10.008 38.188 7.055 1 95.94 615 PHE A C 1
ATOM 4862 O O . PHE A 1 615 ? -11.008 38.375 6.363 1 95.94 615 PHE A O 1
ATOM 4869 N N . ALA A 1 616 ? -8.844 38.812 6.855 1 97.06 616 ALA A N 1
ATOM 4870 C CA . ALA A 1 616 ? -8.695 39.75 5.746 1 97.06 616 ALA A CA 1
ATOM 4871 C C . ALA A 1 616 ? -8.992 39.094 4.41 1 97.06 616 ALA A C 1
ATOM 4873 O O . ALA A 1 616 ? -9.625 39.688 3.537 1 97.06 616 ALA A O 1
ATOM 4874 N N . GLN A 1 617 ? -8.531 37.906 4.238 1 96.44 617 GLN A N 1
ATOM 4875 C CA . GLN A 1 617 ? -8.805 37.156 3.014 1 96.44 617 GLN A CA 1
ATOM 4876 C C . GLN A 1 617 ? -10.305 36.969 2.805 1 96.44 617 GLN A C 1
ATOM 4878 O O . GLN A 1 617 ? -10.805 37.125 1.692 1 96.44 617 GLN A O 1
ATOM 4883 N N . ILE A 1 618 ? -11 36.625 3.844 1 96.62 618 ILE A N 1
ATOM 4884 C CA . ILE A 1 618 ? -12.438 36.375 3.773 1 96.62 618 ILE A CA 1
ATOM 4885 C C . ILE A 1 618 ? -13.148 37.719 3.502 1 96.62 618 ILE A C 1
ATOM 4887 O O . ILE A 1 618 ? -14.086 37.781 2.693 1 96.62 618 ILE A O 1
ATOM 4891 N N . TYR A 1 619 ? -12.672 38.75 4.195 1 96.44 619 TYR A N 1
ATOM 4892 C CA . TYR A 1 619 ? -13.25 40.062 4.039 1 96.44 619 TYR A CA 1
ATOM 4893 C C . TYR A 1 619 ? -13.133 40.562 2.598 1 96.44 619 TYR A C 1
ATOM 4895 O O . TYR A 1 619 ? -14.086 41.094 2.041 1 96.44 619 TYR A O 1
ATOM 4903 N N . VAL A 1 620 ? -12.008 40.344 1.998 1 96.06 620 VAL A N 1
ATOM 4904 C CA . VAL A 1 620 ? -11.781 40.719 0.606 1 96.06 620 VAL A CA 1
ATOM 4905 C C . VAL A 1 620 ? -12.641 39.844 -0.311 1 96.06 620 VAL A C 1
ATOM 4907 O O . VAL A 1 620 ? -13.242 40.344 -1.265 1 96.06 620 VAL A O 1
ATOM 4910 N N . HIS A 1 621 ? -12.719 38.562 0.015 1 95.75 621 HIS A N 1
ATOM 4911 C CA . HIS A 1 621 ? -13.477 37.594 -0.794 1 95.75 621 HIS A CA 1
ATOM 4912 C C . HIS A 1 621 ? -14.953 37.969 -0.841 1 95.75 621 HIS A C 1
ATOM 4914 O O . HIS A 1 621 ? -15.609 37.812 -1.868 1 95.75 621 HIS A O 1
ATOM 4920 N N . THR A 1 622 ? -15.516 38.531 0.233 1 95.69 622 THR A N 1
ATOM 4921 C CA . THR A 1 622 ? -16.922 38.906 0.31 1 95.69 622 THR A CA 1
ATOM 4922 C C . THR A 1 622 ? -17.109 40.375 -0.131 1 95.69 622 THR A C 1
ATOM 4924 O O . THR A 1 622 ? -18.109 41 0.201 1 95.69 622 THR A O 1
ATOM 4927 N N . GLN A 1 623 ? -16.141 40.938 -0.796 1 95.06 623 GLN A N 1
ATOM 4928 C CA . GLN A 1 623 ? -16.172 42.312 -1.26 1 95.06 623 GLN A CA 1
ATOM 4929 C C . GLN A 1 623 ? -16.484 43.281 -0.115 1 95.06 623 GLN A C 1
ATOM 4931 O O . GLN A 1 623 ? -17.406 44.062 -0.205 1 95.06 623 GLN A O 1
ATOM 4936 N N . HIS A 1 624 ? -15.711 43.031 1.008 1 94.38 624 HIS A N 1
ATOM 4937 C CA . HIS A 1 624 ? -15.812 43.875 2.193 1 94.38 624 HIS A CA 1
ATOM 4938 C C . HIS A 1 624 ? -17.188 43.781 2.826 1 94.38 624 HIS A C 1
ATOM 4940 O O . HIS A 1 624 ? -17.797 44.812 3.156 1 94.38 624 HIS A O 1
ATOM 4946 N N . ASP A 1 625 ? -17.688 42.562 2.803 1 92.12 625 ASP A N 1
ATOM 4947 C CA . ASP A 1 625 ? -18.906 42.188 3.506 1 92.12 625 ASP A CA 1
ATOM 4948 C C . ASP A 1 625 ? -20.141 42.688 2.756 1 92.12 625 ASP A C 1
ATOM 4950 O O . ASP A 1 625 ? -21.203 42.906 3.355 1 92.12 625 ASP A O 1
ATOM 4954 N N . THR A 1 626 ? -20.047 42.938 1.421 1 92.94 626 THR A N 1
ATOM 4955 C CA . THR A 1 626 ? -21.172 43.406 0.624 1 92.94 626 THR A CA 1
ATOM 4956 C C . THR A 1 626 ? -21.828 42.25 -0.124 1 92.94 626 THR A C 1
ATOM 4958 O O . THR A 1 626 ? -22.969 42.375 -0.572 1 92.94 626 THR A O 1
ATOM 4961 N N . THR A 1 627 ? -21.094 41.25 -0.276 1 93.38 627 THR A N 1
ATOM 4962 C CA . THR A 1 627 ? -21.641 40.062 -0.938 1 93.38 627 THR A CA 1
ATOM 4963 C C . THR A 1 627 ? -21.609 38.844 -0.002 1 93.38 627 THR A C 1
ATOM 4965 O O . THR A 1 627 ? -20.734 38.75 0.858 1 93.38 627 THR A O 1
ATOM 4968 N N . ARG A 1 628 ? -22.547 37.938 -0.198 1 91.06 628 ARG A N 1
ATOM 4969 C CA . ARG A 1 628 ? -22.641 36.75 0.623 1 91.06 628 ARG A CA 1
ATOM 4970 C C . ARG A 1 628 ? -22.156 35.531 -0.151 1 91.06 628 ARG A C 1
ATOM 4972 O O . ARG A 1 628 ? -22.922 34.562 -0.338 1 91.06 628 ARG A O 1
ATOM 4979 N N . GLU A 1 629 ? -20.953 35.562 -0.578 1 93.5 629 GLU A N 1
ATOM 4980 C CA . GLU A 1 629 ? -20.297 34.438 -1.246 1 93.5 629 GLU A CA 1
ATOM 4981 C C . GLU A 1 629 ? -19.438 33.656 -0.272 1 93.5 629 GLU A C 1
ATOM 4983 O O . GLU A 1 629 ? -18.578 34.219 0.418 1 93.5 629 GLU A O 1
ATOM 4988 N N . GLU A 1 630 ? -19.688 32.406 -0.21 1 94.31 630 GLU A N 1
ATOM 4989 C CA . GLU A 1 630 ? -18.969 31.562 0.732 1 94.31 630 GLU A CA 1
ATOM 4990 C C . GLU A 1 630 ? -17.484 31.5 0.387 1 94.31 630 GLU A C 1
ATOM 4992 O O . GLU A 1 630 ? -17.109 31.391 -0.786 1 94.31 630 GLU A O 1
ATOM 4997 N N . PHE A 1 631 ? -16.609 31.562 1.361 1 95.81 631 PHE A N 1
ATOM 4998 C CA . PHE A 1 631 ? -15.172 31.406 1.206 1 95.81 631 PHE A CA 1
ATOM 4999 C C . PHE A 1 631 ? -14.781 29.938 1.165 1 95.81 631 PHE A C 1
ATOM 5001 O O . PHE A 1 631 ? -15.062 29.188 2.104 1 95.81 631 PHE A O 1
ATOM 5008 N N . ILE A 1 632 ? -14.141 29.5 0.123 1 96.44 632 ILE A N 1
ATOM 5009 C CA . ILE A 1 632 ? -13.758 28.109 -0.055 1 96.44 632 ILE A CA 1
ATOM 5010 C C . ILE A 1 632 ? -12.297 27.922 0.341 1 96.44 632 ILE A C 1
ATOM 5012 O O . ILE A 1 632 ? -11.398 28.469 -0.299 1 96.44 632 ILE A O 1
ATOM 5016 N N . THR A 1 633 ? -12.086 27.172 1.399 1 96.25 633 THR A N 1
ATOM 5017 C CA . THR A 1 633 ? -10.727 26.859 1.829 1 96.25 633 THR A CA 1
ATOM 5018 C C . THR A 1 633 ? -10.016 25.984 0.805 1 96.25 633 THR A C 1
ATOM 5020 O O . THR A 1 633 ? -10.672 25.344 -0.032 1 96.25 633 THR A O 1
ATOM 5023 N N . PRO A 1 634 ? -8.68 25.875 0.861 1 96.12 634 PRO A N 1
ATOM 5024 C CA . PRO A 1 634 ? -7.945 25.016 -0.077 1 96.12 634 PRO A CA 1
ATOM 5025 C C . PRO A 1 634 ? -8.367 23.547 0.001 1 96.12 634 PRO A C 1
ATOM 5027 O O . PRO A 1 634 ? -8.516 22.891 -1.03 1 96.12 634 PRO A O 1
ATOM 5030 N N . TRP A 1 635 ? -8.594 23.031 1.124 1 97.81 635 TRP A N 1
ATOM 5031 C CA . TRP A 1 635 ? -9.008 21.641 1.29 1 97.81 635 TRP A CA 1
ATOM 5032 C C . TRP A 1 635 ? -10.367 21.391 0.64 1 97.81 635 TRP A C 1
ATOM 5034 O O . TRP A 1 635 ? -10.586 20.344 0.017 1 97.81 635 TRP A O 1
ATOM 5044 N N . ARG A 1 636 ? -11.281 22.359 0.817 1 97.44 636 ARG A N 1
ATOM 5045 C CA . ARG A 1 636 ? -12.586 22.234 0.182 1 97.44 636 ARG A CA 1
ATOM 5046 C C . ARG A 1 636 ? -12.469 22.297 -1.338 1 97.44 636 ARG A C 1
ATOM 5048 O O . ARG A 1 636 ? -13.195 21.609 -2.053 1 97.44 636 ARG A O 1
ATOM 5055 N N . ALA A 1 637 ? -11.586 23.172 -1.773 1 97.88 637 ALA A N 1
ATOM 5056 C CA . ALA A 1 637 ? -11.352 23.266 -3.211 1 97.88 637 ALA A CA 1
ATOM 5057 C C . ALA A 1 637 ? -10.859 21.938 -3.779 1 97.88 637 ALA A C 1
ATOM 5059 O O . ALA A 1 637 ? -11.273 21.531 -4.871 1 97.88 637 ALA A O 1
ATOM 5060 N N . ARG A 1 638 ? -10.008 21.297 -3.113 1 98 638 ARG A N 1
ATOM 5061 C CA . ARG A 1 638 ? -9.492 20 -3.525 1 98 638 ARG A CA 1
ATOM 5062 C C . ARG A 1 638 ? -10.609 18.953 -3.545 1 98 638 ARG A C 1
ATOM 5064 O O . ARG A 1 638 ? -10.711 18.172 -4.488 1 98 638 ARG A O 1
ATOM 5071 N N . LEU A 1 639 ? -11.43 18.938 -2.48 1 97.75 639 LEU A N 1
ATOM 5072 C CA . LEU A 1 639 ? -12.57 18.031 -2.436 1 97.75 639 LEU A CA 1
ATOM 5073 C C . LEU A 1 639 ? -13.477 18.234 -3.648 1 97.75 639 LEU A C 1
ATOM 5075 O O . LEU A 1 639 ? -13.891 17.266 -4.289 1 97.75 639 LEU A O 1
ATOM 5079 N N . ARG A 1 640 ? -13.758 19.484 -3.951 1 97.38 640 ARG A N 1
ATOM 5080 C CA . ARG A 1 640 ? -14.633 19.812 -5.07 1 97.38 640 ARG A CA 1
ATOM 5081 C C . ARG A 1 640 ? -14.031 19.344 -6.391 1 97.38 640 ARG A C 1
ATOM 5083 O O . ARG A 1 640 ? -14.75 18.891 -7.285 1 97.38 640 ARG A O 1
ATOM 5090 N N . GLN A 1 641 ? -12.734 19.484 -6.469 1 97.06 641 GLN A N 1
ATOM 5091 C CA . GLN A 1 641 ? -12.062 19.047 -7.691 1 97.06 641 GLN A CA 1
ATOM 5092 C C . GLN A 1 641 ? -12.18 17.531 -7.859 1 97.06 641 GLN A C 1
ATOM 5094 O O . GLN A 1 641 ? -12.414 17.047 -8.969 1 97.06 641 GLN A O 1
ATOM 5099 N N . ILE A 1 642 ? -11.992 16.781 -6.871 1 96.5 642 ILE A N 1
ATOM 5100 C CA . ILE A 1 642 ? -12.094 15.328 -6.918 1 96.5 642 ILE A CA 1
ATOM 5101 C C . ILE A 1 642 ? -13.523 14.914 -7.262 1 96.5 642 ILE A C 1
ATOM 5103 O O . ILE A 1 642 ? -13.742 14.062 -8.125 1 96.5 642 ILE A O 1
ATOM 5107 N N . ARG A 1 643 ? -14.492 15.578 -6.613 1 95.19 643 ARG A N 1
ATOM 5108 C CA . ARG A 1 643 ? -15.898 15.281 -6.863 1 95.19 643 ARG A CA 1
ATOM 5109 C C . ARG A 1 643 ? -16.281 15.633 -8.297 1 95.19 643 ARG A C 1
ATOM 5111 O O . ARG A 1 643 ? -17.078 14.938 -8.914 1 95.19 643 ARG A O 1
ATOM 5118 N N . MET A 1 644 ? -15.719 16.734 -8.742 1 95.88 644 MET A N 1
ATOM 5119 C CA . MET A 1 644 ? -15.977 17.125 -10.117 1 95.88 644 MET A CA 1
ATOM 5120 C C . MET A 1 644 ? -15.461 16.078 -11.094 1 95.88 644 MET A C 1
ATOM 5122 O O . MET A 1 644 ? -16.156 15.719 -12.055 1 95.88 644 MET A O 1
ATOM 5126 N N . TYR A 1 645 ? -14.336 15.594 -10.898 1 95.44 645 TYR A N 1
ATOM 5127 C CA . TYR A 1 645 ? -13.781 14.547 -11.75 1 95.44 645 TYR A CA 1
ATOM 5128 C C . TYR A 1 645 ? -14.641 13.289 -11.703 1 95.44 645 TYR A C 1
ATOM 5130 O O . TYR A 1 645 ? -14.914 12.672 -12.742 1 95.44 645 TYR A O 1
ATOM 5138 N N . LYS A 1 646 ? -15.016 12.906 -10.547 1 91.31 646 LYS A N 1
ATOM 5139 C CA . LYS A 1 646 ? -15.859 11.727 -10.359 1 91.31 646 LYS A CA 1
ATOM 5140 C C . LYS A 1 646 ? -17.156 11.859 -11.141 1 91.31 646 LYS A C 1
ATOM 5142 O O . LYS A 1 646 ? -17.656 10.875 -11.711 1 91.31 646 LYS A O 1
ATOM 5147 N N . SER A 1 647 ? -17.688 13.031 -11.125 1 92.06 647 SER A N 1
ATOM 5148 C CA . SER A 1 647 ? -18.969 13.266 -11.789 1 92.06 647 SER A CA 1
ATOM 5149 C C . SER A 1 647 ? -18.828 13.172 -13.305 1 92.06 647 SER A C 1
ATOM 5151 O O . SER A 1 647 ? -19.812 12.906 -14.008 1 92.06 647 SER A O 1
ATOM 5153 N N . LYS A 1 648 ? -17.688 13.359 -13.781 1 92.25 648 LYS A N 1
ATOM 5154 C CA . LYS A 1 648 ? -17.453 13.305 -15.219 1 92.25 648 LYS A CA 1
ATOM 5155 C C . LYS A 1 648 ? -17.234 11.867 -15.688 1 92.25 648 LYS A C 1
ATOM 5157 O O . LYS A 1 648 ? -17.266 11.594 -16.891 1 92.25 648 LYS A O 1
ATOM 5162 N N . LEU A 1 649 ? -17 10.961 -14.758 1 89.75 649 LEU A N 1
ATOM 5163 C CA . LEU A 1 649 ? -16.797 9.562 -15.109 1 89.75 649 LEU A CA 1
ATOM 5164 C C . LEU A 1 649 ? -18.109 8.875 -15.438 1 89.75 649 LEU A C 1
ATOM 5166 O O . LEU A 1 649 ? -19.156 9.219 -14.875 1 89.75 649 LEU A O 1
ATOM 5170 N N . PRO A 1 650 ? -18.031 7.93 -16.391 1 85.94 650 PRO A N 1
ATOM 5171 C CA . PRO A 1 650 ? -19.25 7.203 -16.719 1 85.94 650 PRO A CA 1
ATOM 5172 C C . PRO A 1 650 ? -19.828 6.438 -15.523 1 85.94 650 PRO A C 1
ATOM 5174 O O . PRO A 1 650 ? -19.078 5.984 -14.656 1 85.94 650 PRO A O 1
ATOM 5177 N N . PRO A 1 651 ? -21.109 6.387 -15.5 1 79.62 651 PRO A N 1
ATOM 5178 C CA . PRO A 1 651 ? -21.719 5.648 -14.383 1 79.62 651 PRO A CA 1
ATOM 5179 C C . PRO A 1 651 ? -21.297 4.184 -14.352 1 79.62 651 PRO A C 1
ATOM 5181 O O . PRO A 1 651 ? -21.125 3.564 -15.406 1 79.62 651 PRO A O 1
ATOM 5184 N N . MET A 1 652 ? -20.984 3.748 -13.148 1 71.25 652 MET A N 1
ATOM 5185 C CA . MET A 1 652 ? -20.609 2.346 -12.977 1 71.25 652 MET A CA 1
ATOM 5186 C C . MET A 1 652 ? -21.812 1.434 -13.172 1 71.25 652 MET A C 1
ATOM 5188 O O . MET A 1 652 ? -22.906 1.742 -12.711 1 71.25 652 MET A O 1
ATOM 5192 N N . ALA A 1 653 ? -21.578 0.481 -14.047 1 62.75 653 ALA A N 1
ATOM 5193 C CA . ALA A 1 653 ? -22.672 -0.457 -14.273 1 62.75 653 ALA A CA 1
ATOM 5194 C C . ALA A 1 653 ? -23.156 -1.063 -12.953 1 62.75 653 ALA A C 1
ATOM 5196 O O . ALA A 1 653 ? -22.344 -1.443 -12.109 1 62.75 653 ALA A O 1
ATOM 5197 N N . VAL A 1 654 ? -24.422 -0.904 -12.57 1 59.72 654 VAL A N 1
ATOM 5198 C CA . VAL A 1 654 ? -25.031 -1.458 -11.375 1 59.72 654 VAL A CA 1
ATOM 5199 C C . VAL A 1 654 ? -24.922 -2.98 -11.391 1 59.72 654 VAL A C 1
ATOM 5201 O O . VAL A 1 654 ? -25.297 -3.627 -12.375 1 59.72 654 VAL A O 1
ATOM 5204 N N . GLU A 1 655 ? -24.016 -3.596 -10.562 1 60.16 655 GLU A N 1
ATOM 5205 C CA . GLU A 1 655 ? -23.844 -5.043 -10.477 1 60.16 655 GLU A CA 1
ATOM 5206 C C . GLU A 1 655 ? -25.172 -5.73 -10.141 1 60.16 655 GLU A C 1
ATOM 5208 O O . GLU A 1 655 ? -25.812 -5.391 -9.148 1 60.16 655 GLU A O 1
ATOM 5213 N N . GLU A 1 656 ? -25.906 -6.184 -11.18 1 59.5 656 GLU A N 1
ATOM 5214 C CA . GLU A 1 656 ? -27.094 -6.969 -10.875 1 59.5 656 GLU A CA 1
ATOM 5215 C C . GLU A 1 656 ? -26.766 -8.148 -9.969 1 59.5 656 GLU A C 1
ATOM 5217 O O . GLU A 1 656 ? -25.844 -8.922 -10.258 1 59.5 656 GLU A O 1
ATOM 5222 N N . LEU A 1 657 ? -27.016 -8 -8.742 1 59.09 657 LEU A N 1
ATOM 5223 C CA . LEU A 1 657 ? -26.797 -9.086 -7.793 1 59.09 657 LEU A CA 1
ATOM 5224 C C . LEU A 1 657 ? -27.547 -10.336 -8.219 1 59.09 657 LEU A C 1
ATOM 5226 O O . LEU A 1 657 ? -28.766 -10.406 -8.086 1 59.09 657 LEU A O 1
ATOM 5230 N N . ALA A 1 658 ? -27.125 -11.047 -9.336 1 63.75 658 ALA A N 1
ATOM 5231 C CA . ALA A 1 658 ? -27.719 -12.359 -9.602 1 63.75 658 ALA A CA 1
ATOM 5232 C C . ALA A 1 658 ? -27.516 -13.305 -8.422 1 63.75 658 ALA A C 1
ATOM 5234 O O . ALA A 1 658 ? -26.547 -13.172 -7.676 1 63.75 658 ALA A O 1
ATOM 5235 N N . ASP A 1 659 ? -28.547 -14.078 -8.164 1 70.38 659 ASP A N 1
ATOM 5236 C CA . ASP A 1 659 ? -28.516 -15.031 -7.062 1 70.38 659 ASP A CA 1
ATOM 5237 C C . ASP A 1 659 ? -27.594 -16.219 -7.375 1 70.38 659 ASP A C 1
ATOM 5239 O O . ASP A 1 659 ? -27.328 -16.5 -8.547 1 70.38 659 ASP A O 1
ATOM 5243 N N . GLY A 1 660 ? -27.016 -16.734 -6.418 1 79 660 GLY A N 1
ATOM 5244 C CA . GLY A 1 660 ? -26.281 -17.984 -6.52 1 79 660 GLY A CA 1
ATOM 5245 C C . GLY A 1 660 ? -24.828 -17.797 -6.855 1 79 660 GLY A C 1
ATOM 5246 O O . GLY A 1 660 ? -24.281 -16.703 -6.703 1 79 660 GLY A O 1
ATOM 5247 N N . ILE A 1 661 ? -24.203 -18.797 -7.324 1 86.75 661 ILE A N 1
ATOM 5248 C CA . ILE A 1 661 ? -22.766 -18.828 -7.598 1 86.75 661 ILE A CA 1
ATOM 5249 C C . ILE A 1 661 ? -22.453 -18.016 -8.852 1 86.75 661 ILE A C 1
ATOM 5251 O O . ILE A 1 661 ? -21.453 -17.297 -8.906 1 86.75 661 ILE A O 1
ATOM 5255 N N . LEU A 1 662 ? -23.328 -18.047 -9.828 1 86.06 662 LEU A N 1
ATOM 5256 C CA . LEU A 1 662 ? -23.094 -17.344 -11.086 1 86.06 662 LEU A CA 1
ATOM 5257 C C . LEU A 1 662 ? -23.203 -15.836 -10.898 1 86.06 662 LEU A C 1
ATOM 5259 O O . LEU A 1 662 ? -22.688 -15.062 -11.719 1 86.06 662 LEU A O 1
ATOM 5263 N N . GLY A 1 663 ? -23.938 -15.406 -9.828 1 83.31 663 GLY A N 1
ATOM 5264 C CA . GLY A 1 663 ? -24.047 -13.992 -9.516 1 83.31 663 GLY A CA 1
ATOM 5265 C C . GLY A 1 663 ? -22.734 -13.383 -9.055 1 83.31 663 GLY A C 1
ATOM 5266 O O . GLY A 1 663 ? -22.594 -12.156 -9.023 1 83.31 663 GLY A O 1
ATOM 5267 N N . GLN A 1 664 ? -21.766 -14.227 -8.805 1 85.81 664 GLN A N 1
ATOM 5268 C CA . GLN A 1 664 ? -20.484 -13.766 -8.32 1 85.81 664 GLN A CA 1
ATOM 5269 C C . GLN A 1 664 ? -19.547 -13.43 -9.477 1 85.81 664 GLN A C 1
ATOM 5271 O O . GLN A 1 664 ? -18.406 -13.016 -9.258 1 85.81 664 GLN A O 1
ATOM 5276 N N . GLU A 1 665 ? -19.969 -13.578 -10.664 1 87.31 665 GLU A N 1
ATOM 5277 C CA . GLU A 1 665 ? -19.109 -13.445 -11.836 1 87.31 665 GLU A CA 1
ATOM 5278 C C . GLU A 1 665 ? -18.438 -12.078 -11.883 1 87.31 665 GLU A C 1
ATOM 5280 O O . GLU A 1 665 ? -17.234 -11.977 -12.094 1 87.31 665 GLU A O 1
ATOM 5285 N N . VAL A 1 666 ? -19.203 -11.016 -11.594 1 82.69 666 VAL A N 1
ATOM 5286 C CA . VAL A 1 666 ? -18.672 -9.664 -11.664 1 82.69 666 VAL A CA 1
ATOM 5287 C C . VAL A 1 666 ? -17.672 -9.445 -10.531 1 82.69 666 VAL A C 1
ATOM 5289 O O . VAL A 1 666 ? -16.625 -8.82 -10.727 1 82.69 666 VAL A O 1
ATOM 5292 N N . ALA A 1 667 ? -17.969 -9.969 -9.375 1 82.31 667 ALA A N 1
ATOM 5293 C CA . ALA A 1 667 ? -17.094 -9.812 -8.219 1 82.31 667 ALA A CA 1
ATOM 5294 C C . ALA A 1 667 ? -15.805 -10.609 -8.383 1 82.31 667 ALA A C 1
ATOM 5296 O O . ALA A 1 667 ? -14.742 -10.195 -7.918 1 82.31 667 ALA A O 1
ATOM 5297 N N . ARG A 1 668 ? -15.984 -11.742 -9.094 1 87.81 668 ARG A N 1
ATOM 5298 C CA . ARG A 1 668 ? -14.836 -12.633 -9.227 1 87.81 668 ARG A CA 1
ATOM 5299 C C . ARG A 1 668 ? -13.977 -12.25 -10.422 1 87.81 668 ARG A C 1
ATOM 5301 O O . ARG A 1 668 ? -12.82 -12.656 -10.523 1 87.81 668 ARG A O 1
ATOM 5308 N N . ASP A 1 669 ? -14.484 -11.508 -11.344 1 89.56 669 ASP A N 1
ATOM 5309 C CA . ASP A 1 669 ? -13.711 -11.023 -12.484 1 89.56 669 ASP A CA 1
ATOM 5310 C C . ASP A 1 669 ? -12.953 -9.742 -12.133 1 89.56 669 ASP A C 1
ATOM 5312 O O . ASP A 1 669 ? -13.422 -8.641 -12.43 1 89.56 669 ASP A O 1
ATOM 5316 N N . PHE A 1 670 ? -11.812 -9.867 -11.578 1 90 670 PHE A N 1
ATOM 5317 C CA . PHE A 1 670 ? -11.039 -8.727 -11.109 1 90 670 PHE A CA 1
ATOM 5318 C C . PHE A 1 670 ? -10.5 -7.918 -12.281 1 90 670 PHE A C 1
ATOM 5320 O O . PHE A 1 670 ? -10.023 -6.797 -12.109 1 90 670 PHE A O 1
ATOM 5327 N N . SER A 1 671 ? -10.445 -8.461 -13.539 1 91.88 671 SER A N 1
ATOM 5328 C CA . SER A 1 671 ? -9.898 -7.758 -14.695 1 91.88 671 SER A CA 1
ATOM 5329 C C . SER A 1 671 ? -10.719 -6.512 -15.023 1 91.88 671 SER A C 1
ATOM 5331 O O . SER A 1 671 ? -10.242 -5.617 -15.719 1 91.88 671 SER A O 1
ATOM 5333 N N . ARG A 1 672 ? -11.914 -6.43 -14.461 1 87.31 672 ARG A N 1
ATOM 5334 C CA . ARG A 1 672 ? -12.789 -5.285 -14.695 1 87.31 672 ARG A CA 1
ATOM 5335 C C . ARG A 1 672 ? -12.32 -4.066 -13.906 1 87.31 672 ARG A C 1
ATOM 5337 O O . ARG A 1 672 ? -12.547 -2.926 -14.328 1 87.31 672 ARG A O 1
ATOM 5344 N N . SER A 1 673 ? -11.656 -4.344 -12.812 1 88.81 673 SER A N 1
ATOM 5345 C CA . SER A 1 673 ? -11.352 -3.246 -11.898 1 88.81 673 SER A CA 1
ATOM 5346 C C . SER A 1 673 ? -9.844 -3.051 -11.758 1 88.81 673 SER A C 1
ATOM 5348 O O . SER A 1 673 ? -9.398 -2.082 -11.141 1 88.81 673 SER A O 1
ATOM 5350 N N . TYR A 1 674 ? -9.117 -3.994 -12.32 1 91.56 674 TYR A N 1
ATOM 5351 C CA . TYR A 1 674 ? -7.672 -3.906 -12.156 1 91.56 674 TYR A CA 1
ATOM 5352 C C . TYR A 1 674 ? -6.957 -4.047 -13.492 1 91.56 674 TYR A C 1
ATOM 5354 O O . TYR A 1 674 ? -7.402 -4.805 -14.359 1 91.56 674 TYR A O 1
ATOM 5362 N N . MET B 1 1 ? 12.586 -53 -33.281 1 58.09 1 MET B N 1
ATOM 5363 C CA . MET B 1 1 ? 12.594 -51.656 -33.906 1 58.09 1 MET B CA 1
ATOM 5364 C C . MET B 1 1 ? 13.172 -50.625 -32.938 1 58.09 1 MET B C 1
ATOM 5366 O O . MET B 1 1 ? 13.586 -49.562 -33.344 1 58.09 1 MET B O 1
ATOM 5370 N N . SER B 1 2 ? 13.305 -51.062 -31.719 1 63.22 2 SER B N 1
ATOM 5371 C CA . SER B 1 2 ? 13.898 -50.188 -30.719 1 63.22 2 SER B CA 1
ATOM 5372 C C . SER B 1 2 ? 15.422 -50.25 -30.766 1 63.22 2 SER B C 1
ATOM 5374 O O . SER B 1 2 ? 16.094 -49.375 -30.203 1 63.22 2 SER B O 1
ATOM 5376 N N . ASN B 1 3 ? 15.852 -51.281 -31.453 1 57.97 3 ASN B N 1
ATOM 5377 C CA . ASN B 1 3 ? 17.297 -51.375 -31.625 1 57.97 3 ASN B CA 1
ATOM 5378 C C . ASN B 1 3 ? 17.781 -50.625 -32.875 1 57.97 3 ASN B C 1
ATOM 5380 O O . ASN B 1 3 ? 17.984 -51.219 -33.906 1 57.97 3 ASN B O 1
ATOM 5384 N N . LYS B 1 4 ? 18.047 -49.469 -32.812 1 66 4 LYS B N 1
ATOM 5385 C CA . LYS B 1 4 ? 18.281 -48.562 -33.938 1 66 4 LYS B CA 1
ATOM 5386 C C . LYS B 1 4 ? 19.594 -48.875 -34.656 1 66 4 LYS B C 1
ATOM 5388 O O . LYS B 1 4 ? 19.734 -48.625 -35.844 1 66 4 LYS B O 1
ATOM 5393 N N . HIS B 1 5 ? 20.453 -49.406 -33.938 1 62.44 5 HIS B N 1
ATOM 5394 C CA . HIS B 1 5 ? 21.75 -49.719 -34.531 1 62.44 5 HIS B CA 1
ATOM 5395 C C . HIS B 1 5 ? 21.609 -50.75 -35.656 1 62.44 5 HIS B C 1
ATOM 5397 O O . HIS B 1 5 ? 22.391 -50.719 -36.625 1 62.44 5 HIS B O 1
ATOM 5403 N N . LEU B 1 6 ? 20.672 -51.469 -35.5 1 59.34 6 LEU B N 1
ATOM 5404 C CA . LEU B 1 6 ? 20.438 -52.5 -36.531 1 59.34 6 LEU B CA 1
ATOM 5405 C C . LEU B 1 6 ? 20 -51.844 -37.844 1 59.34 6 LEU B C 1
ATOM 5407 O O . LEU B 1 6 ? 20.141 -52.469 -38.906 1 59.34 6 LEU B O 1
ATOM 5411 N N . PHE B 1 7 ? 19.688 -50.594 -37.75 1 65.12 7 PHE B N 1
ATOM 5412 C CA . PHE B 1 7 ? 19.078 -50 -38.938 1 65.12 7 PHE B CA 1
ATOM 5413 C C . PHE B 1 7 ? 19.875 -48.781 -39.375 1 65.12 7 PHE B C 1
ATOM 5415 O O . PHE B 1 7 ? 19.328 -47.875 -40 1 65.12 7 PHE B O 1
ATOM 5422 N N . CYS B 1 8 ? 21.094 -48.688 -39.031 1 65.12 8 CYS B N 1
ATOM 5423 C CA . CYS B 1 8 ? 21.938 -47.531 -39.344 1 65.12 8 CYS B CA 1
ATOM 5424 C C . CYS B 1 8 ? 22.484 -47.625 -40.781 1 65.12 8 CYS B C 1
ATOM 5426 O O . CYS B 1 8 ? 22.969 -46.625 -41.312 1 65.12 8 CYS B O 1
ATOM 5428 N N . GLY B 1 9 ? 22.281 -48.688 -41.438 1 70.5 9 GLY B N 1
ATOM 5429 C CA . GLY B 1 9 ? 22.812 -48.812 -42.781 1 70.5 9 GLY B CA 1
ATOM 5430 C C . GLY B 1 9 ? 21.938 -48.156 -43.844 1 70.5 9 GLY B C 1
ATOM 5431 O O . GLY B 1 9 ? 20.766 -47.875 -43.594 1 70.5 9 GLY B O 1
ATOM 5432 N N . PRO B 1 10 ? 22.484 -47.719 -44.906 1 76.94 10 PRO B N 1
ATOM 5433 C CA . PRO B 1 10 ? 21.734 -47 -45.938 1 76.94 10 PRO B CA 1
ATOM 5434 C C . PRO B 1 10 ? 20.531 -47.812 -46.438 1 76.94 10 PRO B C 1
ATOM 5436 O O . PRO B 1 10 ? 19.469 -47.219 -46.688 1 76.94 10 PRO B O 1
ATOM 5439 N N . ARG B 1 11 ? 20.719 -49.031 -46.625 1 80 11 ARG B N 1
ATOM 5440 C CA . ARG B 1 11 ? 19.625 -49.875 -47.094 1 80 11 ARG B CA 1
ATOM 5441 C C . ARG B 1 11 ? 18.531 -49.969 -46.031 1 80 11 ARG B C 1
ATOM 5443 O O . ARG B 1 11 ? 17.344 -49.969 -46.375 1 80 11 ARG B O 1
ATOM 5450 N N . THR B 1 12 ? 18.984 -50.125 -44.938 1 79.69 12 THR B N 1
ATOM 5451 C CA . THR B 1 12 ? 18.031 -50.281 -43.812 1 79.69 12 THR B CA 1
ATOM 5452 C C . THR B 1 12 ? 17.297 -48.969 -43.594 1 79.69 12 THR B C 1
ATOM 5454 O O . THR B 1 12 ? 16.109 -48.969 -43.281 1 79.69 12 THR B O 1
ATOM 5457 N N . ARG B 1 13 ? 17.953 -47.938 -43.875 1 82.19 13 ARG B N 1
ATOM 5458 C CA . ARG B 1 13 ? 17.312 -46.625 -43.75 1 82.19 13 ARG B CA 1
ATOM 5459 C C . ARG B 1 13 ? 16.172 -46.5 -44.75 1 82.19 13 ARG B C 1
ATOM 5461 O O . ARG B 1 13 ? 15.094 -46 -44.406 1 82.19 13 ARG B O 1
ATOM 5468 N N . SER B 1 14 ? 16.516 -46.906 -45.875 1 85.94 14 SER B N 1
ATOM 5469 C CA . SER B 1 14 ? 15.492 -46.844 -46.938 1 85.94 14 SER B CA 1
ATOM 5470 C C . SER B 1 14 ? 14.32 -47.75 -46.594 1 85.94 14 SER B C 1
ATOM 5472 O O . SER B 1 14 ? 13.164 -47.438 -46.906 1 85.94 14 SER B O 1
ATOM 5474 N N . ALA B 1 15 ? 14.625 -48.844 -46.031 1 86.62 15 ALA B N 1
ATOM 5475 C CA . ALA B 1 15 ? 13.586 -49.812 -45.656 1 86.62 15 ALA B CA 1
ATOM 5476 C C . ALA B 1 15 ? 12.688 -49.25 -44.562 1 86.62 15 ALA B C 1
ATOM 5478 O O . ALA B 1 15 ? 11.477 -49.469 -44.562 1 86.62 15 ALA B O 1
ATOM 5479 N N . ILE B 1 16 ? 13.289 -48.562 -43.688 1 86.75 16 ILE B N 1
ATOM 5480 C CA . ILE B 1 16 ? 12.539 -48.031 -42.562 1 86.75 16 ILE B CA 1
ATOM 5481 C C . ILE B 1 16 ? 11.602 -46.906 -43.062 1 86.75 16 ILE B C 1
ATOM 5483 O O . ILE B 1 16 ? 10.461 -46.812 -42.625 1 86.75 16 ILE B O 1
ATOM 5487 N N . ILE B 1 17 ? 12.078 -46.156 -43.969 1 88.88 17 ILE B N 1
ATOM 5488 C CA . ILE B 1 17 ? 11.273 -45.094 -44.562 1 88.88 17 ILE B CA 1
ATOM 5489 C C . ILE B 1 17 ? 10.07 -45.719 -45.281 1 88.88 17 ILE B C 1
ATOM 5491 O O . ILE B 1 17 ? 8.945 -45.219 -45.156 1 88.88 17 ILE B O 1
ATOM 5495 N N . ARG B 1 18 ? 10.352 -46.75 -45.938 1 89.62 18 ARG B N 1
ATOM 5496 C CA . ARG B 1 18 ? 9.266 -47.406 -46.656 1 89.62 18 ARG B CA 1
ATOM 5497 C C . ARG B 1 18 ? 8.273 -48.062 -45.656 1 89.62 18 ARG B C 1
ATOM 5499 O O . ARG B 1 18 ? 7.062 -48 -45.906 1 89.62 18 ARG B O 1
ATOM 5506 N N . LEU B 1 19 ? 8.828 -48.625 -44.719 1 89.88 19 LEU B N 1
ATOM 5507 C CA . LEU B 1 19 ? 7.992 -49.25 -43.719 1 89.88 19 LEU B CA 1
ATOM 5508 C C . LEU B 1 19 ? 7.059 -48.25 -43.062 1 89.88 19 LEU B C 1
ATOM 5510 O O . LEU B 1 19 ? 5.855 -48.5 -42.938 1 89.88 19 LEU B O 1
ATOM 5514 N N . ILE B 1 20 ? 7.574 -47.125 -42.656 1 90.31 20 ILE B N 1
ATOM 5515 C CA . ILE B 1 20 ? 6.789 -46.125 -41.969 1 90.31 20 ILE B CA 1
ATOM 5516 C C . ILE B 1 20 ? 5.738 -45.531 -42.906 1 90.31 20 ILE B C 1
ATOM 5518 O O . ILE B 1 20 ? 4.59 -45.312 -42.531 1 90.31 20 ILE B O 1
ATOM 5522 N N . SER B 1 21 ? 6.16 -45.312 -44.094 1 91.62 21 SER B N 1
ATOM 5523 C CA . SER B 1 21 ? 5.242 -44.781 -45.094 1 91.62 21 SER B CA 1
ATOM 5524 C C . SER B 1 21 ? 4.074 -45.719 -45.344 1 91.62 21 SER B C 1
ATOM 5526 O O . SER B 1 21 ? 2.918 -45.281 -45.375 1 91.62 21 SER B O 1
ATOM 5528 N N . GLU B 1 22 ? 4.395 -46.969 -45.406 1 90.94 22 GLU B N 1
ATOM 5529 C CA . GLU B 1 22 ? 3.363 -47.969 -45.688 1 90.94 22 GLU B CA 1
ATOM 5530 C C . GLU B 1 22 ? 2.451 -48.156 -44.469 1 90.94 22 GLU B C 1
ATOM 5532 O O . GLU B 1 22 ? 1.235 -48.281 -44.625 1 90.94 22 GLU B O 1
ATOM 5537 N N . LEU B 1 23 ? 3.111 -48.219 -43.406 1 91 23 LEU B N 1
ATOM 5538 C CA . LEU B 1 23 ? 2.336 -48.438 -42.188 1 91 23 LEU B CA 1
ATOM 5539 C C . LEU B 1 23 ? 1.437 -47.25 -41.906 1 91 23 LEU B C 1
ATOM 5541 O O . LEU B 1 23 ? 0.288 -47.406 -41.5 1 91 23 LEU B O 1
ATOM 5545 N N . CYS B 1 24 ? 1.931 -46.031 -42.094 1 91.94 24 CYS B N 1
ATOM 5546 C CA . CYS B 1 24 ? 1.134 -44.812 -41.906 1 91.94 24 CYS B CA 1
ATOM 5547 C C . CYS B 1 24 ? -0.071 -44.812 -42.812 1 91.94 24 CYS B C 1
ATOM 5549 O O . CYS B 1 24 ? -1.188 -44.5 -42.406 1 91.94 24 CYS B O 1
ATOM 5551 N N . THR B 1 25 ? 0.22 -45.156 -44 1 91 25 THR B N 1
ATOM 5552 C CA . THR B 1 25 ? -0.85 -45.156 -45 1 91 25 THR B CA 1
ATOM 5553 C C . THR B 1 25 ? -1.895 -46.219 -44.656 1 91 25 THR B C 1
ATOM 5555 O O . THR B 1 25 ? -3.096 -45.969 -44.688 1 91 25 THR B O 1
ATOM 5558 N N . ALA B 1 26 ? -1.452 -47.375 -44.25 1 90.06 26 ALA B N 1
ATOM 5559 C CA . ALA B 1 26 ? -2.35 -48.5 -43.938 1 90.06 26 ALA B CA 1
ATOM 5560 C C . ALA B 1 26 ? -3.199 -48.156 -42.719 1 90.06 26 ALA B C 1
ATOM 5562 O O . ALA B 1 26 ? -4.387 -48.5 -42.656 1 90.06 26 ALA B O 1
ATOM 5563 N N . VAL B 1 27 ? -2.568 -47.594 -41.781 1 89.25 27 VAL B N 1
ATOM 5564 C CA . VAL B 1 27 ? -3.264 -47.25 -40.531 1 89.25 27 VAL B CA 1
ATOM 5565 C C . VAL B 1 27 ? -4.211 -46.062 -40.75 1 89.25 27 VAL B C 1
ATOM 5567 O O . VAL B 1 27 ? -5.348 -46.094 -40.281 1 89.25 27 VAL B O 1
ATOM 5570 N N . TYR B 1 28 ? -3.744 -45.125 -41.531 1 88.81 28 TYR B N 1
ATOM 5571 C CA . TYR B 1 28 ? -4.539 -43.906 -41.781 1 88.81 28 TYR B CA 1
ATOM 5572 C C . TYR B 1 28 ? -5.801 -44.281 -42.562 1 88.81 28 TYR B C 1
ATOM 5574 O O . TYR B 1 28 ? -6.875 -43.719 -42.312 1 88.81 28 TYR B O 1
ATOM 5582 N N . GLU B 1 29 ? -5.668 -45.219 -43.438 1 88.19 29 GLU B N 1
ATOM 5583 C CA . GLU B 1 29 ? -6.789 -45.625 -44.281 1 88.19 29 GLU B CA 1
ATOM 5584 C C . GLU B 1 29 ? -7.582 -46.75 -43.656 1 88.19 29 GLU B C 1
ATOM 5586 O O . GLU B 1 29 ? -8.555 -47.25 -44.25 1 88.19 29 GLU B O 1
ATOM 5591 N N . ASP B 1 30 ? -7.199 -47.312 -42.625 1 83.56 30 ASP B N 1
ATOM 5592 C CA . ASP B 1 30 ? -7.852 -48.406 -41.906 1 83.56 30 ASP B CA 1
ATOM 5593 C C . ASP B 1 30 ? -7.805 -49.688 -42.75 1 83.56 30 ASP B C 1
ATOM 5595 O O . ASP B 1 30 ? -8.812 -50.406 -42.875 1 83.56 30 ASP B O 1
ATOM 5599 N N . LYS B 1 31 ? -6.742 -49.875 -43.344 1 83.69 31 LYS B N 1
ATOM 5600 C CA . LYS B 1 31 ? -6.609 -51.062 -44.219 1 83.69 31 LYS B CA 1
ATOM 5601 C C . LYS B 1 31 ? -5.543 -52 -43.688 1 83.69 31 LYS B C 1
ATOM 5603 O O . LYS B 1 31 ? -5.082 -52.906 -44.438 1 83.69 31 LYS B O 1
ATOM 5608 N N . LEU B 1 32 ? -5.152 -51.875 -42.562 1 81.56 32 LEU B N 1
ATOM 5609 C CA . LEU B 1 32 ? -4.078 -52.688 -42 1 81.56 32 LEU B CA 1
ATOM 5610 C C . LEU B 1 32 ? -4.496 -54.156 -41.969 1 81.56 32 LEU B C 1
ATOM 5612 O O . LEU B 1 32 ? -3.727 -55.031 -42.344 1 81.56 32 LEU B O 1
ATOM 5616 N N . THR B 1 33 ? -5.723 -54.406 -41.531 1 79.19 33 THR B N 1
ATOM 5617 C CA . THR B 1 33 ? -6.191 -55.781 -41.375 1 79.19 33 THR B CA 1
ATOM 5618 C C . THR B 1 33 ? -6.504 -56.406 -42.719 1 79.19 33 THR B C 1
ATOM 5620 O O . THR B 1 33 ? -6.465 -57.625 -42.875 1 79.19 33 THR B O 1
ATOM 5623 N N . THR B 1 34 ? -6.848 -55.562 -43.625 1 78.88 34 THR B N 1
ATOM 5624 C CA . THR B 1 34 ? -7.133 -56.094 -44.938 1 78.88 34 THR B CA 1
ATOM 5625 C C . THR B 1 34 ? -5.871 -56.656 -45.594 1 78.88 34 THR B C 1
ATOM 5627 O O . THR B 1 34 ? -5.949 -57.625 -46.375 1 78.88 34 THR B O 1
ATOM 5630 N N . HIS B 1 35 ? -4.812 -56.188 -45.188 1 73.56 35 HIS B N 1
ATOM 5631 C CA . HIS B 1 35 ? -3.547 -56.594 -45.781 1 73.56 35 HIS B CA 1
ATOM 5632 C C . HIS B 1 35 ? -2.963 -57.812 -45.031 1 73.56 35 HIS B C 1
ATOM 5634 O O . HIS B 1 35 ? -2.084 -58.5 -45.562 1 73.56 35 HIS B O 1
ATOM 5640 N N . ILE B 1 36 ? -3.307 -58.031 -43.844 1 70.81 36 ILE B N 1
ATOM 5641 C CA . ILE B 1 36 ? -2.736 -59.094 -43.031 1 70.81 36 ILE B CA 1
ATOM 5642 C C . ILE B 1 36 ? -3.539 -60.375 -43.219 1 70.81 36 ILE B C 1
ATOM 5644 O O . ILE B 1 36 ? -2.984 -61.5 -43.188 1 70.81 36 ILE B O 1
ATOM 5648 N N . GLY B 1 37 ? -4.73 -60.5 -43.656 1 66.56 37 GLY B N 1
ATOM 5649 C CA . GLY B 1 37 ? -5.59 -61.656 -43.781 1 66.56 37 GLY B CA 1
ATOM 5650 C C . GLY B 1 37 ? -6.469 -61.906 -42.594 1 66.56 37 GLY B C 1
ATOM 5651 O O . GLY B 1 37 ? -6.535 -61.062 -41.688 1 66.56 37 GLY B O 1
ATOM 5652 N N . PRO B 1 38 ? -7.133 -63.031 -42.531 1 70 38 PRO B N 1
ATOM 5653 C CA . PRO B 1 38 ? -8.07 -63.312 -41.438 1 70 38 PRO B CA 1
ATOM 5654 C C . PRO B 1 38 ? -7.391 -63.406 -40.062 1 70 38 PRO B C 1
ATOM 5656 O O . PRO B 1 38 ? -6.387 -64.125 -39.906 1 70 38 PRO B O 1
ATOM 5659 N N . LEU B 1 39 ? -7.781 -62.406 -39.125 1 73.88 39 LEU B N 1
ATOM 5660 C CA . LEU B 1 39 ? -7.211 -62.344 -37.781 1 73.88 39 LEU B CA 1
ATOM 5661 C C . LEU B 1 39 ? -7.672 -63.531 -36.938 1 73.88 39 LEU B C 1
ATOM 5663 O O . LEU B 1 39 ? -8.773 -64.062 -37.156 1 73.88 39 LEU B O 1
ATOM 5667 N N . ALA B 1 40 ? -6.715 -64 -36.25 1 76.69 40 ALA B N 1
ATOM 5668 C CA . ALA B 1 40 ? -7.098 -65.062 -35.312 1 76.69 40 ALA B CA 1
ATOM 5669 C C . ALA B 1 40 ? -8.305 -64.625 -34.469 1 76.69 40 ALA B C 1
ATOM 5671 O O . ALA B 1 40 ? -8.492 -63.469 -34.188 1 76.69 40 ALA B O 1
ATOM 5672 N N . THR B 1 41 ? -9.172 -65.562 -34.25 1 74.75 41 THR B N 1
ATOM 5673 C CA . THR B 1 41 ? -10.422 -65.312 -33.531 1 74.75 41 THR B CA 1
ATOM 5674 C C . THR B 1 41 ? -10.156 -64.562 -32.219 1 74.75 41 THR B C 1
ATOM 5676 O O . THR B 1 41 ? -11.023 -63.844 -31.75 1 74.75 41 THR B O 1
ATOM 5679 N N . SER B 1 42 ? -9 -64.625 -31.734 1 78.81 42 SER B N 1
ATOM 5680 C CA . SER B 1 42 ? -8.695 -64.062 -30.438 1 78.81 42 SER B CA 1
ATOM 5681 C C . SER B 1 42 ? -8.188 -62.625 -30.594 1 78.81 42 SER B C 1
ATOM 5683 O O . SER B 1 42 ? -8.109 -61.875 -29.609 1 78.81 42 SER B O 1
ATOM 5685 N N . LEU B 1 43 ? -7.945 -62.281 -31.828 1 78.69 43 LEU B N 1
ATOM 5686 C CA . LEU B 1 43 ? -7.32 -61 -32.031 1 78.69 43 LEU B CA 1
ATOM 5687 C C . LEU B 1 43 ? -8.328 -59.969 -32.562 1 78.69 43 LEU B C 1
ATOM 5689 O O . LEU B 1 43 ? -8.938 -60.188 -33.594 1 78.69 43 LEU B O 1
ATOM 5693 N N . LYS B 1 44 ? -8.609 -59.031 -31.719 1 82.81 44 LYS B N 1
ATOM 5694 C CA . LYS B 1 44 ? -9.5 -57.938 -32.125 1 82.81 44 LYS B CA 1
ATOM 5695 C C . LYS B 1 44 ? -8.773 -56.969 -33.062 1 82.81 44 LYS B C 1
ATOM 5697 O O . LYS B 1 44 ? -7.59 -56.688 -32.844 1 82.81 44 LYS B O 1
ATOM 5702 N N . ALA B 1 45 ? -9.43 -56.469 -34 1 80.31 45 ALA B N 1
ATOM 5703 C CA . ALA B 1 45 ? -8.891 -55.531 -34.969 1 80.31 45 ALA B CA 1
ATOM 5704 C C . ALA B 1 45 ? -8.391 -54.25 -34.281 1 80.31 45 ALA B C 1
ATOM 5706 O O . ALA B 1 45 ? -7.391 -53.656 -34.688 1 80.31 45 ALA B O 1
ATOM 5707 N N . THR B 1 46 ? -9.047 -53.969 -33.25 1 81.38 46 THR B N 1
ATOM 5708 C CA . THR B 1 46 ? -8.688 -52.781 -32.5 1 81.38 46 THR B CA 1
ATOM 5709 C C . THR B 1 46 ? -7.348 -52.969 -31.797 1 81.38 46 THR B C 1
ATOM 5711 O O . THR B 1 46 ? -6.57 -52 -31.672 1 81.38 46 THR B O 1
ATOM 5714 N N . ASP B 1 47 ? -7.043 -54.062 -31.453 1 84.06 47 ASP B N 1
ATOM 5715 C CA . ASP B 1 47 ? -5.777 -54.375 -30.781 1 84.06 47 ASP B CA 1
ATOM 5716 C C . ASP B 1 47 ? -4.613 -54.312 -31.781 1 84.06 47 ASP B C 1
ATOM 5718 O O . ASP B 1 47 ? -3.516 -53.875 -31.422 1 84.06 47 ASP B O 1
ATOM 5722 N N . VAL B 1 48 ? -4.984 -54.75 -32.875 1 85.81 48 VAL B N 1
ATOM 5723 C CA . VAL B 1 48 ? -3.967 -54.719 -33.906 1 85.81 48 VAL B CA 1
ATOM 5724 C C . VAL B 1 48 ? -3.631 -53.25 -34.281 1 85.81 48 VAL B C 1
ATOM 5726 O O . VAL B 1 48 ? -2.461 -52.906 -34.469 1 85.81 48 VAL B O 1
ATOM 5729 N N . ALA B 1 49 ? -4.668 -52.531 -34.344 1 84.44 49 ALA B N 1
ATOM 5730 C CA . ALA B 1 49 ? -4.449 -51.125 -34.625 1 84.44 49 ALA B CA 1
ATOM 5731 C C . ALA B 1 49 ? -3.639 -50.469 -33.5 1 84.44 49 ALA B C 1
ATOM 5733 O O . ALA B 1 49 ? -2.748 -49.656 -33.781 1 84.44 49 ALA B O 1
ATOM 5734 N N . GLY B 1 50 ? -3.918 -50.812 -32.312 1 85.81 50 GLY B N 1
ATOM 5735 C CA . GLY B 1 50 ? -3.168 -50.312 -31.172 1 85.81 50 GLY B CA 1
ATOM 5736 C C . GLY B 1 50 ? -1.688 -50.625 -31.234 1 85.81 50 GLY B C 1
ATOM 5737 O O . GLY B 1 50 ? -0.845 -49.781 -30.953 1 85.81 50 GLY B O 1
ATOM 5738 N N . LEU B 1 51 ? -1.428 -51.812 -31.656 1 86.88 51 LEU B N 1
ATOM 5739 C CA . LEU B 1 51 ? -0.042 -52.25 -31.781 1 86.88 51 LEU B CA 1
ATOM 5740 C C . LEU B 1 51 ? 0.664 -51.5 -32.906 1 86.88 51 LEU B C 1
ATOM 5742 O O . LEU B 1 51 ? 1.863 -51.219 -32.812 1 86.88 51 LEU B O 1
ATOM 5746 N N . ALA B 1 52 ? -0.107 -51.281 -33.875 1 89.44 52 ALA B N 1
ATOM 5747 C CA . ALA B 1 52 ? 0.457 -50.531 -35 1 89.44 52 ALA B CA 1
ATOM 5748 C C . ALA B 1 52 ? 0.863 -49.125 -34.594 1 89.44 52 ALA B C 1
ATOM 5750 O O . ALA B 1 52 ? 1.923 -48.625 -34.969 1 89.44 52 ALA B O 1
ATOM 5751 N N . TYR B 1 53 ? 0.012 -48.531 -33.844 1 90.69 53 TYR B N 1
ATOM 5752 C CA . TYR B 1 53 ? 0.332 -47.188 -33.344 1 90.69 53 TYR B CA 1
ATOM 5753 C C . TYR B 1 53 ? 1.545 -47.219 -32.438 1 90.69 53 TYR B C 1
ATOM 5755 O O . TYR B 1 53 ? 2.373 -46.312 -32.438 1 90.69 53 TYR B O 1
ATOM 5763 N N . HIS B 1 54 ? 1.698 -48.188 -31.625 1 88.75 54 HIS B N 1
ATOM 5764 C CA . HIS B 1 54 ? 2.877 -48.375 -30.781 1 88.75 54 HIS B CA 1
ATOM 5765 C C . HIS B 1 54 ? 4.141 -48.5 -31.625 1 88.75 54 HIS B C 1
ATOM 5767 O O . HIS B 1 54 ? 5.184 -47.938 -31.281 1 88.75 54 HIS B O 1
ATOM 5773 N N . THR B 1 55 ? 3.979 -49.25 -32.594 1 89.62 55 THR B N 1
ATOM 5774 C CA . THR B 1 55 ? 5.109 -49.438 -33.5 1 89.62 55 THR B CA 1
ATOM 5775 C C . THR B 1 55 ? 5.508 -48.125 -34.188 1 89.62 55 THR B C 1
ATOM 5777 O O . THR B 1 55 ? 6.695 -47.844 -34.281 1 89.62 55 THR B O 1
ATOM 5780 N N . LEU B 1 56 ? 4.492 -47.469 -34.594 1 90.94 56 LEU B N 1
ATOM 5781 C CA . LEU B 1 56 ? 4.758 -46.188 -35.219 1 90.94 56 LEU B CA 1
ATOM 5782 C C . LEU B 1 56 ? 5.465 -45.25 -34.25 1 90.94 56 LEU B C 1
ATOM 5784 O O . LEU B 1 56 ? 6.332 -44.469 -34.656 1 90.94 56 LEU B O 1
ATOM 5788 N N . THR B 1 57 ? 5.098 -45.281 -33 1 90.94 57 THR B N 1
ATOM 5789 C CA . THR B 1 57 ? 5.742 -44.469 -31.969 1 90.94 57 THR B CA 1
ATOM 5790 C C . THR B 1 57 ? 7.219 -44.812 -31.844 1 90.94 57 THR B C 1
ATOM 5792 O O . THR B 1 57 ? 8.07 -43.938 -31.719 1 90.94 57 THR B O 1
ATOM 5795 N N . THR B 1 58 ? 7.473 -46.094 -31.875 1 87 58 THR B N 1
ATOM 5796 C CA . THR B 1 58 ? 8.859 -46.531 -31.797 1 87 58 THR B CA 1
ATOM 5797 C C . THR B 1 58 ? 9.641 -46.094 -33.031 1 87 58 THR B C 1
ATOM 5799 O O . THR B 1 58 ? 10.797 -45.688 -32.938 1 87 58 THR B O 1
ATOM 5802 N N . LEU B 1 59 ? 8.969 -46.094 -34.125 1 87.94 59 LEU B N 1
ATOM 5803 C CA . LEU B 1 59 ? 9.609 -45.75 -35.406 1 87.94 59 LEU B CA 1
ATOM 5804 C C . LEU B 1 59 ? 9.844 -44.25 -35.469 1 87.94 59 LEU B C 1
ATOM 5806 O O . LEU B 1 59 ? 10.664 -43.781 -36.25 1 87.94 59 LEU B O 1
ATOM 5810 N N . MET B 1 60 ? 9.156 -43.531 -34.719 1 89.19 60 MET B N 1
ATOM 5811 C CA . MET B 1 60 ? 9.344 -42.062 -34.625 1 89.19 60 MET B CA 1
ATOM 5812 C C . MET B 1 60 ? 10.773 -41.719 -34.219 1 89.19 60 MET B C 1
ATOM 5814 O O . MET B 1 60 ? 11.281 -40.656 -34.562 1 89.19 60 MET B O 1
ATOM 5818 N N . SER B 1 61 ? 11.5 -42.625 -33.562 1 86.31 61 SER B N 1
ATOM 5819 C CA . SER B 1 61 ? 12.875 -42.375 -33.125 1 86.31 61 SER B CA 1
ATOM 5820 C C . SER B 1 61 ? 13.828 -42.312 -34.312 1 86.31 61 SER B C 1
ATOM 5822 O O . SER B 1 61 ? 14.961 -41.812 -34.156 1 86.31 61 SER B O 1
ATOM 5824 N N . TYR B 1 62 ? 13.32 -42.594 -35.469 1 85.38 62 TYR B N 1
ATOM 5825 C CA . TYR B 1 62 ? 14.133 -42.5 -36.688 1 85.38 62 TYR B CA 1
ATOM 5826 C C . TYR B 1 62 ? 13.82 -41.219 -37.438 1 85.38 62 TYR B C 1
ATOM 5828 O O . TYR B 1 62 ? 14.172 -41.094 -38.625 1 85.38 62 TYR B O 1
ATOM 5836 N N . HIS B 1 63 ? 13.227 -40.312 -36.906 1 84.5 63 HIS B N 1
ATOM 5837 C CA . HIS B 1 63 ? 12.695 -39.125 -37.562 1 84.5 63 HIS B CA 1
ATOM 5838 C C . HIS B 1 63 ? 13.805 -38.312 -38.219 1 84.5 63 HIS B C 1
ATOM 5840 O O . HIS B 1 63 ? 13.547 -37.531 -39.125 1 84.5 63 HIS B O 1
ATOM 5846 N N . ARG B 1 64 ? 14.984 -38.531 -37.812 1 82.06 64 ARG B N 1
ATOM 5847 C CA . ARG B 1 64 ? 16.078 -37.781 -38.438 1 82.06 64 ARG B CA 1
ATOM 5848 C C . ARG B 1 64 ? 16.281 -38.219 -39.875 1 82.06 64 ARG B C 1
ATOM 5850 O O . ARG B 1 64 ? 16.875 -37.5 -40.688 1 82.06 64 ARG B O 1
ATOM 5857 N N . THR B 1 65 ? 15.836 -39.375 -40.094 1 82.06 65 THR B N 1
ATOM 5858 C CA . THR B 1 65 ? 15.977 -39.906 -41.438 1 82.06 65 THR B CA 1
ATOM 5859 C C . THR B 1 65 ? 14.766 -39.531 -42.281 1 82.06 65 THR B C 1
ATOM 5861 O O . THR B 1 65 ? 14.758 -39.781 -43.5 1 82.06 65 THR B O 1
ATOM 5864 N N . PHE B 1 66 ? 13.781 -38.969 -41.688 1 86.56 66 PHE B N 1
ATOM 5865 C CA . PHE B 1 66 ? 12.539 -38.625 -42.375 1 86.56 66 PHE B CA 1
ATOM 5866 C C . PHE B 1 66 ? 12.609 -37.219 -42.969 1 86.56 66 PHE B C 1
ATOM 5868 O O . PHE B 1 66 ? 13.297 -36.344 -42.438 1 86.56 66 PHE B O 1
ATOM 5875 N N . ASN B 1 67 ? 11.992 -37.062 -44.031 1 89 67 ASN B N 1
ATOM 5876 C CA . ASN B 1 67 ? 11.734 -35.688 -44.469 1 89 67 ASN B CA 1
ATOM 5877 C C . ASN B 1 67 ? 10.555 -35.094 -43.75 1 89 67 ASN B C 1
ATOM 5879 O O . ASN B 1 67 ? 9.883 -35.75 -42.969 1 89 67 ASN B O 1
ATOM 5883 N N . LYS B 1 68 ? 10.328 -33.906 -43.938 1 93.19 68 LYS B N 1
ATOM 5884 C CA . LYS B 1 68 ? 9.305 -33.156 -43.219 1 93.19 68 LYS B CA 1
ATOM 5885 C C . LYS B 1 68 ? 7.906 -33.688 -43.531 1 93.19 68 LYS B C 1
ATOM 5887 O O . LYS B 1 68 ? 7.059 -33.781 -42.625 1 93.19 68 LYS B O 1
ATOM 5892 N N . GLN B 1 69 ? 7.746 -34.062 -44.656 1 93.5 69 GLN B N 1
ATOM 5893 C CA . GLN B 1 69 ? 6.445 -34.594 -45.094 1 93.5 69 GLN B CA 1
ATOM 5894 C C . GLN B 1 69 ? 6.098 -35.875 -44.375 1 93.5 69 GLN B C 1
ATOM 5896 O O . GLN B 1 69 ? 4.957 -36.062 -43.938 1 93.5 69 GLN B O 1
ATOM 5901 N N . LEU B 1 70 ? 7.047 -36.719 -44.312 1 92.62 70 LEU B N 1
ATOM 5902 C CA . LEU B 1 70 ? 6.816 -38 -43.594 1 92.62 70 LEU B CA 1
ATOM 5903 C C . LEU B 1 70 ? 6.562 -37.75 -42.125 1 92.62 70 LEU B C 1
ATOM 5905 O O . LEU B 1 70 ? 5.77 -38.469 -41.5 1 92.62 70 LEU B O 1
ATOM 5909 N N . GLN B 1 71 ? 7.25 -36.812 -41.531 1 94.69 71 GLN B N 1
ATOM 5910 C CA . GLN B 1 71 ? 7.004 -36.469 -40.125 1 94.69 71 GLN B CA 1
ATOM 5911 C C . GLN B 1 71 ? 5.582 -35.938 -39.938 1 94.69 71 GLN B C 1
ATOM 5913 O O . GLN B 1 71 ? 4.91 -36.281 -38.969 1 94.69 71 GLN B O 1
ATOM 5918 N N . ASP B 1 72 ? 5.168 -35.125 -40.875 1 95.94 72 ASP B N 1
ATOM 5919 C CA . ASP B 1 72 ? 3.807 -34.594 -40.844 1 95.94 72 ASP B CA 1
ATOM 5920 C C . ASP B 1 72 ? 2.779 -35.719 -40.969 1 95.94 72 ASP B C 1
ATOM 5922 O O . ASP B 1 72 ? 1.762 -35.719 -40.25 1 95.94 72 ASP B O 1
ATOM 5926 N N . ASP B 1 73 ? 3.082 -36.625 -41.844 1 94.31 73 ASP B N 1
ATOM 5927 C CA . ASP B 1 73 ? 2.178 -37.75 -42.062 1 94.31 73 ASP B CA 1
ATOM 5928 C C . ASP B 1 73 ? 2.066 -38.594 -40.812 1 94.31 73 ASP B C 1
ATOM 5930 O O . ASP B 1 73 ? 0.994 -39.125 -40.5 1 94.31 73 ASP B O 1
ATOM 5934 N N . LEU B 1 74 ? 3.148 -38.75 -40.219 1 94.19 74 LEU B N 1
ATOM 5935 C CA . LEU B 1 74 ? 3.166 -39.531 -38.969 1 94.19 74 LEU B CA 1
ATOM 5936 C C . LEU B 1 74 ? 2.258 -38.875 -37.938 1 94.19 74 LEU B C 1
ATOM 5938 O O . LEU B 1 74 ? 1.453 -39.562 -37.281 1 94.19 74 LEU B O 1
ATOM 5942 N N . LEU B 1 75 ? 2.334 -37.531 -37.75 1 95.06 75 LEU B N 1
ATOM 5943 C CA . LEU B 1 75 ? 1.507 -36.812 -36.781 1 95.06 75 LEU B CA 1
ATOM 5944 C C . LEU B 1 75 ? 0.035 -36.906 -37.188 1 95.06 75 LEU B C 1
ATOM 5946 O O . LEU B 1 75 ? -0.834 -37.062 -36.312 1 95.06 75 LEU B O 1
ATOM 5950 N N . ARG B 1 76 ? -0.231 -36.781 -38.406 1 94.31 76 ARG B N 1
ATOM 5951 C CA . ARG B 1 76 ? -1.604 -36.875 -38.906 1 94.31 76 ARG B CA 1
ATOM 5952 C C . ARG B 1 76 ? -2.195 -38.25 -38.594 1 94.31 76 ARG B C 1
ATOM 5954 O O . ARG B 1 76 ? -3.385 -38.375 -38.312 1 94.31 76 ARG B O 1
ATOM 5961 N N . THR B 1 77 ? -1.351 -39.188 -38.781 1 94.38 77 THR B N 1
ATOM 5962 C CA . THR B 1 77 ? -1.789 -40.562 -38.5 1 94.38 77 THR B CA 1
ATOM 5963 C C . THR B 1 77 ? -2.156 -40.719 -37.031 1 94.38 77 THR B C 1
ATOM 5965 O O . THR B 1 77 ? -3.176 -41.344 -36.688 1 94.38 77 THR B O 1
ATOM 5968 N N . PHE B 1 78 ? -1.314 -40.219 -36.156 1 95 78 PHE B N 1
ATOM 5969 C CA . PHE B 1 78 ? -1.626 -40.25 -34.75 1 95 78 PHE B CA 1
ATOM 5970 C C . PHE B 1 78 ? -2.91 -39.5 -34.438 1 95 78 PHE B C 1
ATOM 5972 O O . PHE B 1 78 ? -3.719 -39.938 -33.625 1 95 78 PHE B O 1
ATOM 5979 N N . LEU B 1 79 ? -3.133 -38.375 -35.094 1 93.88 79 LEU B N 1
ATOM 5980 C CA . LEU B 1 79 ? -4.332 -37.562 -34.906 1 93.88 79 LEU B CA 1
ATOM 5981 C C . LEU B 1 79 ? -5.582 -38.344 -35.312 1 93.88 79 LEU B C 1
ATOM 5983 O O . LEU B 1 79 ? -6.621 -38.25 -34.656 1 93.88 79 LEU B O 1
ATOM 5987 N N . ARG B 1 80 ? -5.43 -39.062 -36.344 1 91.62 80 ARG B N 1
ATOM 5988 C CA . ARG B 1 80 ? -6.543 -39.875 -36.812 1 91.62 80 ARG B CA 1
ATOM 5989 C C . ARG B 1 80 ? -6.898 -40.969 -35.812 1 91.62 80 ARG B C 1
ATOM 5991 O O . ARG B 1 80 ? -8.07 -41.344 -35.656 1 91.62 80 ARG B O 1
ATOM 5998 N N . GLY B 1 81 ? -5.898 -41.438 -35.156 1 92 81 GLY B N 1
ATOM 5999 C CA . GLY B 1 81 ? -6.105 -42.469 -34.156 1 92 81 GLY B CA 1
ATOM 6000 C C . GLY B 1 81 ? -6.922 -42 -32.969 1 92 81 GLY B C 1
ATOM 6001 O O . GLY B 1 81 ? -7.484 -42.812 -32.219 1 92 81 GLY B O 1
ATOM 6002 N N . LEU B 1 82 ? -7.074 -40.719 -32.781 1 91.06 82 LEU B N 1
ATOM 6003 C CA . LEU B 1 82 ? -7.832 -40.156 -31.656 1 91.06 82 LEU B CA 1
ATOM 6004 C C . LEU B 1 82 ? -9.328 -40.219 -31.922 1 91.06 82 LEU B C 1
ATOM 6006 O O . LEU B 1 82 ? -10.133 -40.094 -31 1 91.06 82 LEU B O 1
ATOM 6010 N N . ASN B 1 83 ? -9.75 -40.469 -33.125 1 82.88 83 ASN B N 1
ATOM 6011 C CA . ASN B 1 83 ? -11.156 -40.562 -33.5 1 82.88 83 ASN B CA 1
ATOM 6012 C C . ASN B 1 83 ? -11.68 -42 -33.375 1 82.88 83 ASN B C 1
ATOM 6014 O O . ASN B 1 83 ? -12.859 -42.25 -33.625 1 82.88 83 ASN B O 1
ATOM 6018 N N . LYS B 1 84 ? -10.906 -42.844 -33.031 1 77.06 84 LYS B N 1
ATOM 6019 C CA . LYS B 1 84 ? -11.312 -44.25 -33.031 1 77.06 84 LYS B CA 1
ATOM 6020 C C . LYS B 1 84 ? -11.672 -44.719 -31.641 1 77.06 84 LYS B C 1
ATOM 6022 O O . LYS B 1 84 ? -12.227 -43.969 -30.844 1 77.06 84 LYS B O 1
ATOM 6027 N N . ASN B 1 85 ? -11.383 -45.969 -31.375 1 77 85 ASN B N 1
ATOM 6028 C CA . ASN B 1 85 ? -11.734 -46.562 -30.094 1 77 85 ASN B CA 1
ATOM 6029 C C . ASN B 1 85 ? -10.742 -46.188 -29 1 77 85 ASN B C 1
ATOM 6031 O O . ASN B 1 85 ? -9.656 -45.688 -29.297 1 77 85 ASN B O 1
ATOM 6035 N N . THR B 1 86 ? -11.148 -46.375 -27.844 1 75.44 86 THR B N 1
ATOM 6036 C CA . THR B 1 86 ? -10.352 -46.031 -26.672 1 75.44 86 THR B CA 1
ATOM 6037 C C . THR B 1 86 ? -9.008 -46.75 -26.703 1 75.44 86 THR B C 1
ATOM 6039 O O . THR B 1 86 ? -8.008 -46.25 -26.203 1 75.44 86 THR B O 1
ATOM 6042 N N . THR B 1 87 ? -8.969 -47.812 -27.344 1 82.19 87 THR B N 1
ATOM 6043 C CA . THR B 1 87 ? -7.758 -48.625 -27.375 1 82.19 87 THR B CA 1
ATOM 6044 C C . THR B 1 87 ? -6.688 -47.969 -28.234 1 82.19 87 THR B C 1
ATOM 6046 O O . THR B 1 87 ? -5.492 -48.156 -28.016 1 82.19 87 THR B O 1
ATOM 6049 N N . THR B 1 88 ? -7.125 -47.188 -29.109 1 88.38 88 THR B N 1
ATOM 6050 C CA . THR B 1 88 ? -6.164 -46.531 -29.984 1 88.38 88 THR B CA 1
ATOM 6051 C C . THR B 1 88 ? -5.812 -45.156 -29.469 1 88.38 88 THR B C 1
ATOM 6053 O O . THR B 1 88 ? -4.734 -44.625 -29.75 1 88.38 88 THR B O 1
ATOM 6056 N N . VAL B 1 89 ? -6.719 -44.625 -28.703 1 91.31 89 VAL B N 1
ATOM 6057 C CA . VAL B 1 89 ? -6.566 -43.25 -28.266 1 91.31 89 VAL B CA 1
ATOM 6058 C C . VAL B 1 89 ? -5.371 -43.125 -27.328 1 91.31 89 VAL B C 1
ATOM 6060 O O . VAL B 1 89 ? -4.551 -42.219 -27.469 1 91.31 89 VAL B O 1
ATOM 6063 N N . LYS B 1 90 ? -5.207 -44 -26.422 1 90.88 90 LYS B N 1
ATOM 6064 C CA . LYS B 1 90 ? -4.152 -43.938 -25.422 1 90.88 90 LYS B CA 1
ATOM 6065 C C . LYS B 1 90 ? -2.771 -43.969 -26.062 1 90.88 90 LYS B C 1
ATOM 6067 O O . LYS B 1 90 ? -1.949 -43.094 -25.828 1 90.88 90 LYS B O 1
ATOM 6072 N N . PRO B 1 91 ? -2.508 -44.938 -26.953 1 92.06 91 PRO B N 1
ATOM 6073 C CA . PRO B 1 91 ? -1.189 -44.938 -27.594 1 92.06 91 PRO B CA 1
ATOM 6074 C C . PRO B 1 91 ? -0.94 -43.688 -28.453 1 92.06 91 PRO B C 1
ATOM 6076 O O . PRO B 1 91 ? 0.197 -43.219 -28.547 1 92.06 91 PRO B O 1
ATOM 6079 N N . CYS B 1 92 ? -1.973 -43.219 -29.047 1 95.06 92 CYS B N 1
ATOM 6080 C CA . CYS B 1 92 ? -1.816 -42.031 -29.875 1 95.06 92 CYS B CA 1
ATOM 6081 C C . CYS B 1 92 ? -1.495 -40.812 -29.031 1 95.06 92 CYS B C 1
ATOM 6083 O O . CYS B 1 92 ? -0.676 -40 -29.422 1 95.06 92 CYS B O 1
ATOM 6085 N N . LEU B 1 93 ? -2.164 -40.688 -27.891 1 95.75 93 LEU B N 1
ATOM 6086 C CA . LEU B 1 93 ? -1.862 -39.594 -26.969 1 95.75 93 LEU B CA 1
ATOM 6087 C C . LEU B 1 93 ? -0.424 -39.688 -26.469 1 95.75 93 LEU B C 1
ATOM 6089 O O . LEU B 1 93 ? 0.278 -38.688 -26.406 1 95.75 93 LEU B O 1
ATOM 6093 N N . GLN B 1 94 ? -0.005 -40.844 -26.141 1 95 94 GLN B N 1
ATOM 6094 C CA . GLN B 1 94 ? 1.365 -41.062 -25.703 1 95 94 GLN B CA 1
ATOM 6095 C C . GLN B 1 94 ? 2.367 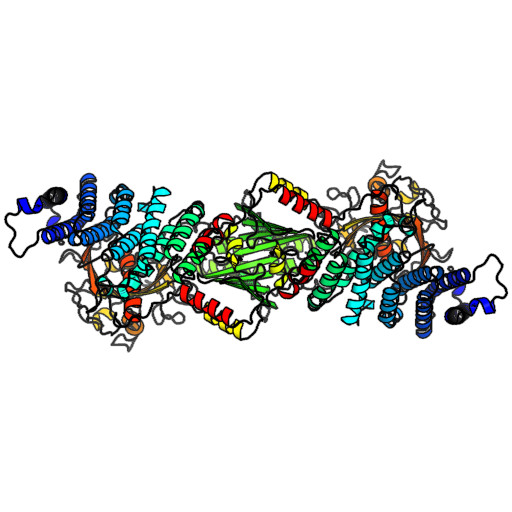-40.719 -26.797 1 95 94 GLN B C 1
ATOM 6097 O O . GLN B 1 94 ? 3.426 -40.156 -26.531 1 95 94 GLN B O 1
ATOM 6102 N N . ALA B 1 95 ? 2.008 -41.094 -28 1 95.88 95 ALA B N 1
ATOM 6103 C CA . ALA B 1 95 ? 2.867 -40.781 -29.141 1 95.88 95 ALA B CA 1
ATOM 6104 C C . ALA B 1 95 ? 2.998 -39.281 -29.344 1 95.88 95 ALA B C 1
ATOM 6106 O O . ALA B 1 95 ? 4.09 -38.781 -29.625 1 95.88 95 ALA B O 1
ATOM 6107 N N . LEU B 1 96 ? 1.89 -38.656 -29.234 1 96.88 96 LEU B N 1
ATOM 6108 C CA . LEU B 1 96 ? 1.888 -37.188 -29.406 1 96.88 96 LEU B CA 1
ATOM 6109 C C . LEU B 1 96 ? 2.727 -36.5 -28.328 1 96.88 96 LEU B C 1
ATOM 6111 O O . LEU B 1 96 ? 3.354 -35.5 -28.594 1 96.88 96 LEU B O 1
ATOM 6115 N N . ALA B 1 97 ? 2.748 -37.031 -27.109 1 96.94 97 ALA B N 1
ATOM 6116 C CA . ALA B 1 97 ? 3.566 -36.5 -26.031 1 96.94 97 ALA B CA 1
ATOM 6117 C C . ALA B 1 97 ? 5.051 -36.531 -26.391 1 96.94 97 ALA B C 1
ATOM 6119 O O . ALA B 1 97 ? 5.777 -35.562 -26.172 1 96.94 97 ALA B O 1
ATOM 6120 N N . ILE B 1 98 ? 5.473 -37.625 -26.938 1 95.62 98 ILE B N 1
ATOM 6121 C CA . ILE B 1 98 ? 6.867 -37.781 -27.344 1 95.62 98 ILE B CA 1
ATOM 6122 C C . ILE B 1 98 ? 7.152 -36.875 -28.547 1 95.62 98 ILE B C 1
ATOM 6124 O O . ILE B 1 98 ? 8.219 -36.281 -28.641 1 95.62 98 ILE B O 1
ATOM 6128 N N . ALA B 1 99 ? 6.176 -36.844 -29.453 1 96.75 99 ALA B N 1
ATOM 6129 C CA . ALA B 1 99 ? 6.32 -36.031 -30.656 1 96.75 99 ALA B CA 1
ATOM 6130 C C . ALA B 1 99 ? 6.484 -34.562 -30.281 1 96.75 99 ALA B C 1
ATOM 6132 O O . ALA B 1 99 ? 7.184 -33.812 -30.984 1 96.75 99 ALA B O 1
ATOM 6133 N N . ALA B 1 100 ? 5.848 -34.156 -29.234 1 97.12 100 ALA B N 1
ATOM 6134 C CA . ALA B 1 100 ? 5.953 -32.75 -28.781 1 97.12 100 ALA B CA 1
ATOM 6135 C C . ALA B 1 100 ? 7.406 -32.375 -28.5 1 97.12 100 ALA B C 1
ATOM 6137 O O . ALA B 1 100 ? 7.809 -31.234 -28.672 1 97.12 100 ALA B O 1
ATOM 6138 N N . PHE B 1 101 ? 8.172 -33.344 -28.062 1 95.94 101 PHE B N 1
ATOM 6139 C CA . PHE B 1 101 ? 9.586 -33.094 -27.781 1 95.94 101 PHE B CA 1
ATOM 6140 C C . PHE B 1 101 ? 10.43 -33.312 -29.031 1 95.94 101 PHE B C 1
ATOM 6142 O O . PHE B 1 101 ? 11.32 -32.531 -29.344 1 95.94 101 PHE B O 1
ATOM 6149 N N . GLU B 1 102 ? 10.117 -34.406 -29.812 1 94.19 102 GLU B N 1
ATOM 6150 C CA . GLU B 1 102 ? 11 -34.906 -30.859 1 94.19 102 GLU B CA 1
ATOM 6151 C C . GLU B 1 102 ? 10.688 -34.25 -32.219 1 94.19 102 GLU B C 1
ATOM 6153 O O . GLU B 1 102 ? 11.578 -34.094 -33.062 1 94.19 102 GLU B O 1
ATOM 6158 N N . LEU B 1 103 ? 9.438 -33.969 -32.438 1 95.56 103 LEU B N 1
ATOM 6159 C CA . LEU B 1 103 ? 8.992 -33.469 -33.719 1 95.56 103 LEU B CA 1
ATOM 6160 C C . LEU B 1 103 ? 8.328 -32.094 -33.562 1 95.56 103 LEU B C 1
ATOM 6162 O O . LEU B 1 103 ? 7.191 -31.891 -34 1 95.56 103 LEU B O 1
ATOM 6166 N N . GLN B 1 104 ? 9.047 -31.125 -33.062 1 94.81 104 GLN B N 1
ATOM 6167 C CA . GLN B 1 104 ? 8.492 -29.844 -32.656 1 94.81 104 GLN B CA 1
ATOM 6168 C C . GLN B 1 104 ? 7.941 -29.062 -33.844 1 94.81 104 GLN B C 1
ATOM 6170 O O . GLN B 1 104 ? 6.832 -28.516 -33.781 1 94.81 104 GLN B O 1
ATOM 6175 N N . PRO B 1 105 ? 8.609 -29.047 -35.031 1 94.75 105 PRO B N 1
ATOM 6176 C CA . PRO B 1 105 ? 8.055 -28.297 -36.156 1 94.75 105 PRO B CA 1
ATOM 6177 C C . PRO B 1 105 ? 6.703 -28.828 -36.594 1 94.75 105 PRO B C 1
ATOM 6179 O O . PRO B 1 105 ? 5.789 -28.047 -36.875 1 94.75 105 PRO B O 1
ATOM 6182 N N . SER B 1 106 ? 6.645 -30.156 -36.688 1 95.44 106 SER B N 1
ATOM 6183 C CA . SER B 1 106 ? 5.387 -30.766 -37.094 1 95.44 106 SER B CA 1
ATOM 6184 C C . SER B 1 106 ? 4.305 -30.578 -36.031 1 95.44 106 SER B C 1
ATOM 6186 O O . SER B 1 106 ? 3.141 -30.328 -36.375 1 95.44 106 SER B O 1
ATOM 6188 N N . THR B 1 107 ? 4.68 -30.766 -34.844 1 96.81 107 THR B N 1
ATOM 6189 C CA . THR B 1 107 ? 3.723 -30.578 -33.75 1 96.81 107 THR B CA 1
ATOM 6190 C C . THR B 1 107 ? 3.189 -29.141 -33.75 1 96.81 107 THR B C 1
ATOM 6192 O O . THR B 1 107 ? 1.997 -28.922 -33.5 1 96.81 107 THR B O 1
ATOM 6195 N N . THR B 1 108 ? 4.078 -28.156 -33.938 1 96.38 108 THR B N 1
ATOM 6196 C CA . THR B 1 108 ? 3.678 -26.766 -34 1 96.38 108 THR B CA 1
ATOM 6197 C C . THR B 1 108 ? 2.65 -26.531 -35.094 1 96.38 108 THR B C 1
ATOM 6199 O O . THR B 1 108 ? 1.653 -25.844 -34.906 1 96.38 108 THR B O 1
ATOM 6202 N N . LYS B 1 109 ? 2.922 -27.172 -36.156 1 95.56 109 LYS B N 1
ATOM 6203 C CA . LYS B 1 109 ? 2.055 -27.031 -37.344 1 95.56 109 LYS B CA 1
ATOM 6204 C C . LYS B 1 109 ? 0.656 -27.578 -37.062 1 95.56 109 LYS B C 1
ATOM 6206 O O . LYS B 1 109 ? -0.341 -26.969 -37.469 1 95.56 109 LYS B O 1
ATOM 6211 N N . PHE B 1 110 ? 0.571 -28.641 -36.344 1 95.5 110 PHE B N 1
ATOM 6212 C CA . PHE B 1 110 ? -0.707 -29.328 -36.188 1 95.5 110 PHE B CA 1
ATOM 6213 C C . PHE B 1 110 ? -1.289 -29.047 -34.812 1 95.5 110 PHE B C 1
ATOM 6215 O O . PHE B 1 110 ? -2.305 -29.625 -34.406 1 95.5 110 PHE B O 1
ATOM 6222 N N . LEU B 1 111 ? -0.676 -28.188 -34 1 96.69 111 LEU B N 1
ATOM 6223 C CA . LEU B 1 111 ? -1.053 -28 -32.594 1 96.69 111 LEU B CA 1
ATOM 6224 C C . LEU B 1 111 ? -2.498 -27.531 -32.5 1 96.69 111 LEU B C 1
ATOM 6226 O O . LEU B 1 111 ? -3.236 -27.984 -31.609 1 96.69 111 LEU B O 1
ATOM 6230 N N . GLY B 1 112 ? -2.91 -26.594 -33.344 1 94.56 112 GLY B N 1
ATOM 6231 C CA . GLY B 1 112 ? -4.297 -26.156 -33.312 1 94.56 112 GLY B CA 1
ATOM 6232 C C . GLY B 1 112 ? -5.285 -27.297 -33.469 1 94.56 112 GLY B C 1
ATOM 6233 O O . GLY B 1 112 ? -6.254 -27.391 -32.719 1 94.56 112 GLY B O 1
ATOM 6234 N N . GLU B 1 113 ? -5.027 -28.172 -34.438 1 94.44 113 GLU B N 1
ATOM 6235 C CA . GLU B 1 113 ? -5.883 -29.312 -34.688 1 94.44 113 GLU B CA 1
ATOM 6236 C C . GLU B 1 113 ? -5.852 -30.312 -33.531 1 94.44 113 GLU B C 1
ATOM 6238 O O . GLU B 1 113 ? -6.867 -30.922 -33.219 1 94.44 113 GLU B O 1
ATOM 6243 N N . ILE B 1 114 ? -4.684 -30.453 -32.969 1 95.44 114 ILE B N 1
ATOM 6244 C CA . ILE B 1 114 ? -4.523 -31.344 -31.828 1 95.44 114 ILE B CA 1
ATOM 6245 C C . ILE B 1 114 ? -5.41 -30.875 -30.688 1 95.44 114 ILE B C 1
ATOM 6247 O O . ILE B 1 114 ? -6.176 -31.656 -30.125 1 95.44 114 ILE B O 1
ATOM 6251 N N . VAL B 1 115 ? -5.344 -29.609 -30.391 1 95.25 115 VAL B N 1
ATOM 6252 C CA . VAL B 1 115 ? -6.105 -29.047 -29.281 1 95.25 115 VAL B CA 1
ATOM 6253 C C . VAL B 1 115 ? -7.602 -29.203 -29.547 1 95.25 115 VAL B C 1
ATOM 6255 O O . VAL B 1 115 ? -8.367 -29.547 -28.641 1 95.25 115 VAL B O 1
ATOM 6258 N N . ASP B 1 116 ? -8.008 -29.016 -30.719 1 93.94 116 ASP B N 1
ATOM 6259 C CA . ASP B 1 116 ? -9.414 -29.156 -31.094 1 93.94 116 ASP B CA 1
ATOM 6260 C C . ASP B 1 116 ? -9.891 -30.594 -30.859 1 93.94 116 ASP B C 1
ATOM 6262 O O . ASP B 1 116 ? -10.969 -30.812 -30.297 1 93.94 116 ASP B O 1
ATOM 6266 N N . LYS B 1 117 ? -9.148 -31.5 -31.281 1 93.38 117 LYS B N 1
ATOM 6267 C CA . LYS B 1 117 ? -9.508 -32.906 -31.141 1 93.38 117 LYS B CA 1
ATOM 6268 C C . LYS B 1 117 ? -9.555 -33.312 -29.672 1 93.38 117 LYS B C 1
ATOM 6270 O O . LYS B 1 117 ? -10.453 -34.031 -29.25 1 93.38 117 LYS B O 1
ATOM 6275 N N . LEU B 1 118 ? -8.547 -32.875 -28.953 1 94.31 118 LEU B N 1
ATOM 6276 C CA . LEU B 1 118 ? -8.508 -33.188 -27.531 1 94.31 118 LEU B CA 1
ATOM 6277 C C . LEU B 1 118 ? -9.727 -32.625 -26.812 1 94.31 118 LEU B C 1
ATOM 6279 O O . LEU B 1 118 ? -10.289 -33.281 -25.938 1 94.31 118 LEU B O 1
ATOM 6283 N N . SER B 1 119 ? -10.148 -31.438 -27.188 1 91.94 119 SER B N 1
ATOM 6284 C CA . SER B 1 119 ? -11.32 -30.812 -26.594 1 91.94 119 SER B CA 1
ATOM 6285 C C . SER B 1 119 ? -12.586 -31.625 -26.875 1 91.94 119 SER B C 1
ATOM 6287 O O . SER B 1 119 ? -13.477 -31.703 -26.031 1 91.94 119 SER B O 1
ATOM 6289 N N . GLN B 1 120 ? -12.633 -32.281 -27.953 1 90.56 120 GLN B N 1
ATOM 6290 C CA . GLN B 1 120 ? -13.805 -33.031 -28.375 1 90.56 120 GLN B CA 1
ATOM 6291 C C . GLN B 1 120 ? -13.914 -34.344 -27.609 1 90.56 120 GLN B C 1
ATOM 6293 O O . GLN B 1 120 ? -15.016 -34.812 -27.328 1 90.56 120 GLN B O 1
ATOM 6298 N N . ILE B 1 121 ? -12.805 -34.906 -27.266 1 90.94 121 ILE B N 1
ATOM 6299 C CA . ILE B 1 121 ? -12.859 -36.25 -26.703 1 90.94 121 ILE B CA 1
ATOM 6300 C C . ILE B 1 121 ? -12.672 -36.188 -25.188 1 90.94 121 ILE B C 1
ATOM 6302 O O . ILE B 1 121 ? -12.617 -37.219 -24.5 1 90.94 121 ILE B O 1
ATOM 6306 N N . MET B 1 122 ? -12.641 -35.031 -24.609 1 89.12 122 MET B N 1
ATOM 6307 C CA . MET B 1 122 ? -12.336 -34.812 -23.188 1 89.12 122 MET B CA 1
ATOM 6308 C C . MET B 1 122 ? -13.453 -35.375 -22.312 1 89.12 122 MET B C 1
ATOM 6310 O O . MET B 1 122 ? -13.227 -35.656 -21.141 1 89.12 122 MET B O 1
ATOM 6314 N N . SER B 1 123 ? -14.594 -35.656 -22.781 1 84.5 123 SER B N 1
ATOM 6315 C CA . SER B 1 123 ? -15.734 -36.125 -21.984 1 84.5 123 SER B CA 1
ATOM 6316 C C . SER B 1 123 ? -15.547 -37.562 -21.531 1 84.5 123 SER B C 1
ATOM 6318 O O . SER B 1 123 ? -16.234 -38 -20.609 1 84.5 123 SER B O 1
ATOM 6320 N N . ASN B 1 124 ? -14.578 -38.281 -22.141 1 83.38 124 ASN B N 1
ATOM 6321 C CA . ASN B 1 124 ? -14.281 -39.625 -21.719 1 83.38 124 ASN B CA 1
ATOM 6322 C C . ASN B 1 124 ? -13.383 -39.656 -20.484 1 83.38 124 ASN B C 1
ATOM 6324 O O . ASN B 1 124 ? -12.203 -39.281 -20.562 1 83.38 124 ASN B O 1
ATOM 6328 N N . PRO B 1 125 ? -13.875 -40.125 -19.438 1 79.31 125 PRO B N 1
ATOM 6329 C CA . PRO B 1 125 ? -13.125 -40.062 -18.188 1 79.31 125 PRO B CA 1
ATOM 6330 C C . PRO B 1 125 ? -11.867 -40.906 -18.203 1 79.31 125 PRO B C 1
ATOM 6332 O O . PRO B 1 125 ? -10.891 -40.625 -17.516 1 79.31 125 PRO B O 1
ATOM 6335 N N . THR B 1 126 ? -11.875 -41.969 -19.016 1 80.69 126 THR B N 1
ATOM 6336 C CA . THR B 1 126 ? -10.758 -42.906 -19.031 1 80.69 126 THR B CA 1
ATOM 6337 C C . THR B 1 126 ? -9.547 -42.281 -19.719 1 80.69 126 THR B C 1
ATOM 6339 O O . THR B 1 126 ? -8.406 -42.688 -19.453 1 80.69 126 THR B O 1
ATOM 6342 N N . ILE B 1 127 ? -9.805 -41.344 -20.547 1 90.12 127 ILE B N 1
ATOM 6343 C CA . ILE B 1 127 ? -8.688 -40.781 -21.328 1 90.12 127 ILE B CA 1
ATOM 6344 C C . ILE B 1 127 ? -8.398 -39.344 -20.875 1 90.12 127 ILE B C 1
ATOM 6346 O O . ILE B 1 127 ? -7.379 -38.781 -21.25 1 90.12 127 ILE B O 1
ATOM 6350 N N . ALA B 1 128 ? -9.273 -38.781 -20.047 1 91 128 ALA B N 1
ATOM 6351 C CA . ALA B 1 128 ? -9.164 -37.375 -19.641 1 91 128 ALA B CA 1
ATOM 6352 C C . ALA B 1 128 ? -7.809 -37.094 -19 1 91 128 ALA B C 1
ATOM 6354 O O . ALA B 1 128 ? -7.184 -36.094 -19.281 1 91 128 ALA B O 1
ATOM 6355 N N . GLY B 1 129 ? -7.383 -38.031 -18.188 1 92.75 129 GLY B N 1
ATOM 6356 C CA . GLY B 1 129 ? -6.09 -37.875 -17.547 1 92.75 129 GLY B CA 1
ATOM 6357 C C . GLY B 1 129 ? -4.945 -37.719 -18.531 1 92.75 129 GLY B C 1
ATOM 6358 O O . GLY B 1 129 ? -4.051 -36.906 -18.344 1 92.75 129 GLY B O 1
ATOM 6359 N N . TYR B 1 130 ? -4.984 -38.5 -19.562 1 94.56 130 TYR B N 1
ATOM 6360 C CA . TYR B 1 130 ? -3.945 -38.469 -20.578 1 94.56 130 TYR B CA 1
ATOM 6361 C C . TYR B 1 130 ? -4 -37.188 -21.375 1 94.56 130 TYR B C 1
ATOM 6363 O O . TYR B 1 130 ? -2.963 -36.625 -21.734 1 94.56 130 TYR B O 1
ATOM 6371 N N . ILE B 1 131 ? -5.18 -36.75 -21.625 1 96.12 131 ILE B N 1
ATOM 6372 C CA . ILE B 1 131 ? -5.375 -35.531 -22.375 1 96.12 131 ILE B CA 1
ATOM 6373 C C . ILE B 1 131 ? -4.789 -34.344 -21.609 1 96.12 131 ILE B C 1
ATOM 6375 O O . ILE B 1 131 ? -4.027 -33.531 -22.156 1 96.12 131 ILE B O 1
ATOM 6379 N N . LEU B 1 132 ? -5.16 -34.281 -20.359 1 96.75 132 LEU B N 1
ATOM 6380 C CA . LEU B 1 132 ? -4.684 -33.188 -19.516 1 96.75 132 LEU B CA 1
ATOM 6381 C C . LEU B 1 132 ? -3.166 -33.219 -19.375 1 96.75 132 LEU B C 1
ATOM 6383 O O . LEU B 1 132 ? -2.504 -32.188 -19.453 1 96.75 132 LEU B O 1
ATOM 6387 N N . GLU B 1 133 ? -2.627 -34.375 -19.203 1 96.38 133 GLU B N 1
ATOM 6388 C CA . GLU B 1 133 ? -1.179 -34.5 -19.094 1 96.38 133 GLU B CA 1
ATOM 6389 C C . GLU B 1 133 ? -0.483 -34.094 -20.391 1 96.38 133 GLU B C 1
ATOM 6391 O O . GLU B 1 133 ? 0.573 -33.438 -20.344 1 96.38 133 GLU B O 1
ATOM 6396 N N . LEU B 1 134 ? -1.043 -34.469 -21.5 1 97.06 134 LEU B N 1
ATOM 6397 C CA . LEU B 1 134 ? -0.476 -34.094 -22.781 1 97.06 134 LEU B CA 1
ATOM 6398 C C . LEU B 1 134 ? -0.421 -32.562 -22.906 1 97.06 134 LEU B C 1
ATOM 6400 O O . LEU B 1 134 ? 0.604 -32 -23.312 1 97.06 134 LEU B O 1
ATOM 6404 N N . LEU B 1 135 ? -1.471 -31.953 -22.531 1 96.94 135 LEU B N 1
ATOM 6405 C CA . LEU B 1 135 ? -1.526 -30.5 -22.672 1 96.94 135 LEU B CA 1
ATOM 6406 C C . LEU B 1 135 ? -0.595 -29.828 -21.672 1 96.94 135 LEU B C 1
ATOM 6408 O O . LEU B 1 135 ? -0.068 -28.734 -21.922 1 96.94 135 LEU B O 1
ATOM 6412 N N . CYS B 1 136 ? -0.373 -30.453 -20.531 1 96.06 136 CYS B N 1
ATOM 6413 C CA . CYS B 1 136 ? 0.618 -29.938 -19.594 1 96.06 136 CYS B CA 1
ATOM 6414 C C . CYS B 1 136 ? 2.021 -30.031 -20.172 1 96.06 136 CYS B C 1
ATOM 6416 O O . CYS B 1 136 ? 2.814 -29.094 -20.047 1 96.06 136 CYS B O 1
ATOM 6418 N N . ILE B 1 137 ? 2.301 -31.125 -20.828 1 96.25 137 ILE B N 1
ATOM 6419 C CA . ILE B 1 137 ? 3.602 -31.312 -21.469 1 96.25 137 ILE B CA 1
ATOM 6420 C C . ILE B 1 137 ? 3.795 -30.266 -22.562 1 96.25 137 ILE B C 1
ATOM 6422 O O . ILE B 1 137 ? 4.828 -29.594 -22.609 1 96.25 137 ILE B O 1
ATOM 6426 N N . ILE B 1 138 ? 2.783 -30.125 -23.375 1 96.81 138 ILE B N 1
ATOM 6427 C CA . ILE B 1 138 ? 2.855 -29.141 -24.453 1 96.81 138 ILE B CA 1
ATOM 6428 C C . ILE B 1 138 ? 3.041 -27.734 -23.875 1 96.81 138 ILE B C 1
ATOM 6430 O O . ILE B 1 138 ? 3.832 -26.953 -24.391 1 96.81 138 ILE B O 1
ATOM 6434 N N . GLY B 1 139 ? 2.348 -27.438 -22.828 1 95.62 139 GLY B N 1
ATOM 6435 C CA . GLY B 1 139 ? 2.434 -26.141 -22.172 1 95.62 139 GLY B CA 1
ATOM 6436 C C . GLY B 1 139 ? 3.816 -25.828 -21.625 1 95.62 139 GLY B C 1
ATOM 6437 O O . GLY B 1 139 ? 4.184 -24.672 -21.484 1 95.62 139 GLY B O 1
ATOM 6438 N N . SER B 1 140 ? 4.602 -26.828 -21.375 1 93.56 140 SER B N 1
ATOM 6439 C CA . SER B 1 140 ? 5.941 -26.641 -20.828 1 93.56 140 SER B CA 1
ATOM 6440 C C . SER B 1 140 ? 6.953 -26.344 -21.922 1 93.56 140 SER B C 1
ATOM 6442 O O . SER B 1 140 ? 8.117 -26.031 -21.641 1 93.56 140 SER B O 1
ATOM 6444 N N . ILE B 1 141 ? 6.492 -26.391 -23.188 1 95.25 141 ILE B N 1
ATOM 6445 C CA . ILE B 1 141 ? 7.387 -26.172 -24.312 1 95.25 141 ILE B CA 1
ATOM 6446 C C . ILE B 1 141 ? 6.938 -24.938 -25.094 1 95.25 141 ILE B C 1
ATOM 6448 O O . ILE B 1 141 ? 6.219 -25.062 -26.094 1 95.25 141 ILE B O 1
ATOM 6452 N N . PRO B 1 142 ? 7.469 -23.797 -24.828 1 93.5 142 PRO B N 1
ATOM 6453 C CA . PRO B 1 142 ? 6.996 -22.516 -25.391 1 93.5 142 PRO B CA 1
ATOM 6454 C C . PRO B 1 142 ? 7.141 -22.469 -26.906 1 93.5 142 PRO B C 1
ATOM 6456 O O . PRO B 1 142 ? 6.344 -21.812 -27.578 1 93.5 142 PRO B O 1
ATOM 6459 N N . SER B 1 143 ? 8.047 -23.141 -27.453 1 94.19 143 SER B N 1
ATOM 6460 C CA . SER B 1 143 ? 8.289 -23.094 -28.891 1 94.19 143 SER B CA 1
ATOM 6461 C C . SER B 1 143 ? 7.098 -23.641 -29.672 1 94.19 143 SER B C 1
ATOM 6463 O O . SER B 1 143 ? 6.902 -23.312 -30.844 1 94.19 143 SER B O 1
ATOM 6465 N N . LEU B 1 144 ? 6.348 -24.453 -29.062 1 96.56 144 LEU B N 1
ATOM 6466 C CA . LEU B 1 144 ? 5.25 -25.141 -29.75 1 96.56 144 LEU B CA 1
ATOM 6467 C C . LEU B 1 144 ? 4.09 -24.188 -29.984 1 96.56 144 LEU B C 1
ATOM 6469 O O . LEU B 1 144 ? 3.307 -24.375 -30.922 1 96.56 144 LEU B O 1
ATOM 6473 N N . TYR B 1 145 ? 3.904 -23.156 -29.156 1 96.06 145 TYR B N 1
ATOM 6474 C CA . TYR B 1 145 ? 2.73 -22.297 -29.281 1 96.06 145 TYR B CA 1
ATOM 6475 C C . TYR B 1 145 ? 3.137 -20.844 -29.484 1 96.06 145 TYR B C 1
ATOM 6477 O O . TYR B 1 145 ? 2.449 -19.938 -29.031 1 96.06 145 TYR B O 1
ATOM 6485 N N . ALA B 1 146 ? 4.223 -20.625 -30.047 1 91.81 146 ALA B N 1
ATOM 6486 C CA . ALA B 1 146 ? 4.715 -19.281 -30.344 1 91.81 146 ALA B CA 1
ATOM 6487 C C . ALA B 1 146 ? 3.727 -18.516 -31.219 1 91.81 146 ALA B C 1
ATOM 6489 O O . ALA B 1 146 ? 3.631 -17.281 -31.141 1 91.81 146 ALA B O 1
ATOM 6490 N N . ASN B 1 147 ? 2.951 -19.234 -32.031 1 90.94 147 ASN B N 1
ATOM 6491 C CA . ASN B 1 147 ? 2.039 -18.578 -32.969 1 90.94 147 ASN B CA 1
ATOM 6492 C C . ASN B 1 147 ? 0.588 -18.703 -32.5 1 90.94 147 ASN B C 1
ATOM 6494 O O . ASN B 1 147 ? -0.335 -18.5 -33.312 1 90.94 147 ASN B O 1
ATOM 6498 N N . PHE B 1 148 ? 0.389 -19.047 -31.297 1 94.56 148 PHE B N 1
ATOM 6499 C CA . PHE B 1 148 ? -0.961 -19.219 -30.781 1 94.56 148 PHE B CA 1
ATOM 6500 C C . PHE B 1 148 ? -1.71 -17.891 -30.75 1 94.56 148 PHE B C 1
ATOM 6502 O O . PHE B 1 148 ? -1.132 -16.859 -30.422 1 94.56 148 PHE B O 1
ATOM 6509 N N . THR B 1 149 ? -2.912 -17.891 -31.125 1 94.38 149 THR B N 1
ATOM 6510 C CA . THR B 1 149 ? -3.826 -16.766 -31.031 1 94.38 149 THR B CA 1
ATOM 6511 C C . THR B 1 149 ? -4.645 -16.844 -29.734 1 94.38 149 THR B C 1
ATOM 6513 O O . THR B 1 149 ? -4.598 -17.844 -29.031 1 94.38 149 THR B O 1
ATOM 6516 N N . ASP B 1 150 ? -5.391 -15.844 -29.391 1 94.75 150 ASP B N 1
ATOM 6517 C CA . ASP B 1 150 ? -6.246 -15.82 -28.203 1 94.75 150 ASP B CA 1
ATOM 6518 C C . ASP B 1 150 ? -7.289 -16.938 -28.266 1 94.75 150 ASP B C 1
ATOM 6520 O O . ASP B 1 150 ? -7.625 -17.531 -27.234 1 94.75 150 ASP B O 1
ATOM 6524 N N . ASP B 1 151 ? -7.754 -17.156 -29.422 1 94.56 151 ASP B N 1
ATOM 6525 C CA . ASP B 1 151 ? -8.75 -18.203 -29.594 1 94.56 151 ASP B CA 1
ATOM 6526 C C . ASP B 1 151 ? -8.156 -19.578 -29.297 1 94.56 151 ASP B C 1
ATOM 6528 O O . ASP B 1 151 ? -8.828 -20.438 -28.719 1 94.56 151 ASP B O 1
ATOM 6532 N N . ASN B 1 152 ? -6.918 -19.766 -29.781 1 95.44 152 ASN B N 1
ATOM 6533 C CA . ASN B 1 152 ? -6.238 -21.016 -29.469 1 95.44 152 ASN B CA 1
ATOM 6534 C C . ASN B 1 152 ? -6.078 -21.219 -27.969 1 95.44 152 ASN B C 1
ATOM 6536 O O . ASN B 1 152 ? -6.348 -22.297 -27.438 1 95.44 152 ASN B O 1
ATOM 6540 N N . TYR B 1 153 ? -5.68 -20.188 -27.297 1 97.12 153 TYR B N 1
ATOM 6541 C CA . TYR B 1 153 ? -5.512 -20.266 -25.859 1 97.12 153 TYR B CA 1
ATOM 6542 C C . TYR B 1 153 ? -6.84 -20.562 -25.172 1 97.12 153 TYR B C 1
ATOM 6544 O O . TYR B 1 153 ? -6.895 -21.344 -24.219 1 97.12 153 TYR B O 1
ATOM 6552 N N . ARG B 1 154 ? -7.879 -19.922 -25.625 1 96.31 154 ARG B N 1
ATOM 6553 C CA . ARG B 1 154 ? -9.195 -20.156 -25.047 1 96.31 154 ARG B CA 1
ATOM 6554 C C . ARG B 1 154 ? -9.594 -21.625 -25.156 1 96.31 154 ARG B C 1
ATOM 6556 O O . ARG B 1 154 ? -10.18 -22.188 -24.234 1 96.31 154 ARG B O 1
ATOM 6563 N N . ARG B 1 155 ? -9.305 -22.203 -26.266 1 95.31 155 ARG B N 1
ATOM 6564 C CA . ARG B 1 155 ? -9.617 -23.609 -26.469 1 95.31 155 ARG B CA 1
ATOM 6565 C C . ARG B 1 155 ? -8.812 -24.484 -25.5 1 95.31 155 ARG B C 1
ATOM 6567 O O . ARG B 1 155 ? -9.32 -25.5 -25.016 1 95.31 155 ARG B O 1
ATOM 6574 N N . VAL B 1 156 ? -7.574 -24.109 -25.344 1 97.31 156 VAL B N 1
ATOM 6575 C CA . VAL B 1 156 ? -6.73 -24.844 -24.422 1 97.31 156 VAL B CA 1
ATOM 6576 C C . VAL B 1 156 ? -7.309 -24.766 -23 1 97.31 156 VAL B C 1
ATOM 6578 O O . VAL B 1 156 ? -7.359 -25.766 -22.281 1 97.31 156 VAL B O 1
ATOM 6581 N N . PHE B 1 157 ? -7.777 -23.562 -22.578 1 97.88 157 PHE B N 1
ATOM 6582 C CA . PHE B 1 157 ? -8.352 -23.375 -21.25 1 97.88 157 PHE B CA 1
ATOM 6583 C C . PHE B 1 157 ? -9.672 -24.125 -21.125 1 97.88 157 PHE B C 1
ATOM 6585 O O . PHE B 1 157 ? -10.039 -24.562 -20.031 1 97.88 157 PHE B O 1
ATOM 6592 N N . HIS B 1 158 ? -10.344 -24.297 -22.203 1 96.69 158 HIS B N 1
ATOM 6593 C CA . HIS B 1 158 ? -11.648 -24.938 -22.172 1 96.69 158 HIS B CA 1
ATOM 6594 C C . HIS B 1 158 ? -11.531 -26.406 -21.734 1 96.69 158 HIS B C 1
ATOM 6596 O O . HIS B 1 158 ? -12.43 -26.938 -21.094 1 96.69 158 HIS B O 1
ATOM 6602 N N . VAL B 1 159 ? -10.469 -27.062 -22.062 1 96.75 159 VAL B N 1
ATOM 6603 C CA . VAL B 1 159 ? -10.289 -28.484 -21.844 1 96.75 159 VAL B CA 1
ATOM 6604 C C . VAL B 1 159 ? -10.305 -28.781 -20.344 1 96.75 159 VAL B C 1
ATOM 6606 O O . VAL B 1 159 ? -11.141 -29.547 -19.859 1 96.75 159 VAL B O 1
ATOM 6609 N N . PRO B 1 160 ? -9.406 -28.203 -19.578 1 97.69 160 PRO B N 1
ATOM 6610 C CA . PRO B 1 160 ? -9.453 -28.469 -18.141 1 97.69 160 PRO B CA 1
ATOM 6611 C C . PRO B 1 160 ? -10.75 -27.969 -17.5 1 97.69 160 PRO B C 1
ATOM 6613 O O . PRO B 1 160 ? -11.242 -28.594 -16.547 1 97.69 160 PRO B O 1
ATOM 6616 N N . LEU B 1 161 ? -11.289 -26.844 -17.969 1 97.5 161 LEU B N 1
ATOM 6617 C CA . LEU B 1 161 ? -12.516 -26.297 -17.406 1 97.5 161 LEU B CA 1
ATOM 6618 C C . LEU B 1 161 ? -13.695 -27.234 -17.641 1 97.5 161 LEU B C 1
ATOM 6620 O O . LEU B 1 161 ? -14.547 -27.406 -16.766 1 97.5 161 LEU B O 1
ATOM 6624 N N . GLN B 1 162 ? -13.727 -27.828 -18.781 1 95.38 162 GLN B N 1
ATOM 6625 C CA . GLN B 1 162 ? -14.75 -28.812 -19.062 1 95.38 162 GLN B CA 1
ATOM 6626 C C . GLN B 1 162 ? -14.617 -30.031 -18.141 1 95.38 162 GLN B C 1
ATOM 6628 O O . GLN B 1 162 ? -15.617 -30.547 -17.641 1 95.38 162 GLN B O 1
ATOM 6633 N N . TYR B 1 163 ? -13.406 -30.469 -17.969 1 95.75 163 TYR B N 1
ATOM 6634 C CA . TYR B 1 163 ? -13.195 -31.609 -17.078 1 95.75 163 TYR B CA 1
ATOM 6635 C C . TYR B 1 163 ? -13.672 -31.297 -15.672 1 95.75 163 TYR B C 1
ATOM 6637 O O . TYR B 1 163 ? -14.336 -32.125 -15.039 1 95.75 163 TYR B O 1
ATOM 6645 N N . ILE B 1 164 ? -13.305 -30.109 -15.148 1 96.38 164 ILE B N 1
ATOM 6646 C CA . ILE B 1 164 ? -13.68 -29.719 -13.797 1 96.38 164 ILE B CA 1
ATOM 6647 C C . ILE B 1 164 ? -15.203 -29.672 -13.68 1 96.38 164 ILE B C 1
ATOM 6649 O O . ILE B 1 164 ? -15.766 -30.109 -12.672 1 96.38 164 ILE B O 1
ATOM 6653 N N . THR B 1 165 ? -15.883 -29.172 -14.734 1 94.81 165 THR B N 1
ATOM 6654 C CA . THR B 1 165 ? -17.344 -29.141 -14.742 1 94.81 165 THR B CA 1
ATOM 6655 C C . THR B 1 165 ? -17.922 -30.547 -14.656 1 94.81 165 THR B C 1
ATOM 6657 O O . THR B 1 165 ? -18.844 -30.797 -13.883 1 94.81 165 THR B O 1
ATOM 6660 N N . LEU B 1 166 ? -17.359 -31.438 -15.398 1 92.06 166 LEU B N 1
ATOM 6661 C CA . LEU B 1 166 ? -17.844 -32.812 -15.406 1 92.06 166 LEU B CA 1
ATOM 6662 C C . LEU B 1 166 ? -17.562 -33.5 -14.07 1 92.06 166 LEU B C 1
ATOM 6664 O O . LEU B 1 166 ? -18.406 -34.219 -13.555 1 92.06 166 LEU B O 1
ATOM 6668 N N . HIS B 1 167 ? -16.391 -33.281 -13.547 1 91.69 167 HIS B N 1
ATOM 6669 C CA . HIS B 1 167 ? -16 -33.875 -12.281 1 91.69 167 HIS B CA 1
ATOM 6670 C C . HIS B 1 167 ? -16.922 -33.438 -11.148 1 91.69 167 HIS B C 1
ATOM 6672 O O . HIS B 1 167 ? -17.234 -34.219 -10.258 1 91.69 167 HIS B O 1
ATOM 6678 N N . ASN B 1 168 ? -17.328 -32.188 -11.172 1 92.5 168 ASN B N 1
ATOM 6679 C CA . ASN B 1 168 ? -18.078 -31.594 -10.07 1 92.5 168 ASN B CA 1
ATOM 6680 C C . ASN B 1 168 ? -19.562 -31.922 -10.18 1 92.5 168 ASN B C 1
ATOM 6682 O O . ASN B 1 168 ? -20.328 -31.641 -9.258 1 92.5 168 ASN B O 1
ATOM 6686 N N . ARG B 1 169 ? -19.938 -32.562 -11.188 1 89.44 169 ARG B N 1
ATOM 6687 C CA . ARG B 1 169 ? -21.344 -32.938 -11.32 1 89.44 169 ARG B CA 1
ATOM 6688 C C . ARG B 1 169 ? -21.734 -33.969 -10.266 1 89.44 169 ARG B C 1
ATOM 6690 O O . ARG B 1 169 ? -20.953 -34.875 -9.953 1 89.44 169 ARG B O 1
ATOM 6697 N N . PRO B 1 170 ? -22.906 -33.812 -9.719 1 83.94 170 PRO B N 1
ATOM 6698 C CA . PRO B 1 170 ? -23.344 -34.719 -8.672 1 83.94 170 PRO B CA 1
ATOM 6699 C C . PRO B 1 170 ? -23.391 -36.156 -9.141 1 83.94 170 PRO B C 1
ATOM 6701 O O . PRO B 1 170 ? -23.156 -37.094 -8.344 1 83.94 170 PRO B O 1
ATOM 6704 N N . ASP B 1 171 ? -23.594 -36.438 -10.391 1 77.94 171 ASP B N 1
ATOM 6705 C CA . ASP B 1 171 ? -23.766 -37.812 -10.898 1 77.94 171 ASP B CA 1
ATOM 6706 C C . ASP B 1 171 ? -22.422 -38.406 -11.305 1 77.94 171 ASP B C 1
ATOM 6708 O O . ASP B 1 171 ? -22.359 -39.594 -11.68 1 77.94 171 ASP B O 1
ATOM 6712 N N . SER B 1 172 ? -21.453 -37.688 -11.195 1 72.88 172 SER B N 1
ATOM 6713 C CA . SER B 1 172 ? -20.172 -38.125 -11.727 1 72.88 172 SER B CA 1
ATOM 6714 C C . SER B 1 172 ? -19.578 -39.25 -10.867 1 72.88 172 SER B C 1
ATOM 6716 O O . SER B 1 172 ? -18.875 -40.125 -11.375 1 72.88 172 SER B O 1
ATOM 6718 N N . HIS B 1 173 ? -19.891 -39.156 -9.672 1 65.31 173 HIS B N 1
ATOM 6719 C CA . HIS B 1 173 ? -19.234 -40.156 -8.812 1 65.31 173 HIS B CA 1
ATOM 6720 C C . HIS B 1 173 ? -20.172 -41.344 -8.516 1 65.31 173 HIS B C 1
ATOM 6722 O O . HIS B 1 173 ? -19.812 -42.219 -7.75 1 65.31 173 HIS B O 1
ATOM 6728 N N . ALA B 1 174 ? -21.484 -41.219 -9.227 1 56.88 174 ALA B N 1
ATOM 6729 C CA . ALA B 1 174 ? -22.5 -42.25 -9.102 1 56.88 174 ALA B CA 1
ATOM 6730 C C . ALA B 1 174 ? -22.422 -43.219 -10.281 1 56.88 174 ALA B C 1
ATOM 6732 O O . ALA B 1 174 ? -22.062 -42.844 -11.391 1 56.88 174 ALA B O 1
ATOM 6733 N N . GLY B 1 175 ? -21.984 -44.688 -10.031 1 48.62 175 GLY B N 1
ATOM 6734 C CA . GLY B 1 175 ? -22.031 -45.719 -11.062 1 48.62 175 GLY B CA 1
ATOM 6735 C C . GLY B 1 175 ? -20.703 -46.406 -11.289 1 48.62 175 GLY B C 1
ATOM 6736 O O . GLY B 1 175 ? -19.828 -46.375 -10.422 1 48.62 175 GLY B O 1
ATOM 6737 N N . PRO B 1 176 ? -20.562 -46.812 -12.594 1 48.16 176 PRO B N 1
ATOM 6738 C CA . PRO B 1 176 ? -19.375 -47.594 -12.953 1 48.16 176 PRO B CA 1
ATOM 6739 C C . PRO B 1 176 ? -18.078 -46.781 -12.844 1 48.16 176 PRO B C 1
ATOM 6741 O O . PRO B 1 176 ? -17 -47.375 -12.719 1 48.16 176 PRO B O 1
ATOM 6744 N N . ALA B 1 177 ? -18.125 -45.5 -13.008 1 52.31 177 ALA B N 1
ATOM 6745 C CA . ALA B 1 177 ? -17.016 -44.562 -12.789 1 52.31 177 ALA B CA 1
ATOM 6746 C C . ALA B 1 177 ? -16.469 -44.688 -11.367 1 52.31 177 ALA B C 1
ATOM 6748 O O . ALA B 1 177 ? -15.297 -44.406 -11.117 1 52.31 177 ALA B O 1
ATOM 6749 N N . GLY B 1 178 ? -17.359 -45.094 -10.57 1 51.44 178 GLY B N 1
ATOM 6750 C CA . GLY B 1 178 ? -17 -45.438 -9.203 1 51.44 178 GLY B CA 1
ATOM 6751 C C . GLY B 1 178 ? -15.969 -46.562 -9.117 1 51.44 178 GLY B C 1
ATOM 6752 O O . GLY B 1 178 ? -15.406 -46.812 -8.047 1 51.44 178 GLY B O 1
ATOM 6753 N N . LYS B 1 179 ? -15.766 -47.219 -10.234 1 61.66 179 LYS B N 1
ATOM 6754 C CA . LYS B 1 179 ? -14.828 -48.344 -10.289 1 61.66 179 LYS B CA 1
ATOM 6755 C C . LYS B 1 179 ? -13.414 -47.875 -10.617 1 61.66 179 LYS B C 1
ATOM 6757 O O . LYS B 1 179 ? -12.461 -48.625 -10.531 1 61.66 179 LYS B O 1
ATOM 6762 N N . GLU B 1 180 ? -13.352 -46.531 -10.805 1 76.75 180 GLU B N 1
ATOM 6763 C CA . GLU B 1 180 ? -12.039 -45.969 -11.125 1 76.75 180 GLU B CA 1
ATOM 6764 C C . GLU B 1 180 ? -11.25 -45.656 -9.859 1 76.75 180 GLU B C 1
ATOM 6766 O O . GLU B 1 180 ? -11.828 -45.5 -8.781 1 76.75 180 GLU B O 1
ATOM 6771 N N . SER B 1 181 ? -9.977 -45.75 -9.938 1 88.19 181 SER B N 1
ATOM 6772 C CA . SER B 1 181 ? -9.07 -45.406 -8.844 1 88.19 181 SER B CA 1
ATOM 6773 C C . SER B 1 181 ? -9.344 -44 -8.312 1 88.19 181 SER B C 1
ATOM 6775 O O . SER B 1 181 ? -9.344 -43.031 -9.078 1 88.19 181 SER B O 1
ATOM 6777 N N . TYR B 1 182 ? -9.742 -43.938 -7.023 1 91.31 182 TYR B N 1
ATOM 6778 C CA . TYR B 1 182 ? -9.977 -42.625 -6.387 1 91.31 182 TYR B CA 1
ATOM 6779 C C . TYR B 1 182 ? -8.719 -41.781 -6.426 1 91.31 182 TYR B C 1
ATOM 6781 O O . TYR B 1 182 ? -8.789 -40.562 -6.668 1 91.31 182 TYR B O 1
ATOM 6789 N N . ALA B 1 183 ? -7.57 -42.406 -6.23 1 93.19 183 ALA B N 1
ATOM 6790 C CA . ALA B 1 183 ? -6.293 -41.688 -6.285 1 93.19 183 ALA B CA 1
ATOM 6791 C C . ALA B 1 183 ? -6.07 -41.062 -7.66 1 93.19 183 ALA B C 1
ATOM 6793 O O . ALA B 1 183 ? -5.598 -39.938 -7.766 1 93.19 183 ALA B O 1
ATOM 6794 N N . LEU B 1 184 ? -6.41 -41.812 -8.617 1 92.06 184 LEU B N 1
ATOM 6795 C CA . LEU B 1 184 ? -6.215 -41.312 -9.977 1 92.06 184 LEU B CA 1
ATOM 6796 C C . LEU B 1 184 ? -7.152 -40.156 -10.273 1 92.06 184 LEU B C 1
ATOM 6798 O O . LEU B 1 184 ? -6.766 -39.188 -10.945 1 92.06 184 LEU B O 1
ATOM 6802 N N . THR B 1 185 ? -8.391 -40.281 -9.797 1 91.75 185 THR B N 1
ATOM 6803 C CA . THR B 1 185 ? -9.352 -39.188 -10.008 1 91.75 185 THR B CA 1
ATOM 6804 C C . THR B 1 185 ? -8.875 -37.906 -9.344 1 91.75 185 THR B C 1
ATOM 6806 O O . THR B 1 185 ? -9.023 -36.812 -9.906 1 91.75 185 THR B O 1
ATOM 6809 N N . GLN B 1 186 ? -8.344 -38 -8.18 1 93.62 186 GLN B N 1
ATOM 6810 C CA . GLN B 1 186 ? -7.797 -36.844 -7.484 1 93.62 186 GLN B CA 1
ATOM 6811 C C . GLN B 1 186 ? -6.609 -36.25 -8.242 1 93.62 186 GLN B C 1
ATOM 6813 O O . GLN B 1 186 ? -6.488 -35.031 -8.383 1 93.62 186 GLN B O 1
ATOM 6818 N N . HIS B 1 187 ? -5.793 -37.156 -8.688 1 94.44 187 HIS B N 1
ATOM 6819 C CA . HIS B 1 187 ? -4.633 -36.719 -9.461 1 94.44 187 HIS B CA 1
ATOM 6820 C C . HIS B 1 187 ? -5.051 -35.969 -10.703 1 94.44 187 HIS B C 1
ATOM 6822 O O . HIS B 1 187 ? -4.492 -34.906 -11 1 94.44 187 HIS B O 1
ATOM 6828 N N . VAL B 1 188 ? -6.059 -36.438 -11.398 1 94.38 188 VAL B N 1
ATOM 6829 C CA . VAL B 1 188 ? -6.504 -35.844 -12.648 1 94.38 188 VAL B CA 1
ATOM 6830 C C . VAL B 1 188 ? -7.145 -34.469 -12.375 1 94.38 188 VAL B C 1
ATOM 6832 O O . VAL B 1 188 ? -6.969 -33.531 -13.141 1 94.38 188 VAL B O 1
ATOM 6835 N N . LEU B 1 189 ? -7.871 -34.375 -11.32 1 95.31 189 LEU B N 1
ATOM 6836 C CA . LEU B 1 189 ? -8.469 -33.094 -10.961 1 95.31 189 LEU B CA 1
ATOM 6837 C C . LEU B 1 189 ? -7.391 -32.031 -10.695 1 95.31 189 LEU B C 1
ATOM 6839 O O . LEU B 1 189 ? -7.48 -30.906 -11.195 1 95.31 189 LEU B O 1
ATOM 6843 N N . ILE B 1 190 ? -6.418 -32.406 -9.922 1 96 190 ILE B N 1
ATOM 6844 C CA . ILE B 1 190 ? -5.328 -31.469 -9.609 1 96 190 ILE B CA 1
ATOM 6845 C C . ILE B 1 190 ? -4.574 -31.109 -10.883 1 96 190 ILE B C 1
ATOM 6847 O O . ILE B 1 190 ? -4.152 -29.969 -11.062 1 96 190 ILE B O 1
ATOM 6851 N N . LEU B 1 191 ? -4.449 -32.094 -11.75 1 96 191 LEU B N 1
ATOM 6852 C CA . LEU B 1 191 ? -3.803 -31.844 -13.031 1 96 191 LEU B CA 1
ATOM 6853 C C . LEU B 1 191 ? -4.594 -30.844 -13.867 1 96 191 LEU B C 1
ATOM 6855 O O . LEU B 1 191 ? -4.008 -30.062 -14.617 1 96 191 LEU B O 1
ATOM 6859 N N . ALA B 1 192 ? -5.875 -30.906 -13.789 1 97.62 192 ALA B N 1
ATOM 6860 C CA . ALA B 1 192 ? -6.715 -29.969 -14.523 1 97.62 192 ALA B CA 1
ATOM 6861 C C . ALA B 1 192 ? -6.422 -28.531 -14.102 1 97.62 192 ALA B C 1
ATOM 6863 O O . ALA B 1 192 ? -6.242 -27.656 -14.945 1 97.62 192 ALA B O 1
ATOM 6864 N N . TYR B 1 193 ? -6.367 -28.328 -12.836 1 98.06 193 TYR B N 1
ATOM 6865 C CA . TYR B 1 193 ? -6.031 -26.984 -12.344 1 98.06 193 TYR B CA 1
ATOM 6866 C C . TYR B 1 193 ? -4.602 -26.625 -12.719 1 98.06 193 TYR B C 1
ATOM 6868 O O . TYR B 1 193 ? -4.32 -25.469 -13.086 1 98.06 193 TYR B O 1
ATOM 6876 N N . TYR B 1 194 ? -3.721 -27.562 -12.578 1 97.06 194 TYR B N 1
ATOM 6877 C CA . TYR B 1 194 ? -2.332 -27.344 -12.961 1 97.06 194 TYR B CA 1
ATOM 6878 C C . TYR B 1 194 ? -2.232 -26.906 -14.422 1 97.06 194 TYR B C 1
ATOM 6880 O O . TYR B 1 194 ? -1.428 -26.031 -14.758 1 97.06 194 TYR B O 1
ATOM 6888 N N . GLN B 1 195 ? -3.016 -27.5 -15.258 1 97.62 195 GLN B N 1
ATOM 6889 C CA . GLN B 1 195 ? -3.025 -27.125 -16.672 1 97.62 195 GLN B CA 1
ATOM 6890 C C . GLN B 1 195 ? -3.428 -25.672 -16.859 1 97.62 195 GLN B C 1
ATOM 6892 O O . GLN B 1 195 ? -2.871 -24.969 -17.703 1 97.62 195 GLN B O 1
ATOM 6897 N N . ILE B 1 196 ? -4.395 -25.234 -16.062 1 98.38 196 ILE B N 1
ATOM 6898 C CA . ILE B 1 196 ? -4.805 -23.828 -16.125 1 98.38 196 ILE B CA 1
ATOM 6899 C C . ILE B 1 196 ? -3.625 -22.938 -15.766 1 98.38 196 ILE B C 1
ATOM 6901 O O . ILE B 1 196 ? -3.346 -21.953 -16.453 1 98.38 196 ILE B O 1
ATOM 6905 N N . TYR B 1 197 ? -2.912 -23.297 -14.758 1 97.75 197 TYR B N 1
ATOM 6906 C CA . TYR B 1 197 ? -1.818 -22.469 -14.258 1 97.75 197 TYR B CA 1
ATOM 6907 C C . TYR B 1 197 ? -0.684 -22.406 -15.273 1 97.75 197 TYR B C 1
ATOM 6909 O O . TYR B 1 197 ? -0.189 -21.312 -15.586 1 97.75 197 TYR B O 1
ATOM 6917 N N . ILE B 1 198 ? -0.286 -23.516 -15.836 1 96.5 198 ILE B N 1
ATOM 6918 C CA . ILE B 1 198 ? 0.859 -23.562 -16.734 1 96.5 198 ILE B CA 1
ATOM 6919 C C . ILE B 1 198 ? 0.547 -22.766 -18 1 96.5 198 ILE B C 1
ATOM 6921 O O . ILE B 1 198 ? 1.397 -22.031 -18.516 1 96.5 198 ILE B O 1
ATOM 6925 N N . TRP B 1 199 ? -0.593 -22.906 -18.484 1 97.75 199 TRP B N 1
ATOM 6926 C CA . TRP B 1 199 ? -0.941 -22.234 -19.734 1 97.75 199 TRP B CA 1
ATOM 6927 C C . TRP B 1 199 ? -1.226 -20.75 -19.484 1 97.75 199 TRP B C 1
ATOM 6929 O O . TRP B 1 199 ? -1.046 -19.922 -20.375 1 97.75 199 TRP B O 1
ATOM 6939 N N . PHE B 1 200 ? -1.728 -20.438 -18.281 1 97.62 200 PHE B N 1
ATOM 6940 C CA . PHE B 1 200 ? -1.883 -19.031 -17.922 1 97.62 200 PHE B CA 1
ATOM 6941 C C . PHE B 1 200 ? -0.531 -18.328 -17.891 1 97.62 200 PHE B C 1
ATOM 6943 O O . PHE B 1 200 ? -0.404 -17.203 -18.375 1 97.62 200 PHE B O 1
ATOM 6950 N N . LEU B 1 201 ? 0.446 -19 -17.422 1 95.56 201 LEU B N 1
ATOM 6951 C CA . LEU B 1 201 ? 1.798 -18.453 -17.359 1 95.56 201 LEU B CA 1
ATOM 6952 C C . LEU B 1 201 ? 2.416 -18.375 -18.75 1 95.56 201 LEU B C 1
ATOM 6954 O O . LEU B 1 201 ? 3.393 -17.656 -18.969 1 95.56 201 LEU B O 1
ATOM 6958 N N . ALA B 1 202 ? 1.896 -19.172 -19.656 1 95.25 202 ALA B N 1
ATOM 6959 C CA . ALA B 1 202 ? 2.391 -19.188 -21.031 1 95.25 202 ALA B CA 1
ATOM 6960 C C . ALA B 1 202 ? 1.974 -17.906 -21.766 1 95.25 202 ALA B C 1
ATOM 6962 O O . ALA B 1 202 ? 2.594 -17.531 -22.75 1 95.25 202 ALA B O 1
ATOM 6963 N N . LEU B 1 203 ? 0.964 -17.219 -21.281 1 96.06 203 LEU B N 1
ATOM 6964 C CA . LEU B 1 203 ? 0.486 -15.977 -21.875 1 96.06 203 LEU B CA 1
ATOM 6965 C C . LEU B 1 203 ? 1.453 -14.836 -21.594 1 96.06 203 LEU B C 1
ATOM 6967 O O . LEU B 1 203 ? 2.129 -14.828 -20.562 1 96.06 203 LEU B O 1
ATOM 6971 N N . LYS B 1 204 ? 1.483 -13.945 -22.562 1 93.81 204 LYS B N 1
ATOM 6972 C CA . LYS B 1 204 ? 2.154 -12.688 -22.25 1 93.81 204 LYS B CA 1
ATOM 6973 C C . LYS B 1 204 ? 1.418 -11.93 -21.141 1 93.81 204 LYS B C 1
ATOM 6975 O O . LYS B 1 204 ? 0.186 -11.938 -21.094 1 93.81 204 LYS B O 1
ATOM 6980 N N . LEU B 1 205 ? 2.143 -11.273 -20.359 1 93.44 205 LEU B N 1
ATOM 6981 C CA . LEU B 1 205 ? 1.577 -10.586 -19.203 1 93.44 205 LEU B CA 1
ATOM 6982 C C . LEU B 1 205 ? 0.449 -9.648 -19.625 1 93.44 205 LEU B C 1
ATOM 6984 O O . LEU B 1 205 ? -0.596 -9.594 -18.984 1 93.44 205 LEU B O 1
ATOM 6988 N N . GLN B 1 206 ? 0.583 -8.93 -20.719 1 93.44 206 GLN B N 1
ATOM 6989 C CA . GLN B 1 206 ? -0.373 -7.926 -21.172 1 93.44 206 GLN B CA 1
ATOM 6990 C C . GLN B 1 206 ? -1.674 -8.578 -21.641 1 93.44 206 GLN B C 1
ATOM 6992 O O . GLN B 1 206 ? -2.725 -7.93 -21.656 1 93.44 206 GLN B O 1
ATOM 6997 N N . ASP B 1 207 ? -1.641 -9.875 -21.906 1 95.56 207 ASP B N 1
ATOM 6998 C CA . ASP B 1 207 ? -2.803 -10.555 -22.484 1 95.56 207 ASP B CA 1
ATOM 6999 C C . ASP B 1 207 ? -3.553 -11.344 -21.406 1 95.56 207 ASP B C 1
ATOM 7001 O O . ASP B 1 207 ? -4.688 -11.766 -21.625 1 95.56 207 ASP B O 1
ATOM 7005 N N . ARG B 1 208 ? -2.977 -11.531 -20.281 1 97.06 208 ARG B N 1
ATOM 7006 C CA . ARG B 1 208 ? -3.533 -12.391 -19.25 1 97.06 208 ARG B CA 1
ATOM 7007 C C . ARG B 1 208 ? -4.902 -11.898 -18.797 1 97.06 208 ARG B C 1
ATOM 7009 O O . ARG B 1 208 ? -5.852 -12.68 -18.703 1 97.06 208 ARG B O 1
ATOM 7016 N N . PRO B 1 209 ? -5.09 -10.562 -18.594 1 96.31 209 PRO B N 1
ATOM 7017 C CA . PRO B 1 209 ? -6.398 -10.094 -18.141 1 96.31 209 PRO B CA 1
ATOM 7018 C C . PRO B 1 209 ? -7.516 -10.391 -19.125 1 96.31 209 PRO B C 1
ATOM 7020 O O . PRO B 1 209 ? -8.672 -10.57 -18.734 1 96.31 209 PRO B O 1
ATOM 7023 N N . LYS B 1 210 ? -7.227 -10.562 -20.375 1 96.31 210 LYS B N 1
ATOM 7024 C CA . LYS B 1 210 ? -8.211 -10.812 -21.422 1 96.31 210 LYS B CA 1
ATOM 7025 C C . LYS B 1 210 ? -8.875 -12.18 -21.234 1 96.31 210 LYS B C 1
ATOM 7027 O O . LYS B 1 210 ? -10 -12.391 -21.688 1 96.31 210 LYS B O 1
ATOM 7032 N N . HIS B 1 211 ? -8.227 -13.062 -20.562 1 97.56 211 HIS B N 1
ATOM 7033 C CA . HIS B 1 211 ? -8.711 -14.438 -20.469 1 97.56 211 HIS B CA 1
ATOM 7034 C C . HIS B 1 211 ? -9.398 -14.688 -19.125 1 97.56 211 HIS B C 1
ATOM 7036 O O . HIS B 1 211 ? -10.023 -15.734 -18.938 1 97.56 211 HIS B O 1
ATOM 7042 N N . ILE B 1 212 ? -9.359 -13.703 -18.219 1 97.62 212 ILE B N 1
ATOM 7043 C CA . ILE B 1 212 ? -9.867 -13.867 -16.859 1 97.62 212 ILE B CA 1
ATOM 7044 C C . ILE B 1 212 ? -11.383 -14.008 -16.891 1 97.62 212 ILE B C 1
ATOM 7046 O O . ILE B 1 212 ? -11.953 -14.883 -16.234 1 97.62 212 ILE B O 1
ATOM 7050 N N . PRO B 1 213 ? -12.117 -13.195 -17.703 1 95.88 213 PRO B N 1
ATOM 7051 C CA . PRO B 1 213 ? -13.57 -13.32 -17.703 1 95.88 213 PRO B CA 1
ATOM 7052 C C . PRO B 1 213 ? -14.039 -14.711 -18.125 1 95.88 213 PRO B C 1
ATOM 7054 O O . PRO B 1 213 ? -14.914 -15.297 -17.469 1 95.88 213 PRO B O 1
ATOM 7057 N N . TYR B 1 214 ? -13.414 -15.258 -19.141 1 96.81 214 TYR B N 1
ATOM 7058 C CA . TYR B 1 214 ? -13.789 -16.578 -19.641 1 96.81 214 TYR B CA 1
ATOM 7059 C C . TYR B 1 214 ? -13.516 -17.656 -18.609 1 96.81 214 TYR B C 1
ATOM 7061 O O . TYR B 1 214 ? -14.375 -18.5 -18.328 1 96.81 214 TYR B O 1
ATOM 7069 N N . ILE B 1 215 ? -12.305 -17.656 -18.031 1 98 215 ILE B N 1
ATOM 7070 C CA . ILE B 1 215 ? -11.914 -18.672 -17.047 1 98 215 ILE B CA 1
ATOM 7071 C C . ILE B 1 215 ? -12.82 -18.562 -15.828 1 98 215 ILE B C 1
ATOM 7073 O O . ILE B 1 215 ? -13.297 -19.594 -15.32 1 98 215 ILE B O 1
ATOM 7077 N N . THR B 1 216 ? -13.078 -17.312 -15.398 1 96.44 216 THR B N 1
ATOM 7078 C CA . THR B 1 216 ? -13.906 -17.078 -14.219 1 96.44 216 THR B CA 1
ATOM 7079 C C . THR B 1 216 ? -15.312 -17.625 -14.43 1 96.44 216 THR B C 1
ATOM 7081 O O . THR B 1 216 ? -15.852 -18.328 -13.57 1 96.44 216 THR B O 1
ATOM 7084 N N . ARG B 1 217 ? -15.891 -17.359 -15.531 1 95.56 217 ARG B N 1
ATOM 7085 C CA . ARG B 1 217 ? -17.25 -17.812 -15.828 1 95.56 217 ARG B CA 1
ATOM 7086 C C . ARG B 1 217 ? -17.328 -19.328 -15.797 1 95.56 217 ARG B C 1
ATOM 7088 O O . ARG B 1 217 ? -18.25 -19.906 -15.195 1 95.56 217 ARG B O 1
ATOM 7095 N N . HIS B 1 218 ? -16.406 -20 -16.406 1 96.88 218 HIS B N 1
ATOM 7096 C CA . HIS B 1 218 ? -16.469 -21.453 -16.516 1 96.88 218 HIS B CA 1
ATOM 7097 C C . HIS B 1 218 ? -16.141 -22.125 -15.18 1 96.88 218 HIS B C 1
ATOM 7099 O O . HIS B 1 218 ? -16.672 -23.188 -14.875 1 96.88 218 HIS B O 1
ATOM 7105 N N . LEU B 1 219 ? -15.273 -21.484 -14.383 1 97.31 219 LEU B N 1
ATOM 7106 C CA . LEU B 1 219 ? -15.039 -22 -13.031 1 97.31 219 LEU B CA 1
ATOM 7107 C C . LEU B 1 219 ? -16.312 -21.906 -12.195 1 97.31 219 LEU B C 1
ATOM 7109 O O . LEU B 1 219 ? -16.609 -22.812 -11.414 1 97.31 219 LEU B O 1
ATOM 7113 N N . LEU B 1 220 ? -17.016 -20.797 -12.391 1 95.12 220 LEU B N 1
ATOM 7114 C CA . LEU B 1 220 ? -18.266 -20.625 -11.648 1 95.12 220 LEU B CA 1
ATOM 7115 C C . LEU B 1 220 ? -19.328 -21.609 -12.148 1 95.12 220 LEU B C 1
ATOM 7117 O O . LEU B 1 220 ? -20.094 -22.156 -11.352 1 95.12 220 LEU B O 1
ATOM 7121 N N . LEU B 1 221 ? -19.359 -21.828 -13.461 1 95.25 221 LEU B N 1
ATOM 7122 C CA . LEU B 1 221 ? -20.297 -22.797 -14.023 1 95.25 221 LEU B CA 1
ATOM 7123 C C . LEU B 1 221 ? -20.016 -24.188 -13.453 1 95.25 221 LEU B C 1
ATOM 7125 O O . LEU B 1 221 ? -20.953 -24.938 -13.188 1 95.25 221 LEU B O 1
ATOM 7129 N N . ALA B 1 222 ? -18.766 -24.516 -13.266 1 95.69 222 ALA B N 1
ATOM 7130 C CA . ALA B 1 222 ? -18.375 -25.812 -12.711 1 95.69 222 ALA B CA 1
ATOM 7131 C C . ALA B 1 222 ? -18.828 -25.938 -11.266 1 95.69 222 ALA B C 1
ATOM 7133 O O . ALA B 1 222 ? -18.906 -27.047 -10.734 1 95.69 222 ALA B O 1
ATOM 7134 N N . ASN B 1 223 ? -19.125 -24.812 -10.617 1 95.25 223 ASN B N 1
ATOM 7135 C CA . ASN B 1 223 ? -19.516 -24.828 -9.219 1 95.25 223 ASN B CA 1
ATOM 7136 C C . ASN B 1 223 ? -21 -24.484 -9.047 1 95.25 223 ASN B C 1
ATOM 7138 O O . ASN B 1 223 ? -21.453 -24.219 -7.934 1 95.25 223 ASN B O 1
ATOM 7142 N N . GLU B 1 224 ? -21.766 -24.469 -10.047 1 91.25 224 GLU B N 1
ATOM 7143 C CA . GLU B 1 224 ? -23.141 -23.969 -10.055 1 91.25 224 GLU B CA 1
ATOM 7144 C C . GLU B 1 224 ? -24.016 -24.781 -9.094 1 91.25 224 GLU B C 1
ATOM 7146 O O . GLU B 1 224 ? -24.953 -24.234 -8.484 1 91.25 224 GLU B O 1
ATOM 7151 N N . HIS B 1 225 ? -23.703 -26 -8.898 1 89.31 225 HIS B N 1
ATOM 7152 C CA . HIS B 1 225 ? -24.547 -26.859 -8.086 1 89.31 225 HIS B CA 1
ATOM 7153 C C . HIS B 1 225 ? -24.188 -26.781 -6.609 1 89.31 225 HIS B C 1
ATOM 7155 O O . HIS B 1 225 ? -24.875 -27.328 -5.758 1 89.31 225 HIS B O 1
ATOM 7161 N N . TYR B 1 226 ? -23.125 -26.156 -6.301 1 90.06 226 TYR B N 1
ATOM 7162 C CA . TYR B 1 226 ? -22.703 -26 -4.914 1 90.06 226 TYR B CA 1
ATOM 7163 C C . TYR B 1 226 ? -23.297 -24.75 -4.301 1 90.06 226 TYR B C 1
ATOM 7165 O O . TYR B 1 226 ? -23.75 -23.844 -5.02 1 90.06 226 TYR B O 1
ATOM 7173 N N . THR B 1 227 ? -23.344 -24.672 -3.006 1 88.38 227 THR B N 1
ATOM 7174 C CA . THR B 1 227 ? -23.781 -23.484 -2.289 1 88.38 227 THR B CA 1
ATOM 7175 C C . THR B 1 227 ? -22.672 -22.438 -2.232 1 88.38 227 THR B C 1
ATOM 7177 O O . THR B 1 227 ? -22.953 -21.234 -2.268 1 88.38 227 THR B O 1
ATOM 7180 N N . GLN B 1 228 ? -21.5 -22.953 -2.178 1 90.69 228 GLN B N 1
ATOM 7181 C CA . GLN B 1 228 ? -20.312 -22.109 -2.17 1 90.69 228 GLN B CA 1
ATOM 7182 C C . GLN B 1 228 ? -19.25 -22.641 -3.143 1 90.69 228 GLN B C 1
ATOM 7184 O O . GLN B 1 228 ? -19.219 -23.828 -3.453 1 90.69 228 GLN B O 1
ATOM 7189 N N . VAL B 1 229 ? -18.484 -21.734 -3.57 1 93.81 229 VAL B N 1
ATOM 7190 C CA . VAL B 1 229 ? -17.406 -22.125 -4.457 1 93.81 229 VAL B CA 1
ATOM 7191 C C . VAL B 1 229 ? -16.453 -23.078 -3.723 1 93.81 229 VAL B C 1
ATOM 7193 O O . VAL B 1 229 ? -16.109 -22.844 -2.564 1 93.81 229 VAL B O 1
ATOM 7196 N N . ASP B 1 230 ? -16.141 -24.109 -4.344 1 95.19 230 ASP B N 1
ATOM 7197 C CA . ASP B 1 230 ? -15.297 -25.094 -3.691 1 95.19 230 ASP B CA 1
ATOM 7198 C C . ASP B 1 230 ? -13.883 -24.562 -3.486 1 95.19 230 ASP B C 1
ATOM 7200 O O . ASP B 1 230 ? -13.484 -23.578 -4.117 1 95.19 230 ASP B O 1
ATOM 7204 N N . GLU B 1 231 ? -13.094 -25.156 -2.631 1 96.19 231 GLU B N 1
ATOM 7205 C CA . GLU B 1 231 ? -11.789 -24.672 -2.189 1 96.19 231 GLU B CA 1
ATOM 7206 C C . GLU B 1 231 ? -10.797 -24.641 -3.348 1 96.19 231 GLU B C 1
ATOM 7208 O O . GLU B 1 231 ? -10.039 -23.672 -3.494 1 96.19 231 GLU B O 1
ATOM 7213 N N . PRO B 1 232 ? -10.711 -25.703 -4.246 1 97.12 232 PRO B N 1
ATOM 7214 C CA . PRO B 1 232 ? -9.75 -25.641 -5.355 1 97.12 232 PRO B CA 1
ATOM 7215 C C . PRO B 1 232 ? -10.008 -24.453 -6.285 1 97.12 232 PRO B C 1
ATOM 7217 O O . PRO B 1 232 ? -9.062 -23.828 -6.762 1 97.12 232 PRO B O 1
ATOM 7220 N N . THR B 1 233 ? -11.305 -24.203 -6.5 1 97.5 233 THR B N 1
ATOM 7221 C CA . THR B 1 233 ? -11.656 -23.062 -7.352 1 97.5 233 THR B CA 1
ATOM 7222 C C . THR B 1 233 ? -11.297 -21.75 -6.676 1 97.5 233 THR B C 1
ATOM 7224 O O . THR B 1 233 ? -10.82 -20.812 -7.328 1 97.5 233 THR B O 1
ATOM 7227 N N . GLU B 1 234 ? -11.516 -21.656 -5.363 1 96.62 234 GLU B N 1
ATOM 7228 C CA . GLU B 1 234 ? -11.125 -20.469 -4.609 1 96.62 234 GLU B CA 1
ATOM 7229 C C . GLU B 1 234 ? -9.633 -20.203 -4.73 1 96.62 234 GLU B C 1
ATOM 7231 O O . GLU B 1 234 ? -9.211 -19.062 -4.93 1 96.62 234 GLU B O 1
ATOM 7236 N N . VAL B 1 235 ? -8.883 -21.25 -4.559 1 97.31 235 VAL B N 1
ATOM 7237 C CA . VAL B 1 235 ? -7.434 -21.156 -4.68 1 97.31 235 VAL B CA 1
ATOM 7238 C C . VAL B 1 235 ? -7.062 -20.734 -6.102 1 97.31 235 VAL B C 1
ATOM 7240 O O . VAL B 1 235 ? -6.148 -19.938 -6.297 1 97.31 235 VAL B O 1
ATOM 7243 N N . CYS B 1 236 ? -7.734 -21.281 -7.066 1 98.06 236 CYS B N 1
ATOM 7244 C CA . CYS B 1 236 ? -7.461 -20.938 -8.461 1 98.06 236 CYS B CA 1
ATOM 7245 C C . CYS B 1 236 ? -7.695 -19.453 -8.711 1 98.06 236 CYS B C 1
ATOM 7247 O O . CYS B 1 236 ? -6.895 -18.797 -9.383 1 98.06 236 CYS B O 1
ATOM 7249 N N . PHE B 1 237 ? -8.82 -18.922 -8.172 1 97.19 237 PHE B N 1
ATOM 7250 C CA . PHE B 1 237 ? -9.094 -17.484 -8.289 1 97.19 237 PHE B CA 1
ATOM 7251 C C . PHE B 1 237 ? -7.957 -16.672 -7.691 1 97.19 237 PHE B C 1
ATOM 7253 O O . PHE B 1 237 ? -7.477 -15.719 -8.312 1 97.19 237 PHE B O 1
ATOM 7260 N N . ASP B 1 238 ? -7.582 -17.047 -6.551 1 96.69 238 ASP B N 1
ATOM 7261 C CA . ASP B 1 238 ? -6.508 -16.344 -5.855 1 96.69 238 ASP B CA 1
ATOM 7262 C C . ASP B 1 238 ? -5.207 -16.406 -6.652 1 96.69 238 ASP B C 1
ATOM 7264 O O . ASP B 1 238 ? -4.492 -15.414 -6.766 1 96.69 238 ASP B O 1
ATOM 7268 N N . TRP B 1 239 ? -4.891 -17.562 -7.16 1 97.31 239 TRP B N 1
ATOM 7269 C CA . TRP B 1 239 ? -3.664 -17.781 -7.922 1 97.31 239 TRP B CA 1
ATOM 7270 C C . TRP B 1 239 ? -3.668 -16.953 -9.203 1 97.31 239 TRP B C 1
ATOM 7272 O O . TRP B 1 239 ? -2.668 -16.312 -9.547 1 97.31 239 TRP B O 1
ATOM 7282 N N . LEU B 1 240 ? -4.762 -16.953 -9.93 1 97.88 240 LEU B N 1
ATOM 7283 C CA . LEU B 1 240 ? -4.883 -16.172 -11.148 1 97.88 240 LEU B CA 1
ATOM 7284 C C . LEU B 1 240 ? -4.695 -14.688 -10.852 1 97.88 240 LEU B C 1
ATOM 7286 O O . LEU B 1 240 ? -4.066 -13.969 -11.633 1 97.88 240 LEU B O 1
ATOM 7290 N N . ALA B 1 241 ? -5.234 -14.281 -9.742 1 96.44 241 ALA B N 1
ATOM 7291 C CA . ALA B 1 241 ? -5.094 -12.883 -9.344 1 96.44 241 ALA B CA 1
ATOM 7292 C C . ALA B 1 241 ? -3.629 -12.531 -9.094 1 96.44 241 ALA B C 1
ATOM 7294 O O . ALA B 1 241 ? -3.184 -11.43 -9.438 1 96.44 241 ALA B O 1
ATOM 7295 N N . ARG B 1 242 ? -2.926 -13.398 -8.539 1 96.06 242 ARG B N 1
ATOM 7296 C CA . ARG B 1 242 ? -1.524 -13.164 -8.211 1 96.06 242 ARG B CA 1
ATOM 7297 C C . ARG B 1 242 ? -0.68 -13.031 -9.477 1 96.06 242 ARG B C 1
ATOM 7299 O O . ARG B 1 242 ? 0.22 -12.195 -9.539 1 96.06 242 ARG B O 1
ATOM 7306 N N . PHE B 1 243 ? -0.956 -13.789 -10.508 1 96.25 243 PHE B N 1
ATOM 7307 C CA . PHE B 1 243 ? -0.019 -13.906 -11.617 1 96.25 243 PHE B CA 1
ATOM 7308 C C . PHE B 1 243 ? -0.553 -13.195 -12.859 1 96.25 243 PHE B C 1
ATOM 7310 O O . PHE B 1 243 ? 0.067 -13.242 -13.922 1 96.25 243 PHE B O 1
ATOM 7317 N N . SER B 1 244 ? -1.646 -12.492 -12.773 1 97.12 244 SER B N 1
ATOM 7318 C CA . SER B 1 244 ? -2.201 -11.758 -13.906 1 97.12 244 SER B CA 1
ATOM 7319 C C . SER B 1 244 ? -1.364 -10.523 -14.234 1 97.12 244 SER B C 1
ATOM 7321 O O . SER B 1 244 ? -1.25 -10.133 -15.398 1 97.12 244 SER B O 1
ATOM 7323 N N . TYR B 1 245 ? -0.797 -9.977 -13.172 1 96.31 245 TYR B N 1
ATOM 7324 C CA . TYR B 1 245 ? -0.22 -8.656 -13.406 1 96.31 245 TYR B CA 1
ATOM 7325 C C . TYR B 1 245 ? 1.269 -8.648 -13.086 1 96.31 245 TYR B C 1
ATOM 7327 O O . TYR B 1 245 ? 1.913 -7.598 -13.133 1 96.31 245 TYR B O 1
ATOM 7335 N N . ALA B 1 246 ? 1.795 -9.766 -12.719 1 93.69 246 ALA B N 1
ATOM 7336 C CA . ALA B 1 246 ? 3.23 -9.898 -12.484 1 93.69 246 ALA B CA 1
ATOM 7337 C C . ALA B 1 246 ? 3.639 -11.359 -12.391 1 93.69 246 ALA B C 1
ATOM 7339 O O . ALA B 1 246 ? 2.805 -12.227 -12.125 1 93.69 246 ALA B O 1
ATOM 7340 N N . ASN B 1 247 ? 4.871 -11.586 -12.75 1 89.94 247 ASN B N 1
ATOM 7341 C CA . ASN B 1 247 ? 5.477 -12.883 -12.461 1 89.94 247 ASN B CA 1
ATOM 7342 C C . ASN B 1 247 ? 6.371 -12.82 -11.227 1 89.94 247 ASN B C 1
ATOM 7344 O O . ASN B 1 247 ? 7.551 -13.164 -11.297 1 89.94 247 ASN B O 1
ATOM 7348 N N . ALA B 1 248 ? 5.73 -12.43 -10.148 1 90.38 248 ALA B N 1
ATOM 7349 C CA . ALA B 1 248 ? 6.445 -12.312 -8.883 1 90.38 248 ALA B CA 1
ATOM 7350 C C . ALA B 1 248 ? 6.5 -13.664 -8.164 1 90.38 248 ALA B C 1
ATOM 7352 O O . ALA B 1 248 ? 5.547 -14.445 -8.219 1 90.38 248 ALA B O 1
ATOM 7353 N N . GLU B 1 249 ? 7.574 -13.867 -7.477 1 89.5 249 GLU B N 1
ATOM 7354 C CA . GLU B 1 249 ? 7.707 -15.094 -6.695 1 89.5 249 GLU B CA 1
ATOM 7355 C C . GLU B 1 249 ? 6.648 -15.164 -5.598 1 89.5 249 GLU B C 1
ATOM 7357 O O . GLU B 1 249 ? 6.16 -14.133 -5.129 1 89.5 249 GLU B O 1
ATOM 7362 N N . SER B 1 250 ? 6.375 -16.328 -5.219 1 92.31 250 SER B N 1
ATOM 7363 C CA . SER B 1 250 ? 5.316 -16.531 -4.23 1 92.31 250 SER B CA 1
ATOM 7364 C C . SER B 1 250 ? 5.84 -16.312 -2.812 1 92.31 250 SER B C 1
ATOM 7366 O O . SER B 1 250 ? 5.055 -16.172 -1.872 1 92.31 250 SER B O 1
ATOM 7368 N N . LYS B 1 251 ? 7.125 -16.281 -2.674 1 91.44 251 LYS B N 1
ATOM 7369 C CA . LYS B 1 251 ? 7.762 -15.992 -1.39 1 91.44 251 LYS B CA 1
ATOM 7370 C C . LYS B 1 251 ? 8.766 -14.859 -1.513 1 91.44 251 LYS B C 1
ATOM 7372 O O . LYS B 1 251 ? 9.516 -14.781 -2.49 1 91.44 251 LYS B O 1
ATOM 7377 N N . PRO B 1 252 ? 8.719 -14.008 -0.54 1 91.5 252 PRO B N 1
ATOM 7378 C CA . PRO B 1 252 ? 9.672 -12.898 -0.596 1 91.5 252 PRO B CA 1
ATOM 7379 C C . PRO B 1 252 ? 11.102 -13.336 -0.268 1 91.5 252 PRO B C 1
ATOM 7381 O O . PRO B 1 252 ? 11.297 -14.359 0.386 1 91.5 252 PRO B O 1
ATOM 7384 N N . ARG B 1 253 ? 11.969 -12.57 -0.732 1 83.75 253 ARG B N 1
ATOM 7385 C CA . ARG B 1 253 ? 13.383 -12.758 -0.427 1 83.75 253 ARG B CA 1
ATOM 7386 C C . ARG B 1 253 ? 13.914 -11.633 0.453 1 83.75 253 ARG B C 1
ATOM 7388 O O . ARG B 1 253 ? 13.312 -10.555 0.523 1 83.75 253 ARG B O 1
ATOM 7395 N N . MET B 1 254 ? 15.008 -11.906 1.104 1 81.25 254 MET B N 1
ATOM 7396 C CA . MET B 1 254 ? 15.656 -10.891 1.924 1 81.25 254 MET B CA 1
ATOM 7397 C C . MET B 1 254 ? 16.672 -10.094 1.106 1 81.25 254 MET B C 1
ATOM 7399 O O . MET B 1 254 ? 17.812 -10.516 0.952 1 81.25 254 MET B O 1
ATOM 7403 N N . SER B 1 255 ? 16.203 -8.984 0.649 1 78.44 255 SER B N 1
ATOM 7404 C CA . SER B 1 255 ? 17.125 -8.125 -0.089 1 78.44 255 SER B CA 1
ATOM 7405 C C . SER B 1 255 ? 18.078 -7.402 0.852 1 78.44 255 SER B C 1
ATOM 7407 O O . SER B 1 255 ? 17.844 -7.344 2.061 1 78.44 255 SER B O 1
ATOM 7409 N N . SER B 1 256 ? 19.141 -6.918 0.306 1 74.69 256 SER B N 1
ATOM 7410 C CA . SER B 1 256 ? 20.109 -6.172 1.104 1 74.69 256 SER B CA 1
ATOM 7411 C C . SER B 1 256 ? 19.484 -4.922 1.707 1 74.69 256 SER B C 1
ATOM 7413 O O . SER B 1 256 ? 19.797 -4.551 2.842 1 74.69 256 SER B O 1
ATOM 7415 N N . LEU B 1 257 ? 18.688 -4.281 0.912 1 80.62 257 LEU B N 1
ATOM 7416 C CA . LEU B 1 257 ? 18 -3.096 1.411 1 80.62 257 LEU B CA 1
ATOM 7417 C C . LEU B 1 257 ? 17.094 -3.449 2.584 1 80.62 257 LEU B C 1
ATOM 7419 O O . LEU B 1 257 ? 17.094 -2.756 3.604 1 80.62 257 LEU B O 1
ATOM 7423 N N . ARG B 1 258 ? 16.312 -4.477 2.359 1 84.62 258 ARG B N 1
ATOM 7424 C CA . ARG B 1 258 ? 15.398 -4.926 3.408 1 84.62 258 ARG B CA 1
ATOM 7425 C C . ARG B 1 258 ? 16.156 -5.281 4.68 1 84.62 258 ARG B C 1
ATOM 7427 O O . ARG B 1 258 ? 15.75 -4.91 5.781 1 84.62 258 ARG B O 1
ATOM 7434 N N . GLU B 1 259 ? 17.234 -5.965 4.551 1 81.12 259 GLU B N 1
ATOM 7435 C CA . GLU B 1 259 ? 18.062 -6.348 5.695 1 81.12 259 GLU B CA 1
ATOM 7436 C C . GLU B 1 259 ? 18.594 -5.121 6.418 1 81.12 259 GLU B C 1
ATOM 7438 O O . GLU B 1 259 ? 18.641 -5.09 7.648 1 81.12 259 GLU B O 1
ATOM 7443 N N . SER B 1 260 ? 19.031 -4.199 5.652 1 77.62 260 SER B N 1
ATOM 7444 C CA . SER B 1 260 ? 19.594 -2.988 6.227 1 77.62 260 SER B CA 1
ATOM 7445 C C . SER B 1 260 ? 18.547 -2.18 6.98 1 77.62 260 SER B C 1
ATOM 7447 O O . SER B 1 260 ? 18.859 -1.52 7.977 1 77.62 260 SER B O 1
ATOM 7449 N N . VAL B 1 261 ? 17.406 -2.154 6.477 1 82.12 261 VAL B N 1
ATOM 7450 C CA . VAL B 1 261 ? 16.328 -1.387 7.102 1 82.12 261 VAL B CA 1
ATOM 7451 C C . VAL B 1 261 ? 15.859 -2.098 8.367 1 82.12 261 VAL B C 1
ATOM 7453 O O . VAL B 1 261 ? 15.562 -1.45 9.375 1 82.12 261 VAL B O 1
ATOM 7456 N N . LEU B 1 262 ? 15.773 -3.379 8.289 1 82.44 262 LEU B N 1
ATOM 7457 C CA . LEU B 1 262 ? 15.273 -4.156 9.414 1 82.44 262 LEU B CA 1
ATOM 7458 C C . LEU B 1 262 ? 16.328 -4.273 10.508 1 82.44 262 LEU B C 1
ATOM 7460 O O . LEU B 1 262 ? 16.016 -4.293 11.695 1 82.44 262 LEU B O 1
ATOM 7464 N N . ASN B 1 263 ? 17.484 -4.492 10.109 1 75.88 263 ASN B N 1
ATOM 7465 C CA . ASN B 1 263 ? 18.594 -4.641 11.047 1 75.88 263 ASN B CA 1
ATOM 7466 C C . ASN B 1 263 ? 19.688 -3.605 10.789 1 75.88 263 ASN B C 1
ATOM 7468 O O . ASN B 1 263 ? 20.766 -3.945 10.32 1 75.88 263 ASN B O 1
ATOM 7472 N N . PRO B 1 264 ? 19.312 -2.395 11.203 1 64.94 264 PRO B N 1
ATOM 7473 C CA . PRO B 1 264 ? 20.344 -1.389 10.961 1 64.94 264 PRO B CA 1
ATOM 7474 C C . PRO B 1 264 ? 21.656 -1.684 11.703 1 64.94 264 PRO B C 1
ATOM 7476 O O . PRO B 1 264 ? 21.625 -2.219 12.812 1 64.94 264 PRO B O 1
ATOM 7479 N N . PRO B 1 265 ? 22.734 -1.473 11 1 59.16 265 PRO B N 1
ATOM 7480 C CA . PRO B 1 265 ? 24 -1.723 11.688 1 59.16 265 PRO B CA 1
ATOM 7481 C C . PRO B 1 265 ? 24.125 -0.948 12.992 1 59.16 265 PRO B C 1
ATOM 7483 O O . PRO B 1 265 ? 23.781 0.234 13.055 1 59.16 265 PRO B O 1
ATOM 7486 N N . GLY B 1 266 ? 24.531 -1.586 14.062 1 59.19 266 GLY B N 1
ATOM 7487 C CA . GLY B 1 266 ? 24.812 -0.957 15.344 1 59.19 266 GLY B CA 1
ATOM 7488 C C . GLY B 1 266 ? 23.625 -0.959 16.281 1 59.19 266 GLY B C 1
ATOM 7489 O O . GLY B 1 266 ? 23.734 -0.531 17.438 1 59.19 266 GLY B O 1
ATOM 7490 N N . SER B 1 267 ? 22.469 -1.105 15.703 1 59.69 267 SER B N 1
ATOM 7491 C CA . SER B 1 267 ? 21.328 -1.036 16.609 1 59.69 267 SER B CA 1
ATOM 7492 C C . SER B 1 267 ? 20.938 -2.42 17.125 1 59.69 267 SER B C 1
ATOM 7494 O O . SER B 1 267 ? 21.031 -3.406 16.391 1 59.69 267 SER B O 1
ATOM 7496 N N . SER B 1 268 ? 21.047 -2.707 18.328 1 59.06 268 SER B N 1
ATOM 7497 C CA . SER B 1 268 ? 20.781 -3.982 19 1 59.06 268 SER B CA 1
ATOM 7498 C C . SER B 1 268 ? 19.281 -4.281 19.031 1 59.06 268 SER B C 1
ATOM 7500 O O . SER B 1 268 ? 18.875 -5.387 19.391 1 59.06 268 SER B O 1
ATOM 7502 N N . GLY B 1 269 ? 18.484 -3.314 18.438 1 59.5 269 GLY B N 1
ATOM 7503 C CA . GLY B 1 269 ? 17.078 -3.588 18.719 1 59.5 269 GLY B CA 1
ATOM 7504 C C . GLY B 1 269 ? 16.312 -4.051 17.5 1 59.5 269 GLY B C 1
ATOM 7505 O O . GLY B 1 269 ? 16.859 -4.121 16.391 1 59.5 269 GLY B O 1
ATOM 7506 N N . GLU B 1 270 ? 15.078 -4.676 17.891 1 65.56 270 GLU B N 1
ATOM 7507 C CA . GLU B 1 270 ? 14.195 -5.156 16.828 1 65.56 270 GLU B CA 1
ATOM 7508 C C . GLU B 1 270 ? 13.82 -4.031 15.867 1 65.56 270 GLU B C 1
ATOM 7510 O O . GLU B 1 270 ? 13.523 -2.914 16.297 1 65.56 270 GLU B O 1
ATOM 7515 N N . GLY B 1 271 ? 13.977 -4.145 14.68 1 79.69 271 GLY B N 1
ATOM 7516 C CA . GLY B 1 271 ? 13.734 -3.17 13.633 1 79.69 271 GLY B CA 1
ATOM 7517 C C . GLY B 1 271 ? 12.273 -2.766 13.523 1 79.69 271 GLY B C 1
ATOM 7518 O O . GLY B 1 271 ? 11.961 -1.688 13.016 1 79.69 271 GLY B O 1
ATOM 7519 N N . VAL B 1 272 ? 11.359 -3.6 14.203 1 85.94 272 VAL B N 1
ATOM 7520 C CA . VAL B 1 272 ? 9.93 -3.328 14.086 1 85.94 272 VAL B CA 1
ATOM 7521 C C . VAL B 1 272 ? 9.445 -2.568 15.32 1 85.94 272 VAL B C 1
ATOM 7523 O O . VAL B 1 272 ? 9.648 -3.014 16.453 1 85.94 272 VAL B O 1
ATOM 7526 N N . VAL B 1 273 ? 8.789 -1.444 15.133 1 87.69 273 VAL B N 1
ATOM 7527 C CA . VAL B 1 273 ? 8.305 -0.579 16.203 1 87.69 273 VAL B CA 1
ATOM 7528 C C . VAL B 1 273 ? 6.855 -0.918 16.531 1 87.69 273 VAL B C 1
ATOM 7530 O O . VAL B 1 273 ? 6.473 -0.97 17.703 1 87.69 273 VAL B O 1
ATOM 7533 N N . ALA B 1 274 ? 6.051 -1.077 15.539 1 92.94 274 ALA B N 1
ATOM 7534 C CA . ALA B 1 274 ? 4.633 -1.382 15.703 1 92.94 274 ALA B CA 1
ATOM 7535 C C . ALA B 1 274 ? 4.125 -2.262 14.57 1 92.94 274 ALA B C 1
ATOM 7537 O O . ALA B 1 274 ? 4.676 -2.238 13.461 1 92.94 274 ALA B O 1
ATOM 7538 N N . SER B 1 275 ? 3.133 -3.061 14.875 1 95.44 275 SER B N 1
ATOM 7539 C CA . SER B 1 275 ? 2.559 -3.961 13.883 1 95.44 275 SER B CA 1
ATOM 7540 C C . SER B 1 275 ? 1.053 -4.102 14.07 1 95.44 275 SER B C 1
ATOM 7542 O O . SER B 1 275 ? 0.566 -4.176 15.203 1 95.44 275 SER B O 1
ATOM 7544 N N . LYS B 1 276 ? 0.349 -3.988 13.016 1 96.69 276 LYS B N 1
ATOM 7545 C CA . LYS B 1 276 ? -1.088 -4.246 12.992 1 96.69 276 LYS B CA 1
ATOM 7546 C C . LYS B 1 276 ? -1.462 -5.16 11.828 1 96.69 276 LYS B C 1
ATOM 7548 O O . LYS B 1 276 ? -0.83 -5.121 10.773 1 96.69 276 LYS B O 1
ATOM 7553 N N . SER B 1 277 ? -2.445 -6.02 12.023 1 97.06 277 SER B N 1
ATOM 7554 C CA . SER B 1 277 ? -2.863 -6.973 11 1 97.06 277 SER B CA 1
ATOM 7555 C C . SER B 1 277 ? -4.363 -6.879 10.742 1 97.06 277 SER B C 1
ATOM 7557 O O . SER B 1 277 ? -5.145 -6.633 11.664 1 97.06 277 SER B O 1
ATOM 7559 N N . TRP B 1 278 ? -4.746 -6.949 9.562 1 95 278 TRP B N 1
ATOM 7560 C CA . TRP B 1 278 ? -6.137 -6.957 9.125 1 95 278 TRP B CA 1
ATOM 7561 C C . TRP B 1 278 ? -6.469 -8.242 8.375 1 95 278 TRP B C 1
ATOM 7563 O O . TRP B 1 278 ? -5.676 -8.711 7.559 1 95 278 TRP B O 1
ATOM 7573 N N . VAL B 1 279 ? -7.559 -8.891 8.711 1 93.25 279 VAL B N 1
ATOM 7574 C CA . VAL B 1 279 ? -8.117 -9.945 7.863 1 93.25 279 VAL B CA 1
ATOM 7575 C C . VAL B 1 279 ? -8.984 -9.328 6.77 1 93.25 279 VAL B C 1
ATOM 7577 O O . VAL B 1 279 ? -9.922 -8.586 7.062 1 93.25 279 VAL B O 1
ATOM 7580 N N . PHE B 1 280 ? -8.641 -9.523 5.594 1 90 280 PHE B N 1
ATOM 7581 C CA . PHE B 1 280 ? -9.289 -8.922 4.438 1 90 280 PHE B CA 1
ATOM 7582 C C . PHE B 1 280 ? -9.609 -9.977 3.383 1 90 280 PHE B C 1
ATOM 7584 O O . PHE B 1 280 ? -8.758 -10.312 2.555 1 90 280 PHE B O 1
ATOM 7591 N N . GLY B 1 281 ? -10.859 -10.469 3.281 1 89.25 281 GLY B N 1
ATOM 7592 C CA . GLY B 1 281 ? -11.18 -11.633 2.467 1 89.25 281 GLY B CA 1
ATOM 7593 C C . GLY B 1 281 ? -10.469 -12.891 2.922 1 89.25 281 GLY B C 1
ATOM 7594 O O . GLY B 1 281 ? -10.547 -13.266 4.094 1 89.25 281 GLY B O 1
ATOM 7595 N N . ASN B 1 282 ? -9.789 -13.477 1.982 1 91.44 282 ASN B N 1
ATOM 7596 C CA . ASN B 1 282 ? -8.992 -14.656 2.311 1 91.44 282 ASN B CA 1
ATOM 7597 C C . ASN B 1 282 ? -7.512 -14.312 2.436 1 91.44 282 ASN B C 1
ATOM 7599 O O . ASN B 1 282 ? -6.656 -15.031 1.922 1 91.44 282 ASN B O 1
ATOM 7603 N N . SER B 1 283 ? -7.277 -13.148 3.006 1 94.62 283 SER B N 1
ATOM 7604 C CA . SER B 1 283 ? -5.895 -12.727 3.191 1 94.62 283 SER B CA 1
ATOM 7605 C C . SER B 1 283 ? -5.691 -12.094 4.566 1 94.62 283 SER B C 1
ATOM 7607 O O . SER B 1 283 ? -6.652 -11.68 5.211 1 94.62 283 SER B O 1
ATOM 7609 N N . ILE B 1 284 ? -4.555 -12.156 5.047 1 96.62 284 ILE B N 1
ATOM 7610 C CA . ILE B 1 284 ? -4.121 -11.453 6.246 1 96.62 284 ILE B CA 1
ATOM 7611 C C . ILE B 1 284 ? -3.031 -10.445 5.887 1 96.62 284 ILE B C 1
ATOM 7613 O O . ILE B 1 284 ? -1.947 -10.828 5.441 1 96.62 284 ILE B O 1
ATOM 7617 N N . ILE B 1 285 ? -3.367 -9.203 6 1 96.62 285 ILE B N 1
ATOM 7618 C CA . ILE B 1 285 ? -2.426 -8.133 5.688 1 96.62 285 ILE B CA 1
ATOM 7619 C C . ILE B 1 285 ? -1.816 -7.586 6.977 1 96.62 285 ILE B C 1
ATOM 7621 O O . ILE B 1 285 ? -2.539 -7.164 7.883 1 96.62 285 ILE B O 1
ATOM 7625 N N . THR B 1 286 ? -0.575 -7.648 7.102 1 97.75 286 THR B N 1
ATOM 7626 C CA . THR B 1 286 ? 0.155 -7.113 8.25 1 97.75 286 THR B CA 1
ATOM 7627 C C . THR B 1 286 ? 1.009 -5.918 7.836 1 97.75 286 THR B C 1
ATOM 7629 O O . THR B 1 286 ? 1.795 -6.008 6.891 1 97.75 286 THR B O 1
ATOM 7632 N N . ILE B 1 287 ? 0.81 -4.832 8.453 1 97.56 287 ILE B N 1
ATOM 7633 C CA . ILE B 1 287 ? 1.614 -3.635 8.219 1 97.56 287 ILE B CA 1
ATOM 7634 C C . ILE B 1 287 ? 2.492 -3.363 9.438 1 97.56 287 ILE B C 1
ATOM 7636 O O . ILE B 1 287 ? 1.995 -3.283 10.57 1 97.56 287 ILE B O 1
ATOM 7640 N N . LYS B 1 288 ? 3.777 -3.234 9.211 1 96.25 288 LYS B N 1
ATOM 7641 C CA . LYS B 1 288 ? 4.758 -3 10.266 1 96.25 288 LYS B CA 1
ATOM 7642 C C . LYS B 1 288 ? 5.461 -1.658 10.078 1 96.25 288 LYS B C 1
ATOM 7644 O O . LYS B 1 288 ? 5.875 -1.322 8.961 1 96.25 288 LYS B O 1
ATOM 7649 N N . THR B 1 289 ? 5.426 -0.864 11.102 1 94.19 289 THR B N 1
ATOM 7650 C CA . THR B 1 289 ? 6.266 0.327 11.109 1 94.19 289 THR B CA 1
ATOM 7651 C C . THR B 1 289 ? 7.664 -0.003 11.617 1 94.19 289 THR B C 1
ATOM 7653 O O . THR B 1 289 ? 7.816 -0.638 12.664 1 94.19 289 THR B O 1
ATOM 7656 N N . LEU B 1 290 ? 8.602 0.44 10.867 1 90.31 290 LEU B N 1
ATOM 7657 C CA . LEU B 1 290 ? 9.984 0.099 11.188 1 90.31 290 LEU B CA 1
ATOM 7658 C C . LEU B 1 290 ? 10.664 1.233 11.953 1 90.31 290 LEU B C 1
ATOM 7660 O O . LEU B 1 290 ? 10.078 2.311 12.109 1 90.31 290 LEU B O 1
ATOM 7664 N N . ARG B 1 291 ? 11.789 0.993 12.508 1 81.06 291 ARG B N 1
ATOM 7665 C CA . ARG B 1 291 ? 12.484 1.897 13.422 1 81.06 291 ARG B CA 1
ATOM 7666 C C . ARG B 1 291 ? 12.898 3.182 12.711 1 81.06 291 ARG B C 1
ATOM 7668 O O . ARG B 1 291 ? 12.812 4.27 13.289 1 81.06 291 ARG B O 1
ATOM 7675 N N . HIS B 1 292 ? 13.266 3.029 11.492 1 76.69 292 HIS B N 1
ATOM 7676 C CA . HIS B 1 292 ? 13.672 4.227 10.758 1 76.69 292 HIS B CA 1
ATOM 7677 C C . HIS B 1 292 ? 12.453 5.02 10.289 1 76.69 292 HIS B C 1
ATOM 7679 O O . HIS B 1 292 ? 11.445 4.441 9.891 1 76.69 292 HIS B O 1
ATOM 7685 N N . SER B 1 293 ? 12.672 6.27 10.375 1 77.75 293 SER B N 1
ATOM 7686 C CA . SER B 1 293 ? 11.539 7.16 10.156 1 77.75 293 SER B CA 1
ATOM 7687 C C . SER B 1 293 ? 10.945 6.973 8.758 1 77.75 293 SER B C 1
ATOM 7689 O O . SER B 1 293 ? 11.664 7.059 7.758 1 77.75 293 SER B O 1
ATOM 7691 N N . GLY B 1 294 ? 9.711 6.629 8.773 1 87.25 294 GLY B N 1
ATOM 7692 C CA . GLY B 1 294 ? 8.922 6.633 7.555 1 87.25 294 GLY B CA 1
ATOM 7693 C C . GLY B 1 294 ? 8.914 5.293 6.844 1 87.25 294 GLY B C 1
ATOM 7694 O O . GLY B 1 294 ? 8.281 5.141 5.801 1 87.25 294 GLY B O 1
ATOM 7695 N N . TRP B 1 295 ? 9.664 4.324 7.402 1 90.44 295 TRP B N 1
ATOM 7696 C CA . TRP B 1 295 ? 9.727 3.033 6.73 1 90.44 295 TRP B CA 1
ATOM 7697 C C . TRP B 1 295 ? 8.641 2.094 7.246 1 90.44 295 TRP B C 1
ATOM 7699 O O . TRP B 1 295 ? 8.367 2.053 8.445 1 90.44 295 TRP B O 1
ATOM 7709 N N . LEU B 1 296 ? 8.031 1.399 6.297 1 95.25 296 LEU B N 1
ATOM 7710 C CA . LEU B 1 296 ? 6.984 0.425 6.578 1 95.25 296 LEU B CA 1
ATOM 7711 C C . LEU B 1 296 ? 7.223 -0.871 5.812 1 95.25 296 LEU B C 1
ATOM 7713 O O . LEU B 1 296 ? 7.863 -0.863 4.758 1 95.25 296 LEU B O 1
ATOM 7717 N N . GLU B 1 297 ? 6.793 -1.927 6.324 1 96.38 297 GLU B N 1
ATOM 7718 C CA . GLU B 1 297 ? 6.742 -3.211 5.633 1 96.38 297 GLU B CA 1
ATOM 7719 C C . GLU B 1 297 ? 5.316 -3.758 5.59 1 96.38 297 GLU B C 1
ATOM 7721 O O . GLU B 1 297 ? 4.637 -3.809 6.613 1 96.38 297 GLU B O 1
ATOM 7726 N N . ILE B 1 298 ? 4.898 -4.059 4.461 1 97.88 298 ILE B N 1
ATOM 7727 C CA . ILE B 1 298 ? 3.562 -4.613 4.27 1 97.88 298 ILE B CA 1
ATOM 7728 C C . ILE B 1 298 ? 3.668 -6.078 3.848 1 97.88 298 ILE B C 1
ATOM 7730 O O . ILE B 1 298 ? 4.328 -6.395 2.855 1 97.88 298 ILE B O 1
ATOM 7734 N N . GLU B 1 299 ? 3.062 -6.949 4.562 1 97.56 299 GLU B N 1
ATOM 7735 C CA . GLU B 1 299 ? 3.02 -8.375 4.25 1 97.56 299 GLU B CA 1
ATOM 7736 C C . GLU B 1 299 ? 1.596 -8.828 3.939 1 97.56 299 GLU B C 1
ATOM 7738 O O . GLU B 1 299 ? 0.683 -8.617 4.742 1 97.56 299 GLU B O 1
ATOM 7743 N N . CYS B 1 300 ? 1.425 -9.367 2.844 1 97.19 300 CYS B N 1
ATOM 7744 C CA . CYS B 1 300 ? 0.13 -9.898 2.43 1 97.19 300 CYS B CA 1
ATOM 7745 C C . CYS B 1 300 ? 0.172 -11.414 2.312 1 97.19 300 CYS B C 1
ATOM 7747 O O . CYS B 1 300 ? 0.733 -11.953 1.357 1 97.19 300 CYS B O 1
ATOM 7749 N N . ARG B 1 301 ? -0.407 -12.094 3.236 1 97.69 301 ARG B N 1
ATOM 7750 C CA . ARG B 1 301 ? -0.479 -13.547 3.227 1 97.69 301 ARG B CA 1
ATOM 7751 C C . ARG B 1 301 ? -1.778 -14.031 2.59 1 97.69 301 ARG B C 1
ATOM 7753 O O . ARG B 1 301 ? -2.865 -13.742 3.094 1 97.69 301 ARG B O 1
ATOM 7760 N N . ARG B 1 302 ? -1.681 -14.703 1.489 1 97.31 302 ARG B N 1
ATOM 7761 C CA . ARG B 1 302 ? -2.797 -15.266 0.738 1 97.31 302 ARG B CA 1
ATOM 7762 C C . ARG B 1 302 ? -2.6 -16.766 0.499 1 97.31 302 ARG B C 1
ATOM 7764 O O . ARG B 1 302 ? -1.515 -17.297 0.741 1 97.31 302 ARG B O 1
ATOM 7771 N N . PRO B 1 303 ? -3.602 -17.469 0.049 1 97.12 303 PRO B N 1
ATOM 7772 C CA . PRO B 1 303 ? -3.441 -18.906 -0.206 1 97.12 303 PRO B CA 1
ATOM 7773 C C . PRO B 1 303 ? -2.334 -19.203 -1.216 1 97.12 303 PRO B C 1
ATOM 7775 O O . PRO B 1 303 ? -1.577 -20.156 -1.041 1 97.12 303 PRO B O 1
ATOM 7778 N N . SER B 1 304 ? -2.166 -18.391 -2.182 1 96.31 304 SER B N 1
ATOM 7779 C CA . SER B 1 304 ? -1.229 -18.688 -3.262 1 96.31 304 SER B CA 1
ATOM 7780 C C . SER B 1 304 ? 0.173 -18.188 -2.928 1 96.31 304 SER B C 1
ATOM 7782 O O . SER B 1 304 ? 1.113 -18.406 -3.695 1 96.31 304 SER B O 1
ATOM 7784 N N . GLY B 1 305 ? 0.293 -17.406 -1.837 1 96.31 305 GLY B N 1
ATOM 7785 C CA . GLY B 1 305 ? 1.646 -16.984 -1.5 1 96.31 305 GLY B CA 1
ATOM 7786 C C . GLY B 1 305 ? 1.686 -15.82 -0.533 1 96.31 305 GLY B C 1
ATOM 7787 O O . GLY B 1 305 ? 0.659 -15.438 0.033 1 96.31 305 GLY B O 1
ATOM 7788 N N . LEU B 1 306 ? 2.912 -15.398 -0.257 1 96.75 306 LEU B N 1
ATOM 7789 C CA . LEU B 1 306 ? 3.213 -14.25 0.595 1 96.75 306 LEU B CA 1
ATOM 7790 C C . LEU B 1 306 ? 3.904 -13.148 -0.2 1 96.75 306 LEU B C 1
ATOM 7792 O O . LEU B 1 306 ? 4.941 -13.383 -0.825 1 96.75 306 LEU B O 1
ATOM 7796 N N . SER B 1 307 ? 3.287 -11.984 -0.303 1 96.5 307 SER B N 1
ATOM 7797 C CA . SER B 1 307 ? 3.896 -10.812 -0.917 1 96.5 307 SER B CA 1
ATOM 7798 C C . SER B 1 307 ? 4.348 -9.805 0.137 1 96.5 307 SER B C 1
ATOM 7800 O O . SER B 1 307 ? 3.617 -9.523 1.09 1 96.5 307 SER B O 1
ATOM 7802 N N . THR B 1 308 ? 5.543 -9.297 0.002 1 96.75 308 THR B N 1
ATOM 7803 C CA . THR B 1 308 ? 6.086 -8.328 0.948 1 96.75 308 THR B CA 1
ATOM 7804 C C . THR B 1 308 ? 6.531 -7.059 0.226 1 96.75 308 THR B C 1
ATOM 7806 O O . THR B 1 308 ? 7.262 -7.129 -0.766 1 96.75 308 THR B O 1
ATOM 7809 N N . PHE B 1 309 ? 6.098 -5.922 0.688 1 96.81 309 PHE B N 1
ATOM 7810 C CA . PHE B 1 309 ? 6.484 -4.621 0.161 1 96.81 309 PHE B CA 1
ATOM 7811 C C . PHE B 1 309 ? 7.242 -3.814 1.212 1 96.81 309 PHE B C 1
ATOM 7813 O O . PHE B 1 309 ? 6.746 -3.621 2.324 1 96.81 309 PHE B O 1
ATOM 7820 N N . LEU B 1 310 ? 8.422 -3.438 0.884 1 94.44 310 LEU B N 1
ATOM 7821 C CA . LEU B 1 310 ? 9.133 -2.451 1.686 1 94.44 310 LEU B CA 1
ATOM 7822 C C . LEU B 1 310 ? 8.82 -1.036 1.214 1 94.44 310 LEU B C 1
ATOM 7824 O O . LEU B 1 310 ? 9.078 -0.69 0.058 1 94.44 310 LEU B O 1
ATOM 7828 N N . CYS B 1 311 ? 8.227 -0.225 2.084 1 95.06 311 CYS B N 1
ATOM 7829 C CA . CYS B 1 311 ? 7.73 1.085 1.676 1 95.06 311 CYS B CA 1
ATOM 7830 C C . CYS B 1 311 ? 8.406 2.195 2.473 1 95.06 311 CYS B C 1
ATOM 7832 O O . CYS B 1 311 ? 8.758 2.004 3.637 1 95.06 311 CYS B O 1
ATOM 7834 N N . LYS B 1 312 ? 8.609 3.322 1.849 1 92.56 312 LYS B N 1
ATOM 7835 C CA . LYS B 1 312 ? 9.086 4.547 2.48 1 92.56 312 LYS B CA 1
ATOM 7836 C C . LYS B 1 312 ? 8.109 5.699 2.256 1 92.56 312 LYS B C 1
ATOM 7838 O O . LYS B 1 312 ? 7.777 6.027 1.115 1 92.56 312 LYS B O 1
ATOM 7843 N N . LEU B 1 313 ? 7.582 6.211 3.324 1 94.56 313 LEU B N 1
ATOM 7844 C CA . LEU B 1 313 ? 6.723 7.391 3.252 1 94.56 313 LEU B CA 1
ATOM 7845 C C . LEU B 1 313 ? 7.543 8.641 2.945 1 94.56 313 LEU B C 1
ATOM 7847 O O . LEU B 1 313 ? 8.469 8.977 3.684 1 94.56 313 LEU B O 1
ATOM 7851 N N . GLU B 1 314 ? 7.184 9.391 1.918 1 92.12 314 GLU B N 1
ATOM 7852 C CA . GLU B 1 314 ? 7.945 10.555 1.471 1 92.12 314 GLU B CA 1
ATOM 7853 C C . GLU B 1 314 ? 7.457 11.836 2.148 1 92.12 314 GLU B C 1
ATOM 7855 O O . GLU B 1 314 ? 8.031 12.906 1.951 1 92.12 314 GLU B O 1
ATOM 7860 N N . ASN B 1 315 ? 6.434 11.742 2.955 1 91.31 315 ASN B N 1
ATOM 7861 C CA . ASN B 1 315 ? 5.875 12.875 3.686 1 91.31 315 ASN B CA 1
ATOM 7862 C C . ASN B 1 315 ? 6.574 13.078 5.027 1 91.31 315 ASN B C 1
ATOM 7864 O O . ASN B 1 315 ? 5.941 13.492 6.004 1 91.31 315 ASN B O 1
ATOM 7868 N N . VAL B 1 316 ? 7.844 12.719 5.098 1 80.31 316 VAL B N 1
ATOM 7869 C CA . VAL B 1 316 ? 8.609 12.875 6.332 1 80.31 316 VAL B CA 1
ATOM 7870 C C . VAL B 1 316 ? 9.445 14.156 6.262 1 80.31 316 VAL B C 1
ATOM 7872 O O . VAL B 1 316 ? 9.969 14.508 5.203 1 80.31 316 VAL B O 1
ATOM 7875 N N . ALA B 1 317 ? 9.305 14.953 7.352 1 60.34 317 ALA B N 1
ATOM 7876 C CA . ALA B 1 317 ? 9.977 16.25 7.43 1 60.34 317 ALA B CA 1
ATOM 7877 C C . ALA B 1 317 ? 11.484 16.094 7.25 1 60.34 317 ALA B C 1
ATOM 7879 O O . ALA B 1 317 ? 12.062 15.086 7.672 1 60.34 317 ALA B O 1
ATOM 7880 N N . ALA B 1 318 ? 12.047 16.531 6.094 1 51.19 318 ALA B N 1
ATOM 7881 C CA . ALA B 1 318 ? 13.461 16.531 5.711 1 51.19 318 ALA B CA 1
ATOM 7882 C C . ALA B 1 318 ? 14.352 16.875 6.902 1 51.19 318 ALA B C 1
ATOM 7884 O O . ALA B 1 318 ? 15.57 17 6.758 1 51.19 318 ALA B O 1
ATOM 7885 N N . LEU B 1 319 ? 13.844 17.25 7.988 1 44.41 319 LEU B N 1
ATOM 7886 C CA . LEU B 1 319 ? 14.953 17.844 8.734 1 44.41 319 LEU B CA 1
ATOM 7887 C C . LEU B 1 319 ? 16.016 16.797 9.039 1 44.41 319 LEU B C 1
ATOM 7889 O O . LEU B 1 319 ? 15.695 15.68 9.453 1 44.41 319 LEU B O 1
ATOM 7893 N N . GLY B 1 320 ? 17.297 16.828 8.516 1 45.06 320 GLY B N 1
ATOM 7894 C CA . GLY B 1 320 ? 18.672 16.375 8.594 1 45.06 320 GLY B CA 1
ATOM 7895 C C . GLY B 1 320 ? 18.797 14.875 8.797 1 45.06 320 GLY B C 1
ATOM 7896 O O . GLY B 1 320 ? 19.5 14.195 8.039 1 45.06 320 GLY B O 1
ATOM 7897 N N . LEU B 1 321 ? 18.094 14.328 9.711 1 41.56 321 LEU B N 1
ATOM 7898 C CA . LEU B 1 321 ? 18.422 13 10.227 1 41.56 321 LEU B CA 1
ATOM 7899 C C . LEU B 1 321 ? 17.812 11.914 9.344 1 41.56 321 LEU B C 1
ATOM 7901 O O . LEU B 1 321 ? 18.438 10.875 9.117 1 41.56 321 LEU B O 1
ATOM 7905 N N . GLY B 1 322 ? 16.547 12.156 8.844 1 46.75 322 GLY B N 1
ATOM 7906 C CA . GLY B 1 322 ? 15.953 11.102 8.039 1 46.75 322 GLY B CA 1
ATOM 7907 C C . GLY B 1 322 ? 16.766 10.758 6.805 1 46.75 322 GLY B C 1
ATOM 7908 O O . GLY B 1 322 ? 16.953 9.586 6.477 1 46.75 322 GLY B O 1
ATOM 7909 N N . GLU B 1 323 ? 17.141 11.828 6.207 1 52.66 323 GLU B N 1
ATOM 7910 C CA . GLU B 1 323 ? 17.953 11.602 5.016 1 52.66 323 GLU B CA 1
ATOM 7911 C C . GLU B 1 323 ? 19.297 10.969 5.379 1 52.66 323 GLU B C 1
ATOM 7913 O O . GLU B 1 323 ? 19.812 10.148 4.625 1 52.66 323 GLU B O 1
ATOM 7918 N N . GLN B 1 324 ? 19.672 11.383 6.574 1 50.28 324 GLN B N 1
ATOM 7919 C CA . GLN B 1 324 ? 20.938 10.797 7.008 1 50.28 324 GLN B CA 1
ATOM 7920 C C . GLN B 1 324 ? 20.797 9.297 7.234 1 50.28 324 GLN B C 1
ATOM 7922 O O . GLN B 1 324 ? 21.656 8.516 6.805 1 50.28 324 GLN B O 1
ATOM 7927 N N . VAL B 1 325 ? 19.734 9.008 7.859 1 50.94 325 VAL B N 1
ATOM 7928 C CA . VAL B 1 325 ? 19.531 7.602 8.18 1 50.94 325 VAL B CA 1
ATOM 7929 C C . VAL B 1 325 ? 19.297 6.809 6.891 1 50.94 325 VAL B C 1
ATOM 7931 O O . VAL B 1 325 ? 19.828 5.715 6.727 1 50.94 325 VAL B O 1
ATOM 7934 N N . THR B 1 326 ? 18.469 7.449 6.051 1 58.25 326 THR B N 1
ATOM 7935 C CA . THR B 1 326 ? 18.281 6.797 4.758 1 58.25 326 THR B CA 1
ATOM 7936 C C . THR B 1 326 ? 19.609 6.625 4.035 1 58.25 326 THR B C 1
ATOM 7938 O O . THR B 1 326 ? 19.844 5.602 3.381 1 58.25 326 THR B O 1
ATOM 7941 N N . GLY B 1 327 ? 20.359 7.645 4.215 1 57.88 327 GLY B N 1
ATOM 7942 C CA . GLY B 1 327 ? 21.688 7.559 3.633 1 57.88 327 GLY B CA 1
ATOM 7943 C C . GLY B 1 327 ? 22.516 6.43 4.211 1 57.88 327 GLY B C 1
ATOM 7944 O O . GLY B 1 327 ? 23.188 5.699 3.471 1 57.88 327 GLY B O 1
ATOM 7945 N N . GLU B 1 328 ? 22.375 6.301 5.508 1 57.88 328 GLU B N 1
ATOM 7946 C CA . GLU B 1 328 ? 23.125 5.246 6.188 1 57.88 328 GLU B CA 1
ATOM 7947 C C . GLU B 1 328 ? 22.609 3.865 5.781 1 57.88 328 GLU B C 1
ATOM 7949 O O . GLU B 1 328 ? 23.406 2.945 5.574 1 57.88 328 GLU B O 1
ATOM 7954 N N . ILE B 1 329 ? 21.391 3.768 5.75 1 56.34 329 ILE B N 1
ATOM 7955 C CA . ILE B 1 329 ? 20.781 2.498 5.371 1 56.34 329 ILE B CA 1
ATOM 7956 C C . ILE B 1 329 ? 21.203 2.129 3.949 1 56.34 329 ILE B C 1
ATOM 7958 O O . ILE B 1 329 ? 21.594 0.987 3.686 1 56.34 329 ILE B O 1
ATOM 7962 N N . VAL B 1 330 ? 21.156 3.111 3.189 1 59.41 330 VAL B N 1
ATOM 7963 C CA . VAL B 1 330 ? 21.484 2.902 1.783 1 59.41 330 VAL B CA 1
ATOM 7964 C C . VAL B 1 330 ? 22.953 2.559 1.643 1 59.41 330 VAL B C 1
ATOM 7966 O O . VAL B 1 330 ? 23.328 1.699 0.84 1 59.41 330 VAL B O 1
ATOM 7969 N N . GLU B 1 331 ? 23.734 3.174 2.514 1 59.75 331 GLU B N 1
ATOM 7970 C CA . GLU B 1 331 ? 25.156 2.879 2.527 1 59.75 331 GLU B CA 1
ATOM 7971 C C . GLU B 1 331 ? 25.422 1.443 2.971 1 59.75 331 GLU B C 1
ATOM 7973 O O . GLU B 1 331 ? 26.25 0.746 2.373 1 59.75 331 GLU B O 1
ATOM 7978 N N . ALA B 1 332 ? 24.797 1.105 3.959 1 56.62 332 ALA B N 1
ATOM 7979 C CA . ALA B 1 332 ? 24.969 -0.249 4.477 1 56.62 332 ALA B CA 1
ATOM 7980 C C . ALA B 1 332 ? 24.531 -1.289 3.449 1 56.62 332 ALA B C 1
ATOM 7982 O O . ALA B 1 332 ? 25.203 -2.312 3.273 1 56.62 332 ALA B O 1
ATOM 7983 N N . ALA B 1 333 ? 23.469 -0.969 2.809 1 56.22 333 ALA B N 1
ATOM 7984 C CA . ALA B 1 333 ? 22.953 -1.875 1.78 1 56.22 333 ALA B CA 1
ATOM 7985 C C . ALA B 1 333 ? 23.938 -1.993 0.622 1 56.22 333 ALA B C 1
ATOM 7987 O O . ALA B 1 333 ? 24.172 -3.09 0.107 1 56.22 333 ALA B O 1
ATOM 7988 N N . THR B 1 334 ? 24.516 -0.931 0.293 1 56.12 334 THR B N 1
ATOM 7989 C CA . THR B 1 334 ? 25.484 -0.902 -0.792 1 56.12 334 THR B CA 1
ATOM 7990 C C . THR B 1 334 ? 26.719 -1.716 -0.43 1 56.12 334 THR B C 1
ATOM 7992 O O . THR B 1 334 ? 27.266 -2.438 -1.27 1 56.12 334 THR B O 1
ATOM 7995 N N . GLU B 1 335 ? 27.125 -1.524 0.762 1 57.41 335 GLU B N 1
ATOM 7996 C CA . GLU B 1 335 ? 28.281 -2.277 1.229 1 57.41 335 GLU B CA 1
ATOM 7997 C C . GLU B 1 335 ? 28.016 -3.779 1.2 1 57.41 335 GLU B C 1
ATOM 7999 O O . GLU B 1 335 ? 28.891 -4.562 0.812 1 57.41 335 GLU B O 1
ATOM 8004 N N . ALA B 1 336 ? 26.875 -4.082 1.542 1 54 336 ALA B N 1
ATOM 8005 C CA . ALA B 1 336 ? 26.516 -5.496 1.579 1 54 336 ALA B CA 1
ATOM 8006 C C . ALA B 1 336 ? 26.453 -6.082 0.172 1 54 336 ALA B C 1
ATOM 8008 O O . ALA B 1 336 ? 26.906 -7.207 -0.061 1 54 336 ALA B O 1
ATOM 8009 N N . ILE B 1 337 ? 25.953 -5.285 -0.723 1 53.56 337 ILE B N 1
ATOM 8010 C CA . ILE B 1 337 ? 25.844 -5.711 -2.113 1 53.56 337 ILE B CA 1
ATOM 8011 C C . ILE B 1 337 ? 27.234 -5.863 -2.719 1 53.56 337 ILE B C 1
ATOM 8013 O O . ILE B 1 337 ? 27.5 -6.828 -3.438 1 53.56 337 ILE B O 1
ATOM 8017 N N . SER B 1 338 ? 28.062 -4.895 -2.422 1 54.34 338 SER B N 1
ATOM 8018 C CA . SER B 1 338 ? 29.422 -4.934 -2.934 1 54.34 338 SER B CA 1
ATOM 8019 C C . SER B 1 338 ? 30.188 -6.137 -2.387 1 54.34 338 SER B C 1
ATOM 8021 O O . SER B 1 338 ? 30.984 -6.75 -3.098 1 54.34 338 SER B O 1
ATOM 8023 N N . GLN B 1 339 ? 30 -6.453 -1.209 1 51.94 339 GLN B N 1
ATOM 8024 C CA . GLN B 1 339 ? 30.688 -7.59 -0.6 1 51.94 339 GLN B CA 1
ATOM 8025 C C . GLN B 1 339 ? 30.25 -8.898 -1.257 1 51.94 339 GLN B C 1
ATOM 8027 O O . GLN B 1 339 ? 31.078 -9.789 -1.476 1 51.94 339 GLN B O 1
ATOM 8032 N N . VAL B 1 340 ? 29.047 -8.984 -1.548 1 50.75 340 VAL B N 1
ATOM 8033 C CA . VAL B 1 340 ? 28.531 -10.195 -2.182 1 50.75 340 VAL B CA 1
ATOM 8034 C C . VAL B 1 340 ? 29.094 -10.32 -3.594 1 50.75 340 VAL B C 1
ATOM 8036 O O . VAL B 1 340 ? 29.453 -11.414 -4.035 1 50.75 340 VAL B O 1
ATOM 8039 N N . GLN B 1 341 ? 29.25 -9.18 -4.23 1 49.56 341 GLN B N 1
ATOM 8040 C CA . GLN B 1 341 ? 29.828 -9.203 -5.57 1 49.56 341 GLN B CA 1
ATOM 8041 C C . GLN B 1 341 ? 31.312 -9.547 -5.516 1 49.56 341 GLN B C 1
ATOM 8043 O O . GLN B 1 341 ? 31.828 -10.242 -6.395 1 49.56 341 GLN B O 1
ATOM 8048 N N . THR B 1 342 ? 32.031 -8.93 -4.602 1 47.31 342 THR B N 1
ATOM 8049 C CA . THR B 1 342 ? 33.469 -9.219 -4.488 1 47.31 342 THR B CA 1
ATOM 8050 C C . THR B 1 342 ? 33.688 -10.672 -4.082 1 47.31 342 THR B C 1
ATOM 8052 O O . THR B 1 342 ? 34.656 -11.305 -4.535 1 47.31 342 THR B O 1
ATOM 8055 N N . GLU B 1 343 ? 33 -11.125 -3.133 1 43.75 343 GLU B N 1
ATOM 8056 C CA . GLU B 1 343 ? 33.188 -12.516 -2.746 1 43.75 343 GLU B CA 1
ATOM 8057 C C . GLU B 1 343 ? 32.875 -13.461 -3.902 1 43.75 343 GLU B C 1
ATOM 8059 O O . GLU B 1 343 ? 33.5 -14.516 -4.039 1 43.75 343 GLU B O 1
ATOM 8064 N N . SER B 1 344 ? 31.969 -13.094 -4.648 1 40.06 344 SER B N 1
ATOM 8065 C CA . SER B 1 344 ? 31.719 -13.906 -5.832 1 40.06 344 SER B CA 1
ATOM 8066 C C . SER B 1 344 ? 32.812 -13.688 -6.887 1 40.06 344 SER B C 1
ATOM 8068 O O . SER B 1 344 ? 33.062 -14.57 -7.707 1 40.06 344 SER B O 1
ATOM 8070 N N . GLY B 1 345 ? 33.531 -12.461 -6.871 1 35.91 345 GLY B N 1
ATOM 8071 C CA . GLY B 1 345 ? 34.594 -12.195 -7.832 1 35.91 345 GLY B CA 1
ATOM 8072 C C . GLY B 1 345 ? 35.969 -12.586 -7.328 1 35.91 345 GLY B C 1
ATOM 8073 O O . GLY B 1 345 ? 36.969 -12.32 -7.984 1 35.91 345 GLY B O 1
ATOM 8074 N N . SER B 1 346 ? 36.375 -12.617 -6.066 1 33.06 346 SER B N 1
ATOM 8075 C CA . SER B 1 346 ? 37.75 -12.977 -5.773 1 33.06 346 SER B CA 1
ATOM 8076 C C . SER B 1 346 ? 38.125 -14.312 -6.395 1 33.06 346 SER B C 1
ATOM 8078 O O . SER B 1 346 ? 37.812 -15.367 -5.844 1 33.06 346 SER B O 1
ATOM 8080 N N . ASN B 1 347 ? 38.281 -14.414 -7.684 1 29.94 347 ASN B N 1
ATOM 8081 C CA . ASN B 1 347 ? 39.312 -15.273 -8.266 1 29.94 347 ASN B CA 1
ATOM 8082 C C . ASN B 1 347 ? 40.688 -14.891 -7.781 1 29.94 347 ASN B C 1
ATOM 8084 O O . ASN B 1 347 ? 41.156 -13.766 -8 1 29.94 347 ASN B O 1
ATOM 8088 N N . PRO B 1 348 ? 41.406 -15.445 -6.746 1 30.73 348 PRO B N 1
ATOM 8089 C CA . PRO B 1 348 ? 42.875 -15.312 -6.539 1 30.73 348 PRO B CA 1
ATOM 8090 C C . PRO B 1 348 ? 43.656 -15.445 -7.836 1 30.73 348 PRO B C 1
ATOM 8092 O O . PRO B 1 348 ? 43.562 -16.453 -8.531 1 30.73 348 PRO B O 1
ATOM 8095 N N . SER B 1 349 ? 44.062 -14.5 -8.516 1 28.23 349 SER B N 1
ATOM 8096 C CA . SER B 1 349 ? 45.125 -14.508 -9.5 1 28.23 349 SER B CA 1
ATOM 8097 C C . SER B 1 349 ? 46.469 -14.953 -8.875 1 28.23 349 SER B C 1
ATOM 8099 O O . SER B 1 349 ? 47.531 -14.539 -9.32 1 28.23 349 SER B O 1
ATOM 8101 N N . ASN B 1 350 ? 46.625 -15.492 -7.645 1 27.23 350 ASN B N 1
ATOM 8102 C CA . ASN B 1 350 ? 48 -15.984 -7.406 1 27.23 350 ASN B CA 1
ATOM 8103 C C . ASN B 1 350 ? 48.406 -16.984 -8.469 1 27.23 350 ASN B C 1
ATOM 8105 O O . ASN B 1 350 ? 47.625 -17.844 -8.875 1 27.23 350 ASN B O 1
ATOM 8109 N N . GLU B 1 351 ? 49.625 -16.781 -9.211 1 27.64 351 GLU B N 1
ATOM 8110 C CA . GLU B 1 351 ? 50.688 -17.484 -9.953 1 27.64 351 GLU B CA 1
ATOM 8111 C C . GLU B 1 351 ? 51.125 -18.75 -9.219 1 27.64 351 GLU B C 1
ATOM 8113 O O . GLU B 1 351 ? 52.156 -19.328 -9.523 1 27.64 351 GLU B O 1
ATOM 8118 N N . ALA B 1 352 ? 50.812 -19.031 -7.996 1 27.59 352 ALA B N 1
ATOM 8119 C CA . ALA B 1 352 ? 51.531 -20.297 -7.766 1 27.59 352 ALA B CA 1
ATOM 8120 C C . ALA B 1 352 ? 51.125 -21.344 -8.797 1 27.59 352 ALA B C 1
ATOM 8122 O O . ALA B 1 352 ? 50.031 -21.281 -9.359 1 27.59 352 ALA B O 1
ATOM 8123 N N . PRO B 1 353 ? 52.25 -22.328 -9.125 1 26.34 353 PRO B N 1
ATOM 8124 C CA . PRO B 1 353 ? 52 -23.453 -10.023 1 26.34 353 PRO B CA 1
ATOM 8125 C C . PRO B 1 353 ? 50.625 -24.094 -9.789 1 26.34 353 PRO B C 1
ATOM 8127 O O . PRO B 1 353 ? 50.156 -24.156 -8.648 1 26.34 353 PRO B O 1
ATOM 8130 N N . VAL B 1 354 ? 49.688 -24.062 -10.742 1 24.86 354 VAL B N 1
ATOM 8131 C CA . VAL B 1 354 ? 48.438 -24.766 -10.945 1 24.86 354 VAL B CA 1
ATOM 8132 C C . VAL B 1 354 ? 48.562 -26.203 -10.438 1 24.86 354 VAL B C 1
ATOM 8134 O O . VAL B 1 354 ? 49.156 -27.047 -11.109 1 24.86 354 VAL B O 1
ATOM 8137 N N . ALA B 1 355 ? 49.219 -26.312 -9.234 1 27.25 355 ALA B N 1
ATOM 8138 C CA . ALA B 1 355 ? 49.094 -27.734 -8.883 1 27.25 355 ALA B CA 1
ATOM 8139 C C . ALA B 1 355 ? 47.75 -28.297 -9.312 1 27.25 355 ALA B C 1
ATOM 8141 O O . ALA B 1 355 ? 46.75 -27.578 -9.344 1 27.25 355 ALA B O 1
ATOM 8142 N N . GLU B 1 356 ? 47.875 -29.625 -9.945 1 24.05 356 GLU B N 1
ATOM 8143 C CA . GLU B 1 356 ? 46.906 -30.453 -10.641 1 24.05 356 GLU B CA 1
ATOM 8144 C C . GLU B 1 356 ? 45.562 -30.5 -9.883 1 24.05 356 GLU B C 1
ATOM 8146 O O . GLU B 1 356 ? 45.406 -31.328 -8.984 1 24.05 356 GLU B O 1
ATOM 8151 N N . THR B 1 357 ? 45.25 -29.469 -9.203 1 27.62 357 THR B N 1
ATOM 8152 C CA . THR B 1 357 ? 44.062 -29.719 -8.414 1 27.62 357 THR B CA 1
ATOM 8153 C C . THR B 1 357 ? 43 -30.422 -9.258 1 27.62 357 THR B C 1
ATOM 8155 O O . THR B 1 357 ? 42.781 -30.078 -10.422 1 27.62 357 THR B O 1
ATOM 8158 N N . PRO B 1 358 ? 42.594 -31.703 -8.922 1 26.92 358 PRO B N 1
ATOM 8159 C CA . PRO B 1 358 ? 41.75 -32.531 -9.781 1 26.92 358 PRO B CA 1
ATOM 8160 C C . PRO B 1 358 ? 40.656 -31.703 -10.508 1 26.92 358 PRO B C 1
ATOM 8162 O O . PRO B 1 358 ? 40.312 -30.625 -10.055 1 26.92 358 PRO B O 1
ATOM 8165 N N . ASN B 1 359 ? 40.469 -31.969 -11.844 1 24.31 359 ASN B N 1
ATOM 8166 C CA . ASN B 1 359 ? 39.688 -31.531 -13 1 24.31 359 ASN B CA 1
ATOM 8167 C C . ASN B 1 359 ? 38.219 -31.266 -12.609 1 24.31 359 ASN B C 1
ATOM 8169 O O . ASN B 1 359 ? 37.406 -32.188 -12.617 1 24.31 359 ASN B O 1
ATOM 8173 N N . ILE B 1 360 ? 38 -30.672 -11.492 1 28.77 360 ILE B N 1
ATOM 8174 C CA . ILE B 1 360 ? 36.594 -30.359 -11.406 1 28.77 360 ILE B CA 1
ATOM 8175 C C . ILE B 1 360 ? 36.125 -29.703 -12.711 1 28.77 360 ILE B C 1
ATOM 8177 O O . ILE B 1 360 ? 36.656 -28.672 -13.109 1 28.77 360 ILE B O 1
ATOM 8181 N N . PRO B 1 361 ? 35.688 -30.578 -13.727 1 25.81 361 PRO B N 1
ATOM 8182 C CA . PRO B 1 361 ? 35.406 -30 -15.047 1 25.81 361 PRO B CA 1
ATOM 8183 C C . PRO B 1 361 ? 34.875 -28.594 -14.977 1 25.81 361 PRO B C 1
ATOM 8185 O O . PRO B 1 361 ? 34.219 -28.219 -13.992 1 25.81 361 PRO B O 1
ATOM 8188 N N . SER B 1 362 ? 35.531 -27.609 -15.578 1 28.31 362 SER B N 1
ATOM 8189 C CA . SER B 1 362 ? 35.312 -26.203 -15.891 1 28.31 362 SER B CA 1
ATOM 8190 C C . SER B 1 362 ? 33.844 -25.922 -16.172 1 28.31 362 SER B C 1
ATOM 8192 O O . SER B 1 362 ? 33.438 -24.781 -16.406 1 28.31 362 SER B O 1
ATOM 8194 N N . GLY B 1 363 ? 33.156 -27 -16.859 1 26.78 363 GLY B N 1
ATOM 8195 C CA . GLY B 1 363 ? 31.797 -26.781 -17.375 1 26.78 363 GLY B CA 1
ATOM 8196 C C . GLY B 1 363 ? 30.812 -26.344 -16.297 1 26.78 363 GLY B C 1
ATOM 8197 O O . GLY B 1 363 ? 29.625 -26.25 -16.562 1 26.78 363 GLY B O 1
ATOM 8198 N N . LEU B 1 364 ? 31.062 -26.641 -15.148 1 27.42 364 LEU B N 1
ATOM 8199 C CA . LEU B 1 364 ? 30.062 -26.469 -14.094 1 27.42 364 LEU B CA 1
ATOM 8200 C C . LEU B 1 364 ? 29.625 -25.016 -13.984 1 27.42 364 LEU B C 1
ATOM 8202 O O . LEU B 1 364 ? 28.484 -24.734 -13.617 1 27.42 364 LEU B O 1
ATOM 8206 N N . LEU B 1 365 ? 30.656 -24.156 -13.836 1 28.14 365 LEU B N 1
ATOM 8207 C CA . LEU B 1 365 ? 30.359 -22.734 -13.617 1 28.14 365 LEU B CA 1
ATOM 8208 C C . LEU B 1 365 ? 29.812 -22.094 -14.891 1 28.14 365 LEU B C 1
ATOM 8210 O O . LEU B 1 365 ? 29.906 -20.875 -15.062 1 28.14 365 LEU B O 1
ATOM 8214 N N . SER B 1 366 ? 29.906 -22.828 -16.047 1 26.09 366 SER B N 1
ATOM 8215 C CA . SER B 1 366 ? 29.391 -22 -17.141 1 26.09 366 SER B CA 1
ATOM 8216 C C . SER B 1 366 ? 28.094 -21.312 -16.75 1 26.09 366 SER B C 1
ATOM 8218 O O . SER B 1 366 ? 27.141 -21.969 -16.312 1 26.09 366 SER B O 1
ATOM 8220 N N . PRO B 1 367 ? 28.172 -20.031 -16.422 1 28.83 367 PRO B N 1
ATOM 8221 C CA . PRO B 1 367 ? 26.984 -19.203 -16.266 1 28.83 367 PRO B CA 1
ATOM 8222 C C . PRO B 1 367 ? 25.859 -19.594 -17.219 1 28.83 367 PRO B C 1
ATOM 8224 O O . PRO B 1 367 ? 26.016 -19.484 -18.438 1 28.83 367 PRO B O 1
ATOM 8227 N N . CYS B 1 368 ? 25.438 -20.828 -17.375 1 27.05 368 CYS B N 1
ATOM 8228 C CA . CYS B 1 368 ? 24.266 -21.062 -18.219 1 27.05 368 CYS B CA 1
ATOM 8229 C C . CYS B 1 368 ? 23.562 -19.75 -18.547 1 27.05 368 CYS B C 1
ATOM 8231 O O . CYS B 1 368 ? 23.562 -18.812 -17.734 1 27.05 368 CYS B O 1
ATOM 8233 N N . SER B 1 369 ? 23.344 -19.547 -19.922 1 29.52 369 SER B N 1
ATOM 8234 C CA . SER B 1 369 ? 22.719 -18.375 -20.516 1 29.52 369 SER B CA 1
ATOM 8235 C C . SER B 1 369 ? 21.609 -17.812 -19.625 1 29.52 369 SER B C 1
ATOM 8237 O O . SER B 1 369 ? 20.469 -18.25 -19.719 1 29.52 369 SER B O 1
ATOM 8239 N N . ILE B 1 370 ? 21.812 -17.812 -18.438 1 31.52 370 ILE B N 1
ATOM 8240 C CA . ILE B 1 370 ? 20.875 -16.984 -17.672 1 31.52 370 ILE B CA 1
ATOM 8241 C C . ILE B 1 370 ? 20.484 -15.766 -18.5 1 31.52 370 ILE B C 1
ATOM 8243 O O . ILE B 1 370 ? 21.328 -14.922 -18.812 1 31.52 370 ILE B O 1
ATOM 8247 N N . ALA B 1 371 ? 19.672 -16.078 -19.5 1 35.59 371 ALA B N 1
ATOM 8248 C CA . ALA B 1 371 ? 19.156 -14.875 -20.156 1 35.59 371 ALA B CA 1
ATOM 8249 C C . ALA B 1 371 ? 19.281 -13.664 -19.234 1 35.59 371 ALA B C 1
ATOM 8251 O O . ALA B 1 371 ? 19.188 -13.789 -18.016 1 35.59 371 ALA B O 1
ATOM 8252 N N . PRO B 1 372 ? 20 -12.695 -19.656 1 39.97 372 PRO B N 1
ATOM 8253 C CA . PRO B 1 372 ? 20.062 -11.461 -18.875 1 39.97 372 PRO B CA 1
ATOM 8254 C C . PRO B 1 372 ? 18.828 -11.25 -18 1 39.97 372 PRO B C 1
ATOM 8256 O O . PRO B 1 372 ? 17.703 -11.578 -18.422 1 39.97 372 PRO B O 1
ATOM 8259 N N . PRO B 1 373 ? 19.016 -11.461 -16.719 1 42.12 373 PRO B N 1
ATOM 8260 C CA . PRO B 1 373 ? 17.891 -11.297 -15.781 1 42.12 373 PRO B CA 1
ATOM 8261 C C . PRO B 1 373 ? 16.828 -10.328 -16.297 1 42.12 373 PRO B C 1
ATOM 8263 O O . PRO B 1 373 ? 17.125 -9.164 -16.562 1 42.12 373 PRO B O 1
ATOM 8266 N N . LYS B 1 374 ? 16.078 -10.781 -17.266 1 49.19 374 LYS B N 1
ATOM 8267 C CA . LYS B 1 374 ? 14.992 -9.953 -17.781 1 49.19 374 LYS B CA 1
ATOM 8268 C C . LYS B 1 374 ? 14.266 -9.227 -16.656 1 49.19 374 LYS B C 1
ATOM 8270 O O . LYS B 1 374 ? 14.039 -9.797 -15.594 1 49.19 374 LYS B O 1
ATOM 8275 N N . GLU B 1 375 ? 14.211 -7.969 -16.641 1 62.88 375 GLU B N 1
ATOM 8276 C CA . GLU B 1 375 ? 13.445 -7.062 -15.781 1 62.88 375 GLU B CA 1
ATOM 8277 C C . GLU B 1 375 ? 12.023 -7.574 -15.57 1 62.88 375 GLU B C 1
ATOM 8279 O O . GLU B 1 375 ? 11.367 -8 -16.531 1 62.88 375 GLU B O 1
ATOM 8284 N N . MET B 1 376 ? 11.734 -8.031 -14.336 1 75.75 376 MET B N 1
ATOM 8285 C CA . MET B 1 376 ? 10.391 -8.484 -14 1 75.75 376 MET B CA 1
ATOM 8286 C C . MET B 1 376 ? 9.344 -7.457 -14.422 1 75.75 376 MET B C 1
ATOM 8288 O O . MET B 1 376 ? 9.492 -6.266 -14.141 1 75.75 376 MET B O 1
ATOM 8292 N N . GLU B 1 377 ? 8.453 -7.93 -15.242 1 85.44 377 GLU B N 1
ATOM 8293 C CA . GLU B 1 377 ? 7.32 -7.078 -15.594 1 85.44 377 GLU B CA 1
ATOM 8294 C C . GLU B 1 377 ? 6.344 -6.953 -14.422 1 85.44 377 GLU B C 1
ATOM 8296 O O . GLU B 1 377 ? 5.945 -7.957 -13.828 1 85.44 377 GLU B O 1
ATOM 8301 N N . LEU B 1 378 ? 6.152 -5.824 -14.023 1 92.5 378 LEU B N 1
ATOM 8302 C CA . LEU B 1 378 ? 5.258 -5.527 -12.906 1 92.5 378 LEU B CA 1
ATOM 8303 C C . LEU B 1 378 ? 4.223 -4.484 -13.305 1 92.5 378 LEU B C 1
ATOM 8305 O O . LEU B 1 378 ? 4.574 -3.348 -13.641 1 92.5 378 LEU B O 1
ATOM 8309 N N . ASP B 1 379 ? 2.957 -4.887 -13.352 1 95.56 379 ASP B N 1
ATOM 8310 C CA . ASP B 1 379 ? 1.843 -3.982 -13.617 1 95.56 379 ASP B CA 1
ATOM 8311 C C . ASP B 1 379 ? 1.342 -3.342 -12.32 1 95.56 379 ASP B C 1
ATOM 8313 O O . ASP B 1 379 ? 1.271 -4.004 -11.281 1 95.56 379 ASP B O 1
ATOM 8317 N N . PRO B 1 380 ? 0.919 -2.092 -12.367 1 96.06 380 PRO B N 1
ATOM 8318 C CA . PRO B 1 380 ? 0.446 -1.408 -11.156 1 96.06 380 PRO B CA 1
ATOM 8319 C C . PRO B 1 380 ? -0.719 -2.133 -10.484 1 96.06 380 PRO B C 1
ATOM 8321 O O . PRO B 1 380 ? -0.885 -2.047 -9.266 1 96.06 380 PRO B O 1
ATOM 8324 N N . SER B 1 381 ? -1.479 -2.834 -11.211 1 96.56 381 SER B N 1
ATOM 8325 C CA . SER B 1 381 ? -2.645 -3.535 -10.68 1 96.56 381 SER B CA 1
ATOM 8326 C C . SER B 1 381 ? -2.234 -4.625 -9.695 1 96.56 381 SER B C 1
ATOM 8328 O O . SER B 1 381 ? -3.051 -5.074 -8.891 1 96.56 381 SER B O 1
ATOM 8330 N N . TYR B 1 382 ? -1.005 -5.133 -9.805 1 96.56 382 TYR B N 1
ATOM 8331 C CA . TYR B 1 382 ? -0.543 -6.172 -8.898 1 96.56 382 TYR B CA 1
ATOM 8332 C C . TYR B 1 382 ? -0.668 -5.723 -7.445 1 96.56 382 TYR B C 1
ATOM 8334 O O . TYR B 1 382 ? -1.26 -6.422 -6.621 1 96.56 382 TYR B O 1
ATOM 8342 N N . PHE B 1 383 ? -0.173 -4.543 -7.234 1 96.25 383 PHE B N 1
ATOM 8343 C CA . PHE B 1 383 ? -0.198 -3.986 -5.887 1 96.25 383 PHE B CA 1
ATOM 8344 C C . PHE B 1 383 ? -1.632 -3.803 -5.402 1 96.25 383 PHE B C 1
ATOM 8346 O O . PHE B 1 383 ? -1.975 -4.211 -4.293 1 96.25 383 PHE B O 1
ATOM 8353 N N . ALA B 1 384 ? -2.41 -3.178 -6.168 1 94.44 384 ALA B N 1
ATOM 8354 C CA . ALA B 1 384 ? -3.795 -2.879 -5.809 1 94.44 384 ALA B CA 1
ATOM 8355 C C . ALA B 1 384 ? -4.582 -4.16 -5.547 1 94.44 384 ALA B C 1
ATOM 8357 O O . ALA B 1 384 ? -5.34 -4.242 -4.578 1 94.44 384 ALA B O 1
ATOM 8358 N N . LEU B 1 385 ? -4.367 -5.082 -6.391 1 93.75 385 LEU B N 1
ATOM 8359 C CA . LEU B 1 385 ? -5.137 -6.32 -6.316 1 93.75 385 LEU B CA 1
ATOM 8360 C C . LEU B 1 385 ? -4.699 -7.156 -5.117 1 93.75 385 LEU B C 1
ATOM 8362 O O . LEU B 1 385 ? -5.535 -7.742 -4.426 1 93.75 385 LEU B O 1
ATOM 8366 N N . GLN B 1 386 ? -3.406 -7.234 -4.848 1 93 386 GLN B N 1
ATOM 8367 C CA . GLN B 1 386 ? -2.898 -8.031 -3.734 1 93 386 GLN B CA 1
ATOM 8368 C C . GLN B 1 386 ? -3.395 -7.48 -2.398 1 93 386 GLN B C 1
ATOM 8370 O O . GLN B 1 386 ? -3.562 -8.234 -1.438 1 93 386 GLN B O 1
ATOM 8375 N N . LEU B 1 387 ? -3.656 -6.199 -2.379 1 91.62 387 LEU B N 1
ATOM 8376 C CA . LEU B 1 387 ? -4.102 -5.586 -1.132 1 91.62 387 LEU B CA 1
ATOM 8377 C C . LEU B 1 387 ? -5.617 -5.426 -1.116 1 91.62 387 LEU B C 1
ATOM 8379 O O . LEU B 1 387 ? -6.164 -4.746 -0.244 1 91.62 387 LEU B O 1
ATOM 8383 N N . SER B 1 388 ? -6.301 -6.035 -1.998 1 89.94 388 SER B N 1
ATOM 8384 C CA . SER B 1 388 ? -7.758 -6.012 -2.068 1 89.94 388 SER B CA 1
ATOM 8385 C C . SER B 1 388 ? -8.367 -7.219 -1.361 1 89.94 388 SER B C 1
ATOM 8387 O O . SER B 1 388 ? -7.66 -8.172 -1.028 1 89.94 388 SER B O 1
ATOM 8389 N N . PRO B 1 389 ? -9.617 -7.223 -1.12 1 86.75 389 PRO B N 1
ATOM 8390 C CA . PRO B 1 389 ? -10.258 -8.367 -0.479 1 86.75 389 PRO B CA 1
ATOM 8391 C C . PRO B 1 389 ? -10.625 -9.469 -1.471 1 86.75 389 PRO B C 1
ATOM 8393 O O . PRO B 1 389 ? -11.398 -10.375 -1.139 1 86.75 389 PRO B O 1
ATOM 8396 N N . TYR B 1 390 ? -10.172 -9.43 -2.682 1 86.94 390 TYR B N 1
ATOM 8397 C CA . TYR B 1 390 ? -10.414 -10.477 -3.666 1 86.94 390 TYR B CA 1
ATOM 8398 C C . TYR B 1 390 ? -10.102 -11.852 -3.088 1 86.94 390 TYR B C 1
ATOM 8400 O O . TYR B 1 390 ? -9.18 -12 -2.281 1 86.94 390 TYR B O 1
ATOM 8408 N N . PRO B 1 391 ? -11.055 -12.797 -3.375 1 82.38 391 PRO B N 1
ATOM 8409 C CA . PRO B 1 391 ? -11.922 -12.961 -4.543 1 82.38 391 PRO B CA 1
ATOM 8410 C C . PRO B 1 391 ? -13.391 -12.641 -4.246 1 82.38 391 PRO B C 1
ATOM 8412 O O . PRO B 1 391 ? -14.156 -12.352 -5.164 1 82.38 391 PRO B O 1
ATOM 8415 N N . ASP B 1 392 ? -13.859 -12.891 -3.076 1 71.38 392 ASP B N 1
ATOM 8416 C CA . ASP B 1 392 ? -15.258 -12.57 -2.805 1 71.38 392 ASP B CA 1
ATOM 8417 C C . ASP B 1 392 ? -15.391 -11.195 -2.156 1 71.38 392 ASP B C 1
ATOM 8419 O O . ASP B 1 392 ? -15.359 -11.07 -0.93 1 71.38 392 ASP B O 1
ATOM 8423 N N . ILE B 1 393 ? -15.68 -10.266 -2.996 1 65.5 393 ILE B N 1
ATOM 8424 C CA . ILE B 1 393 ? -15.711 -8.875 -2.551 1 65.5 393 ILE B CA 1
ATOM 8425 C C . ILE B 1 393 ? -17.109 -8.539 -2.023 1 65.5 393 ILE B C 1
ATOM 8427 O O . ILE B 1 393 ? -17.266 -7.574 -1.269 1 65.5 393 ILE B O 1
ATOM 8431 N N . ARG B 1 394 ? -18.094 -9.383 -2.334 1 58.94 394 ARG B N 1
ATOM 8432 C CA . ARG B 1 394 ? -19.469 -9.117 -1.891 1 58.94 394 ARG B CA 1
ATOM 8433 C C . ARG B 1 394 ? -19.594 -9.266 -0.378 1 58.94 394 ARG B C 1
ATOM 8435 O O . ARG B 1 394 ? -20.375 -8.57 0.256 1 58.94 394 ARG B O 1
ATOM 8442 N N . ARG B 1 395 ? -18.75 -10.039 0.048 1 56.41 395 ARG B N 1
ATOM 8443 C CA . ARG B 1 395 ? -18.875 -10.359 1.467 1 56.41 395 ARG B CA 1
ATOM 8444 C C . ARG B 1 395 ? -17.844 -9.602 2.291 1 56.41 395 ARG B C 1
ATOM 8446 O O . ARG B 1 395 ? -17.922 -9.578 3.521 1 56.41 395 ARG B O 1
ATOM 8453 N N . ALA B 1 396 ? -17.047 -8.953 1.64 1 54.66 396 ALA B N 1
ATOM 8454 C CA . ALA B 1 396 ? -15.93 -8.367 2.365 1 54.66 396 ALA B CA 1
ATOM 8455 C C . ALA B 1 396 ? -16.25 -6.949 2.83 1 54.66 396 ALA B C 1
ATOM 8457 O O . ALA B 1 396 ? -17.016 -6.234 2.178 1 54.66 396 ALA B O 1
ATOM 8458 N N . SER B 1 397 ? -15.961 -6.758 4.102 1 60.25 397 SER B N 1
ATOM 8459 C CA . SER B 1 397 ? -16 -5.391 4.605 1 60.25 397 SER B CA 1
ATOM 8460 C C . SER B 1 397 ? -14.977 -4.508 3.902 1 60.25 397 SER B C 1
ATOM 8462 O O . SER B 1 397 ? -13.859 -4.953 3.623 1 60.25 397 SER B O 1
ATOM 8464 N N . LEU B 1 398 ? -15.453 -3.457 3.455 1 60.97 398 LEU B N 1
ATOM 8465 C CA . LEU B 1 398 ? -14.625 -2.496 2.742 1 60.97 398 LEU B CA 1
ATOM 8466 C C . LEU B 1 398 ? -13.438 -2.062 3.598 1 60.97 398 LEU B C 1
ATOM 8468 O O . LEU B 1 398 ? -12.461 -1.523 3.08 1 60.97 398 LEU B O 1
ATOM 8472 N N . ARG B 1 399 ? -13.43 -2.424 4.871 1 71.56 399 ARG B N 1
ATOM 8473 C CA . ARG B 1 399 ? -12.367 -1.912 5.73 1 71.56 399 ARG B CA 1
ATOM 8474 C C . ARG B 1 399 ? -11.484 -3.045 6.25 1 71.56 399 ARG B C 1
ATOM 8476 O O . ARG B 1 399 ? -10.445 -2.799 6.863 1 71.56 399 ARG B O 1
ATOM 8483 N N . GLY B 1 400 ? -11.75 -4.188 5.898 1 80.19 400 GLY B N 1
ATOM 8484 C CA . GLY B 1 400 ? -11.008 -5.254 6.547 1 80.19 400 GLY B CA 1
ATOM 8485 C C . GLY B 1 400 ? -11.273 -5.348 8.039 1 80.19 400 GLY B C 1
ATOM 8486 O O . GLY B 1 400 ? -11.852 -4.43 8.625 1 80.19 400 GLY B O 1
ATOM 8487 N N . ARG B 1 401 ? -10.961 -6.336 8.656 1 88.75 401 ARG B N 1
ATOM 8488 C CA . ARG B 1 401 ? -11.141 -6.535 10.094 1 88.75 401 ARG B CA 1
ATOM 8489 C C . ARG B 1 401 ? -9.805 -6.461 10.828 1 88.75 401 ARG B C 1
ATOM 8491 O O . ARG B 1 401 ? -8.945 -7.332 10.648 1 88.75 401 ARG B O 1
ATOM 8498 N N . LEU B 1 402 ? -9.68 -5.383 11.555 1 92.88 402 LEU B N 1
ATOM 8499 C CA . LEU B 1 402 ? -8.492 -5.27 12.398 1 92.88 402 LEU B CA 1
ATOM 8500 C C . LEU B 1 402 ? -8.484 -6.352 13.477 1 92.88 402 LEU B C 1
ATOM 8502 O O . LEU B 1 402 ? -9.492 -6.551 14.172 1 92.88 402 LEU B O 1
ATOM 8506 N N . VAL B 1 403 ? -7.406 -7.059 13.586 1 94.94 403 VAL B N 1
ATOM 8507 C CA . VAL B 1 403 ? -7.328 -8.141 14.562 1 94.94 403 VAL B CA 1
ATOM 8508 C C . VAL B 1 403 ? -6.301 -7.793 15.633 1 94.94 403 VAL B C 1
ATOM 8510 O O . VAL B 1 403 ? -5.293 -7.141 15.352 1 94.94 403 VAL B O 1
ATOM 8513 N N . PRO B 1 404 ? -6.559 -8.164 16.859 1 91.88 404 PRO B N 1
ATOM 8514 C CA . PRO B 1 404 ? -5.605 -7.883 17.938 1 91.88 404 PRO B CA 1
ATOM 8515 C C . PRO B 1 404 ? -4.277 -8.609 17.766 1 91.88 404 PRO B C 1
ATOM 8517 O O . PRO B 1 404 ? -4.25 -9.734 17.234 1 91.88 404 PRO B O 1
ATOM 8520 N N . ASN B 1 405 ? -3.26 -7.953 18.141 1 92.25 405 ASN B N 1
ATOM 8521 C CA . ASN B 1 405 ? -1.931 -8.555 18.125 1 92.25 405 ASN B CA 1
ATOM 8522 C C . ASN B 1 405 ? -1.712 -9.477 19.312 1 92.25 405 ASN B C 1
ATOM 8524 O O . ASN B 1 405 ? -0.917 -9.172 20.203 1 92.25 405 ASN B O 1
ATOM 8528 N N . ASP B 1 406 ? -2.346 -10.641 19.328 1 93.69 406 ASP B N 1
ATOM 8529 C CA . ASP B 1 406 ? -2.268 -11.594 20.438 1 93.69 406 ASP B CA 1
ATOM 8530 C C . ASP B 1 406 ? -1.516 -12.859 20.016 1 93.69 406 ASP B C 1
ATOM 8532 O O . ASP B 1 406 ? -0.957 -12.922 18.922 1 93.69 406 ASP B O 1
ATOM 8536 N N . ASP B 1 407 ? -1.475 -13.781 20.891 1 94.25 407 ASP B N 1
ATOM 8537 C CA . ASP B 1 407 ? -0.726 -15.016 20.672 1 94.25 407 ASP B CA 1
ATOM 8538 C C . ASP B 1 407 ? -1.369 -15.852 19.562 1 94.25 407 ASP B C 1
ATOM 8540 O O . ASP B 1 407 ? -0.674 -16.547 18.828 1 94.25 407 ASP B O 1
ATOM 8544 N N . LEU B 1 408 ?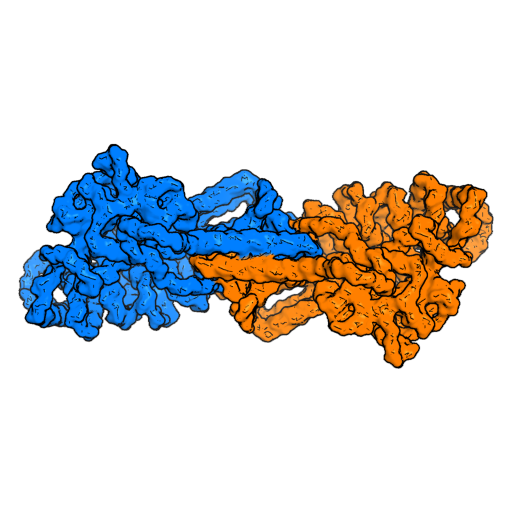 -2.66 -15.766 19.516 1 94.5 408 LEU B N 1
ATOM 8545 C CA . LEU B 1 408 ? -3.367 -16.531 18.5 1 94.5 408 LEU B CA 1
ATOM 8546 C C . LEU B 1 408 ? -2.939 -16.078 17.109 1 94.5 408 LEU B C 1
ATOM 8548 O O . LEU B 1 408 ? -2.691 -16.922 16.234 1 94.5 408 LEU B O 1
ATOM 8552 N N . LEU B 1 409 ? -2.924 -14.812 16.891 1 96.19 409 LEU B N 1
ATOM 8553 C CA . LEU B 1 409 ? -2.469 -14.289 15.609 1 96.19 409 LEU B CA 1
ATOM 8554 C C . LEU B 1 409 ? -1.034 -14.719 15.32 1 96.19 409 LEU B C 1
ATOM 8556 O O . LEU B 1 409 ? -0.726 -15.18 14.219 1 96.19 409 LEU B O 1
ATOM 8560 N N . GLY B 1 410 ? -0.165 -14.562 16.297 1 96.12 410 GLY B N 1
ATOM 8561 C CA . GLY B 1 410 ? 1.228 -14.938 16.125 1 96.12 410 GLY B CA 1
ATOM 8562 C C . GLY B 1 410 ? 1.405 -16.391 15.711 1 96.12 410 GLY B C 1
ATOM 8563 O O . GLY B 1 410 ? 2.166 -16.688 14.789 1 96.12 410 GLY B O 1
ATOM 8564 N N . ARG B 1 411 ? 0.743 -17.234 16.391 1 95.88 411 ARG B N 1
ATOM 8565 C CA . ARG B 1 411 ? 0.81 -18.656 16.078 1 95.88 411 ARG B CA 1
ATOM 8566 C C . ARG B 1 411 ? 0.264 -18.938 14.688 1 95.88 411 ARG B C 1
ATOM 8568 O O . ARG B 1 411 ? 0.829 -19.75 13.945 1 95.88 411 ARG B O 1
ATOM 8575 N N . THR B 1 412 ? -0.83 -18.297 14.391 1 96.5 412 THR B N 1
ATOM 8576 C CA . THR B 1 412 ? -1.444 -18.484 13.078 1 96.5 412 THR B CA 1
ATOM 8577 C C . THR B 1 412 ? -0.483 -18.078 11.969 1 96.5 412 THR B C 1
ATOM 8579 O O . THR B 1 412 ? -0.329 -18.797 10.977 1 96.5 412 THR B O 1
ATOM 8582 N N . LEU B 1 413 ? 0.099 -16.938 12.141 1 97.12 413 LEU B N 1
ATOM 8583 C CA . LEU B 1 413 ? 1.017 -16.438 11.117 1 97.12 413 LEU B CA 1
ATOM 8584 C C . LEU B 1 413 ? 2.217 -17.359 10.969 1 97.12 413 LEU B C 1
ATOM 8586 O O . LEU B 1 413 ? 2.656 -17.641 9.852 1 97.12 413 LEU B O 1
ATOM 8590 N N . ARG B 1 414 ? 2.727 -17.859 12.031 1 95.62 414 ARG B N 1
ATOM 8591 C CA . ARG B 1 414 ? 3.854 -18.797 11.977 1 95.62 414 ARG B CA 1
ATOM 8592 C C . ARG B 1 414 ? 3.461 -20.094 11.289 1 95.62 414 ARG B C 1
ATOM 8594 O O . ARG B 1 414 ? 4.215 -20.625 10.469 1 95.62 414 ARG B O 1
ATOM 8601 N N . SER B 1 415 ? 2.338 -20.562 11.625 1 95.94 415 SER B N 1
ATOM 8602 C CA . SER B 1 415 ? 1.835 -21.797 11.016 1 95.94 415 SER B CA 1
ATOM 8603 C C . SER B 1 415 ? 1.618 -21.609 9.516 1 95.94 415 SER B C 1
ATOM 8605 O O . SER B 1 415 ? 1.949 -22.5 8.727 1 95.94 415 SER B O 1
ATOM 8607 N N . LEU B 1 416 ? 1.054 -20.5 9.156 1 96.62 416 LEU B N 1
ATOM 8608 C CA . LEU B 1 416 ? 0.802 -20.188 7.754 1 96.62 416 LEU B CA 1
ATOM 8609 C C . LEU B 1 416 ? 2.109 -20.078 6.973 1 96.62 416 LEU B C 1
ATOM 8611 O O . LEU B 1 416 ? 2.201 -20.578 5.844 1 96.62 416 LEU B O 1
ATOM 8615 N N . ASP B 1 417 ? 3.059 -19.516 7.621 1 94.62 417 ASP B N 1
ATOM 8616 C CA . ASP B 1 417 ? 4.336 -19.312 6.941 1 94.62 417 ASP B CA 1
ATOM 8617 C C . ASP B 1 417 ? 5.098 -20.625 6.805 1 94.62 417 ASP B C 1
ATOM 8619 O O . ASP B 1 417 ? 6.004 -20.75 5.973 1 94.62 417 ASP B O 1
ATOM 8623 N N . ARG B 1 418 ? 4.762 -21.578 7.52 1 92.88 418 ARG B N 1
ATOM 8624 C CA . ARG B 1 418 ? 5.406 -22.891 7.441 1 92.88 418 ARG B CA 1
ATOM 8625 C C . ARG B 1 418 ? 4.824 -23.719 6.301 1 92.88 418 ARG B C 1
ATOM 8627 O O . ARG B 1 418 ? 5.473 -24.641 5.801 1 92.88 418 ARG B O 1
ATOM 8634 N N . VAL B 1 419 ? 3.561 -23.438 5.949 1 95.5 419 VAL B N 1
ATOM 8635 C CA . VAL B 1 419 ? 2.959 -24.125 4.816 1 95.5 419 VAL B CA 1
ATOM 8636 C C . VAL B 1 419 ? 3.598 -23.641 3.516 1 95.5 419 VAL B C 1
ATOM 8638 O O . VAL B 1 419 ? 3.721 -22.438 3.287 1 95.5 419 VAL B O 1
ATOM 8641 N N . PRO B 1 420 ? 4.031 -24.562 2.689 1 93.19 420 PRO B N 1
ATOM 8642 C CA . PRO B 1 420 ? 4.676 -24.156 1.437 1 93.19 420 PRO B CA 1
ATOM 8643 C C . PRO B 1 420 ? 3.76 -23.312 0.552 1 93.19 420 PRO B C 1
ATOM 8645 O O . PRO B 1 420 ? 2.541 -23.5 0.56 1 93.19 420 PRO B O 1
ATOM 8648 N N . VAL B 1 421 ? 4.348 -22.422 -0.219 1 94.12 421 VAL B N 1
ATOM 8649 C CA . VAL B 1 421 ? 3.604 -21.547 -1.118 1 94.12 421 VAL B CA 1
ATOM 8650 C C . VAL B 1 421 ? 3.643 -22.109 -2.537 1 94.12 421 VAL B C 1
ATOM 8652 O O . VAL B 1 421 ? 3.197 -21.453 -3.482 1 94.12 421 VAL B O 1
ATOM 8655 N N . MET B 1 422 ? 4.242 -23.266 -2.719 1 92.81 422 MET B N 1
ATOM 8656 C CA . MET B 1 422 ? 4.309 -24 -3.984 1 92.81 422 MET B CA 1
ATOM 8657 C C . MET B 1 422 ? 4.469 -25.5 -3.746 1 92.81 422 MET B C 1
ATOM 8659 O O . MET B 1 422 ? 4.543 -25.938 -2.6 1 92.81 422 MET B O 1
ATOM 8663 N N . ASP B 1 423 ? 4.383 -26.203 -4.812 1 93.56 423 ASP B N 1
ATOM 8664 C CA . ASP B 1 423 ? 4.535 -27.656 -4.688 1 93.56 423 ASP B CA 1
ATOM 8665 C C . ASP B 1 423 ? 6.012 -28.047 -4.668 1 93.56 423 ASP B C 1
ATOM 8667 O O . ASP B 1 423 ? 6.785 -27.625 -5.527 1 93.56 423 ASP B O 1
ATOM 8671 N N . PHE B 1 424 ? 6.359 -28.828 -3.709 1 94.25 424 PHE B N 1
ATOM 8672 C CA . PHE B 1 424 ? 7.723 -29.344 -3.598 1 94.25 424 PHE B CA 1
ATOM 8673 C C . PHE B 1 424 ? 7.777 -30.828 -3.92 1 94.25 424 PHE B C 1
ATOM 8675 O O . PHE B 1 424 ? 6.918 -31.594 -3.479 1 94.25 424 PHE B O 1
ATOM 8682 N N . HIS B 1 425 ? 8.781 -31.203 -4.699 1 95.69 425 HIS B N 1
ATOM 8683 C CA . HIS B 1 425 ? 8.992 -32.594 -5.07 1 95.69 425 HIS B CA 1
ATOM 8684 C C . HIS B 1 425 ? 10.453 -33 -4.891 1 95.69 425 HIS B C 1
ATOM 8686 O O . HIS B 1 425 ? 11.359 -32.219 -5.117 1 95.69 425 HIS B O 1
ATOM 8692 N N . LYS B 1 426 ? 10.719 -34.156 -4.441 1 97.06 426 LYS B N 1
ATOM 8693 C CA . LYS B 1 426 ? 12.039 -34.781 -4.352 1 97.06 426 LYS B CA 1
ATOM 8694 C C . LYS B 1 426 ? 12.094 -36.094 -5.117 1 97.06 426 LYS B C 1
ATOM 8696 O O . LYS B 1 426 ? 11.203 -36.938 -4.984 1 97.06 426 LYS B O 1
ATOM 8701 N N . VAL B 1 427 ? 13.047 -36.219 -5.922 1 98.19 427 VAL B N 1
ATOM 8702 C CA . VAL B 1 427 ? 13.219 -37.375 -6.773 1 98.19 427 VAL B CA 1
ATOM 8703 C C . VAL B 1 427 ? 14.664 -37.875 -6.68 1 98.19 427 VAL B C 1
ATOM 8705 O O . VAL B 1 427 ? 15.602 -37.094 -6.699 1 98.19 427 VAL B O 1
ATOM 8708 N N . GLY B 1 428 ? 14.836 -39.156 -6.512 1 98.25 428 GLY B N 1
ATOM 8709 C CA . GLY B 1 428 ? 16.172 -39.719 -6.461 1 98.25 428 GLY B CA 1
ATOM 8710 C C . GLY B 1 428 ? 16.75 -40.031 -7.832 1 98.25 428 GLY B C 1
ATOM 8711 O O . GLY B 1 428 ? 16.016 -40.438 -8.742 1 98.25 428 GLY B O 1
ATOM 8712 N N . ILE B 1 429 ? 18.016 -39.844 -7.973 1 98.5 429 ILE B N 1
ATOM 8713 C CA . ILE B 1 429 ? 18.719 -40.25 -9.18 1 98.5 429 ILE B CA 1
ATOM 8714 C C . ILE B 1 429 ? 19.859 -41.219 -8.812 1 98.5 429 ILE B C 1
ATOM 8716 O O . ILE B 1 429 ? 20.688 -40.906 -7.949 1 98.5 429 ILE B O 1
ATOM 8720 N N . ILE B 1 430 ? 19.922 -42.344 -9.508 1 97.81 430 ILE B N 1
ATOM 8721 C CA . ILE B 1 430 ? 20.984 -43.312 -9.234 1 97.81 430 ILE B CA 1
ATOM 8722 C C . ILE B 1 430 ? 21.625 -43.75 -10.547 1 97.81 430 ILE B C 1
ATOM 8724 O O . ILE B 1 430 ? 20.984 -43.781 -11.602 1 97.81 430 ILE B O 1
ATOM 8728 N N . TYR B 1 431 ? 22.875 -44.062 -10.469 1 98.06 431 TYR B N 1
ATOM 8729 C CA . TYR B 1 431 ? 23.672 -44.562 -11.578 1 98.06 431 TYR B CA 1
ATOM 8730 C C . TYR B 1 431 ? 24.016 -46.031 -11.367 1 98.06 431 TYR B C 1
ATOM 8732 O O . TYR B 1 431 ? 24.562 -46.406 -10.328 1 98.06 431 TYR B O 1
ATOM 8740 N N . VAL B 1 432 ? 23.656 -46.844 -12.328 1 97.81 432 VAL B N 1
ATOM 8741 C CA . VAL B 1 432 ? 24 -48.281 -12.305 1 97.81 432 VAL B CA 1
ATOM 8742 C C . VAL B 1 432 ? 25.125 -48.531 -13.305 1 97.81 432 VAL B C 1
ATOM 8744 O O . VAL B 1 432 ? 24.891 -48.594 -14.516 1 97.81 432 VAL B O 1
ATOM 8747 N N . GLY B 1 433 ? 26.281 -48.812 -12.797 1 96 433 GLY B N 1
ATOM 8748 C CA . GLY B 1 433 ? 27.438 -49.031 -13.648 1 96 433 GLY B CA 1
ATOM 8749 C C . GLY B 1 433 ? 27.438 -50.406 -14.297 1 96 433 GLY B C 1
ATOM 8750 O O . GLY B 1 433 ? 26.562 -51.219 -14.008 1 96 433 GLY B O 1
ATOM 8751 N N . PRO B 1 434 ? 28.453 -50.625 -15.148 1 94.12 434 PRO B N 1
ATOM 8752 C CA . PRO B 1 434 ? 28.516 -51.906 -15.867 1 94.12 434 PRO B CA 1
ATOM 8753 C C . PRO B 1 434 ? 28.562 -53.094 -14.922 1 94.12 434 PRO B C 1
ATOM 8755 O O . PRO B 1 434 ? 29.406 -53.156 -14.016 1 94.12 434 PRO B O 1
ATOM 8758 N N . GLY B 1 435 ? 27.641 -53.969 -15.094 1 94.12 435 GLY B N 1
ATOM 8759 C CA . GLY B 1 435 ? 27.641 -55.219 -14.352 1 94.12 435 GLY B CA 1
ATOM 8760 C C . GLY B 1 435 ? 27.031 -55.094 -12.977 1 94.12 435 GLY B C 1
ATOM 8761 O O . GLY B 1 435 ? 26.812 -56.094 -12.297 1 94.12 435 GLY B O 1
ATOM 8762 N N . GLN B 1 436 ? 26.641 -53.938 -12.562 1 95.5 436 GLN B N 1
ATOM 8763 C CA . GLN B 1 436 ? 26.141 -53.75 -11.211 1 95.5 436 GLN B CA 1
ATOM 8764 C C . GLN B 1 436 ? 24.672 -54.156 -11.117 1 95.5 436 GLN B C 1
ATOM 8766 O O . GLN B 1 436 ? 23.875 -53.875 -12.023 1 95.5 436 GLN B O 1
ATOM 8771 N N . THR B 1 437 ? 24.281 -54.875 -10.07 1 94.19 437 THR B N 1
ATOM 8772 C CA . THR B 1 437 ? 22.891 -55.312 -9.898 1 94.19 437 THR B CA 1
ATOM 8773 C C . THR B 1 437 ? 22.453 -55.156 -8.445 1 94.19 437 THR B C 1
ATOM 8775 O O . THR B 1 437 ? 21.281 -55.312 -8.125 1 94.19 437 THR B O 1
ATOM 8778 N N . HIS B 1 438 ? 23.391 -54.812 -7.582 1 95 438 HIS B N 1
ATOM 8779 C CA . HIS B 1 438 ? 23.094 -54.75 -6.156 1 95 438 HIS B CA 1
ATOM 8780 C C . HIS B 1 438 ? 23.156 -53.344 -5.637 1 95 438 HIS B C 1
ATOM 8782 O O . HIS B 1 438 ? 24 -52.531 -6.082 1 95 438 HIS B O 1
ATOM 8788 N N . GLU B 1 439 ? 22.406 -53.094 -4.609 1 95.5 439 GLU B N 1
ATOM 8789 C CA . GLU B 1 439 ? 22.234 -51.75 -4.066 1 95.5 439 GLU B CA 1
ATOM 8790 C C . GLU B 1 439 ? 23.562 -51.188 -3.561 1 95.5 439 GLU B C 1
ATOM 8792 O O . GLU B 1 439 ? 23.844 -50 -3.758 1 95.5 439 GLU B O 1
ATOM 8797 N N . ARG B 1 440 ? 24.391 -52 -2.939 1 95 440 ARG B N 1
ATOM 8798 C CA . ARG B 1 440 ? 25.625 -51.531 -2.35 1 95 440 ARG B CA 1
ATOM 8799 C C . ARG B 1 440 ? 26.578 -51 -3.426 1 95 440 ARG B C 1
ATOM 8801 O O . ARG B 1 440 ? 27.203 -49.969 -3.256 1 95 440 ARG B O 1
ATOM 8808 N N . GLU B 1 441 ? 26.672 -51.75 -4.488 1 95.5 441 GLU B N 1
ATOM 8809 C CA . GLU B 1 441 ? 27.531 -51.344 -5.59 1 95.5 441 GLU B CA 1
ATOM 8810 C C . GLU B 1 441 ? 27.016 -50.062 -6.234 1 95.5 441 GLU B C 1
ATOM 8812 O O . GLU B 1 441 ? 27.797 -49.156 -6.566 1 95.5 441 GLU B O 1
ATOM 8817 N N . ILE B 1 442 ? 25.766 -50 -6.391 1 96.81 442 ILE B N 1
ATOM 8818 C CA . ILE B 1 442 ? 25.109 -48.875 -7.078 1 96.81 442 ILE B CA 1
ATOM 8819 C C . ILE B 1 442 ? 25.25 -47.625 -6.25 1 96.81 442 ILE B C 1
ATOM 8821 O O . ILE B 1 442 ? 25.641 -46.562 -6.773 1 96.81 442 ILE B O 1
ATOM 8825 N N . LEU B 1 443 ? 25.016 -47.688 -4.895 1 97 443 LEU B N 1
ATOM 8826 C CA . LEU B 1 443 ? 25.062 -46.531 -4.02 1 97 443 LEU B CA 1
ATOM 8827 C C . LEU B 1 443 ? 26.5 -46.062 -3.799 1 97 443 LEU B C 1
ATOM 8829 O O . LEU B 1 443 ? 26.75 -44.938 -3.406 1 97 443 LEU B O 1
ATOM 8833 N N . ALA B 1 444 ? 27.422 -46.938 -4.121 1 96.31 444 ALA B N 1
ATOM 8834 C CA . ALA B 1 444 ? 28.828 -46.625 -3.912 1 96.31 444 ALA B CA 1
ATOM 8835 C C . ALA B 1 444 ? 29.375 -45.75 -5.035 1 96.31 444 ALA B C 1
ATOM 8837 O O . ALA B 1 444 ? 30.438 -45.156 -4.895 1 96.31 444 ALA B O 1
ATOM 8838 N N . ASN B 1 445 ? 28.656 -45.688 -6.172 1 96.5 445 ASN B N 1
ATOM 8839 C CA . ASN B 1 445 ? 29.141 -44.906 -7.309 1 96.5 445 ASN B CA 1
ATOM 8840 C C . ASN B 1 445 ? 29.25 -43.406 -6.98 1 96.5 445 ASN B C 1
ATOM 8842 O O . ASN B 1 445 ? 28.312 -42.844 -6.441 1 96.5 445 ASN B O 1
ATOM 8846 N N . ARG B 1 446 ? 30.391 -42.812 -7.273 1 95.12 446 ARG B N 1
ATOM 8847 C CA . ARG B 1 446 ? 30.625 -41.375 -7.043 1 95.12 446 ARG B CA 1
ATOM 8848 C C . ARG B 1 446 ? 30.672 -40.625 -8.359 1 95.12 446 ARG B C 1
ATOM 8850 O O . ARG B 1 446 ? 30.781 -39.375 -8.367 1 95.12 446 ARG B O 1
ATOM 8857 N N . ALA B 1 447 ? 30.609 -41.312 -9.398 1 93.62 447 ALA B N 1
ATOM 8858 C CA . ALA B 1 447 ? 30.578 -40.75 -10.75 1 93.62 447 ALA B CA 1
ATOM 8859 C C . ALA B 1 447 ? 29.906 -41.719 -11.719 1 93.62 447 ALA B C 1
ATOM 8861 O O . ALA B 1 447 ? 29.688 -42.906 -11.391 1 93.62 447 ALA B O 1
ATOM 8862 N N . GLY B 1 448 ? 29.453 -41.25 -12.82 1 93.69 448 GLY B N 1
ATOM 8863 C CA . GLY B 1 448 ? 28.844 -42.062 -13.844 1 93.69 448 GLY B CA 1
ATOM 8864 C C . GLY B 1 448 ? 29.469 -41.875 -15.211 1 93.69 448 GLY B C 1
ATOM 8865 O O . GLY B 1 448 ? 30.625 -41.438 -15.32 1 93.69 448 GLY B O 1
ATOM 8866 N N . SER B 1 449 ? 28.828 -42.312 -16.156 1 92.38 449 SER B N 1
ATOM 8867 C CA . SER B 1 449 ? 29.297 -42.188 -17.531 1 92.38 449 SER B CA 1
ATOM 8868 C C . SER B 1 449 ? 29.172 -40.75 -18.031 1 92.38 449 SER B C 1
ATOM 8870 O O . SER B 1 449 ? 28.484 -39.938 -17.406 1 92.38 449 SER B O 1
ATOM 8872 N N . PRO B 1 450 ? 29.906 -40.406 -19.047 1 90.19 450 PRO B N 1
ATOM 8873 C CA . PRO B 1 450 ? 29.75 -39.062 -19.625 1 90.19 450 PRO B CA 1
ATOM 8874 C C . PRO B 1 450 ? 28.312 -38.75 -20.016 1 90.19 450 PRO B C 1
ATOM 8876 O O . PRO B 1 450 ? 27.875 -37.594 -19.859 1 90.19 450 PRO B O 1
ATOM 8879 N N . ALA B 1 451 ? 27.641 -39.75 -20.516 1 90.75 451 ALA B N 1
ATOM 8880 C CA . ALA B 1 451 ? 26.234 -39.531 -20.891 1 90.75 451 ALA B CA 1
ATOM 8881 C C . ALA B 1 451 ? 25.375 -39.219 -19.656 1 90.75 451 ALA B C 1
ATOM 8883 O O . ALA B 1 451 ? 24.484 -38.375 -19.719 1 90.75 451 ALA B O 1
ATOM 8884 N N . TYR B 1 452 ? 25.703 -39.906 -18.609 1 94.5 452 TYR B N 1
ATOM 8885 C CA . TYR B 1 452 ? 25.031 -39.656 -17.344 1 94.5 452 TYR B CA 1
ATOM 8886 C C . TYR B 1 452 ? 25.281 -38.25 -16.859 1 94.5 452 TYR B C 1
ATOM 8888 O O . TYR B 1 452 ? 24.344 -37.531 -16.453 1 94.5 452 TYR B O 1
ATOM 8896 N N . THR B 1 453 ? 26.453 -37.812 -16.938 1 93.56 453 THR B N 1
ATOM 8897 C CA . THR B 1 453 ? 26.828 -36.469 -16.516 1 93.56 453 THR B CA 1
ATOM 8898 C C . THR B 1 453 ? 26.125 -35.438 -17.375 1 93.56 453 THR B C 1
ATOM 8900 O O . THR B 1 453 ? 25.656 -34.406 -16.859 1 93.56 453 THR B O 1
ATOM 8903 N N . HIS B 1 454 ? 26.094 -35.688 -18.609 1 91.12 454 HIS B N 1
ATOM 8904 C CA . HIS B 1 454 ? 25.406 -34.781 -19.516 1 91.12 454 HIS B CA 1
ATOM 8905 C C . HIS B 1 454 ? 23.922 -34.688 -19.172 1 91.12 454 HIS B C 1
ATOM 8907 O O . HIS B 1 454 ? 23.344 -33.625 -19.219 1 91.12 454 HIS B O 1
ATOM 8913 N N . PHE B 1 455 ? 23.359 -35.781 -18.922 1 94.5 455 PHE B N 1
ATOM 8914 C CA . PHE B 1 455 ? 21.953 -35.844 -18.516 1 94.5 455 PHE B CA 1
ATOM 8915 C C . PHE B 1 455 ? 21.719 -35 -17.266 1 94.5 455 PHE B C 1
ATOM 8917 O O . PHE B 1 455 ? 20.781 -34.219 -17.203 1 94.5 455 PHE B O 1
ATOM 8924 N N . LEU B 1 456 ? 22.547 -35.188 -16.25 1 95.69 456 LEU B N 1
ATOM 8925 C CA . LEU B 1 456 ? 22.422 -34.438 -14.984 1 95.69 456 LEU B CA 1
ATOM 8926 C C . LEU B 1 456 ? 22.516 -32.938 -15.211 1 95.69 456 LEU B C 1
ATOM 8928 O O . LEU B 1 456 ? 21.75 -32.188 -14.625 1 95.69 456 LEU B O 1
ATOM 8932 N N . ASP B 1 457 ? 23.328 -32.562 -16.094 1 92.81 457 ASP B N 1
ATOM 8933 C CA . ASP B 1 457 ? 23.578 -31.156 -16.359 1 92.81 457 ASP B CA 1
ATOM 8934 C C . ASP B 1 457 ? 22.359 -30.5 -17 1 92.81 457 ASP B C 1
ATOM 8936 O O . ASP B 1 457 ? 22.234 -29.281 -17.016 1 92.81 457 ASP B O 1
ATOM 8940 N N . ASN B 1 458 ? 21.469 -31.328 -17.516 1 93.81 458 ASN B N 1
ATOM 8941 C CA . ASN B 1 458 ? 20.375 -30.75 -18.297 1 93.81 458 ASN B CA 1
ATOM 8942 C C . ASN B 1 458 ? 19.031 -31.031 -17.641 1 93.81 458 ASN B C 1
ATOM 8944 O O . ASN B 1 458 ? 18 -30.516 -18.078 1 93.81 458 ASN B O 1
ATOM 8948 N N . ILE B 1 459 ? 19.031 -31.828 -16.609 1 95.62 459 ILE B N 1
ATOM 8949 C CA . ILE B 1 459 ? 17.766 -32.125 -15.953 1 95.62 459 ILE B CA 1
ATOM 8950 C C . ILE B 1 459 ? 17.344 -30.953 -15.055 1 95.62 459 ILE B C 1
ATOM 8952 O O . ILE B 1 459 ? 16.156 -30.734 -14.828 1 95.62 459 ILE B O 1
ATOM 8956 N N . GLY B 1 460 ? 18.281 -30.281 -14.57 1 94.19 460 GLY B N 1
ATOM 8957 C CA . GLY B 1 460 ? 18.078 -29.141 -13.703 1 94.19 460 GLY B CA 1
ATOM 8958 C C . GLY B 1 460 ? 19.328 -28.281 -13.555 1 94.19 460 GLY B C 1
ATOM 8959 O O . GLY B 1 460 ? 20.203 -28.297 -14.422 1 94.19 460 GLY B O 1
ATOM 8960 N N . ARG B 1 461 ? 19.25 -27.469 -12.539 1 91.5 461 ARG B N 1
ATOM 8961 C CA . ARG B 1 461 ? 20.391 -26.594 -12.234 1 91.5 461 ARG B CA 1
ATOM 8962 C C . ARG B 1 461 ? 21.078 -27.047 -10.953 1 91.5 461 ARG B C 1
ATOM 8964 O O . ARG B 1 461 ? 20.422 -27.5 -10.016 1 91.5 461 ARG B O 1
ATOM 8971 N N . LEU B 1 462 ? 22.375 -26.859 -11.039 1 91.38 462 LEU B N 1
ATOM 8972 C CA . LEU B 1 462 ? 23.156 -27.188 -9.844 1 91.38 462 LEU B CA 1
ATOM 8973 C C . LEU B 1 462 ? 23.031 -26.062 -8.805 1 91.38 462 LEU B C 1
ATOM 8975 O O . LEU B 1 462 ? 23.266 -24.906 -9.117 1 91.38 462 LEU B O 1
ATOM 8979 N N . ILE B 1 463 ? 22.688 -26.391 -7.562 1 90.56 463 ILE B N 1
ATOM 8980 C CA . ILE B 1 463 ? 22.547 -25.391 -6.512 1 90.56 463 ILE B CA 1
ATOM 8981 C C . ILE B 1 463 ? 23.453 -25.734 -5.34 1 90.56 463 ILE B C 1
ATOM 8983 O O . ILE B 1 463 ? 23.719 -26.906 -5.074 1 90.56 463 ILE B O 1
ATOM 8987 N N . ARG B 1 464 ? 23.953 -24.719 -4.664 1 92.81 464 ARG B N 1
ATOM 8988 C CA . ARG B 1 464 ? 24.75 -24.891 -3.447 1 92.81 464 ARG B CA 1
ATOM 8989 C C . ARG B 1 464 ? 23.844 -25.125 -2.24 1 92.81 464 ARG B C 1
ATOM 8991 O O . ARG B 1 464 ? 22.875 -24.391 -2.029 1 92.81 464 ARG B O 1
ATOM 8998 N N . LEU B 1 465 ? 24.172 -26.172 -1.488 1 92.81 465 LEU B N 1
ATOM 8999 C CA . LEU B 1 465 ? 23.312 -26.562 -0.383 1 92.81 465 LEU B CA 1
ATOM 9000 C C . LEU B 1 465 ? 23.609 -25.719 0.856 1 92.81 465 LEU B C 1
ATOM 9002 O O . LEU B 1 465 ? 22.688 -25.281 1.553 1 92.81 465 LEU B O 1
ATOM 9006 N N . LYS B 1 466 ? 24.828 -25.469 1.062 1 91.94 466 LYS B N 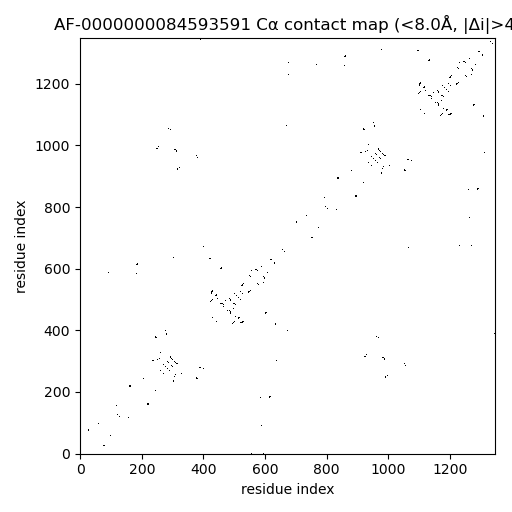1
ATOM 9007 C CA . LYS B 1 466 ? 25.219 -24.75 2.273 1 91.94 466 LYS B CA 1
ATOM 9008 C C . LYS B 1 466 ? 24.609 -23.344 2.293 1 91.94 466 LYS B C 1
ATOM 9010 O O . LYS B 1 466 ? 24.766 -22.594 1.333 1 91.94 466 LYS B O 1
ATOM 9015 N N . ASP B 1 467 ? 23.797 -23 3.293 1 85.12 467 ASP B N 1
ATOM 9016 C CA . ASP B 1 467 ? 23.203 -21.703 3.564 1 85.12 467 ASP B CA 1
ATOM 9017 C C . ASP B 1 467 ? 22.125 -21.359 2.535 1 85.12 467 ASP B C 1
ATOM 9019 O O . ASP B 1 467 ? 21.828 -20.188 2.307 1 85.12 467 ASP B O 1
ATOM 9023 N N . GLN B 1 468 ? 21.672 -22.406 1.863 1 85.81 468 GLN B N 1
ATOM 9024 C CA . GLN B 1 468 ? 20.594 -22.203 0.899 1 85.81 468 GLN B CA 1
ATOM 9025 C C . GLN B 1 468 ? 19.297 -21.844 1.601 1 85.81 468 GLN B C 1
ATOM 9027 O O . GLN B 1 468 ? 18.734 -22.641 2.336 1 85.81 468 GLN B O 1
ATOM 9032 N N . LYS B 1 469 ? 18.812 -20.641 1.445 1 76.88 469 LYS B N 1
ATOM 9033 C CA . LYS B 1 469 ? 17.609 -20.188 2.119 1 76.88 469 LYS B CA 1
ATOM 9034 C C . LYS B 1 469 ? 16.469 -19.953 1.118 1 76.88 469 LYS B C 1
ATOM 9036 O O . LYS B 1 469 ? 15.305 -19.906 1.496 1 76.88 469 LYS B O 1
ATOM 9041 N N . ASP B 1 470 ? 16.703 -19.969 -0.109 1 76.88 470 ASP B N 1
ATOM 9042 C CA . ASP B 1 470 ? 15.742 -19.547 -1.114 1 76.88 470 ASP B CA 1
ATOM 9043 C C . ASP B 1 470 ? 15.023 -20.75 -1.726 1 76.88 470 ASP B C 1
ATOM 9045 O O . ASP B 1 470 ? 13.859 -20.656 -2.105 1 76.88 470 ASP B O 1
ATOM 9049 N N . LEU B 1 471 ? 15.789 -21.859 -1.857 1 85.62 471 LEU B N 1
ATOM 9050 C CA . LEU B 1 471 ? 15.211 -23.016 -2.533 1 85.62 471 LEU B CA 1
ATOM 9051 C C . LEU B 1 471 ? 15.055 -24.172 -1.564 1 85.62 471 LEU B C 1
ATOM 9053 O O . LEU B 1 471 ? 15.797 -24.297 -0.588 1 85.62 471 LEU B O 1
ATOM 9057 N N . TYR B 1 472 ? 14.109 -24.953 -1.912 1 87.56 472 TYR B N 1
ATOM 9058 C CA . TYR B 1 472 ? 13.859 -26.203 -1.2 1 87.56 472 TYR B CA 1
ATOM 9059 C C . TYR B 1 472 ? 15.016 -27.188 -1.4 1 87.56 472 TYR B C 1
ATOM 9061 O O . TYR B 1 472 ? 15.438 -27.438 -2.531 1 87.56 472 TYR B O 1
ATOM 9069 N N . THR B 1 473 ? 15.523 -27.766 -0.297 1 92.06 473 THR B N 1
ATOM 9070 C CA . THR B 1 473 ? 16.688 -28.625 -0.428 1 92.06 473 THR B CA 1
ATOM 9071 C C . THR B 1 473 ? 16.312 -30.094 -0.201 1 92.06 473 THR B C 1
ATOM 9073 O O . THR B 1 473 ? 17.203 -30.953 -0.105 1 92.06 473 THR B O 1
ATOM 9076 N N . GLY B 1 474 ? 15.07 -30.375 -0.032 1 92.5 474 GLY B N 1
ATOM 9077 C CA . GLY B 1 474 ? 14.602 -31.75 0.059 1 92.5 474 GLY B CA 1
ATOM 9078 C C . GLY B 1 474 ? 15.125 -32.5 1.278 1 92.5 474 GLY B C 1
ATOM 9079 O O . GLY B 1 474 ? 15.375 -33.688 1.226 1 92.5 474 GLY B O 1
ATOM 9080 N N . GLY B 1 475 ? 15.547 -31.781 2.311 1 93.56 475 GLY B N 1
ATOM 9081 C CA . GLY B 1 475 ? 16.031 -32.406 3.533 1 93.56 475 GLY B CA 1
ATOM 9082 C C . GLY B 1 475 ? 17.531 -32.531 3.59 1 93.56 475 GLY B C 1
ATOM 9083 O O . GLY B 1 475 ? 18.094 -32.938 4.613 1 93.56 475 GLY B O 1
ATOM 9084 N N . LEU B 1 476 ? 18.172 -32.219 2.504 1 95.88 476 LEU B N 1
ATOM 9085 C CA . LEU B 1 476 ? 19.641 -32.281 2.482 1 95.88 476 LEU B CA 1
ATOM 9086 C C . LEU B 1 476 ? 20.25 -31.281 3.445 1 95.88 476 LEU B C 1
ATOM 9088 O O . LEU B 1 476 ? 19.672 -30.219 3.68 1 95.88 476 LEU B O 1
ATOM 9092 N N . ASP B 1 477 ? 21.359 -31.594 3.906 1 95.06 477 ASP B N 1
ATOM 9093 C CA . ASP B 1 477 ? 22.047 -30.766 4.898 1 95.06 477 ASP B CA 1
ATOM 9094 C C . ASP B 1 477 ? 22.422 -29.406 4.316 1 95.06 477 ASP B C 1
ATOM 9096 O O . ASP B 1 477 ? 23.016 -29.328 3.236 1 95.06 477 ASP B O 1
ATOM 9100 N N . GLN B 1 478 ? 22.109 -28.422 5.012 1 94.06 478 GLN B N 1
ATOM 9101 C CA . GLN B 1 478 ? 22.406 -27.062 4.559 1 94.06 478 GLN B CA 1
ATOM 9102 C C . GLN B 1 478 ? 23.5 -26.422 5.402 1 94.06 478 GLN B C 1
ATOM 9104 O O . GLN B 1 478 ? 23.734 -25.219 5.309 1 94.06 478 GLN B O 1
ATOM 9109 N N . HIS B 1 479 ? 24.203 -27.156 6.246 1 93.69 479 HIS B N 1
ATOM 9110 C CA . HIS B 1 479 ? 25.094 -26.5 7.203 1 93.69 479 HIS B CA 1
ATOM 9111 C C . HIS B 1 479 ? 26.516 -27.062 7.113 1 93.69 479 HIS B C 1
ATOM 9113 O O . HIS B 1 479 ? 27.484 -26.328 7.23 1 93.69 479 HIS B O 1
ATOM 9119 N N . TYR B 1 480 ? 26.656 -28.391 6.926 1 93.44 480 TYR B N 1
ATOM 9120 C CA . TYR B 1 480 ? 27.953 -29 7.125 1 93.44 480 TYR B CA 1
ATOM 9121 C C . TYR B 1 480 ? 28.391 -29.766 5.883 1 93.44 480 TYR B C 1
ATOM 9123 O O . TYR B 1 480 ? 29.359 -30.531 5.93 1 93.44 480 TYR B O 1
ATOM 9131 N N . ASP B 1 481 ? 27.656 -29.75 4.793 1 92.88 481 ASP B N 1
ATOM 9132 C CA . ASP B 1 481 ? 27.953 -30.438 3.543 1 92.88 481 ASP B CA 1
ATOM 9133 C C . ASP B 1 481 ? 27.969 -31.953 3.748 1 92.88 481 ASP B C 1
ATOM 9135 O O . ASP B 1 481 ? 28.703 -32.656 3.064 1 92.88 481 ASP B O 1
ATOM 9139 N N . SER B 1 482 ? 27.234 -32.406 4.715 1 93.5 482 SER B N 1
ATOM 9140 C CA . SER B 1 482 ? 27.234 -33.812 5.066 1 93.5 482 SER B CA 1
ATOM 9141 C C . SER B 1 482 ? 26.609 -34.656 3.965 1 93.5 482 SER B C 1
ATOM 9143 O O . SER B 1 482 ? 26.969 -35.812 3.797 1 93.5 482 SER B O 1
ATOM 9145 N N . ASP B 1 483 ? 25.688 -34.125 3.24 1 95.25 483 ASP B N 1
ATOM 9146 C CA . ASP B 1 483 ? 25 -34.844 2.172 1 95.25 483 ASP B CA 1
ATOM 9147 C C . ASP B 1 483 ? 25.562 -34.469 0.803 1 95.25 483 ASP B C 1
ATOM 9149 O O . ASP B 1 483 ? 24.984 -34.812 -0.229 1 95.25 483 ASP B O 1
ATOM 9153 N N . GLY B 1 484 ? 26.656 -33.781 0.834 1 94.56 484 GLY B N 1
ATOM 9154 C CA . GLY B 1 484 ? 27.234 -33.25 -0.385 1 94.56 484 GLY B CA 1
ATOM 9155 C C . GLY B 1 484 ? 27.172 -31.719 -0.47 1 94.56 484 GLY B C 1
ATOM 9156 O O . GLY B 1 484 ? 26.422 -31.094 0.27 1 94.56 484 GLY B O 1
ATOM 9157 N N . LYS B 1 485 ? 27.844 -31.188 -1.398 1 94.69 485 LYS B N 1
ATOM 9158 C CA . LYS B 1 485 ? 27.938 -29.734 -1.518 1 94.69 485 LYS B CA 1
ATOM 9159 C C . LYS B 1 485 ? 26.859 -29.172 -2.439 1 94.69 485 LYS B C 1
ATOM 9161 O O . LYS B 1 485 ? 26.438 -28.031 -2.285 1 94.69 485 LYS B O 1
ATOM 9166 N N . TYR B 1 486 ? 26.438 -30.031 -3.355 1 94.44 486 TYR B N 1
ATOM 9167 C CA . TYR B 1 486 ? 25.547 -29.531 -4.402 1 94.44 486 TYR B CA 1
ATOM 9168 C C . TYR B 1 486 ? 24.406 -30.5 -4.656 1 94.44 486 TYR B C 1
ATOM 9170 O O . TYR B 1 486 ? 24.469 -31.672 -4.258 1 94.44 486 TYR B O 1
ATOM 9178 N N . ALA B 1 487 ? 23.406 -30.016 -5.227 1 95.94 487 ALA B N 1
ATOM 9179 C CA . ALA B 1 487 ? 22.281 -30.812 -5.711 1 95.94 487 ALA B CA 1
ATOM 9180 C C . ALA B 1 487 ? 21.688 -30.203 -6.977 1 95.94 487 ALA B C 1
ATOM 9182 O O . ALA B 1 487 ? 21.844 -29.016 -7.234 1 95.94 487 ALA B O 1
ATOM 9183 N N . TYR B 1 488 ? 21.094 -31 -7.766 1 95.81 488 TYR B N 1
ATOM 9184 C CA . TYR B 1 488 ? 20.375 -30.5 -8.93 1 95.81 488 TYR B CA 1
ATOM 9185 C C . TYR B 1 488 ? 18.938 -30.156 -8.57 1 95.81 488 TYR B C 1
ATOM 9187 O O . TYR B 1 488 ? 18.297 -30.875 -7.793 1 95.81 488 TYR B O 1
ATOM 9195 N N . ALA B 1 489 ? 18.5 -29.016 -9.055 1 95.25 489 ALA B N 1
ATOM 9196 C CA . ALA B 1 489 ? 17.125 -28.594 -8.805 1 95.25 489 ALA B CA 1
ATOM 9197 C C . ALA B 1 489 ? 16.531 -27.922 -10.031 1 95.25 489 ALA B C 1
ATOM 9199 O O . ALA B 1 489 ? 17.25 -27.391 -10.875 1 95.25 489 ALA B O 1
ATOM 9200 N N . TRP B 1 490 ? 15.289 -28.031 -10.195 1 93.88 490 TRP B N 1
ATOM 9201 C CA . TRP B 1 490 ? 14.492 -27.312 -11.188 1 93.88 490 TRP B CA 1
ATOM 9202 C C . TRP B 1 490 ? 13.266 -26.672 -10.547 1 93.88 490 TRP B C 1
ATOM 9204 O O . TRP B 1 490 ? 12.648 -27.266 -9.648 1 93.88 490 TRP B O 1
ATOM 9214 N N . TRP B 1 491 ? 12.992 -25.406 -10.93 1 89.25 491 TRP B N 1
ATOM 9215 C CA . TRP B 1 491 ? 11.836 -24.781 -10.297 1 89.25 491 TRP B CA 1
ATOM 9216 C C . TRP B 1 491 ? 11.211 -23.734 -11.211 1 89.25 491 TRP B C 1
ATOM 9218 O O . TRP B 1 491 ? 11.867 -23.25 -12.133 1 89.25 491 TRP B O 1
ATOM 9228 N N . ASP B 1 492 ? 9.969 -23.484 -11.055 1 86.56 492 ASP B N 1
ATOM 9229 C CA . ASP B 1 492 ? 9.219 -22.328 -11.531 1 86.56 492 ASP B CA 1
ATOM 9230 C C . ASP B 1 492 ? 8.359 -21.734 -10.414 1 86.56 492 ASP B C 1
ATOM 9232 O O . ASP B 1 492 ? 8.68 -21.891 -9.234 1 86.56 492 ASP B O 1
ATOM 9236 N N . VAL B 1 493 ? 7.289 -21.078 -10.781 1 87.06 493 VAL B N 1
ATOM 9237 C CA . VAL B 1 493 ? 6.516 -20.391 -9.75 1 87.06 493 VAL B CA 1
ATOM 9238 C C . VAL B 1 493 ? 5.465 -21.344 -9.172 1 87.06 493 VAL B C 1
ATOM 9240 O O . VAL B 1 493 ? 4.812 -21.016 -8.18 1 87.06 493 VAL B O 1
ATOM 9243 N N . ILE B 1 494 ? 5.324 -22.5 -9.773 1 92.5 494 ILE B N 1
ATOM 9244 C CA . ILE B 1 494 ? 4.309 -23.453 -9.32 1 92.5 494 ILE B CA 1
ATOM 9245 C C . ILE B 1 494 ? 4.973 -24.594 -8.555 1 92.5 494 ILE B C 1
ATOM 9247 O O . ILE B 1 494 ? 4.477 -25.016 -7.508 1 92.5 494 ILE B O 1
ATOM 9251 N N . ILE B 1 495 ? 6.121 -25.047 -9.086 1 94 495 ILE B N 1
ATOM 9252 C CA . ILE B 1 495 ? 6.699 -26.297 -8.57 1 94 495 ILE B CA 1
ATOM 9253 C C . ILE B 1 495 ? 8.211 -26.125 -8.406 1 94 495 ILE B C 1
ATOM 9255 O O . ILE B 1 495 ? 8.844 -25.375 -9.156 1 94 495 ILE B O 1
ATOM 9259 N N . GLN B 1 496 ? 8.75 -26.766 -7.41 1 93.75 496 GLN B N 1
ATOM 9260 C CA . GLN B 1 496 ? 10.195 -26.938 -7.254 1 93.75 496 GLN B CA 1
ATOM 9261 C C . GLN B 1 496 ? 10.555 -28.422 -7.152 1 93.75 496 GLN B C 1
ATOM 9263 O O . GLN B 1 496 ? 9.977 -29.141 -6.348 1 93.75 496 GLN B O 1
ATOM 9268 N N . MET B 1 497 ? 11.445 -28.828 -8 1 95.88 497 MET B N 1
ATOM 9269 C CA . MET B 1 497 ? 11.969 -30.188 -8 1 95.88 497 MET B CA 1
ATOM 9270 C C . MET B 1 497 ? 13.375 -30.234 -7.426 1 95.88 497 MET B C 1
ATOM 9272 O O . MET B 1 497 ? 14.234 -29.422 -7.805 1 95.88 497 MET B O 1
ATOM 9276 N N . LEU B 1 498 ? 13.578 -31.062 -6.492 1 97.12 498 LEU B N 1
ATOM 9277 C CA . LEU B 1 498 ? 14.914 -31.359 -5.992 1 97.12 498 LEU B CA 1
ATOM 9278 C C . LEU B 1 498 ? 15.32 -32.781 -6.301 1 97.12 498 LEU B C 1
ATOM 9280 O O . LEU B 1 498 ? 14.547 -33.719 -6.051 1 97.12 498 LEU B O 1
ATOM 9284 N N . TYR B 1 499 ? 16.516 -32.969 -6.82 1 98.06 499 TYR B N 1
ATOM 9285 C CA . TYR B 1 499 ? 16.984 -34.312 -7.191 1 98.06 499 TYR B CA 1
ATOM 9286 C C . TYR B 1 499 ? 18.047 -34.812 -6.223 1 98.06 499 TYR B C 1
ATOM 9288 O O . TYR B 1 499 ? 19.141 -34.25 -6.164 1 98.06 499 TYR B O 1
ATOM 9296 N N . HIS B 1 500 ? 17.734 -35.781 -5.445 1 98 500 HIS B N 1
ATOM 9297 C CA . HIS B 1 500 ? 18.734 -36.5 -4.645 1 98 500 HIS B CA 1
ATOM 9298 C C . HIS B 1 500 ? 19.625 -37.375 -5.52 1 98 500 HIS B C 1
ATOM 9300 O O . HIS B 1 500 ? 19.312 -38.531 -5.793 1 98 500 HIS B O 1
ATOM 9306 N N . THR B 1 501 ? 20.75 -36.812 -5.848 1 98.06 501 THR B N 1
ATOM 9307 C CA . THR B 1 501 ? 21.656 -37.5 -6.762 1 98.06 501 THR B CA 1
ATOM 9308 C C . THR B 1 501 ? 22.703 -38.281 -5.988 1 98.06 501 THR B C 1
ATOM 9310 O O . THR B 1 501 ? 23.625 -37.719 -5.398 1 98.06 501 THR B O 1
ATOM 9313 N N . ALA B 1 502 ? 22.641 -39.562 -6.102 1 97.56 502 ALA B N 1
ATOM 9314 C CA . ALA B 1 502 ? 23.5 -40.469 -5.309 1 97.56 502 ALA B CA 1
ATOM 9315 C C . ALA B 1 502 ? 24.984 -40.188 -5.605 1 97.56 502 ALA B C 1
ATOM 9317 O O . ALA B 1 502 ? 25.812 -40.219 -4.695 1 97.56 502 ALA B O 1
ATOM 9318 N N . THR B 1 503 ? 25.344 -39.938 -6.805 1 97.06 503 THR B N 1
ATOM 9319 C CA . THR B 1 503 ? 26.734 -39.781 -7.211 1 97.06 503 THR B CA 1
ATOM 9320 C C . THR B 1 503 ? 27.328 -38.469 -6.652 1 97.06 503 THR B C 1
ATOM 9322 O O . THR B 1 503 ? 28.547 -38.312 -6.574 1 97.06 503 THR B O 1
ATOM 9325 N N . LEU B 1 504 ? 26.438 -37.531 -6.297 1 96.19 504 LEU B N 1
ATOM 9326 C CA . LEU B 1 504 ? 26.891 -36.281 -5.73 1 96.19 504 LEU B CA 1
ATOM 9327 C C . LEU B 1 504 ? 27.016 -36.375 -4.211 1 96.19 504 LEU B C 1
ATOM 9329 O O . LEU B 1 504 ? 27.625 -35.5 -3.578 1 96.19 504 LEU B O 1
ATOM 9333 N N . MET B 1 505 ? 26.453 -37.406 -3.639 1 96.38 505 MET B N 1
ATOM 9334 C CA . MET B 1 505 ? 26.5 -37.625 -2.195 1 96.38 505 MET B CA 1
ATOM 9335 C C . MET B 1 505 ? 27.781 -38.375 -1.803 1 96.38 505 MET B C 1
ATOM 9337 O O . MET B 1 505 ? 28.188 -39.281 -2.492 1 96.38 505 MET B O 1
ATOM 9341 N N . PRO B 1 506 ? 28.359 -37.969 -0.746 1 95.44 506 PRO B N 1
ATOM 9342 C CA . PRO B 1 506 ? 29.625 -38.594 -0.366 1 95.44 506 PRO B CA 1
ATOM 9343 C C . PRO B 1 506 ? 29.453 -40 0.19 1 95.44 506 PRO B C 1
ATOM 9345 O O . PRO B 1 506 ? 28.406 -40.344 0.733 1 95.44 506 PRO B O 1
ATOM 9348 N N . ASN B 1 507 ? 30.531 -40.812 -0.031 1 95.44 507 ASN B N 1
ATOM 9349 C CA . ASN B 1 507 ? 30.656 -42.062 0.686 1 95.44 507 ASN B CA 1
ATOM 9350 C C . ASN B 1 507 ? 31.328 -41.875 2.045 1 95.44 507 ASN B C 1
ATOM 9352 O O . ASN B 1 507 ? 32.531 -41.625 2.121 1 95.44 507 ASN B O 1
ATOM 9356 N N . ARG B 1 508 ? 30.594 -42.031 2.992 1 92.56 508 ARG B N 1
ATOM 9357 C CA . ARG B 1 508 ? 31.125 -41.781 4.324 1 92.56 508 ARG B CA 1
ATOM 9358 C C . ARG B 1 508 ? 31.891 -42.969 4.855 1 92.56 508 ARG B C 1
ATOM 9360 O O . ARG B 1 508 ? 31.469 -44.125 4.641 1 92.56 508 ARG B O 1
ATOM 9367 N N . GLU B 1 509 ? 32.938 -42.625 5.656 1 91 509 GLU B N 1
ATOM 9368 C CA . GLU B 1 509 ? 33.719 -43.688 6.285 1 91 509 GLU B CA 1
ATOM 9369 C C . GLU B 1 509 ? 32.906 -44.406 7.332 1 91 509 GLU B C 1
ATOM 9371 O O . GLU B 1 509 ? 32.219 -43.812 8.141 1 91 509 GLU B O 1
ATOM 9376 N N . GLY B 1 510 ? 32.906 -45.719 7.277 1 89.94 510 GLY B N 1
ATOM 9377 C CA . GLY B 1 510 ? 32.188 -46.531 8.25 1 89.94 510 GLY B CA 1
ATOM 9378 C C . GLY B 1 510 ? 30.766 -46.812 7.852 1 89.94 510 GLY B C 1
ATOM 9379 O O . GLY B 1 510 ? 30.062 -47.562 8.531 1 89.94 510 GLY B O 1
ATOM 9380 N N . ASP B 1 511 ? 30.312 -46.219 6.828 1 91.94 511 ASP B N 1
ATOM 9381 C CA . ASP B 1 511 ? 28.953 -46.406 6.34 1 91.94 511 ASP B CA 1
ATOM 9382 C C . ASP B 1 511 ? 28.938 -47.406 5.188 1 91.94 511 ASP B C 1
ATOM 9384 O O . ASP B 1 511 ? 28.656 -47.062 4.043 1 91.94 511 ASP B O 1
ATOM 9388 N N . GLU B 1 512 ? 29.125 -48.688 5.496 1 89.56 512 GLU B N 1
ATOM 9389 C CA . GLU B 1 512 ? 29.297 -49.719 4.48 1 89.56 512 GLU B CA 1
ATOM 9390 C C . GLU B 1 512 ? 28 -50 3.734 1 89.56 512 GLU B C 1
ATOM 9392 O O . GLU B 1 512 ? 28.016 -50.469 2.596 1 89.56 512 GLU B O 1
ATOM 9397 N N . GLN B 1 513 ? 26.922 -49.656 4.383 1 91.12 513 GLN B N 1
ATOM 9398 C CA . GLN B 1 513 ? 25.641 -49.938 3.758 1 91.12 513 GLN B CA 1
ATOM 9399 C C . GLN B 1 513 ? 25.078 -48.656 3.115 1 91.12 513 GLN B C 1
ATOM 9401 O O . GLN B 1 513 ? 23.969 -48.688 2.564 1 91.12 513 GLN B O 1
ATOM 9406 N N . PHE B 1 514 ? 25.828 -47.562 3.223 1 94.88 514 PHE B N 1
ATOM 9407 C CA . PHE B 1 514 ? 25.469 -46.281 2.617 1 94.88 514 PHE B CA 1
ATOM 9408 C C . PHE B 1 514 ? 24.125 -45.812 3.145 1 94.88 514 PHE B C 1
ATOM 9410 O O . PHE B 1 514 ? 23.25 -45.406 2.367 1 94.88 514 PHE B O 1
ATOM 9417 N N . ALA B 1 515 ? 23.953 -45.938 4.41 1 93.19 515 ALA B N 1
ATOM 9418 C CA . ALA B 1 515 ? 22.734 -45.562 5.117 1 93.19 515 ALA B CA 1
ATOM 9419 C C . ALA B 1 515 ? 22.453 -44.062 4.98 1 93.19 515 ALA B C 1
ATOM 9421 O O . ALA B 1 515 ? 21.297 -43.625 4.922 1 93.19 515 ALA B O 1
ATOM 9422 N N . PHE B 1 516 ? 23.5 -43.312 4.895 1 94 516 PHE B N 1
ATOM 9423 C CA . PHE B 1 516 ? 23.328 -41.875 4.816 1 94 516 PHE B CA 1
ATOM 9424 C C . PHE B 1 516 ? 22.75 -41.469 3.471 1 94 516 PHE B C 1
ATOM 9426 O O . PHE B 1 516 ? 21.953 -40.531 3.389 1 94 516 PHE B O 1
ATOM 9433 N N . LYS B 1 517 ? 23.156 -42.125 2.383 1 95.44 517 LYS B N 1
ATOM 9434 C CA . LYS B 1 517 ? 22.531 -41.906 1.081 1 95.44 517 LYS B CA 1
ATOM 9435 C C . LYS B 1 517 ? 21.094 -42.406 1.061 1 95.44 517 LYS B C 1
ATOM 9437 O O . LYS B 1 517 ? 20.203 -41.719 0.536 1 95.44 517 LYS B O 1
ATOM 9442 N N . LYS B 1 518 ? 20.891 -43.5 1.669 1 94.38 518 LYS B N 1
ATOM 9443 C CA . LYS B 1 518 ? 19.578 -44.156 1.671 1 94.38 518 LYS B CA 1
ATOM 9444 C C . LYS B 1 518 ? 18.578 -43.344 2.504 1 94.38 518 LYS B C 1
ATOM 9446 O O . LYS B 1 518 ? 17.375 -43.438 2.287 1 94.38 518 LYS B O 1
ATOM 9451 N N . LEU B 1 519 ? 19.125 -42.656 3.465 1 94.12 519 LEU B N 1
ATOM 9452 C CA . LEU B 1 519 ? 18.266 -41.812 4.285 1 94.12 519 LEU B CA 1
ATOM 9453 C C . LEU B 1 519 ? 17.453 -40.844 3.416 1 94.12 519 LEU B C 1
ATOM 9455 O O . LEU B 1 519 ? 16.328 -40.5 3.762 1 94.12 519 LEU B O 1
ATOM 9459 N N . HIS B 1 520 ? 17.984 -40.375 2.297 1 95.56 520 HIS B N 1
ATOM 9460 C CA . HIS B 1 520 ? 17.312 -39.469 1.37 1 95.56 520 HIS B CA 1
ATOM 9461 C C . HIS B 1 520 ? 16.719 -40.25 0.187 1 95.56 520 HIS B C 1
ATOM 9463 O O . HIS B 1 520 ? 15.508 -40.375 0.081 1 95.56 520 HIS B O 1
ATOM 9469 N N . ILE B 1 521 ? 17.5 -40.906 -0.59 1 96.06 521 ILE B N 1
ATOM 9470 C CA . ILE B 1 521 ? 17.109 -41.562 -1.83 1 96.06 521 ILE B CA 1
ATOM 9471 C C . ILE B 1 521 ? 16.141 -42.719 -1.523 1 96.06 521 ILE B C 1
ATOM 9473 O O . ILE B 1 521 ? 15.211 -42.969 -2.297 1 96.06 521 ILE B O 1
ATOM 9477 N N . GLY B 1 522 ? 16.344 -43.375 -0.414 1 94.94 522 GLY B N 1
ATOM 9478 C CA . GLY B 1 522 ? 15.461 -44.438 -0.018 1 94.94 522 GLY B CA 1
ATOM 9479 C C . GLY B 1 522 ? 14.047 -44 0.285 1 94.94 522 GLY B C 1
ATOM 9480 O O . GLY B 1 522 ? 13.102 -44.781 0.177 1 94.94 522 GLY B O 1
ATOM 9481 N N . ASN B 1 523 ? 13.953 -42.75 0.672 1 95.12 523 ASN B N 1
ATOM 9482 C CA . ASN B 1 523 ? 12.648 -42.219 1.061 1 95.12 523 ASN B CA 1
ATOM 9483 C C . ASN B 1 523 ? 11.969 -41.5 -0.099 1 95.12 523 ASN B C 1
ATOM 9485 O O . ASN B 1 523 ? 10.852 -41 0.043 1 95.12 523 ASN B O 1
ATOM 9489 N N . ASP B 1 524 ? 12.609 -41.438 -1.224 1 97.5 524 ASP B N 1
ATOM 9490 C CA . ASP B 1 524 ? 12 -40.844 -2.4 1 97.5 524 ASP B CA 1
ATOM 9491 C C . ASP B 1 524 ? 10.977 -41.781 -3.031 1 97.5 524 ASP B C 1
ATOM 9493 O O . ASP B 1 524 ? 11.227 -43 -3.162 1 97.5 524 ASP B O 1
ATOM 9497 N N . TYR B 1 525 ? 9.844 -41.312 -3.387 1 97.75 525 TYR B N 1
ATOM 9498 C CA . TYR B 1 525 ? 8.789 -42.125 -3.988 1 97.75 525 TYR B CA 1
ATOM 9499 C C . TYR B 1 525 ? 9.133 -42.469 -5.43 1 97.75 525 TYR B C 1
ATOM 9501 O O . TYR B 1 525 ? 8.703 -43.5 -5.938 1 97.75 525 TYR B O 1
ATOM 9509 N N . VAL B 1 526 ? 9.789 -41.562 -6.078 1 98.25 526 VAL B N 1
ATOM 9510 C CA . VAL B 1 526 ? 10.172 -41.75 -7.473 1 98.25 526 VAL B CA 1
ATOM 9511 C C . VAL B 1 526 ? 11.695 -41.719 -7.598 1 98.25 526 VAL B C 1
ATOM 9513 O O . VAL B 1 526 ? 12.359 -40.906 -6.922 1 98.25 526 VAL B O 1
ATOM 9516 N N . ARG B 1 527 ? 12.234 -42.562 -8.469 1 98.19 527 ARG B N 1
ATOM 9517 C CA . ARG B 1 527 ? 13.672 -42.594 -8.719 1 98.19 527 ARG B CA 1
ATOM 9518 C C . ARG B 1 527 ? 13.969 -42.688 -10.211 1 98.19 527 ARG B C 1
ATOM 9520 O O . ARG B 1 527 ? 13.273 -43.375 -10.953 1 98.19 527 ARG B O 1
ATOM 9527 N N . ILE B 1 528 ? 14.859 -41.906 -10.594 1 98.56 528 ILE B N 1
ATOM 9528 C CA . ILE B 1 528 ? 15.414 -42 -11.938 1 98.56 528 ILE B CA 1
ATOM 9529 C C . ILE B 1 528 ? 16.656 -42.875 -11.922 1 98.56 528 ILE B C 1
ATOM 9531 O O . ILE B 1 528 ? 17.609 -42.625 -11.195 1 98.56 528 ILE B O 1
ATOM 9535 N N . VAL B 1 529 ? 16.656 -43.938 -12.719 1 98.38 529 VAL B N 1
ATOM 9536 C CA . VAL B 1 529 ? 17.734 -44.938 -12.734 1 98.38 529 VAL B CA 1
ATOM 9537 C C . VAL B 1 529 ? 18.453 -44.875 -14.086 1 98.38 529 VAL B C 1
ATOM 9539 O O . VAL B 1 529 ? 17.875 -45.281 -15.109 1 98.38 529 VAL B O 1
ATOM 9542 N N . TRP B 1 530 ? 19.594 -44.375 -14.047 1 97.81 530 TRP B N 1
ATOM 9543 C CA . TRP B 1 530 ? 20.438 -44.5 -15.227 1 97.81 530 TRP B CA 1
ATOM 9544 C C . TRP B 1 530 ? 21.109 -45.844 -15.273 1 97.81 530 TRP B C 1
ATOM 9546 O O . TRP B 1 530 ? 22.078 -46.094 -14.539 1 97.81 530 TRP B O 1
ATOM 9556 N N . ASN B 1 531 ? 20.734 -46.719 -16.156 1 96.56 531 ASN B N 1
ATOM 9557 C CA . ASN B 1 531 ? 21.172 -48.125 -16.141 1 96.56 531 ASN B CA 1
ATOM 9558 C C . ASN B 1 531 ? 22.188 -48.406 -17.25 1 96.56 531 ASN B C 1
ATOM 9560 O O . ASN B 1 531 ? 21.812 -48.688 -18.391 1 96.56 531 ASN B O 1
ATOM 9564 N N . ASP B 1 532 ? 23.438 -48.438 -16.906 1 93.69 532 ASP B N 1
ATOM 9565 C CA . ASP B 1 532 ? 24.516 -48.844 -17.797 1 93.69 532 ASP B CA 1
ATOM 9566 C C . ASP B 1 532 ? 24.984 -50.25 -17.516 1 93.69 532 ASP B C 1
ATOM 9568 O O . ASP B 1 532 ? 26.062 -50.656 -17.953 1 93.69 532 ASP B O 1
ATOM 9572 N N . SER B 1 533 ? 24.266 -51 -16.797 1 93.38 533 SER B N 1
ATOM 9573 C CA . SER B 1 533 ? 24.703 -52.312 -16.328 1 93.38 533 SER B CA 1
ATOM 9574 C C . SER B 1 533 ? 24.734 -53.312 -17.484 1 93.38 533 SER B C 1
ATOM 9576 O O . SER B 1 533 ? 25.5 -54.281 -17.438 1 93.38 533 SER B O 1
ATOM 9578 N N . GLY B 1 534 ? 23.859 -53.125 -18.422 1 88.75 534 GLY B N 1
ATOM 9579 C CA . GLY B 1 534 ? 23.688 -54.094 -19.484 1 88.75 534 GLY B CA 1
ATOM 9580 C C . GLY B 1 534 ? 22.625 -55.125 -19.156 1 88.75 534 GLY B C 1
ATOM 9581 O O . GLY B 1 534 ? 22.297 -55.969 -20 1 88.75 534 GLY B O 1
ATOM 9582 N N . LYS B 1 535 ? 22.062 -55.062 -17.969 1 90.81 535 LYS B N 1
ATOM 9583 C CA . LYS B 1 535 ? 21 -55.969 -17.531 1 90.81 535 LYS B CA 1
ATOM 9584 C C . LYS B 1 535 ? 19.734 -55.188 -17.172 1 90.81 535 LYS B C 1
ATOM 9586 O O . LYS B 1 535 ? 19.812 -53.969 -16.875 1 90.81 535 LYS B O 1
ATOM 9591 N N . PRO B 1 536 ? 18.672 -55.875 -17.312 1 91.88 536 PRO B N 1
ATOM 9592 C CA . PRO B 1 536 ? 17.453 -55.156 -16.875 1 91.88 536 PRO B CA 1
ATOM 9593 C C . PRO B 1 536 ? 17.5 -54.781 -15.391 1 91.88 536 PRO B C 1
ATOM 9595 O O . PRO B 1 536 ? 17.984 -55.562 -14.562 1 91.88 536 PRO B O 1
ATOM 9598 N N . TYR B 1 537 ? 17.078 -53.625 -15.117 1 95.5 537 TYR B N 1
ATOM 9599 C CA . TYR B 1 537 ? 17.031 -53.156 -13.734 1 95.5 537 TYR B CA 1
ATOM 9600 C C . TYR B 1 537 ? 15.812 -53.719 -13.008 1 95.5 537 TYR B C 1
ATOM 9602 O O . TYR B 1 537 ? 14.672 -53.531 -13.453 1 95.5 537 TYR B O 1
ATOM 9610 N N . ARG B 1 538 ? 16 -54.312 -11.883 1 95.62 538 ARG B N 1
ATOM 9611 C CA . ARG B 1 538 ? 14.906 -54.875 -11.094 1 95.62 538 ARG B CA 1
ATOM 9612 C C . ARG B 1 538 ? 14.258 -53.812 -10.234 1 95.62 538 ARG B C 1
ATOM 9614 O O . ARG B 1 538 ? 14.953 -52.969 -9.625 1 95.62 538 ARG B O 1
ATOM 9621 N N . PHE B 1 539 ? 12.984 -53.906 -10.133 1 94.94 539 PHE B N 1
ATOM 9622 C CA . PHE B 1 539 ? 12.203 -52.875 -9.422 1 94.94 539 PHE B CA 1
ATOM 9623 C C . PHE B 1 539 ? 12.625 -52.812 -7.957 1 94.94 539 PHE B C 1
ATOM 9625 O O . PHE B 1 539 ? 12.672 -51.719 -7.371 1 94.94 539 PHE B O 1
ATOM 9632 N N . ASP B 1 540 ? 12.977 -53.938 -7.332 1 91.06 540 ASP B N 1
ATOM 9633 C CA . ASP B 1 540 ? 13.242 -54 -5.895 1 91.06 540 ASP B CA 1
ATOM 9634 C C . ASP B 1 540 ? 14.742 -54 -5.609 1 91.06 540 ASP B C 1
ATOM 9636 O O . ASP B 1 540 ? 15.18 -54.531 -4.574 1 91.06 540 ASP B O 1
ATOM 9640 N N . THR B 1 541 ? 15.523 -53.5 -6.625 1 94 541 THR B N 1
ATOM 9641 C CA . THR B 1 541 ? 16.969 -53.438 -6.438 1 94 541 THR B CA 1
ATOM 9642 C C . THR B 1 541 ? 17.312 -52.688 -5.168 1 94 541 THR B C 1
ATOM 9644 O O . THR B 1 541 ? 18.156 -53.125 -4.375 1 94 541 THR B O 1
ATOM 9647 N N . LEU B 1 542 ? 16.719 -51.531 -4.973 1 92.25 542 LEU B N 1
ATOM 9648 C CA . LEU B 1 542 ? 16.891 -50.781 -3.729 1 92.25 542 LEU B CA 1
ATOM 9649 C C . LEU B 1 542 ? 15.883 -51.25 -2.68 1 92.25 542 LEU B C 1
ATOM 9651 O O . LEU B 1 542 ? 14.68 -51.281 -2.934 1 92.25 542 LEU B O 1
ATOM 9655 N N . ALA B 1 543 ? 16.344 -51.688 -1.581 1 90.38 543 ALA B N 1
ATOM 9656 C CA . ALA B 1 543 ? 15.477 -52.156 -0.505 1 90.38 543 ALA B CA 1
ATOM 9657 C C . ALA B 1 543 ? 14.867 -51 0.263 1 90.38 543 ALA B C 1
ATOM 9659 O O . ALA B 1 543 ? 15.547 -50.344 1.053 1 90.38 543 ALA B O 1
ATOM 9660 N N . THR B 1 544 ? 13.695 -50.688 -0.003 1 91.56 544 THR B N 1
ATOM 9661 C CA . THR B 1 544 ? 12.969 -49.625 0.68 1 91.56 544 THR B CA 1
ATOM 9662 C C . THR B 1 544 ? 11.461 -49.844 0.59 1 91.56 544 THR B C 1
ATOM 9664 O O . THR B 1 544 ? 10.992 -50.594 -0.27 1 91.56 544 THR B O 1
ATOM 9667 N N . GLN B 1 545 ? 10.703 -49.281 1.532 1 88.25 545 GLN B N 1
ATOM 9668 C CA . GLN B 1 545 ? 9.25 -49.406 1.541 1 88.25 545 GLN B CA 1
ATOM 9669 C C . GLN B 1 545 ? 8.602 -48.25 0.793 1 88.25 545 GLN B C 1
ATOM 9671 O O . GLN B 1 545 ? 7.391 -48.25 0.565 1 88.25 545 GLN B O 1
ATOM 9676 N N . PHE B 1 546 ? 9.352 -47.281 0.34 1 90.56 546 PHE B N 1
ATOM 9677 C CA . PHE B 1 546 ? 8.805 -46.062 -0.245 1 90.56 546 PHE B CA 1
ATOM 9678 C C . PHE B 1 546 ? 9 -46.062 -1.757 1 90.56 546 PHE B C 1
ATOM 9680 O O . PHE B 1 546 ? 8.828 -45.031 -2.404 1 90.56 546 PHE B O 1
ATOM 9687 N N . GLN B 1 547 ? 9.273 -47.094 -2.352 1 92.19 547 GLN B N 1
ATOM 9688 C CA . GLN B 1 547 ? 9.523 -47.188 -3.789 1 92.19 547 GLN B CA 1
ATOM 9689 C C . GLN B 1 547 ? 8.219 -47.375 -4.562 1 92.19 547 GLN B C 1
ATOM 9691 O O . GLN B 1 547 ? 7.594 -48.438 -4.477 1 92.19 547 GLN B O 1
ATOM 9696 N N . TYR B 1 548 ? 7.852 -46.406 -5.34 1 96.38 548 TYR B N 1
ATOM 9697 C CA . TYR B 1 548 ? 6.582 -46.5 -6.051 1 96.38 548 TYR B CA 1
ATOM 9698 C C . TYR B 1 548 ? 6.793 -46.438 -7.559 1 96.38 548 TYR B C 1
ATOM 9700 O O . TYR B 1 548 ? 6.098 -47.125 -8.312 1 96.38 548 TYR B O 1
ATOM 9708 N N . VAL B 1 549 ? 7.699 -45.594 -7.996 1 97.44 549 VAL B N 1
ATOM 9709 C CA . VAL B 1 549 ? 7.949 -45.5 -9.43 1 97.44 549 VAL B CA 1
ATOM 9710 C C . VAL B 1 549 ? 9.453 -45.406 -9.688 1 97.44 549 VAL B C 1
ATOM 9712 O O . VAL B 1 549 ? 10.18 -44.719 -8.984 1 97.44 549 VAL B O 1
ATOM 9715 N N . ASN B 1 550 ? 9.945 -46.156 -10.664 1 97.75 550 ASN B N 1
ATOM 9716 C CA . ASN B 1 550 ? 11.289 -46.031 -11.219 1 97.75 550 ASN B CA 1
ATOM 9717 C C . ASN B 1 550 ? 11.25 -45.625 -12.695 1 97.75 550 ASN B C 1
ATOM 9719 O O . ASN B 1 550 ? 10.547 -46.281 -13.492 1 97.75 550 ASN B O 1
ATOM 9723 N N . ILE B 1 551 ? 11.867 -44.594 -12.977 1 98.25 551 ILE B N 1
ATOM 9724 C CA . ILE B 1 551 ? 12.094 -44.25 -14.367 1 98.25 551 ILE B CA 1
ATOM 9725 C C . ILE B 1 551 ? 13.477 -44.719 -14.805 1 98.25 551 ILE B C 1
ATOM 9727 O O . ILE B 1 551 ? 14.492 -44.094 -14.5 1 98.25 551 ILE B O 1
ATOM 9731 N N . VAL B 1 552 ? 13.492 -45.75 -15.586 1 97.94 552 VAL B N 1
ATOM 9732 C CA . VAL B 1 552 ? 14.75 -46.406 -15.953 1 97.94 552 VAL B CA 1
ATOM 9733 C C . VAL B 1 552 ? 15.188 -45.938 -17.344 1 97.94 552 VAL B C 1
ATOM 9735 O O . VAL B 1 552 ? 14.414 -46.031 -18.297 1 97.94 552 VAL B O 1
ATOM 9738 N N . ILE B 1 553 ? 16.359 -45.438 -17.406 1 97.12 553 ILE B N 1
ATOM 9739 C CA . ILE B 1 553 ? 16.953 -45 -18.656 1 97.12 553 ILE B CA 1
ATOM 9740 C C . ILE B 1 553 ? 18.062 -45.938 -19.078 1 97.12 553 ILE B C 1
ATOM 9742 O O . ILE B 1 553 ? 19.016 -46.156 -18.328 1 97.12 553 ILE B O 1
ATOM 9746 N N . GLU B 1 554 ? 17.953 -46.5 -20.234 1 93 554 GLU B N 1
ATOM 9747 C CA . GLU B 1 554 ? 18.938 -47.438 -20.766 1 93 554 GLU B CA 1
ATOM 9748 C C . GLU B 1 554 ? 19.297 -47.094 -22.219 1 93 554 GLU B C 1
ATOM 9750 O O . GLU B 1 554 ? 18.469 -46.562 -22.953 1 93 554 GLU B O 1
ATOM 9755 N N . PRO B 1 555 ? 20.562 -47.344 -22.531 1 85.19 555 PRO B N 1
ATOM 9756 C CA . PRO B 1 555 ? 20.875 -47.156 -23.953 1 85.19 555 PRO B CA 1
ATOM 9757 C C . PRO B 1 555 ? 20.031 -48.031 -24.859 1 85.19 555 PRO B C 1
ATOM 9759 O O . PRO B 1 555 ? 19.688 -49.156 -24.5 1 85.19 555 PRO B O 1
ATOM 9762 N N . HIS B 1 556 ? 19.578 -47.562 -26.031 1 74.69 556 HIS B N 1
ATOM 9763 C CA . HIS B 1 556 ? 18.688 -48.281 -26.938 1 74.69 556 HIS B CA 1
ATOM 9764 C C . HIS B 1 556 ? 19.391 -49.5 -27.531 1 74.69 556 HIS B C 1
ATOM 9766 O O . HIS B 1 556 ? 18.734 -50.5 -27.875 1 74.69 556 HIS B O 1
ATOM 9772 N N . SER B 1 557 ? 20.672 -49.406 -28.031 1 62.88 557 SER B N 1
ATOM 9773 C CA . SER B 1 557 ? 21.375 -50.531 -28.672 1 62.88 557 SER B CA 1
ATOM 9774 C C . SER B 1 557 ? 22.375 -51.156 -27.719 1 62.88 557 SER B C 1
ATOM 9776 O O . SER B 1 557 ? 23.016 -50.469 -26.922 1 62.88 557 SER B O 1
ATOM 9778 N N . ILE B 1 558 ? 22.219 -52.5 -27.672 1 51.5 558 ILE B N 1
ATOM 9779 C CA . ILE B 1 558 ? 23.109 -53.375 -26.875 1 51.5 558 ILE B CA 1
ATOM 9780 C C . ILE B 1 558 ? 24.547 -53.219 -27.375 1 51.5 558 ILE B C 1
ATOM 9782 O O . ILE B 1 558 ? 24.781 -53.25 -28.594 1 51.5 558 ILE B O 1
ATOM 9786 N N . GLY B 1 559 ? 25.641 -52.875 -26.609 1 49.81 559 GLY B N 1
ATOM 9787 C CA . GLY B 1 559 ? 27.062 -52.906 -26.922 1 49.81 559 GLY B CA 1
ATOM 9788 C C . GLY B 1 559 ? 27.688 -51.531 -27.047 1 49.81 559 GLY B C 1
ATOM 9789 O O . GLY B 1 559 ? 28.891 -51.406 -27.234 1 49.81 559 GLY B O 1
ATOM 9790 N N . THR B 1 560 ? 26.906 -50.625 -27.641 1 46.25 560 THR B N 1
ATOM 9791 C CA . THR B 1 560 ? 27.594 -49.344 -27.828 1 46.25 560 THR B CA 1
ATOM 9792 C C . THR B 1 560 ? 28.047 -48.781 -26.484 1 46.25 560 THR B C 1
ATOM 9794 O O . THR B 1 560 ? 27.234 -48.438 -25.641 1 46.25 560 THR B O 1
ATOM 9797 N N . VAL B 1 561 ? 28.938 -49.406 -26.016 1 45.41 561 VAL B N 1
ATOM 9798 C CA . VAL B 1 561 ? 29.625 -48.656 -24.969 1 45.41 561 VAL B CA 1
ATOM 9799 C C . VAL B 1 561 ? 29.688 -47.188 -25.328 1 45.41 561 VAL B C 1
ATOM 9801 O O . VAL B 1 561 ? 29.875 -46.812 -26.5 1 45.41 561 VAL B O 1
ATOM 9804 N N . ALA B 1 562 ? 29.391 -46.344 -24.438 1 44.59 562 ALA B N 1
ATOM 9805 C CA . ALA B 1 562 ? 29.312 -44.875 -24.422 1 44.59 562 ALA B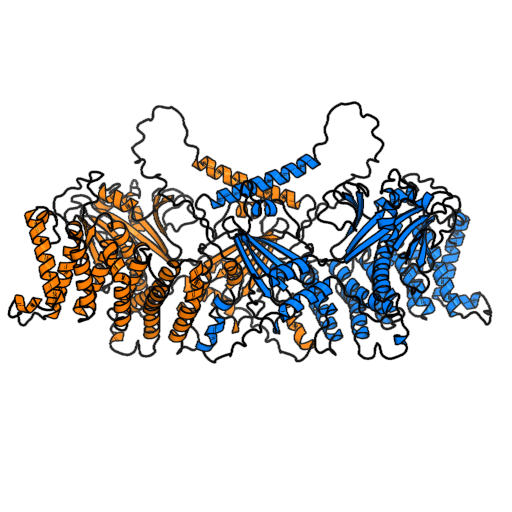 CA 1
ATOM 9806 C C . ALA B 1 562 ? 30.469 -44.25 -25.203 1 44.59 562 ALA B C 1
ATOM 9808 O O . ALA B 1 562 ? 31.547 -44.062 -24.656 1 44.59 562 ALA B O 1
ATOM 9809 N N . ALA B 1 563 ? 30.812 -44.656 -26.359 1 39.97 563 ALA B N 1
ATOM 9810 C CA . ALA B 1 563 ? 31.75 -43.75 -27.016 1 39.97 563 ALA B CA 1
ATOM 9811 C C . ALA B 1 563 ? 31.203 -42.312 -26.969 1 39.97 563 ALA B C 1
ATOM 9813 O O . ALA B 1 563 ? 30.438 -41.906 -27.844 1 39.97 563 ALA B O 1
ATOM 9814 N N . PHE B 1 564 ? 30.922 -41.75 -25.812 1 42.81 564 PHE B N 1
ATOM 9815 C CA . PHE B 1 564 ? 30.516 -40.375 -25.594 1 42.81 564 PHE B CA 1
ATOM 9816 C C . PHE B 1 564 ? 31.469 -39.406 -26.281 1 42.81 564 PHE B C 1
ATOM 9818 O O . PHE B 1 564 ? 32.562 -39.156 -25.75 1 42.81 564 PHE B O 1
ATOM 9825 N N . THR B 1 565 ? 31.797 -39.469 -27.547 1 39.69 565 THR B N 1
ATOM 9826 C CA . THR B 1 565 ? 32.562 -38.344 -28.062 1 39.69 565 THR B CA 1
ATOM 9827 C C . THR B 1 565 ? 31.703 -37.094 -28.078 1 39.69 565 THR B C 1
ATOM 9829 O O . THR B 1 565 ? 30.469 -37.156 -28.156 1 39.69 565 THR B O 1
ATOM 9832 N N . SER B 1 566 ? 32.188 -35.938 -27.828 1 44.88 566 SER B N 1
ATOM 9833 C CA . SER B 1 566 ? 31.641 -34.625 -27.578 1 44.88 566 SER B CA 1
ATOM 9834 C C . SER B 1 566 ? 30.484 -34.312 -28.516 1 44.88 566 SER B C 1
ATOM 9836 O O . SER B 1 566 ? 29.406 -33.875 -28.062 1 44.88 566 SER B O 1
ATOM 9838 N N . ASP B 1 567 ? 30.719 -34.188 -29.859 1 44.66 567 ASP B N 1
ATOM 9839 C CA . ASP B 1 567 ? 29.844 -33.688 -30.906 1 44.66 567 ASP B CA 1
ATOM 9840 C C . ASP B 1 567 ? 28.812 -34.719 -31.312 1 44.66 567 ASP B C 1
ATOM 9842 O O . ASP B 1 567 ? 27.719 -34.375 -31.781 1 44.66 567 ASP B O 1
ATOM 9846 N N . ALA B 1 568 ? 29.078 -36 -31.281 1 45.72 568 ALA B N 1
ATOM 9847 C CA . ALA B 1 568 ? 28.453 -37.156 -31.906 1 45.72 568 ALA B CA 1
ATOM 9848 C C . ALA B 1 568 ? 27.312 -37.688 -31.047 1 45.72 568 ALA B C 1
ATOM 9850 O O . ALA B 1 568 ? 26.5 -38.5 -31.516 1 45.72 568 ALA B O 1
ATOM 9851 N N . HIS B 1 569 ? 27.266 -37.5 -29.766 1 50.91 569 HIS B N 1
ATOM 9852 C CA . HIS B 1 569 ? 26.312 -38 -28.797 1 50.91 569 HIS B CA 1
ATOM 9853 C C . HIS B 1 569 ? 24.953 -37.312 -28.938 1 50.91 569 HIS B C 1
ATOM 9855 O O . HIS B 1 569 ? 23.953 -37.781 -28.391 1 50.91 569 HIS B O 1
ATOM 9861 N N . ARG B 1 570 ? 24.938 -36.219 -29.641 1 54.75 570 ARG B N 1
ATOM 9862 C CA . ARG B 1 570 ? 23.656 -35.594 -29.938 1 54.75 570 ARG B CA 1
ATOM 9863 C C . ARG B 1 570 ? 22.766 -36.469 -30.781 1 54.75 570 ARG B C 1
ATOM 9865 O O . ARG B 1 570 ? 21.562 -36.25 -30.906 1 54.75 570 ARG B O 1
ATOM 9872 N N . GLU B 1 571 ? 23.484 -37.656 -31.188 1 63.78 571 GLU B N 1
ATOM 9873 C CA . GLU B 1 571 ? 22.703 -38.469 -32.094 1 63.78 571 GLU B CA 1
ATOM 9874 C C . GLU B 1 571 ? 22.266 -39.781 -31.453 1 63.78 571 GLU B C 1
ATOM 9876 O O . GLU B 1 571 ? 21.656 -40.656 -32.125 1 63.78 571 GLU B O 1
ATOM 9881 N N . GLU B 1 572 ? 22.359 -39.844 -30.109 1 78.75 572 GLU B N 1
ATOM 9882 C CA . GLU B 1 572 ? 22.031 -41.094 -29.406 1 78.75 572 GLU B CA 1
ATOM 9883 C C . GLU B 1 572 ? 20.594 -41.062 -28.906 1 78.75 572 GLU B C 1
ATOM 9885 O O . GLU B 1 572 ? 20 -40 -28.75 1 78.75 572 GLU B O 1
ATOM 9890 N N . PHE B 1 573 ? 20.031 -42.312 -28.797 1 88 573 PHE B N 1
ATOM 9891 C CA . PHE B 1 573 ? 18.688 -42.5 -28.266 1 88 573 PHE B CA 1
ATOM 9892 C C . PHE B 1 573 ? 18.703 -43.406 -27.062 1 88 573 PHE B C 1
ATOM 9894 O O . PHE B 1 573 ? 19.594 -44.25 -26.922 1 88 573 PHE B O 1
ATOM 9901 N N . TYR B 1 574 ? 17.797 -43.188 -26.203 1 92.06 574 TYR B N 1
ATOM 9902 C CA . TYR B 1 574 ? 17.672 -43.969 -24.984 1 92.06 574 TYR B CA 1
ATOM 9903 C C . TYR B 1 574 ? 16.266 -44.531 -24.844 1 92.06 574 TYR B C 1
ATOM 9905 O O . TYR B 1 574 ? 15.297 -43.938 -25.328 1 92.06 574 TYR B O 1
ATOM 9913 N N . LYS B 1 575 ? 16.281 -45.688 -24.297 1 93.12 575 LYS B N 1
ATOM 9914 C CA . LYS B 1 575 ? 15.016 -46.312 -23.922 1 93.12 575 LYS B CA 1
ATOM 9915 C C . LYS B 1 575 ? 14.609 -45.906 -22.5 1 93.12 575 LYS B C 1
ATOM 9917 O O . LYS B 1 575 ? 15.391 -46.062 -21.562 1 93.12 575 LYS B O 1
ATOM 9922 N N . VAL B 1 576 ? 13.484 -45.312 -22.359 1 95.69 576 VAL B N 1
ATOM 9923 C CA . VAL B 1 576 ? 12.945 -44.906 -21.062 1 95.69 576 VAL B CA 1
ATOM 9924 C C . VAL B 1 576 ? 11.82 -45.844 -20.641 1 95.69 576 VAL B C 1
ATOM 9926 O O . VAL B 1 576 ? 10.828 -45.969 -21.359 1 95.69 576 VAL B O 1
ATOM 9929 N N . ILE B 1 577 ? 11.992 -46.5 -19.484 1 96.19 577 ILE B N 1
ATOM 9930 C CA . ILE B 1 577 ? 11.031 -47.5 -18.984 1 96.19 577 ILE B CA 1
ATOM 9931 C C . ILE B 1 577 ? 10.438 -47 -17.672 1 96.19 577 ILE B C 1
ATOM 9933 O O . ILE B 1 577 ? 11.156 -46.5 -16.797 1 96.19 577 ILE B O 1
ATOM 9937 N N . LEU B 1 578 ? 9.18 -47.09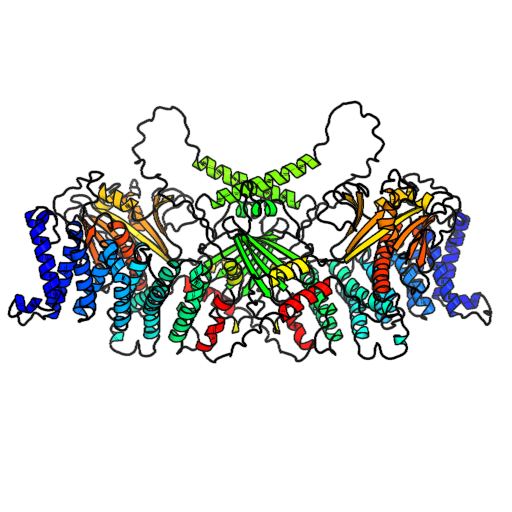4 -17.594 1 96.44 578 LEU B N 1
ATOM 9938 C CA . LEU B 1 578 ? 8.5 -46.719 -16.359 1 96.44 578 LEU B CA 1
ATOM 9939 C C . LEU B 1 578 ? 8.094 -47.969 -15.562 1 96.44 578 LEU B C 1
ATOM 9941 O O . LEU B 1 578 ? 7.242 -48.75 -16 1 96.44 578 LEU B O 1
ATOM 9945 N N . GLN B 1 579 ? 8.75 -48.188 -14.43 1 96.62 579 GLN B N 1
ATOM 9946 C CA . GLN B 1 579 ? 8.359 -49.25 -13.5 1 96.62 579 GLN B CA 1
ATOM 9947 C C . GLN B 1 579 ? 7.461 -48.719 -12.398 1 96.62 579 GLN B C 1
ATOM 9949 O O . GLN B 1 579 ? 7.719 -47.625 -11.859 1 96.62 579 GLN B O 1
ATOM 9954 N N . ARG B 1 580 ? 6.387 -49.375 -12.078 1 95.88 580 ARG B N 1
ATOM 9955 C CA . ARG B 1 580 ? 5.445 -48.969 -11.047 1 95.88 580 ARG B CA 1
ATOM 9956 C C . ARG B 1 580 ? 5.297 -50.031 -9.969 1 95.88 580 ARG B C 1
ATOM 9958 O O . ARG B 1 580 ? 5.461 -51.219 -10.25 1 95.88 580 ARG B O 1
ATOM 9965 N N . ALA B 1 581 ? 4.988 -49.594 -8.859 1 94.94 581 ALA B N 1
ATOM 9966 C CA . ALA B 1 581 ? 4.711 -50.5 -7.766 1 94.94 581 ALA B CA 1
ATOM 9967 C C . ALA B 1 581 ? 3.49 -51.375 -8.078 1 94.94 581 ALA B C 1
ATOM 9969 O O . ALA B 1 581 ? 2.561 -50.938 -8.758 1 94.94 581 ALA B O 1
ATOM 9970 N N . PRO B 1 582 ? 3.529 -52.594 -7.594 1 92.06 582 PRO B N 1
ATOM 9971 C CA . PRO B 1 582 ? 2.367 -53.438 -7.812 1 92.06 582 PRO B CA 1
ATOM 9972 C C . PRO B 1 582 ? 1.068 -52.812 -7.301 1 92.06 582 PRO B C 1
ATOM 9974 O O . PRO B 1 582 ? 1.032 -52.281 -6.195 1 92.06 582 PRO B O 1
ATOM 9977 N N . GLY B 1 583 ? 0.1 -52.844 -8.086 1 90.75 583 GLY B N 1
ATOM 9978 C CA . GLY B 1 583 ? -1.201 -52.344 -7.691 1 90.75 583 GLY B CA 1
ATOM 9979 C C . GLY B 1 583 ? -1.406 -50.875 -8.07 1 90.75 583 GLY B C 1
ATOM 9980 O O . GLY B 1 583 ? -2.537 -50.406 -8.086 1 90.75 583 GLY B O 1
ATOM 9981 N N . MET B 1 584 ? -0.329 -50.156 -8.312 1 93.75 584 MET B N 1
ATOM 9982 C CA . MET B 1 584 ? -0.441 -48.75 -8.695 1 93.75 584 MET B CA 1
ATOM 9983 C C . MET B 1 584 ? -1.074 -48.625 -10.078 1 93.75 584 MET B C 1
ATOM 9985 O O . MET B 1 584 ? -0.665 -49.312 -11.023 1 93.75 584 MET B O 1
ATOM 9989 N N . PRO B 1 585 ? -2.131 -47.812 -10.156 1 91.88 585 PRO B N 1
ATOM 9990 C CA . PRO B 1 585 ? -2.777 -47.625 -11.453 1 91.88 585 PRO B CA 1
ATOM 9991 C C . PRO B 1 585 ? -1.819 -47.094 -12.516 1 91.88 585 PRO B C 1
ATOM 9993 O O . PRO B 1 585 ? -0.858 -46.375 -12.188 1 91.88 585 PRO B O 1
ATOM 9996 N N . GLU B 1 586 ? -2.121 -47.438 -13.766 1 90.25 586 GLU B N 1
ATOM 9997 C CA . GLU B 1 586 ? -1.331 -46.906 -14.875 1 90.25 586 GLU B CA 1
ATOM 9998 C C . GLU B 1 586 ? -1.549 -45.406 -15.047 1 90.25 586 GLU B C 1
ATOM 10000 O O . GLU B 1 586 ? -2.672 -44.906 -14.914 1 90.25 586 GLU B O 1
ATOM 10005 N N . PHE B 1 587 ? -0.488 -44.75 -15.25 1 89.88 587 PHE B N 1
ATOM 10006 C CA . PHE B 1 587 ? -0.545 -43.312 -15.492 1 89.88 587 PHE B CA 1
ATOM 10007 C C . PHE B 1 587 ? 0.62 -42.875 -16.359 1 89.88 587 PHE B C 1
ATOM 10009 O O . PHE B 1 587 ? 1.522 -43.656 -16.656 1 89.88 587 PHE B O 1
ATOM 10016 N N . GLY B 1 588 ? 0.557 -41.719 -16.797 1 90.12 588 GLY B N 1
ATOM 10017 C CA . GLY B 1 588 ? 1.68 -41.094 -17.5 1 90.12 588 GLY B CA 1
ATOM 10018 C C . GLY B 1 588 ? 1.687 -41.375 -18.984 1 90.12 588 GLY B C 1
ATOM 10019 O O . GLY B 1 588 ? 0.831 -42.125 -19.484 1 90.12 588 GLY B O 1
ATOM 10020 N N . MET B 1 589 ? 2.719 -40.875 -19.594 1 93.81 589 MET B N 1
ATOM 10021 C CA . MET B 1 589 ? 2.742 -40.906 -21.062 1 93.81 589 MET B CA 1
ATOM 10022 C C . MET B 1 589 ? 3.775 -41.875 -21.578 1 93.81 589 MET B C 1
ATOM 10024 O O . MET B 1 589 ? 3.887 -42.094 -22.781 1 93.81 589 MET B O 1
ATOM 10028 N N . ILE B 1 590 ? 4.426 -42.531 -20.688 1 93.81 590 ILE B N 1
ATOM 10029 C CA . ILE B 1 590 ? 5.508 -43.406 -21.125 1 93.81 590 ILE B CA 1
ATOM 10030 C C . ILE B 1 590 ? 4.949 -44.781 -21.5 1 93.81 590 ILE B C 1
ATOM 10032 O O . ILE B 1 590 ? 5.395 -45.406 -22.469 1 93.81 590 ILE B O 1
ATOM 10036 N N . GLY B 1 591 ? 3.934 -45.281 -20.781 1 89.06 591 GLY B N 1
ATOM 10037 C CA . GLY B 1 591 ? 3.471 -46.656 -20.984 1 89.06 591 GLY B CA 1
ATOM 10038 C C . GLY B 1 591 ? 4.5 -47.688 -20.594 1 89.06 591 GLY B C 1
ATOM 10039 O O . GLY B 1 591 ? 5.055 -47.656 -19.5 1 89.06 591 GLY B O 1
ATOM 10040 N N . GLU B 1 592 ? 4.75 -48.625 -21.516 1 85.31 592 GLU B N 1
ATOM 10041 C CA . GLU B 1 592 ? 5.77 -49.625 -21.234 1 85.31 592 GLU B CA 1
ATOM 10042 C C . GLU B 1 592 ? 7.172 -49.062 -21.422 1 85.31 592 GLU B C 1
ATOM 10044 O O . GLU B 1 592 ? 8.023 -49.188 -20.547 1 85.31 592 GLU B O 1
ATOM 10049 N N . PHE B 1 593 ? 7.41 -48.469 -22.531 1 91.19 593 PHE B N 1
ATOM 10050 C CA . PHE B 1 593 ? 8.672 -47.75 -22.75 1 91.19 593 PHE B CA 1
ATOM 10051 C C . PHE B 1 593 ? 8.539 -46.781 -23.922 1 91.19 593 PHE B C 1
ATOM 10053 O O . PHE B 1 593 ? 7.586 -46.875 -24.703 1 91.19 593 PHE B O 1
ATOM 10060 N N . LYS B 1 594 ? 9.406 -45.906 -24 1 93.75 594 LYS B N 1
ATOM 10061 C CA . LYS B 1 594 ? 9.57 -44.969 -25.125 1 93.75 594 LYS B CA 1
ATOM 10062 C C . LYS B 1 594 ? 11.047 -44.781 -25.469 1 93.75 594 LYS B C 1
ATOM 10064 O O . LYS B 1 594 ? 11.914 -44.938 -24.609 1 93.75 594 LYS B O 1
ATOM 10069 N N . VAL B 1 595 ? 11.32 -44.531 -26.688 1 92.06 595 VAL B N 1
ATOM 10070 C CA . VAL B 1 595 ? 12.672 -44.219 -27.141 1 92.06 595 VAL B CA 1
ATOM 10071 C C . VAL B 1 595 ? 12.805 -42.719 -27.375 1 92.06 595 VAL B C 1
ATOM 10073 O O . VAL B 1 595 ? 12.031 -42.125 -28.141 1 92.06 595 VAL B O 1
ATOM 10076 N N . VAL B 1 596 ? 13.711 -42.156 -26.688 1 93 596 VAL B N 1
ATOM 10077 C CA . VAL B 1 596 ? 13.859 -40.688 -26.688 1 93 596 VAL B CA 1
ATOM 10078 C C . VAL B 1 596 ? 15.297 -40.344 -27.031 1 93 596 VAL B C 1
ATOM 10080 O O . VAL B 1 596 ? 16.234 -41.031 -26.656 1 93 596 VAL B O 1
ATOM 10083 N N . SER B 1 597 ? 15.391 -39.281 -27.797 1 91.62 597 SER B N 1
ATOM 10084 C CA . SER B 1 597 ? 16.719 -38.781 -28.141 1 91.62 597 SER B CA 1
ATOM 10085 C C . SER B 1 597 ? 17.453 -38.25 -26.922 1 91.62 597 SER B C 1
ATOM 10087 O O . SER B 1 597 ? 16.812 -37.781 -25.984 1 91.62 597 SER B O 1
ATOM 10089 N N . ALA B 1 598 ? 18.766 -38.281 -26.922 1 90.75 598 ALA B N 1
ATOM 10090 C CA . ALA B 1 598 ? 19.594 -37.75 -25.844 1 90.75 598 ALA B CA 1
ATOM 10091 C C . ALA B 1 598 ? 19.297 -36.25 -25.625 1 90.75 598 ALA B C 1
ATOM 10093 O O . ALA B 1 598 ? 19.344 -35.75 -24.5 1 90.75 598 ALA B O 1
ATOM 10094 N N . LYS B 1 599 ? 19 -35.594 -26.672 1 90.81 599 LYS B N 1
ATOM 10095 C CA . LYS B 1 599 ? 18.734 -34.156 -26.609 1 90.81 599 LYS B CA 1
ATOM 10096 C C . LYS B 1 599 ? 17.469 -33.875 -25.812 1 90.81 599 LYS B C 1
ATOM 10098 O O . LYS B 1 599 ? 17.422 -32.938 -25 1 90.81 599 LYS B O 1
ATOM 10103 N N . CYS B 1 600 ? 16.391 -34.688 -25.969 1 94.19 600 CYS B N 1
ATOM 10104 C CA . CYS B 1 600 ? 15.086 -34.438 -25.359 1 94.19 600 CYS B CA 1
ATOM 10105 C C . CYS B 1 600 ? 14.953 -35.156 -24.031 1 94.19 600 CYS B C 1
ATOM 10107 O O . CYS B 1 600 ? 14.047 -34.906 -23.25 1 94.19 600 CYS B O 1
ATOM 10109 N N . LEU B 1 601 ? 15.93 -36.031 -23.734 1 95.62 601 LEU B N 1
ATOM 10110 C CA . LEU B 1 601 ? 15.82 -36.969 -22.625 1 95.62 601 LEU B CA 1
ATOM 10111 C C . LEU B 1 601 ? 15.641 -36.25 -21.312 1 95.62 601 LEU B C 1
ATOM 10113 O O . LEU B 1 601 ? 14.75 -36.562 -20.516 1 95.62 601 LEU B O 1
ATOM 10117 N N . PRO B 1 602 ? 16.453 -35.156 -21.016 1 96.44 602 PRO B N 1
ATOM 10118 C CA . PRO B 1 602 ? 16.281 -34.5 -19.719 1 96.44 602 PRO B CA 1
ATOM 10119 C C . PRO B 1 602 ? 14.898 -33.875 -19.547 1 96.44 602 PRO B C 1
ATOM 10121 O O . PRO B 1 602 ? 14.297 -33.969 -18.469 1 96.44 602 PRO B O 1
ATOM 10124 N N . ASP B 1 603 ? 14.328 -33.281 -20.562 1 96.06 603 ASP B N 1
ATOM 10125 C CA . ASP B 1 603 ? 13.016 -32.656 -20.484 1 96.06 603 ASP B CA 1
ATOM 10126 C C . ASP B 1 603 ? 11.914 -33.688 -20.297 1 96.06 603 ASP B C 1
ATOM 10128 O O . ASP B 1 603 ? 10.992 -33.5 -19.5 1 96.06 603 ASP B O 1
ATOM 10132 N N . VAL B 1 604 ? 12.039 -34.75 -21.016 1 97 604 VAL B N 1
ATOM 10133 C CA . VAL B 1 604 ? 11.047 -35.812 -20.922 1 97 604 VAL B CA 1
ATOM 10134 C C . VAL B 1 604 ? 11.047 -36.406 -19.516 1 97 604 VAL B C 1
ATOM 10136 O O . VAL B 1 604 ? 9.992 -36.594 -18.906 1 97 604 VAL B O 1
ATOM 10139 N N . VAL B 1 605 ? 12.227 -36.656 -19.016 1 97.94 605 VAL B N 1
ATOM 10140 C CA . VAL B 1 605 ? 12.359 -37.312 -17.719 1 97.94 605 VAL B CA 1
ATOM 10141 C C . VAL B 1 605 ? 11.93 -36.344 -16.625 1 97.94 605 VAL B C 1
ATOM 10143 O O . VAL B 1 605 ? 11.344 -36.75 -15.617 1 97.94 605 VAL B O 1
ATOM 10146 N N . ARG B 1 606 ? 12.258 -35.094 -16.766 1 96.94 606 ARG B N 1
ATOM 10147 C CA . ARG B 1 606 ? 11.836 -34.062 -15.789 1 96.94 606 ARG B CA 1
ATOM 10148 C C . ARG B 1 606 ? 10.312 -34.031 -15.68 1 96.94 606 ARG B C 1
ATOM 10150 O O . ARG B 1 606 ? 9.766 -34.062 -14.578 1 96.94 606 ARG B O 1
ATOM 10157 N N . GLN B 1 607 ? 9.656 -33.969 -16.797 1 95.06 607 GLN B N 1
ATOM 10158 C CA . GLN B 1 607 ? 8.195 -33.906 -16.797 1 95.06 607 GLN B CA 1
ATOM 10159 C C . GLN B 1 607 ? 7.598 -35.188 -16.234 1 95.06 607 GLN B C 1
ATOM 10161 O O . GLN B 1 607 ? 6.645 -35.125 -15.461 1 95.06 607 GLN B O 1
ATOM 10166 N N . THR B 1 608 ? 8.195 -36.281 -16.672 1 96.31 608 THR B N 1
ATOM 10167 C CA . THR B 1 608 ? 7.691 -37.594 -16.219 1 96.31 608 THR B CA 1
ATOM 10168 C C . THR B 1 608 ? 7.875 -37.75 -14.719 1 96.31 608 THR B C 1
ATOM 10170 O O . THR B 1 608 ? 6.973 -38.219 -14.023 1 96.31 608 THR B O 1
ATOM 10173 N N . SER B 1 609 ? 9.055 -37.375 -14.227 1 97.44 609 SER B N 1
ATOM 10174 C CA . SER B 1 609 ? 9.336 -37.562 -12.805 1 97.44 609 SER B CA 1
ATOM 10175 C C . SER B 1 609 ? 8.469 -36.625 -11.961 1 97.4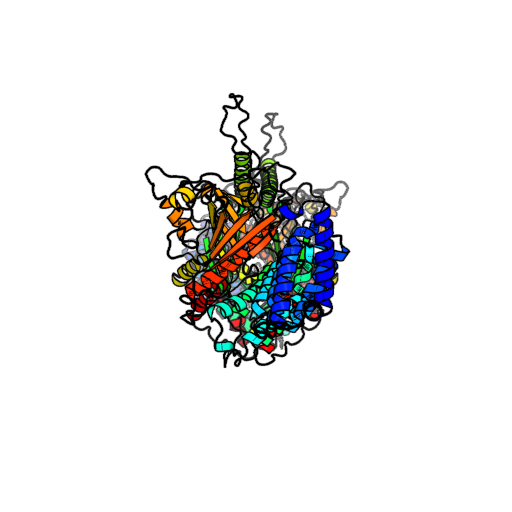4 609 SER B C 1
ATOM 10177 O O . SER B 1 609 ? 8.031 -37 -10.867 1 97.44 609 SER B O 1
ATOM 10179 N N . MET B 1 610 ? 8.219 -35.438 -12.438 1 95.75 610 MET B N 1
ATOM 10180 C CA . MET B 1 610 ? 7.371 -34.469 -11.734 1 95.75 610 MET B CA 1
ATOM 10181 C C . MET B 1 610 ? 5.949 -35 -11.586 1 95.75 610 MET B C 1
ATOM 10183 O O . MET B 1 610 ? 5.406 -35.031 -10.477 1 95.75 610 MET B O 1
ATOM 10187 N N . LEU B 1 611 ? 5.398 -35.438 -12.656 1 93.69 611 LEU B N 1
ATOM 10188 C CA . LEU B 1 611 ? 4.027 -35.906 -12.656 1 93.69 611 LEU B CA 1
ATOM 10189 C C . LEU B 1 611 ? 3.918 -37.219 -11.867 1 93.69 611 LEU B C 1
ATOM 10191 O O . LEU B 1 611 ? 2.92 -37.469 -11.188 1 93.69 611 LEU B O 1
ATOM 10195 N N . ALA B 1 612 ? 4.938 -38.031 -11.992 1 96.25 612 ALA B N 1
ATOM 10196 C CA . ALA B 1 612 ? 4.957 -39.281 -11.258 1 96.25 612 ALA B CA 1
ATOM 10197 C C . ALA B 1 612 ? 4.996 -39.031 -9.75 1 96.25 612 ALA B C 1
ATOM 10199 O O . ALA B 1 612 ? 4.309 -39.719 -8.984 1 96.25 612 ALA B O 1
ATOM 10200 N N . ASP B 1 613 ? 5.828 -38.094 -9.367 1 97.06 613 ASP B N 1
ATOM 10201 C CA . ASP B 1 613 ? 5.926 -37.812 -7.941 1 97.06 613 ASP B CA 1
ATOM 10202 C C . ASP B 1 613 ? 4.621 -37.219 -7.414 1 97.06 613 ASP B C 1
ATOM 10204 O O . ASP B 1 613 ? 4.23 -37.5 -6.273 1 97.06 613 ASP B O 1
ATOM 10208 N N . PHE B 1 614 ? 4.031 -36.438 -8.219 1 95.06 614 PHE B N 1
ATOM 10209 C CA . PHE B 1 614 ? 2.729 -35.875 -7.855 1 95.06 614 PHE B CA 1
ATOM 10210 C C . PHE B 1 614 ? 1.731 -37 -7.59 1 95.06 614 PHE B C 1
ATOM 10212 O O . PHE B 1 614 ? 1.052 -37 -6.562 1 95.06 614 PHE B O 1
ATOM 10219 N N . PHE B 1 615 ? 1.61 -37.906 -8.469 1 95.94 615 PHE B N 1
ATOM 10220 C CA . PHE B 1 615 ? 0.66 -39 -8.328 1 95.94 615 PHE B CA 1
ATOM 10221 C C . PHE B 1 615 ? 1.04 -39.875 -7.156 1 95.94 615 PHE B C 1
ATOM 10223 O O . PHE B 1 615 ? 0.17 -40.344 -6.422 1 95.94 615 PHE B O 1
ATOM 10230 N N . ALA B 1 616 ? 2.342 -40.156 -7.012 1 97.12 616 ALA B N 1
ATOM 10231 C CA . ALA B 1 616 ? 2.805 -41 -5.922 1 97.12 616 ALA B CA 1
ATOM 10232 C C . ALA B 1 616 ? 2.391 -40.438 -4.566 1 97.12 616 ALA B C 1
ATOM 10234 O O . ALA B 1 616 ? 1.991 -41.188 -3.67 1 97.12 616 ALA B O 1
ATOM 10235 N N . GLN B 1 617 ? 2.5 -39.188 -4.41 1 96.5 617 GLN B N 1
ATOM 10236 C CA . GLN B 1 617 ? 2.09 -38.531 -3.166 1 96.5 617 GLN B CA 1
ATOM 10237 C C . GLN B 1 617 ? 0.609 -38.75 -2.885 1 96.5 617 GLN B C 1
ATOM 10239 O O . GLN B 1 617 ? 0.228 -39.062 -1.752 1 96.5 617 GLN B O 1
ATOM 10244 N N . ILE B 1 618 ? -0.208 -38.625 -3.891 1 96.62 618 ILE B N 1
ATOM 10245 C CA . ILE B 1 618 ? -1.646 -38.812 -3.75 1 96.62 618 ILE B CA 1
ATOM 10246 C C . ILE B 1 618 ? -1.939 -40.281 -3.451 1 96.62 618 ILE B C 1
ATOM 10248 O O . ILE B 1 618 ? -2.77 -40.594 -2.596 1 96.62 618 ILE B O 1
ATOM 10252 N N . TYR B 1 619 ? -1.221 -41.156 -4.18 1 96.5 619 TYR B N 1
ATOM 10253 C CA . TYR B 1 619 ? -1.389 -42.594 -4.004 1 96.5 619 TYR B CA 1
ATOM 10254 C C . TYR B 1 619 ? -1.067 -43 -2.572 1 96.5 619 TYR B C 1
ATOM 10256 O O . TYR B 1 619 ? -1.794 -43.812 -1.973 1 96.5 619 TYR B O 1
ATOM 10264 N N . VAL B 1 620 ? -0.023 -42.469 -2.023 1 96.12 620 VAL B N 1
ATOM 10265 C CA . VAL B 1 620 ? 0.369 -42.75 -0.647 1 96.12 620 VAL B CA 1
ATOM 10266 C C . VAL B 1 620 ? -0.656 -42.156 0.316 1 96.12 620 VAL B C 1
ATOM 10268 O O . VAL B 1 620 ? -1.045 -42.812 1.293 1 96.12 620 VAL B O 1
ATOM 10271 N N . HIS B 1 621 ? -1.11 -40.969 0.009 1 95.75 621 HIS B N 1
ATOM 10272 C CA . HIS B 1 621 ? -2.066 -40.25 0.86 1 95.75 621 HIS B CA 1
ATOM 10273 C C . HIS B 1 621 ? -3.371 -41.031 0.979 1 95.75 621 HIS B C 1
ATOM 10275 O O . HIS B 1 621 ? -3.998 -41.062 2.041 1 95.75 621 HIS B O 1
ATOM 10281 N N . THR B 1 622 ? -3.814 -41.719 -0.073 1 95.75 622 THR B N 1
ATOM 10282 C CA . THR B 1 622 ? -5.051 -42.5 -0.083 1 95.75 622 THR B CA 1
ATOM 10283 C C . THR B 1 622 ? -4.793 -43.938 0.363 1 95.75 622 THR B C 1
ATOM 10285 O O . THR B 1 622 ? -5.594 -44.844 0.081 1 95.75 622 THR B O 1
ATOM 10288 N N . GLN B 1 623 ? -3.664 -44.188 0.985 1 95.12 623 GLN B N 1
ATOM 10289 C CA . GLN B 1 623 ? -3.277 -45.531 1.444 1 95.12 623 GLN B CA 1
ATOM 10290 C C . GLN B 1 623 ? -3.359 -46.531 0.312 1 95.12 623 GLN B C 1
ATOM 10292 O O . GLN B 1 623 ? -4.023 -47.594 0.445 1 95.12 623 GLN B O 1
ATOM 10297 N N . HIS B 1 624 ? -2.74 -46.125 -0.852 1 94.44 624 HIS B N 1
ATOM 10298 C CA . HIS B 1 624 ? -2.646 -46.969 -2.035 1 94.44 624 HIS B CA 1
ATOM 10299 C C . HIS B 1 624 ? -4.027 -47.281 -2.604 1 94.44 624 HIS B C 1
ATOM 10301 O O . HIS B 1 624 ? -4.336 -48.438 -2.91 1 94.44 624 HIS B O 1
ATOM 10307 N N . ASP B 1 625 ? -4.852 -46.25 -2.549 1 92.19 625 ASP B N 1
ATOM 10308 C CA . ASP B 1 625 ? -6.164 -46.25 -3.191 1 92.19 625 ASP B CA 1
ATOM 10309 C C . ASP B 1 625 ? -7.168 -47.062 -2.389 1 92.19 625 ASP B C 1
ATOM 10311 O O . ASP B 1 625 ? -8.141 -47.562 -2.943 1 92.19 625 ASP B O 1
ATOM 10315 N N . THR B 1 626 ? -6.945 -47.25 -1.072 1 93.06 626 THR B N 1
ATOM 10316 C CA . THR B 1 626 ? -7.852 -48.031 -0.229 1 93.06 626 THR B CA 1
ATOM 10317 C C . THR B 1 626 ? -8.781 -47.094 0.559 1 93.06 626 THR B C 1
ATOM 10319 O O . THR B 1 626 ? -9.812 -47.531 1.067 1 93.06 626 THR B O 1
ATOM 10322 N N . THR B 1 627 ? -8.359 -45.906 0.679 1 93.44 627 THR B N 1
ATOM 10323 C CA . THR B 1 627 ? -9.188 -44.938 1.376 1 93.44 627 THR B CA 1
ATOM 10324 C C . THR B 1 627 ? -9.547 -43.781 0.451 1 93.44 627 THR B C 1
ATOM 10326 O O . THR B 1 627 ? -8.773 -43.406 -0.442 1 93.44 627 THR B O 1
ATOM 10329 N N . ARG B 1 628 ? -10.703 -43.188 0.695 1 91.19 628 ARG B N 1
ATOM 10330 C CA . ARG B 1 628 ? -11.164 -42.062 -0.11 1 91.19 628 ARG B CA 1
ATOM 10331 C C . ARG B 1 628 ? -11.031 -40.75 0.654 1 91.19 628 ARG B C 1
ATOM 10333 O O . ARG B 1 628 ? -12.023 -40.062 0.921 1 91.19 628 ARG B O 1
ATOM 10340 N N . GLU B 1 629 ? -9.828 -40.438 0.993 1 93.56 629 GLU B N 1
ATOM 10341 C CA . GLU B 1 629 ? -9.492 -39.156 1.64 1 93.56 629 GLU B CA 1
ATOM 10342 C C . GLU B 1 629 ? -8.938 -38.156 0.633 1 93.56 629 GLU B C 1
ATOM 10344 O O . GLU B 1 629 ? -7.992 -38.469 -0.099 1 93.56 629 GLU B O 1
ATOM 10349 N N . GLU B 1 630 ? -9.531 -37.062 0.587 1 94.31 630 GLU B N 1
ATOM 10350 C CA . GLU B 1 630 ? -9.125 -36.062 -0.383 1 94.31 630 GLU B CA 1
ATOM 10351 C C . GLU B 1 630 ? -7.707 -35.562 -0.104 1 94.31 630 GLU B C 1
ATOM 10353 O O . GLU B 1 630 ? -7.332 -35.344 1.052 1 94.31 630 GLU B O 1
ATOM 10358 N N . PHE B 1 631 ? -6.898 -35.375 -1.119 1 95.75 631 PHE B N 1
ATOM 10359 C CA . PHE B 1 631 ? -5.555 -34.812 -1.029 1 95.75 631 PHE B CA 1
ATOM 10360 C C . PHE B 1 631 ? -5.602 -33.312 -1.001 1 95.75 631 PHE B C 1
ATOM 10362 O O . PHE B 1 631 ? -6.129 -32.688 -1.922 1 95.75 631 PHE B O 1
ATOM 10369 N N . ILE B 1 632 ? -5.062 -32.688 0.015 1 96.44 632 ILE B N 1
ATOM 10370 C CA . ILE B 1 632 ? -5.094 -31.25 0.182 1 96.44 632 ILE B CA 1
ATOM 10371 C C . ILE B 1 632 ? -3.77 -30.641 -0.286 1 96.44 632 ILE B C 1
ATOM 10373 O O . ILE B 1 632 ? -2.719 -30.906 0.307 1 96.44 632 ILE B O 1
ATOM 10377 N N . THR B 1 633 ? -3.822 -29.875 -1.354 1 96.31 633 THR B N 1
ATOM 10378 C CA . THR B 1 633 ? -2.629 -29.188 -1.85 1 96.31 633 THR B CA 1
ATOM 10379 C C . THR B 1 633 ? -2.156 -28.141 -0.856 1 96.31 633 THR B C 1
ATOM 10381 O O . THR B 1 633 ? -2.916 -27.719 0.019 1 96.31 633 THR B O 1
ATOM 10384 N N . PRO B 1 634 ? -0.908 -27.641 -0.978 1 96.19 634 PRO B N 1
ATOM 10385 C CA . PRO B 1 634 ? -0.403 -26.609 -0.072 1 96.19 634 PRO B CA 1
ATOM 10386 C C . PRO B 1 634 ? -1.231 -25.328 -0.118 1 96.19 634 PRO B C 1
ATOM 10388 O O . PRO B 1 634 ? -1.512 -24.734 0.925 1 96.19 634 PRO B O 1
ATOM 10391 N N . TRP B 1 635 ? -1.657 -24.906 -1.225 1 97.81 635 TRP B N 1
ATOM 10392 C CA . TRP B 1 635 ? -2.459 -23.688 -1.361 1 97.81 635 TRP B CA 1
ATOM 10393 C C . TRP B 1 635 ? -3.797 -23.844 -0.645 1 97.81 635 TRP B C 1
ATOM 10395 O O . TRP B 1 635 ? -4.273 -22.906 -0.004 1 97.81 635 TRP B O 1
ATOM 10405 N N . ARG B 1 636 ? -4.398 -25.031 -0.785 1 97.44 636 ARG B N 1
ATOM 10406 C CA . ARG B 1 636 ? -5.656 -25.281 -0.086 1 97.44 636 ARG B CA 1
ATOM 10407 C C . ARG B 1 636 ? -5.449 -25.297 1.425 1 97.44 636 ARG B C 1
ATOM 10409 O O . ARG B 1 636 ? -6.309 -24.844 2.178 1 97.44 636 ARG B O 1
ATOM 10416 N N . ALA B 1 637 ? -4.336 -25.875 1.809 1 97.88 637 ALA B N 1
ATOM 10417 C CA . ALA B 1 637 ? -4.016 -25.891 3.232 1 97.88 637 ALA B CA 1
ATOM 10418 C C . ALA B 1 637 ? -3.9 -24.469 3.783 1 97.88 637 ALA B C 1
ATOM 10420 O O . ALA B 1 637 ? -4.355 -24.188 4.895 1 97.88 637 ALA B O 1
ATOM 10421 N N . ARG B 1 638 ? -3.289 -23.625 3.08 1 98.06 638 ARG B N 1
ATOM 10422 C CA . ARG B 1 638 ? -3.152 -22.219 3.475 1 98.06 638 ARG B CA 1
ATOM 10423 C C . ARG B 1 638 ? -4.516 -21.547 3.555 1 98.06 638 ARG B C 1
ATOM 10425 O O . ARG B 1 638 ? -4.793 -20.812 4.504 1 98.06 638 ARG B O 1
ATOM 10432 N N . LEU B 1 639 ? -5.355 -21.781 2.529 1 97.81 639 LEU B N 1
ATOM 10433 C CA . LEU B 1 639 ? -6.711 -21.234 2.545 1 97.81 639 LEU B CA 1
ATOM 10434 C C . LEU B 1 639 ? -7.461 -21.688 3.797 1 97.81 639 LEU B C 1
ATOM 10436 O O . LEU B 1 639 ? -8.102 -20.859 4.465 1 97.81 639 LEU B O 1
ATOM 10440 N N . ARG B 1 640 ? -7.355 -22.953 4.109 1 97.38 640 ARG B N 1
ATOM 10441 C CA . ARG B 1 640 ? -8.055 -23.5 5.27 1 97.38 640 ARG B CA 1
ATOM 10442 C C . ARG B 1 640 ? -7.543 -22.875 6.562 1 97.38 640 ARG B C 1
ATOM 10444 O O . ARG B 1 640 ? -8.312 -22.641 7.492 1 97.38 640 ARG B O 1
ATOM 10451 N N . GLN B 1 641 ? -6.246 -22.641 6.574 1 97.12 641 GLN B N 1
ATOM 10452 C CA . GLN B 1 641 ? -5.68 -22.016 7.762 1 97.12 641 GLN B CA 1
ATOM 10453 C C . GLN B 1 641 ? -6.215 -20.594 7.949 1 97.12 641 GLN B C 1
ATOM 10455 O O . GLN B 1 641 ? -6.527 -20.188 9.07 1 97.12 641 GLN B O 1
ATOM 10460 N N . ILE B 1 642 ? -6.301 -19.828 6.957 1 96.5 642 ILE B N 1
ATOM 10461 C CA . ILE B 1 642 ? -6.809 -18.469 7.02 1 96.5 642 ILE B CA 1
ATOM 10462 C C . ILE B 1 642 ? -8.273 -18.484 7.434 1 96.5 642 ILE B C 1
ATOM 10464 O O . ILE B 1 642 ? -8.688 -17.719 8.312 1 96.5 642 ILE B O 1
ATOM 10468 N N . ARG B 1 643 ? -9.047 -19.406 6.832 1 95.19 643 ARG B N 1
ATOM 10469 C CA . ARG B 1 643 ? -10.461 -19.516 7.152 1 95.19 643 ARG B CA 1
ATOM 10470 C C . ARG B 1 643 ? -10.664 -19.953 8.602 1 95.19 643 ARG B C 1
ATOM 10472 O O . ARG B 1 643 ? -11.602 -19.5 9.266 1 95.19 643 ARG B O 1
ATOM 10479 N N . MET B 1 644 ? -9.789 -20.844 9 1 95.88 644 MET B N 1
ATOM 10480 C CA . MET B 1 644 ? -9.859 -21.281 10.391 1 95.88 644 MET B CA 1
ATOM 10481 C C . MET B 1 644 ? -9.617 -20.125 11.352 1 95.88 644 MET B C 1
ATOM 10483 O O . MET B 1 644 ? -10.328 -19.969 12.344 1 95.88 644 MET B O 1
ATOM 10487 N N . TYR B 1 645 ? -8.688 -19.328 11.094 1 95.5 645 TYR B N 1
ATOM 10488 C CA . TYR B 1 645 ? -8.414 -18.172 11.922 1 95.5 645 TYR B CA 1
ATOM 10489 C C . TYR B 1 645 ? -9.602 -17.203 11.93 1 95.5 645 TYR B C 1
ATOM 10491 O O . TYR B 1 645 ? -9.984 -16.688 12.977 1 95.5 645 TYR B O 1
ATOM 10499 N N . LYS B 1 646 ? -10.117 -16.953 10.805 1 91.31 646 LYS B N 1
ATOM 10500 C CA . LYS B 1 646 ? -11.266 -16.078 10.656 1 91.31 646 LYS B CA 1
ATOM 10501 C C . LYS B 1 646 ? -12.445 -16.562 11.5 1 91.31 646 LYS B C 1
ATOM 10503 O O . LYS B 1 646 ? -13.164 -15.758 12.102 1 91.31 646 LYS B O 1
ATOM 10508 N N . SER B 1 647 ? -12.617 -17.844 11.516 1 92.06 647 SER B N 1
ATOM 10509 C CA . SER B 1 647 ? -13.75 -18.422 12.234 1 92.06 647 SER B CA 1
ATOM 10510 C C . SER B 1 647 ? -13.57 -18.281 13.75 1 92.06 647 SER B C 1
ATOM 10512 O O . SER B 1 647 ? -14.547 -18.297 14.492 1 92.06 647 SER B O 1
ATOM 10514 N N . LYS B 1 648 ? -12.398 -18.125 14.172 1 92.25 648 LYS B N 1
ATOM 10515 C CA . LYS B 1 648 ? -12.117 -18 15.594 1 92.25 648 LYS B CA 1
ATOM 10516 C C . LYS B 1 648 ? -12.297 -16.562 16.062 1 92.25 648 LYS B C 1
ATOM 10518 O O . LYS B 1 648 ? -12.336 -16.297 17.266 1 92.25 648 LYS B O 1
ATOM 10523 N N . LEU B 1 649 ? -12.398 -15.641 15.117 1 89.88 649 LEU B N 1
ATOM 10524 C CA . LEU B 1 649 ? -12.578 -14.234 15.461 1 89.88 649 LEU B CA 1
ATOM 10525 C C . LEU B 1 649 ? -14.023 -13.953 15.859 1 89.88 649 LEU B C 1
ATOM 10527 O O . LEU B 1 649 ? -14.945 -14.586 15.344 1 89.88 649 LEU B O 1
ATOM 10531 N N . PRO B 1 650 ? -14.156 -13.008 16.797 1 85.88 650 PRO B N 1
ATOM 10532 C CA . PRO B 1 650 ? -15.523 -12.656 17.188 1 85.88 650 PRO B CA 1
ATOM 10533 C C . PRO B 1 650 ? -16.344 -12.109 16.031 1 85.88 650 PRO B C 1
ATOM 10535 O O . PRO B 1 650 ? -15.805 -11.469 15.125 1 85.88 650 PRO B O 1
ATOM 10538 N N . PRO B 1 651 ? -17.609 -12.445 16.062 1 79.44 651 PRO B N 1
ATOM 10539 C CA . PRO B 1 651 ? -18.453 -11.922 14.992 1 79.44 651 PRO B CA 1
ATOM 10540 C C . PRO B 1 651 ? -18.469 -10.398 14.945 1 79.44 651 PRO B C 1
ATOM 10542 O O . PRO B 1 651 ? -18.438 -9.742 15.992 1 79.44 651 PRO B O 1
ATOM 10545 N N . MET B 1 652 ? -18.359 -9.883 13.734 1 71.38 652 MET B N 1
ATOM 10546 C CA . MET B 1 652 ? -18.422 -8.438 13.562 1 71.38 652 MET B CA 1
ATOM 10547 C C . MET B 1 652 ? -19.828 -7.918 13.805 1 71.38 652 MET B C 1
ATOM 10549 O O . MET B 1 652 ? -20.797 -8.531 13.375 1 71.38 652 MET B O 1
ATOM 10553 N N . ALA B 1 653 ? -19.859 -6.945 14.672 1 62.28 653 ALA B N 1
ATOM 10554 C CA . ALA B 1 653 ? -21.188 -6.367 14.945 1 62.28 653 ALA B CA 1
ATOM 10555 C C . ALA B 1 653 ? -21.859 -5.918 13.656 1 62.28 653 ALA B C 1
ATOM 10557 O O . ALA B 1 653 ? -21.219 -5.324 12.789 1 62.28 653 ALA B O 1
ATOM 10558 N N . VAL B 1 654 ? -23.016 -6.426 13.305 1 59.72 654 VAL B N 1
ATOM 10559 C CA . VAL B 1 654 ? -23.812 -6.066 12.133 1 59.72 654 VAL B CA 1
ATOM 10560 C C . VAL B 1 654 ? -24.156 -4.578 12.172 1 59.72 654 VAL B C 1
ATOM 10562 O O . VAL B 1 654 ? -24.656 -4.074 13.18 1 59.72 654 VAL B O 1
ATOM 10565 N N . GLU B 1 655 ? -23.484 -3.709 11.336 1 60.03 655 GLU B N 1
ATOM 10566 C CA . GLU B 1 655 ? -23.75 -2.273 11.273 1 60.03 655 GLU B CA 1
ATOM 10567 C C . GLU B 1 655 ? -25.219 -1.99 10.977 1 60.03 655 GLU B C 1
ATOM 10569 O O . GLU B 1 655 ? -25.766 -2.488 9.992 1 60.03 655 GLU B O 1
ATOM 10574 N N . GLU B 1 656 ? -26.016 -1.786 12.039 1 59.41 656 GLU B N 1
ATOM 10575 C CA . GLU B 1 656 ? -27.391 -1.374 11.773 1 59.41 656 GLU B CA 1
ATOM 10576 C C . GLU B 1 656 ? -27.438 -0.142 10.875 1 59.41 656 GLU B C 1
ATOM 10578 O O . GLU B 1 656 ? -26.766 0.857 11.148 1 59.41 656 GLU B O 1
ATOM 10583 N N . LEU B 1 657 ? -27.656 -0.366 9.648 1 59 657 LEU B N 1
ATOM 10584 C CA . LEU B 1 657 ? -27.797 0.736 8.703 1 59 657 LEU B CA 1
ATOM 10585 C C . LEU B 1 657 ? -28.859 1.728 9.172 1 59 657 LEU B C 1
ATOM 10587 O O . LEU B 1 657 ? -30.047 1.444 9.094 1 59 657 LEU B O 1
ATOM 10591 N N . ALA B 1 658 ? -28.609 2.514 10.305 1 63.59 658 ALA B N 1
ATOM 10592 C CA . ALA B 1 658 ? -29.547 3.592 10.609 1 63.59 658 ALA B CA 1
ATOM 10593 C C . ALA B 1 658 ? -29.672 4.555 9.43 1 63.59 658 ALA B C 1
ATOM 10595 O O . ALA B 1 658 ? -28.734 4.711 8.641 1 63.59 658 ALA B O 1
ATOM 10596 N N . ASP B 1 659 ? -30.891 5 9.219 1 70.31 659 ASP B N 1
ATOM 10597 C CA . ASP B 1 659 ? -31.188 5.914 8.133 1 70.31 659 ASP B CA 1
ATOM 10598 C C . ASP B 1 659 ? -30.641 7.309 8.406 1 70.31 659 ASP B C 1
ATOM 10600 O O . ASP B 1 659 ? -30.406 7.672 9.562 1 70.31 659 ASP B O 1
ATOM 10604 N N . GLY B 1 660 ? -30.266 7.977 7.438 1 79 660 GLY B N 1
ATOM 10605 C CA . GLY B 1 660 ? -29.922 9.391 7.508 1 79 660 GLY B CA 1
ATOM 10606 C C . GLY B 1 660 ? -28.453 9.633 7.777 1 79 660 GLY B C 1
ATOM 10607 O O . GLY B 1 660 ? -27.625 8.727 7.598 1 79 660 GLY B O 1
ATOM 10608 N N . ILE B 1 661 ? -28.125 10.766 8.219 1 86.81 661 ILE B N 1
ATOM 10609 C CA . ILE B 1 661 ? -26.75 11.211 8.422 1 86.81 661 ILE B CA 1
ATOM 10610 C C . ILE B 1 661 ? -26.172 10.531 9.656 1 86.81 661 ILE B C 1
ATOM 10612 O O . ILE B 1 661 ? -25 10.133 9.664 1 86.81 661 ILE B O 1
ATOM 10616 N N . LEU B 1 662 ? -26.953 10.312 10.672 1 86.12 662 LEU B N 1
ATOM 10617 C CA . LEU B 1 662 ? -26.469 9.711 11.914 1 86.12 662 LEU B CA 1
ATOM 10618 C C . LEU B 1 662 ? -26.156 8.234 11.719 1 86.12 662 LEU B C 1
ATOM 10620 O O . LEU B 1 662 ? -25.406 7.652 12.5 1 86.12 662 LEU B O 1
ATOM 10624 N N . GLY B 1 663 ? -26.797 7.609 10.68 1 83.38 663 GLY B N 1
ATOM 10625 C CA . GLY B 1 663 ? -26.5 6.219 10.352 1 83.38 663 GLY B CA 1
ATOM 10626 C C . GLY B 1 663 ? -25.094 6.008 9.828 1 83.38 663 GLY B C 1
ATOM 10627 O O . GLY B 1 663 ? -24.609 4.875 9.781 1 83.38 663 GLY B O 1
ATOM 10628 N N . GLN B 1 664 ? -24.438 7.102 9.547 1 86.06 664 GLN B N 1
ATOM 10629 C CA . GLN B 1 664 ? -23.094 7.023 9 1 86.06 664 GLN B CA 1
ATOM 10630 C C . GLN B 1 664 ? -22.047 6.977 10.109 1 86.06 664 GLN B C 1
ATOM 10632 O O . GLN B 1 664 ? -20.844 6.895 9.836 1 86.06 664 GLN B O 1
ATOM 10637 N N . GLU B 1 665 ? -22.438 7.008 11.312 1 87.5 665 GLU B N 1
ATOM 10638 C CA . GLU B 1 665 ? -21.516 7.137 12.445 1 87.5 665 GLU B CA 1
ATOM 10639 C C . GLU B 1 665 ? -20.484 6.012 12.445 1 87.5 665 GLU B C 1
ATOM 10641 O O . GLU B 1 665 ? -19.297 6.262 12.594 1 87.5 665 GLU B O 1
ATOM 10646 N N . VAL B 1 666 ? -20.922 4.777 12.188 1 82.88 666 VAL B N 1
ATOM 10647 C CA . VAL B 1 666 ? -20.016 3.633 12.219 1 82.88 666 VAL B CA 1
ATOM 10648 C C . VAL B 1 666 ? -19.047 3.703 11.039 1 82.88 666 VAL B C 1
ATOM 10650 O O . VAL B 1 666 ? -17.875 3.395 11.188 1 82.88 666 VAL B O 1
ATOM 10653 N N . ALA B 1 667 ? -19.547 4.102 9.914 1 82.56 667 ALA B N 1
ATOM 10654 C CA . ALA B 1 667 ? -18.719 4.191 8.711 1 82.56 667 ALA B CA 1
ATOM 10655 C C . ALA B 1 667 ? -17.703 5.332 8.828 1 82.56 667 ALA B C 1
ATOM 10657 O O . ALA B 1 667 ? -16.594 5.234 8.305 1 82.56 667 ALA B O 1
ATOM 10658 N N . ARG B 1 668 ? -18.172 6.371 9.547 1 88.06 668 ARG B N 1
ATOM 10659 C CA . ARG B 1 668 ? -17.328 7.559 9.633 1 88.06 668 ARG B CA 1
ATOM 10660 C C . ARG B 1 668 ? -16.328 7.441 10.789 1 88.06 668 ARG B C 1
ATOM 10662 O O . ARG B 1 668 ? -15.336 8.164 10.836 1 88.06 668 ARG B O 1
ATOM 10669 N N . ASP B 1 669 ? -16.562 6.586 11.719 1 89.69 669 ASP B N 1
ATOM 10670 C CA . ASP B 1 669 ? -15.633 6.348 12.828 1 89.69 669 ASP B CA 1
ATOM 10671 C C . ASP B 1 669 ? -14.555 5.336 12.43 1 89.69 669 ASP B C 1
ATOM 10673 O O . ASP B 1 669 ? -14.672 4.148 12.734 1 89.69 669 ASP B O 1
ATOM 10677 N N . PHE B 1 670 ? -13.523 5.773 11.828 1 90.25 670 PHE B N 1
ATOM 10678 C CA . PHE B 1 670 ? -12.477 4.898 11.32 1 90.25 670 PHE B CA 1
ATOM 10679 C C . PHE B 1 670 ? -11.672 4.285 12.461 1 90.25 670 PHE B C 1
ATOM 10681 O O . PHE B 1 670 ? -10.906 3.344 12.258 1 90.25 670 PHE B O 1
ATOM 10688 N N . SER B 1 671 ? -11.727 4.84 13.727 1 92.12 671 SER B N 1
ATOM 10689 C CA . SER B 1 671 ? -10.945 4.328 14.852 1 92.12 671 SER B CA 1
ATOM 10690 C C . SER B 1 671 ? -11.359 2.9 15.203 1 92.12 671 SER B C 1
ATOM 10692 O O . SER B 1 671 ? -10.609 2.182 15.867 1 92.12 671 SER B O 1
ATOM 10694 N N . ARG B 1 672 ? -12.5 2.48 14.688 1 87.56 672 ARG B N 1
ATOM 10695 C CA . ARG B 1 672 ? -13 1.135 14.953 1 87.56 672 ARG B CA 1
ATOM 10696 C C . ARG B 1 672 ? -12.242 0.096 14.133 1 87.56 672 ARG B C 1
ATOM 10698 O O . ARG B 1 672 ? -12.109 -1.056 14.555 1 87.56 672 ARG B O 1
ATOM 10705 N N . SER B 1 673 ? -11.734 0.547 13 1 89 673 SER B N 1
ATOM 10706 C CA . SER B 1 673 ? -11.172 -0.421 12.062 1 89 673 SER B CA 1
ATOM 10707 C C . SER B 1 673 ? -9.68 -0.182 11.852 1 89 673 SER B C 1
ATOM 10709 O O . SER B 1 673 ? -9.008 -0.985 11.203 1 89 673 SER B O 1
ATOM 10711 N N . TYR B 1 674 ? -9.227 0.942 12.391 1 91.69 674 TYR B N 1
ATOM 10712 C CA . TYR B 1 674 ? -7.82 1.266 12.164 1 91.69 674 TYR B CA 1
ATOM 10713 C C . TYR B 1 674 ? -7.121 1.62 13.469 1 91.69 674 TYR B C 1
ATOM 10715 O O . TYR B 1 674 ? -7.719 2.242 14.352 1 91.69 674 TYR B O 1
#

pLDDT: mean 84.88, std 17.84, range [23.86, 98.56]

Solvent-accessible surface area (backbone atoms only — not comparable to full-atom values): 73306 Å² total; per-residue (Å²): 116,65,44,52,69,80,40,68,45,72,67,42,41,52,48,51,53,49,48,50,53,50,49,39,51,25,57,63,68,68,40,50,60,73,71,73,49,90,65,55,90,85,52,53,71,61,56,54,51,26,50,48,47,47,48,49,47,46,53,51,68,49,48,85,78,45,54,70,64,55,50,42,48,50,53,52,35,36,56,55,31,59,76,57,53,74,66,29,26,56,48,25,51,27,35,51,49,52,33,54,66,76,38,40,72,49,39,36,72,42,39,68,61,49,49,53,52,49,51,70,55,42,84,39,74,90,51,31,51,57,52,45,50,41,52,40,56,51,45,73,38,65,82,50,53,72,79,60,48,73,68,54,50,50,50,59,50,43,40,36,44,49,46,49,30,52,64,58,36,86,63,46,67,58,59,77,63,56,73,49,58,60,34,55,52,54,43,39,53,53,42,26,55,48,37,48,52,46,46,53,67,66,44,55,62,91,54,35,49,75,50,40,54,62,54,44,48,43,55,30,60,29,28,52,89,42,92,56,77,49,63,71,57,52,42,48,54,50,39,51,61,60,54,34,33,24,85,58,43,37,56,54,52,86,44,51,58,55,45,22,57,41,51,39,88,89,54,92,58,78,22,65,71,45,72,46,37,27,47,27,56,66,26,42,38,34,29,30,15,36,65,50,64,46,31,34,38,39,36,35,41,39,31,48,20,36,46,34,34,45,30,35,45,31,19,52,76,69,61,68,53,51,57,45,47,51,24,46,34,24,43,51,16,25,51,52,45,51,48,56,51,42,67,72,54,67,70,79,78,74,76,70,80,80,62,83,63,78,78,67,68,74,73,72,70,54,73,62,82,61,61,71,71,69,72,64,60,61,42,40,44,37,61,58,52,68,73,35,32,61,55,55,46,86,78,36,62,76,68,35,43,58,49,75,92,46,68,68,50,54,52,49,54,53,55,51,67,68,47,50,50,46,47,77,48,54,33,17,35,43,51,29,48,75,72,47,76,45,46,62,63,30,65,63,32,61,66,71,52,69,65,52,51,52,42,58,63,57,50,32,40,81,42,64,29,61,74,51,81,85,60,81,60,75,82,53,40,40,80,75,44,73,51,18,57,52,39,39,31,39,72,65,81,58,40,36,41,24,38,46,42,40,40,55,29,69,86,56,89,90,42,84,76,42,54,75,57,38,65,52,42,38,62,19,42,26,32,40,35,41,44,55,25,85,61,88,80,59,89,70,42,62,87,52,91,38,63,40,36,37,43,34,36,28,68,36,44,89,79,70,63,81,72,65,48,89,83,65,43,70,73,38,48,28,32,40,31,57,47,66,34,88,86,59,78,91,69,80,61,51,60,73,52,42,64,38,43,52,76,47,36,28,60,53,49,43,56,50,51,52,54,48,40,54,41,48,53,40,27,56,69,12,61,70,53,72,45,95,56,84,82,76,50,47,36,50,51,38,41,51,51,52,52,51,54,57,68,72,44,78,80,75,80,76,78,71,79,45,76,69,48,64,30,40,46,70,55,52,29,54,57,80,49,78,118,66,44,51,69,79,40,70,44,72,67,41,41,54,48,49,54,50,48,51,53,50,49,40,51,26,57,63,66,69,40,51,60,74,73,72,49,90,65,55,93,85,52,53,70,60,55,53,50,27,50,48,48,47,48,50,47,46,53,51,68,49,50,85,78,45,54,69,65,57,51,40,46,49,52,51,33,35,56,56,31,59,74,56,53,73,65,28,25,56,48,26,51,28,37,50,49,51,32,54,66,74,36,40,72,50,39,36,71,44,39,69,59,50,50,54,51,50,51,69,55,43,84,39,74,88,50,30,50,56,52,45,50,40,51,40,56,51,47,73,38,65,81,49,55,72,82,60,48,72,68,54,50,50,52,58,50,44,41,36,44,50,46,49,30,52,63,57,35,84,63,47,68,57,61,76,63,55,73,49,59,61,34,54,52,53,42,39,52,54,43,28,56,48,36,49,52,47,47,55,66,65,43,54,63,88,53,35,50,76,49,40,56,60,54,45,48,44,54,32,60,30,27,52,88,42,92,57,77,49,62,72,59,52,43,47,53,47,38,52,60,60,54,34,33,23,85,57,43,36,56,54,53,88,45,52,56,56,46,21,57,42,51,39,86,90,55,91,58,78,22,64,71,43,70,44,37,28,45,28,56,67,28,42,37,35,30,30,15,36,65,50,63,46,31,34,37,38,37,35,41,39,30,50,22,35,46,35,34,47,31,34,45,31,20,52,76,68,61,67,51,51,56,45,48,51,24,47,34,25,43,51,16,25,53,51,44,49,48,54,50,44,64,71,55,67,70,80,79,74,75,66,80,79,63,80,63,79,77,67,67,75,73,71,71,53,73,62,81,61,62,70,69,69,71,63,62,62,42,41,44,38,61,57,53,66,74,35,32,62,55,56,47,88,76,34,62,76,68,33,42,57,48,75,92,45,69,67,50,53,51,49,52,53,54,50,66,66,47,50,49,46,47,78,46,52,32,15,33,43,51,29,48,73,72,48,76,45,47,60,64,32,65,63,32,62,68,72,52,70,62,53,50,52,42,58,64,56,50,31,42,82,41,65,30,60,73,51,80,86,60,80,60,76,82,53,41,40,78,75,43,75,52,18,57,51,40,38,32,41,70,65,81,59,39,36,40,24,37,46,43,41,40,54,28,68,85,56,88,91,40,85,76,42,56,75,57,39,65,53,42,38,63,20,41,27,33,38,36,41,43,55,23,86,59,88,80,59,90,70,43,61,87,53,91,38,64,41,36,37,42,35,37,28,69,37,44,90,80,70,62,80,75,64,48,90,82,66,42,68,73,38,50,28,32,40,31,56,46,66,33,88,86,60,76,89,69,81,60,50,60,72,53,41,64,37,42,51,76,46,38,27,60,53,48,47,54,49,51,52,54,47,41,54,41,47,53,39,27,57,68,10,60,72,52,73,45,93,57,84,80,77,51,48,35,50,49,36,41,50,50,52,52,51,54,58,67,71,46,78,80,74,79,77,77,68,78,45,75,70,46,65,31,40,46,70,54,53,27,54,57,81,48,79